Protein 7EHP (pdb70)

Structure (mmCIF, N/CA/C/O backbone):
data_7EHP
#
_entry.id   7EHP
#
_cell.length_a   195.965
_cell.length_b   49.798
_cell.length_c   77.865
_cell.angle_alpha   90.000
_cell.angle_beta   107.120
_cell.angle_gamma   90.000
#
_symmetry.space_group_name_H-M   'C 1 2 1'
#
loop_
_entity.id
_entity.type
_entity.pdbx_description
1 polymer 'chitin oligosaccahride binding protein NagB1'
2 branched 2-acetamido-2-deoxy-beta-D-glucopyranose-(1-4)-2-acetamido-2-deoxy-beta-D-glucopyranose
3 water water
#
loop_
_atom_site.group_PDB
_atom_site.id
_atom_site.type_symbol
_atom_site.label_atom_id
_atom_site.label_alt_id
_atom_site.label_comp_id
_atom_site.label_asym_id
_atom_site.label_entity_id
_atom_site.label_seq_id
_atom_site.pdbx_PDB_ins_code
_atom_site.Cartn_x
_atom_site.Cartn_y
_atom_site.Cartn_z
_atom_site.occupancy
_atom_site.B_iso_or_equiv
_atom_site.auth_seq_id
_atom_site.auth_comp_id
_atom_site.auth_asym_id
_atom_site.auth_atom_id
_atom_site.pdbx_PDB_model_num
ATOM 1 N N . THR A 1 2 ? 103.443 -8.780 51.770 1.00 43.43 49 THR A N 1
ATOM 2 C CA . THR A 1 2 ? 103.881 -9.716 52.801 1.00 42.53 49 THR A CA 1
ATOM 3 C C . THR A 1 2 ? 102.946 -9.668 54.014 1.00 44.30 49 THR A C 1
ATOM 4 O O . THR A 1 2 ? 102.720 -10.691 54.657 1.00 47.55 49 THR A O 1
ATOM 8 N N . VAL A 1 3 ? 102.400 -8.492 54.325 1.00 37.83 50 VAL A N 1
ATOM 9 C CA . VAL A 1 3 ? 101.197 -8.383 55.154 1.00 27.69 50 VAL A CA 1
ATOM 10 C C . VAL A 1 3 ? 100.053 -7.997 54.220 1.00 25.11 50 VAL A C 1
ATOM 11 O O . VAL A 1 3 ? 100.028 -6.880 53.685 1.00 24.61 50 VAL A O 1
ATOM 15 N N . SER A 1 4 ? 99.108 -8.915 54.020 1.00 25.67 51 SER A N 1
ATOM 16 C CA . SER A 1 4 ? 98.059 -8.734 53.025 1.00 26.25 51 SER A CA 1
ATOM 17 C C . SER A 1 4 ? 96.921 -7.886 53.576 1.00 22.05 51 SER A C 1
ATOM 18 O O . SER A 1 4 ? 96.490 -8.056 54.724 1.00 23.96 51 SER A O 1
ATOM 21 N N . LEU A 1 5 ? 96.435 -6.968 52.746 1.00 22.11 52 LEU A N 1
ATOM 22 C CA . LEU A 1 5 ? 95.346 -6.064 53.107 1.00 21.46 52 LEU A CA 1
ATOM 23 C C . LEU A 1 5 ? 94.303 -6.189 52.004 1.00 18.94 52 LEU A C 1
ATOM 24 O O . LEU A 1 5 ? 94.458 -5.590 50.939 1.00 16.39 52 LEU A O 1
ATOM 29 N N . ARG A 1 6 ? 93.239 -6.945 52.268 1.00 18.94 53 ARG A N 1
ATOM 30 C CA . ARG A 1 6 ? 92.186 -7.171 51.280 1.00 17.41 53 ARG A CA 1
ATOM 31 C C . ARG A 1 6 ? 91.129 -6.072 51.383 1.00 17.17 53 ARG A C 1
ATOM 32 O O . ARG A 1 6 ? 90.561 -5.839 52.457 1.00 17.90 53 ARG A O 1
ATOM 40 N N . HIS A 1 7 ? 90.860 -5.404 50.270 1.00 18.75 54 HIS A N 1
ATOM 41 C CA . HIS A 1 7 ? 89.871 -4.338 50.233 1.00 16.20 54 HIS A CA 1
ATOM 42 C C . HIS A 1 7 ? 89.031 -4.493 48.972 1.00 17.07 54 HIS A C 1
ATOM 43 O O . HIS A 1 7 ? 89.384 -5.232 48.045 1.00 15.77 54 HIS A O 1
ATOM 50 N N . THR A 1 8 ? 87.928 -3.750 48.911 1.00 17.87 55 THR A N 1
ATOM 51 C CA . THR A 1 8 ? 87.035 -3.821 47.761 1.00 17.22 55 THR A CA 1
ATOM 52 C C . THR A 1 8 ? 86.989 -2.521 46.975 1.00 17.03 55 THR A C 1
ATOM 53 O O . THR A 1 8 ? 86.071 -2.331 46.163 1.00 17.59 55 THR A O 1
ATOM 57 N N . GLN A 1 9 ? 87.945 -1.613 47.192 1.00 13.87 56 GLN A N 1
ATOM 58 C CA . GLN A 1 9 ? 87.895 -0.293 46.550 1.00 16.25 56 GLN A CA 1
ATOM 59 C C . GLN A 1 9 ? 88.557 -0.375 45.173 1.00 16.61 56 GLN A C 1
ATOM 60 O O . GLN A 1 9 ? 89.666 0.098 44.947 1.00 19.10 56 GLN A O 1
ATOM 66 N N . VAL A 1 10 ? 87.855 -1.004 44.234 1.00 15.01 57 VAL A N 1
ATOM 67 C CA . VAL A 1 10 ? 88.480 -1.360 42.962 1.00 18.07 57 VAL A CA 1
ATOM 68 C C . VAL A 1 10 ? 88.033 -0.484 41.797 1.00 15.65 57 VAL A C 1
ATOM 69 O O . VAL A 1 10 ? 88.735 -0.448 40.774 1.00 16.60 57 VAL A O 1
ATOM 73 N N . ARG A 1 11 ? 86.909 0.224 41.915 1.00 16.25 58 ARG A N 1
ATOM 74 C CA . ARG A 1 11 ? 86.412 1.068 40.836 1.00 16.57 58 ARG A CA 1
ATOM 75 C C . ARG A 1 11 ? 87.244 2.339 40.711 1.00 21.51 58 ARG A C 1
ATOM 76 O O . ARG A 1 11 ? 87.680 2.908 41.720 1.00 17.28 58 ARG A O 1
ATOM 84 N N . ASP A 1 12 ? 87.461 2.793 39.464 1.00 15.89 59 ASP A N 1
ATOM 85 C CA . ASP A 1 12 ? 88.131 4.077 39.264 1.00 15.22 59 ASP A CA 1
ATOM 86 C C . ASP A 1 12 ? 87.373 5.204 39.948 1.00 19.29 59 ASP A C 1
ATOM 87 O O . ASP A 1 12 ? 87.984 6.155 40.456 1.00 15.37 59 ASP A O 1
ATOM 92 N N . ASP A 1 13 ? 86.035 5.139 39.937 1.00 15.61 60 ASP A N 1
ATOM 93 C CA . ASP A 1 13 ? 85.253 6.177 40.599 1.00 20.79 60 ASP A CA 1
ATOM 94 C C . ASP A 1 13 ? 85.592 6.309 42.088 1.00 17.05 60 ASP A C 1
ATOM 95 O O . ASP A 1 13 ? 85.454 7.405 42.643 1.00 19.41 60 ASP A O 1
ATOM 100 N N . VAL A 1 14 ? 85.989 5.224 42.766 1.00 18.08 61 VAL A N 1
ATOM 101 C CA . VAL A 1 14 ? 86.314 5.333 44.197 1.00 21.13 61 VAL A CA 1
ATOM 102 C C . VAL A 1 14 ? 87.823 5.439 44.417 1.00 20.58 61 VAL A C 1
ATOM 103 O O . VAL A 1 14 ? 88.341 5.022 45.461 1.00 15.69 61 VAL A O 1
ATOM 107 N N . ARG A 1 15 ? 88.531 6.026 43.448 1.00 21.38 62 ARG A N 1
ATOM 108 C CA . ARG A 1 15 ? 89.985 6.143 43.534 1.00 14.85 62 ARG A CA 1
ATOM 109 C C . ARG A 1 15 ? 90.437 6.842 44.816 1.00 18.71 62 ARG A C 1
ATOM 110 O O . ARG A 1 15 ? 91.431 6.437 45.433 1.00 19.70 62 ARG A O 1
ATOM 118 N N . LEU A 1 16 ? 89.731 7.888 45.248 1.00 21.24 63 LEU A N 1
ATOM 119 C CA . LEU A 1 16 ? 90.173 8.573 46.466 1.00 18.11 63 LEU A CA 1
ATOM 120 C C . LEU A 1 16 ? 90.156 7.640 47.676 1.00 19.72 63 LEU A C 1
ATOM 121 O O . LEU A 1 16 ? 91.035 7.734 48.547 1.00 17.11 63 LEU A O 1
ATOM 126 N N . ARG A 1 17 ? 89.190 6.713 47.732 1.00 15.33 64 ARG A N 1
ATOM 127 C CA . ARG A 1 17 ? 89.154 5.752 48.837 1.00 15.50 64 ARG A CA 1
ATOM 128 C C . ARG A 1 17 ? 90.347 4.799 48.790 1.00 16.83 64 ARG A C 1
ATOM 129 O O . ARG A 1 17 ? 90.892 4.438 49.840 1.00 16.96 64 ARG A O 1
ATOM 137 N N . LEU A 1 18 ? 90.763 4.372 47.590 1.00 17.93 65 LEU A N 1
ATOM 138 C CA . LEU A 1 18 ? 91.949 3.523 47.495 1.00 15.72 65 LEU A CA 1
ATOM 139 C C . LEU A 1 18 ? 93.214 4.314 47.810 1.00 19.33 65 LEU A C 1
ATOM 140 O O . LEU A 1 18 ? 94.107 3.822 48.513 1.00 17.38 65 LEU A O 1
ATOM 145 N N . LYS A 1 19 ? 93.305 5.538 47.297 1.00 14.97 66 LYS A N 1
ATOM 146 C CA . LYS A 1 19 ? 94.437 6.396 47.620 1.00 16.70 66 LYS A CA 1
ATOM 147 C C . LYS A 1 19 ? 94.587 6.572 49.128 1.00 19.01 66 LYS A C 1
ATOM 148 O O . LYS A 1 19 ? 95.714 6.599 49.643 1.00 23.24 66 LYS A O 1
ATOM 154 N N . MET A 1 20 ? 93.467 6.654 49.862 1.00 19.21 67 MET A N 1
ATOM 155 C CA . MET A 1 20 ? 93.557 6.723 51.321 1.00 18.15 67 MET A CA 1
ATOM 156 C C . MET A 1 20 ? 94.123 5.426 51.884 1.00 20.44 67 MET A C 1
ATOM 157 O O . MET A 1 20 ? 94.977 5.450 52.778 1.00 16.50 67 MET A O 1
ATOM 162 N N . LEU A 1 21 ? 93.683 4.280 51.351 1.00 18.67 68 LEU A N 1
ATOM 163 C CA . LEU A 1 21 ? 94.265 3.006 51.774 1.00 18.13 68 LEU A CA 1
ATOM 164 C C . LEU A 1 21 ? 95.766 2.968 51.507 1.00 18.97 68 LEU A C 1
ATOM 165 O O . LEU A 1 21 ? 96.536 2.462 52.328 1.00 20.14 68 LEU A O 1
ATOM 170 N N . GLU A 1 22 ? 96.202 3.497 50.359 1.00 20.11 69 GLU A N 1
ATOM 171 C CA . GLU A 1 22 ? 97.630 3.523 50.048 1.00 20.93 69 GLU A CA 1
ATOM 172 C C . GLU A 1 22 ? 98.395 4.440 50.998 1.00 24.46 69 GLU A C 1
ATOM 173 O O . GLU A 1 22 ? 99.550 4.151 51.350 1.00 19.58 69 GLU A O 1
ATOM 179 N N . ASP A 1 23 ? 97.793 5.572 51.386 1.00 17.54 70 ASP A N 1
ATOM 180 C CA . ASP A 1 23 ? 98.425 6.427 52.392 1.00 21.46 70 ASP A CA 1
ATOM 181 C C . ASP A 1 23 ? 98.559 5.686 53.712 1.00 19.10 70 ASP A C 1
ATOM 182 O O . ASP A 1 23 ? 99.623 5.706 54.349 1.00 19.21 70 ASP A O 1
ATOM 187 N N . ILE A 1 24 ? 97.480 5.016 54.137 1.00 17.80 71 ILE A N 1
ATOM 188 C CA . ILE A 1 24 ? 97.530 4.226 55.365 1.00 20.67 71 ILE A CA 1
ATOM 189 C C . ILE A 1 24 ? 98.623 3.159 55.264 1.00 16.82 71 ILE A C 1
ATOM 190 O O . ILE A 1 24 ? 99.372 2.923 56.222 1.00 16.87 71 ILE A O 1
ATOM 195 N N . ALA A 1 25 ? 98.780 2.549 54.085 1.00 16.80 72 ALA A N 1
ATOM 196 C CA . ALA A 1 25 ? 99.756 1.475 53.930 1.00 18.63 72 ALA A CA 1
ATOM 197 C C . ALA A 1 25 ? 101.201 1.984 54.085 1.00 17.20 72 ALA A C 1
ATOM 198 O O . ALA A 1 25 ? 101.951 1.430 54.895 1.00 21.20 72 ALA A O 1
ATOM 200 N N . GLN A 1 26 ? 101.636 3.038 53.338 1.00 22.81 73 GLN A N 1
ATOM 201 C CA . GLN A 1 26 ? 102.906 3.686 53.732 1.00 25.68 73 GLN A CA 1
ATOM 202 C C . GLN A 1 26 ? 103.021 4.043 55.199 1.00 25.85 73 GLN A C 1
ATOM 203 O O . GLN A 1 26 ? 104.112 3.859 55.751 1.00 22.61 73 GLN A O 1
ATOM 209 N N . ARG A 1 27 ? 101.985 4.593 55.843 1.00 18.43 74 ARG A N 1
ATOM 210 C CA . ARG A 1 27 ? 102.220 5.011 57.223 1.00 20.77 74 ARG A CA 1
ATOM 211 C C . ARG A 1 27 ? 102.472 3.801 58.103 1.00 19.56 74 ARG A C 1
ATOM 212 O O . ARG A 1 27 ? 103.314 3.851 59.006 1.00 18.67 74 ARG A O 1
ATOM 220 N N . MET A 1 28 ? 101.781 2.690 57.820 1.00 11.96 75 MET A N 1
ATOM 221 C CA . MET A 1 28 ? 102.079 1.447 58.524 1.00 15.08 75 MET A CA 1
ATOM 222 C C . MET A 1 28 ? 103.519 1.025 58.275 1.00 19.15 75 MET A C 1
ATOM 223 O O . MET A 1 28 ? 104.219 0.606 59.199 1.00 17.84 75 MET A O 1
ATOM 228 N N . GLU A 1 29 ? 103.978 1.137 57.023 1.00 16.18 76 GLU A N 1
ATOM 229 C CA . GLU A 1 29 ? 105.334 0.702 56.701 1.00 21.42 76 GLU A CA 1
ATOM 230 C C . GLU A 1 29 ? 106.372 1.564 57.415 1.00 20.94 76 GLU A C 1
ATOM 231 O O . GLU A 1 29 ? 107.370 1.049 57.937 1.00 23.24 76 GLU A O 1
ATOM 237 N N . ALA A 1 30 ? 106.139 2.873 57.479 1.00 18.87 77 ALA A N 1
ATOM 238 C CA . ALA A 1 30 ? 107.058 3.756 58.188 1.00 24.91 77 ALA A CA 1
ATOM 239 C C . ALA A 1 30 ? 107.092 3.457 59.683 1.00 18.86 77 ALA A C 1
ATOM 240 O O . ALA A 1 30 ? 108.115 3.667 60.331 1.00 28.09 77 ALA A O 1
ATOM 242 N N . ALA A 1 31 ? 105.986 2.978 60.244 1.00 18.82 78 ALA A N 1
ATOM 243 C CA . ALA A 1 31 ? 105.924 2.688 61.671 1.00 23.99 78 ALA A CA 1
ATOM 244 C C . ALA A 1 31 ? 106.613 1.377 62.024 1.00 25.28 78 ALA A C 1
ATOM 245 O O . ALA A 1 31 ? 107.163 1.251 63.122 1.00 24.84 78 ALA A O 1
ATOM 247 N N . VAL A 1 32 ? 106.598 0.407 61.118 1.00 19.10 79 VAL A N 1
ATOM 248 C CA . VAL A 1 32 ? 107.093 -0.938 61.360 1.00 17.03 79 VAL A CA 1
ATOM 249 C C . VAL A 1 32 ? 108.225 -1.208 60.375 1.00 22.78 79 VAL A C 1
ATOM 250 O O . VAL A 1 32 ? 107.991 -1.544 59.218 1.00 18.85 79 VAL A O 1
ATOM 254 N N . PRO A 1 33 ? 109.475 -1.053 60.796 1.00 26.01 80 PRO A N 1
ATOM 255 C CA . PRO A 1 33 ? 110.594 -1.253 59.859 1.00 22.54 80 PRO A CA 1
ATOM 256 C C . PRO A 1 33 ? 110.580 -2.650 59.245 1.00 16.94 80 PRO A C 1
ATOM 257 O O . PRO A 1 33 ? 110.203 -3.635 59.886 1.00 21.13 80 PRO A O 1
ATOM 261 N N . GLY A 1 34 ? 110.988 -2.733 57.980 1.00 23.72 81 GLY A N 1
ATOM 262 C CA . GLY A 1 34 ? 110.898 -3.984 57.252 1.00 20.89 81 GLY A CA 1
ATOM 263 C C . GLY A 1 34 ? 109.494 -4.411 56.843 1.00 30.51 81 GLY A C 1
ATOM 264 O O . GLY A 1 34 ? 109.358 -5.410 56.122 1.00 27.12 81 GLY A O 1
ATOM 265 N N . LEU A 1 35 ? 108.448 -3.704 57.277 1.00 28.14 82 LEU A N 1
ATOM 266 C CA . LEU A 1 35 ? 107.084 -4.056 56.893 1.00 24.04 82 LEU A CA 1
ATOM 267 C C . LEU A 1 35 ? 106.836 -3.743 55.425 1.00 21.66 82 LEU A C 1
ATOM 268 O O . LEU A 1 35 ? 107.200 -2.679 54.924 1.00 20.69 82 LEU A O 1
ATOM 273 N N . ARG A 1 36 ? 106.182 -4.669 54.735 1.00 29.77 83 ARG A N 1
ATOM 274 C CA . ARG A 1 36 ? 105.765 -4.457 53.355 1.00 27.81 83 ARG A CA 1
ATOM 275 C C . ARG A 1 36 ? 104.281 -4.802 53.265 1.00 28.45 83 ARG A C 1
ATOM 276 O O . ARG A 1 36 ? 103.891 -5.952 53.495 1.00 28.06 83 ARG A O 1
ATOM 284 N N . VAL A 1 37 ? 103.445 -3.797 52.998 1.00 22.84 84 VAL A N 1
ATOM 285 C CA . VAL A 1 37 ? 101.994 -3.987 52.945 1.00 24.94 84 VAL A CA 1
ATOM 286 C C . VAL A 1 37 ? 101.592 -4.219 51.499 1.00 20.94 84 VAL A C 1
ATOM 287 O O . VAL A 1 37 ? 102.019 -3.489 50.598 1.00 19.92 84 VAL A O 1
ATOM 291 N N . GLU A 1 38 ? 100.771 -5.230 51.276 1.00 21.75 85 GLU A N 1
ATOM 292 C CA . GLU A 1 38 ? 100.457 -5.709 49.936 1.00 27.62 85 GLU A CA 1
ATOM 293 C C . GLU A 1 38 ? 98.930 -5.587 49.810 1.00 22.12 85 GLU A C 1
ATOM 294 O O . GLU A 1 38 ? 98.173 -6.435 50.285 1.00 21.56 85 GLU A O 1
ATOM 300 N N . LEU A 1 39 ? 98.485 -4.471 49.241 1.00 16.96 86 LEU A N 1
ATOM 301 C CA . LEU A 1 39 ? 97.066 -4.244 49.006 1.00 25.26 86 LEU A CA 1
ATOM 302 C C . LEU A 1 39 ? 96.575 -5.160 47.896 1.00 22.47 86 LEU A C 1
ATOM 303 O O . LEU A 1 39 ? 97.251 -5.331 46.879 1.00 22.53 86 LEU A O 1
ATOM 308 N N . GLU A 1 40 ? 95.395 -5.753 48.093 1.00 21.36 87 GLU A N 1
ATOM 309 C CA . GLU A 1 40 ? 94.754 -6.578 47.076 1.00 24.73 87 GLU A CA 1
ATOM 310 C C . GLU A 1 40 ? 93.289 -6.171 47.013 1.00 20.86 87 GLU A C 1
ATOM 311 O O . GLU A 1 40 ? 92.548 -6.356 47.983 1.00 20.40 87 GLU A O 1
ATOM 317 N N . GLY A 1 41 ? 92.876 -5.604 45.880 1.00 17.48 88 GLY A N 1
ATOM 318 C CA . GLY A 1 41 ? 91.493 -5.213 45.690 1.00 18.71 88 GLY A CA 1
ATOM 319 C C . GLY A 1 41 ? 90.710 -6.300 44.979 1.00 20.42 88 GLY A C 1
ATOM 320 O O . GLY A 1 41 ? 91.132 -6.805 43.936 1.00 20.61 88 GLY A O 1
ATOM 321 N N . VAL A 1 42 ? 89.579 -6.669 45.558 1.00 16.49 89 VAL A N 1
ATOM 322 C CA . VAL A 1 42 ? 88.691 -7.671 44.991 1.00 17.61 89 VAL A CA 1
ATOM 323 C C . VAL A 1 42 ? 87.294 -7.072 44.976 1.00 15.61 89 VAL A C 1
ATOM 324 O O . VAL A 1 42 ? 86.857 -6.490 45.977 1.00 19.77 89 VAL A O 1
ATOM 328 N N . GLU A 1 43 ? 86.611 -7.181 43.838 1.00 17.64 90 GLU A N 1
ATOM 329 C CA . GLU A 1 43 ? 85.267 -6.634 43.719 1.00 17.53 90 GLU A CA 1
ATOM 330 C C . GLU A 1 43 ? 84.393 -7.097 44.873 1.00 16.14 90 GLU A C 1
ATOM 331 O O . GLU A 1 43 ? 84.433 -8.265 45.266 1.00 14.71 90 GLU A O 1
ATOM 337 N N . ASP A 1 44 ? 83.589 -6.158 45.395 1.00 18.19 91 ASP A N 1
ATOM 338 C CA . ASP A 1 44 ? 82.778 -6.345 46.595 1.00 14.91 91 ASP A CA 1
ATOM 339 C C . ASP A 1 44 ? 82.070 -7.697 46.678 1.00 20.36 91 ASP A C 1
ATOM 340 O O . ASP A 1 44 ? 82.293 -8.463 47.622 1.00 15.57 91 ASP A O 1
ATOM 345 N N . LYS A 1 45 ? 81.178 -7.989 45.721 1.00 17.02 92 LYS A N 1
ATOM 346 C CA . LYS A 1 45 ? 80.421 -9.231 45.776 1.00 15.94 92 LYS A CA 1
ATOM 347 C C . LYS A 1 45 ? 81.322 -10.447 45.612 1.00 16.41 92 LYS A C 1
ATOM 348 O O . LYS A 1 45 ? 81.026 -11.513 46.156 1.00 19.54 92 LYS A O 1
ATOM 354 N N . VAL A 1 46 ? 82.407 -10.321 44.846 1.00 19.90 93 VAL A N 1
ATOM 355 C CA . VAL A 1 46 ? 83.333 -11.438 44.721 1.00 23.35 93 VAL A CA 1
ATOM 356 C C . VAL A 1 46 ? 84.038 -11.685 46.053 1.00 21.60 93 VAL A C 1
ATOM 357 O O . VAL A 1 46 ? 84.111 -12.821 46.534 1.00 21.28 93 VAL A O 1
ATOM 361 N N . ASN A 1 47 ? 84.556 -10.621 46.673 1.00 18.37 94 ASN A N 1
ATOM 362 C CA . ASN A 1 47 ? 85.215 -10.769 47.966 1.00 15.74 94 ASN A CA 1
ATOM 363 C C . ASN A 1 47 ? 84.278 -11.377 48.997 1.00 21.63 94 ASN A C 1
ATOM 364 O O . ASN A 1 47 ? 84.606 -12.380 49.650 1.00 18.90 94 ASN A O 1
ATOM 369 N N . ARG A 1 48 ? 83.095 -10.775 49.154 1.00 19.45 95 ARG A N 1
ATOM 370 C CA . ARG A 1 48 ? 82.251 -11.089 50.299 1.00 18.57 95 ARG A CA 1
ATOM 371 C C . ARG A 1 48 ? 81.578 -12.446 50.151 1.00 18.77 95 ARG A C 1
ATOM 372 O O . ARG A 1 48 ? 81.485 -13.206 51.121 1.00 18.60 95 ARG A O 1
ATOM 380 N N . PHE A 1 49 ? 81.117 -12.776 48.947 1.00 20.97 96 PHE A N 1
ATOM 381 C CA . PHE A 1 49 ? 80.248 -13.923 48.753 1.00 21.88 96 PHE A CA 1
ATOM 382 C C . PHE A 1 49 ? 80.953 -15.147 48.180 1.00 22.67 96 PHE A C 1
ATOM 383 O O . PHE A 1 49 ? 80.343 -16.221 48.160 1.00 26.66 96 PHE A O 1
ATOM 391 N N . GLU A 1 50 ? 82.203 -15.025 47.714 1.00 16.67 97 GLU A N 1
ATOM 392 C CA . GLU A 1 50 ? 82.923 -16.184 47.186 1.00 22.00 97 GLU A CA 1
ATOM 393 C C . GLU A 1 50 ? 84.360 -16.294 47.698 1.00 26.90 97 GLU A C 1
ATOM 394 O O . GLU A 1 50 ? 84.712 -17.296 48.327 1.00 24.25 97 GLU A O 1
ATOM 400 N N . LYS A 1 51 ? 85.194 -15.281 47.432 1.00 24.30 98 LYS A N 1
ATOM 401 C CA . LYS A 1 51 ? 86.628 -15.386 47.705 1.00 22.82 98 LYS A CA 1
ATOM 402 C C . LYS A 1 51 ? 86.903 -15.558 49.190 1.00 22.81 98 LYS A C 1
ATOM 403 O O . LYS A 1 51 ? 87.550 -16.526 49.602 1.00 26.48 98 LYS A O 1
ATOM 409 N N . LEU A 1 52 ? 86.442 -14.601 50.014 1.00 22.07 99 LEU A N 1
ATOM 410 C CA . LEU A 1 52 ? 86.729 -14.604 51.449 1.00 19.45 99 LEU A CA 1
ATOM 411 C C . LEU A 1 52 ? 86.067 -15.776 52.176 1.00 24.62 99 LEU A C 1
ATOM 412 O O . LEU A 1 52 ? 86.712 -16.382 53.047 1.00 29.60 99 LEU A O 1
ATOM 417 N N . PRO A 1 53 ? 84.802 -16.128 51.893 1.00 22.72 100 PRO A N 1
ATOM 418 C CA . PRO A 1 53 ? 84.258 -17.361 52.496 1.00 22.17 100 PRO A CA 1
ATOM 419 C C . PRO A 1 53 ? 85.112 -18.579 52.216 1.00 21.97 100 PRO A C 1
ATOM 420 O O . PRO A 1 53 ? 85.310 -19.415 53.106 1.00 29.36 100 PRO A O 1
ATOM 424 N N . ALA A 1 54 ? 85.639 -18.696 50.997 1.00 21.29 101 ALA A N 1
ATOM 425 C CA . ALA A 1 54 ? 86.488 -19.835 50.672 1.00 28.99 101 ALA A CA 1
ATOM 426 C C . ALA A 1 54 ? 87.770 -19.809 51.497 1.00 33.27 101 ALA A C 1
ATOM 427 O O . ALA A 1 54 ? 88.142 -20.815 52.114 1.00 35.25 101 ALA A O 1
ATOM 429 N N . GLU A 1 55 ? 88.453 -18.657 51.524 1.00 29.57 102 GLU A N 1
ATOM 430 C CA . GLU A 1 55 ? 89.678 -18.529 52.315 1.00 28.99 102 GLU A CA 1
ATOM 431 C C . GLU A 1 55 ? 89.419 -18.797 53.789 1.00 27.55 102 GLU A C 1
ATOM 432 O O . GLU A 1 55 ? 90.250 -19.404 54.472 1.00 34.93 102 GLU A O 1
ATOM 438 N N . MET A 1 56 ? 88.276 -18.357 54.303 1.00 23.90 103 MET A N 1
ATOM 439 C CA . MET A 1 56 ? 87.959 -18.628 55.700 1.00 25.08 103 MET A CA 1
ATOM 440 C C . MET A 1 56 ? 87.799 -20.123 55.945 1.00 35.10 103 MET A C 1
ATOM 441 O O . MET A 1 56 ? 88.268 -20.646 56.961 1.00 34.69 103 MET A O 1
ATOM 446 N N . ALA A 1 57 ? 87.153 -20.833 55.021 1.00 33.60 104 ALA A N 1
ATOM 447 C CA . ALA A 1 57 ? 86.941 -22.261 55.232 1.00 32.07 104 ALA A CA 1
ATOM 448 C C . ALA A 1 57 ? 88.259 -23.022 55.222 1.00 32.68 104 ALA A C 1
ATOM 449 O O . ALA A 1 57 ? 88.440 -23.969 55.996 1.00 35.94 104 ALA A O 1
ATOM 451 N N . ALA A 1 58 ? 89.178 -22.636 54.335 1.00 35.37 105 ALA A N 1
ATOM 452 C CA . ALA A 1 58 ? 90.488 -23.267 54.237 1.00 35.76 105 ALA A CA 1
ATOM 453 C C . ALA A 1 58 ? 91.445 -22.798 55.322 1.00 36.10 105 ALA A C 1
ATOM 454 O O . ALA A 1 58 ? 92.502 -23.416 55.505 1.00 37.70 105 ALA A O 1
ATOM 456 N N . GLY A 1 59 ? 91.105 -21.723 56.031 1.00 33.62 106 GLY A N 1
ATOM 457 C CA . GLY A 1 59 ? 91.934 -21.206 57.097 1.00 34.67 106 GLY A CA 1
ATOM 458 C C . GLY A 1 59 ? 93.075 -20.309 56.675 1.00 33.71 106 GLY A C 1
ATOM 459 O O . GLY A 1 59 ? 94.000 -20.107 57.466 1.00 36.76 106 GLY A O 1
ATOM 460 N N . ASN A 1 60 ? 93.056 -19.761 55.458 1.00 28.79 107 ASN A N 1
ATOM 461 C CA . ASN A 1 60 ? 94.101 -18.838 55.006 1.00 34.60 107 ASN A CA 1
ATOM 462 C C . ASN A 1 60 ? 93.515 -17.510 54.510 1.00 27.67 107 ASN A C 1
ATOM 463 O O . ASN A 1 60 ? 93.754 -17.091 53.372 1.00 28.44 107 ASN A O 1
ATOM 468 N N . PRO A 1 61 ? 92.781 -16.794 55.359 1.00 27.45 108 PRO A N 1
ATOM 469 C CA . PRO A 1 61 ? 92.284 -15.467 54.969 1.00 25.41 108 PRO A CA 1
ATOM 470 C C . PRO A 1 61 ? 93.427 -14.471 54.897 1.00 30.01 108 PRO A C 1
ATOM 471 O O . PRO A 1 61 ? 94.521 -14.737 55.421 1.00 23.15 108 PRO A O 1
ATOM 475 N N . PRO A 1 62 ? 93.216 -13.303 54.287 1.00 28.07 109 PRO A N 1
ATOM 476 C CA . PRO A 1 62 ? 94.246 -12.263 54.336 1.00 23.01 109 PRO A CA 1
ATOM 477 C C . PRO A 1 62 ? 94.497 -11.865 55.780 1.00 22.12 109 PRO A C 1
ATOM 478 O O . PRO A 1 62 ? 93.763 -12.258 56.690 1.00 21.34 109 PRO A O 1
ATOM 482 N N . LYS A 1 63 ? 95.553 -11.073 56.001 1.00 24.30 110 LYS A N 1
ATOM 483 C CA . LYS A 1 63 ? 95.824 -10.647 57.377 1.00 18.18 110 LYS A CA 1
ATOM 484 C C . LYS A 1 63 ? 94.866 -9.537 57.803 1.00 21.95 110 LYS A C 1
ATOM 485 O O . LYS A 1 63 ? 94.412 -9.508 58.952 1.00 22.58 110 LYS A O 1
ATOM 491 N N . ILE A 1 64 ? 94.523 -8.642 56.882 1.00 17.49 111 ILE A N 1
ATOM 492 C CA . ILE A 1 64 ? 93.535 -7.593 57.096 1.00 16.69 111 ILE A CA 1
ATOM 493 C C . ILE A 1 64 ? 92.561 -7.665 55.925 1.00 16.73 111 ILE A C 1
ATOM 494 O O . ILE A 1 64 ? 92.996 -7.794 54.777 1.00 17.52 111 ILE A O 1
ATOM 499 N N . PHE A 1 65 ? 91.249 -7.596 56.197 1.00 18.43 112 PHE A N 1
ATOM 500 C CA . PHE A 1 65 ? 90.297 -7.866 55.119 1.00 16.41 112 PHE A CA 1
ATOM 501 C C . PHE A 1 65 ? 88.979 -7.134 55.312 1.00 13.48 112 PHE A C 1
ATOM 502 O O . PHE A 1 65 ? 88.458 -7.036 56.426 1.00 12.89 112 PHE A O 1
ATOM 510 N N . ASP A 1 66 ? 88.442 -6.644 54.202 1.00 13.93 113 ASP A N 1
ATOM 511 C CA . ASP A 1 66 ? 87.091 -6.098 54.189 1.00 17.67 113 ASP A CA 1
ATOM 512 C C . ASP A 1 66 ? 86.117 -7.150 54.713 1.00 18.01 113 ASP A C 1
ATOM 513 O O . ASP A 1 66 ? 86.023 -8.251 54.159 1.00 17.05 113 ASP A O 1
ATOM 518 N N . LEU A 1 67 ? 85.397 -6.816 55.787 1.00 15.26 114 LEU A N 1
ATOM 519 C CA . LEU A 1 67 ? 84.569 -7.779 56.500 1.00 14.45 114 LEU A CA 1
ATOM 520 C C . LEU A 1 67 ? 83.216 -7.158 56.817 1.00 15.87 114 LEU A C 1
ATOM 521 O O . LEU A 1 67 ? 83.146 -5.962 57.091 1.00 18.99 114 LEU A O 1
ATOM 526 N N . PHE A 1 68 ? 82.143 -7.965 56.779 1.00 13.21 115 PHE A N 1
ATOM 527 C CA . PHE A 1 68 ? 80.803 -7.517 57.163 1.00 14.54 115 PHE A CA 1
ATOM 528 C C . PHE A 1 68 ? 80.402 -8.102 58.512 1.00 13.22 115 PHE A C 1
ATOM 529 O O . PHE A 1 68 ? 80.697 -9.261 58.816 1.00 19.50 115 PHE A O 1
ATOM 537 N N . GLY A 1 69 ? 79.743 -7.287 59.326 1.00 17.55 116 GLY A N 1
ATOM 538 C CA . GLY A 1 69 ? 79.208 -7.758 60.577 1.00 20.98 116 GLY A CA 1
ATOM 539 C C . GLY A 1 69 ? 77.966 -8.616 60.386 1.00 20.82 116 GLY A C 1
ATOM 540 O O . GLY A 1 69 ? 77.523 -8.922 59.275 1.00 22.34 116 GLY A O 1
ATOM 541 N N . GLY A 1 70 ? 77.406 -9.023 61.518 1.00 20.03 117 GLY A N 1
ATOM 542 C CA . GLY A 1 70 ? 76.260 -9.918 61.484 1.00 18.59 117 GLY A CA 1
ATOM 543 C C . GLY A 1 70 ? 76.684 -11.316 61.082 1.00 21.23 117 GLY A C 1
ATOM 544 O O . GLY A 1 70 ? 77.692 -11.852 61.561 1.00 20.39 117 GLY A O 1
ATOM 545 N N . THR A 1 71 ? 75.918 -11.882 60.146 1.00 21.16 118 THR A N 1
ATOM 546 C CA . THR A 1 71 ? 76.043 -13.279 59.730 1.00 22.25 118 THR A CA 1
ATOM 547 C C . THR A 1 71 ? 77.467 -13.674 59.374 1.00 21.51 118 THR A C 1
ATOM 548 O O . THR A 1 71 ? 77.944 -14.743 59.778 1.00 19.86 118 THR A O 1
ATOM 552 N N . ASP A 1 72 ? 78.150 -12.848 58.583 1.00 19.16 119 ASP A N 1
ATOM 553 C CA . ASP A 1 72 ? 79.493 -13.210 58.136 1.00 18.80 119 ASP A CA 1
ATOM 554 C C . ASP A 1 72 ? 80.465 -13.273 59.313 1.00 25.00 119 ASP A C 1
ATOM 555 O O . ASP A 1 72 ? 81.203 -14.257 59.474 1.00 19.73 119 ASP A O 1
ATOM 560 N N . THR A 1 73 ? 80.492 -12.219 60.134 1.00 21.94 120 THR A N 1
ATOM 561 C CA . THR A 1 73 ? 81.392 -12.195 61.286 1.00 20.97 120 THR A CA 1
ATOM 562 C C . THR A 1 73 ? 81.086 -13.345 62.237 1.00 25.20 120 THR A C 1
ATOM 563 O O . THR A 1 73 ? 81.995 -14.053 62.680 1.00 22.41 120 THR A O 1
ATOM 567 N N . ALA A 1 74 ? 79.797 -13.554 62.543 1.00 26.54 121 ALA A N 1
ATOM 568 C CA . ALA A 1 74 ? 79.389 -14.643 63.429 1.00 25.03 121 ALA A CA 1
ATOM 569 C C . ALA A 1 74 ? 79.879 -15.992 62.920 1.00 28.35 121 ALA A C 1
ATOM 570 O O . ALA A 1 74 ? 80.306 -16.843 63.709 1.00 28.81 121 ALA A O 1
ATOM 572 N N . LYS A 1 75 ? 79.833 -16.202 61.604 1.00 24.08 122 LYS A N 1
ATOM 573 C CA . LYS A 1 75 ? 80.298 -17.457 61.028 1.00 23.79 122 LYS A CA 1
ATOM 574 C C . LYS A 1 75 ? 81.801 -17.627 61.199 1.00 30.69 122 LYS A C 1
ATOM 575 O O . LYS A 1 75 ? 82.279 -18.736 61.475 1.00 33.22 122 LYS A O 1
ATOM 581 N N . TYR A 1 76 ? 82.571 -16.554 61.013 1.00 28.82 123 TYR A N 1
ATOM 582 C CA . TYR A 1 76 ? 84.018 -16.709 61.071 1.00 29.07 123 TYR A CA 1
ATOM 583 C C . TYR A 1 76 ? 84.518 -16.700 62.507 1.00 27.55 123 TYR A C 1
ATOM 584 O O . TYR A 1 76 ? 85.511 -17.372 62.818 1.00 27.77 123 TYR A O 1
ATOM 593 N N . VAL A 1 77 ? 83.855 -15.945 63.385 1.00 29.41 124 VAL A N 1
ATOM 594 C CA . VAL A 1 77 ? 84.102 -16.089 64.810 1.00 28.32 124 VAL A CA 1
ATOM 595 C C . VAL A 1 77 ? 83.900 -17.530 65.233 1.00 32.52 124 VAL A C 1
ATOM 596 O O . VAL A 1 77 ? 84.712 -18.074 65.997 1.00 32.91 124 VAL A O 1
ATOM 600 N N . LYS A 1 78 ? 82.790 -18.166 64.807 1.00 31.48 125 LYS A N 1
ATOM 601 C CA . LYS A 1 78 ? 82.595 -19.420 65.517 1.00 32.44 125 LYS A CA 1
ATOM 602 C C . LYS A 1 78 ? 83.543 -20.468 65.031 1.00 34.16 125 LYS A C 1
ATOM 603 O O . LYS A 1 78 ? 83.698 -21.491 65.686 1.00 36.20 125 LYS A O 1
ATOM 609 N N . ALA A 1 79 ? 84.162 -20.232 63.879 1.00 31.26 126 ALA A N 1
ATOM 610 C CA . ALA A 1 79 ? 85.198 -21.050 63.297 1.00 30.12 126 ALA A CA 1
ATOM 611 C C . ALA A 1 79 ? 86.578 -20.649 63.768 1.00 33.14 126 ALA A C 1
ATOM 612 O O . ALA A 1 79 ? 87.542 -21.220 63.275 1.00 30.20 126 ALA A O 1
ATOM 614 N N . GLY A 1 80 ? 86.700 -19.682 64.680 1.00 31.48 127 GLY A N 1
ATOM 615 C CA . GLY A 1 80 ? 88.003 -19.334 65.240 1.00 39.22 127 GLY A CA 1
ATOM 616 C C . GLY A 1 80 ? 88.926 -18.559 64.325 1.00 34.40 127 GLY A C 1
ATOM 617 O O . GLY A 1 80 ? 90.143 -18.582 64.523 1.00 29.68 127 GLY A O 1
ATOM 618 N N . ARG A 1 81 ? 88.384 -17.852 63.334 1.00 30.91 128 ARG A N 1
ATOM 619 C CA . ARG A 1 81 ? 89.207 -17.237 62.298 1.00 32.81 128 ARG A CA 1
ATOM 620 C C . ARG A 1 81 ? 89.573 -15.788 62.580 1.00 25.19 128 ARG A C 1
ATOM 621 O O . ARG A 1 81 ? 90.463 -15.253 61.907 1.00 25.52 128 ARG A O 1
ATOM 629 N N . LEU A 1 82 ? 88.913 -15.135 63.528 1.00 24.50 129 LEU A N 1
ATOM 630 C CA . LEU A 1 82 ? 88.989 -13.687 63.656 1.00 27.54 129 LEU A CA 1
ATOM 631 C C . LEU A 1 82 ? 89.696 -13.321 64.942 1.00 31.00 129 LEU A C 1
ATOM 632 O O . LEU A 1 82 ? 89.339 -13.822 66.013 1.00 27.01 129 LEU A O 1
ATOM 637 N N . LEU A 1 83 ? 90.656 -12.409 64.833 1.00 29.77 130 LEU A N 1
ATOM 638 C CA . LEU A 1 83 ? 91.332 -11.867 66.004 1.00 29.82 130 LEU A CA 1
ATOM 639 C C . LEU A 1 83 ? 90.360 -11.071 66.867 1.00 28.45 130 LEU A C 1
ATOM 640 O O . LEU A 1 83 ? 89.627 -10.216 66.361 1.00 25.74 130 LEU A O 1
ATOM 645 N N . GLU A 1 84 ? 90.349 -11.351 68.169 1.00 29.12 131 GLU A N 1
ATOM 646 C CA . GLU A 1 84 ? 89.547 -10.572 69.106 1.00 29.84 131 GLU A CA 1
ATOM 647 C C . GLU A 1 84 ? 90.250 -9.256 69.412 1.00 32.50 131 GLU A C 1
ATOM 648 O O . GLU A 1 84 ? 91.458 -9.230 69.656 1.00 34.87 131 GLU A O 1
ATOM 654 N N . LEU A 1 85 ? 89.487 -8.161 69.409 1.00 26.31 132 LEU A N 1
ATOM 655 C CA . LEU A 1 85 ? 90.063 -6.822 69.327 1.00 29.35 132 LEU A CA 1
ATOM 656 C C . LEU A 1 85 ? 89.970 -6.012 70.615 1.00 29.25 132 LEU A C 1
ATOM 657 O O . LEU A 1 85 ? 90.345 -4.834 70.614 1.00 30.89 132 LEU A O 1
ATOM 662 N N . THR A 1 86 ? 89.484 -6.588 71.701 1.00 27.05 133 THR A N 1
ATOM 663 C CA . THR A 1 86 ? 89.318 -5.778 72.905 1.00 37.33 133 THR A CA 1
ATOM 664 C C . THR A 1 86 ? 90.647 -5.375 73.565 1.00 31.78 133 THR A C 1
ATOM 665 O O . THR A 1 86 ? 90.767 -4.225 74.012 1.00 32.09 133 THR A O 1
ATOM 669 N N . PRO A 1 87 ? 91.667 -6.246 73.647 1.00 28.56 134 PRO A N 1
ATOM 670 C CA . PRO A 1 87 ? 92.959 -5.757 74.166 1.00 34.99 134 PRO A CA 1
ATOM 671 C C . PRO A 1 87 ? 93.499 -4.586 73.373 1.00 37.24 134 PRO A C 1
ATOM 672 O O . PRO A 1 87 ? 93.942 -3.594 73.965 1.00 38.15 134 PRO A O 1
ATOM 676 N N . ILE A 1 88 ? 93.427 -4.664 72.038 1.00 35.09 135 ILE A N 1
ATOM 677 C CA . ILE A 1 88 ? 93.940 -3.602 71.176 1.00 30.53 135 ILE A CA 1
ATOM 678 C C . ILE A 1 88 ? 93.122 -2.330 71.327 1.00 33.01 135 ILE A C 1
ATOM 679 O O . ILE A 1 88 ? 93.669 -1.219 71.329 1.00 36.84 135 ILE A O 1
ATOM 684 N N . LEU A 1 89 ? 91.800 -2.462 71.432 1.00 32.49 136 LEU A N 1
ATOM 685 C CA . LEU A 1 89 ? 90.965 -1.274 71.560 1.00 33.91 136 LEU A CA 1
ATOM 686 C C . LEU A 1 89 ? 91.241 -0.543 72.864 1.00 28.03 136 LEU A C 1
ATOM 687 O O . LEU A 1 89 ? 91.147 0.689 72.914 1.00 28.06 136 LEU A O 1
ATOM 692 N N . ASN A 1 90 ? 91.558 -1.291 73.922 1.00 31.01 137 ASN A N 1
ATOM 693 C CA . ASN A 1 90 ? 91.887 -0.690 75.209 1.00 39.73 137 ASN A CA 1
ATOM 694 C C . ASN A 1 90 ? 93.220 0.048 75.139 1.00 38.88 137 ASN A C 1
ATOM 695 O O . ASN A 1 90 ? 93.324 1.203 75.572 1.00 41.63 137 ASN A O 1
ATOM 700 N N . GLU A 1 91 ? 94.248 -0.610 74.585 1.00 38.21 138 GLU A N 1
ATOM 701 C CA . GLU A 1 91 ? 95.557 0.012 74.398 1.00 33.89 138 GLU A CA 1
ATOM 702 C C . GLU A 1 91 ? 95.436 1.378 73.741 1.00 37.16 138 GLU A C 1
ATOM 703 O O . GLU A 1 91 ? 96.018 2.365 74.214 1.00 33.44 138 GLU A O 1
ATOM 709 N N . LEU A 1 92 ? 94.683 1.448 72.640 1.00 30.82 139 LEU A N 1
ATOM 710 C CA . LEU A 1 92 ? 94.608 2.632 71.795 1.00 25.99 139 LEU A CA 1
ATOM 711 C C . LEU A 1 92 ? 93.573 3.640 72.260 1.00 29.87 139 LEU A C 1
ATOM 712 O O . LEU A 1 92 ? 93.473 4.721 71.663 1.00 30.78 139 LEU A O 1
ATOM 717 N N . GLY A 1 93 ? 92.798 3.310 73.292 1.00 36.32 140 GLY A N 1
ATOM 718 C CA . GLY A 1 93 ? 91.791 4.223 73.801 1.00 36.64 140 GLY A CA 1
ATOM 719 C C . GLY A 1 93 ? 90.649 4.475 72.848 1.00 40.56 140 GLY A C 1
ATOM 720 O O . GLY A 1 93 ? 90.082 5.576 72.835 1.00 38.06 140 GLY A O 1
ATOM 721 N N . LEU A 1 94 ? 90.287 3.478 72.045 1.00 37.30 141 LEU A N 1
ATOM 722 C CA . LEU A 1 94 ? 89.344 3.705 70.961 1.00 37.51 141 LEU A CA 1
ATOM 723 C C . LEU A 1 94 ? 87.952 3.166 71.242 1.00 36.01 141 LEU A C 1
ATOM 724 O O . LEU A 1 94 ? 86.996 3.629 70.612 1.00 36.53 141 LEU A O 1
ATOM 729 N N . LYS A 1 95 ? 87.817 2.220 72.175 1.00 32.52 142 LYS A N 1
ATOM 730 C CA . LYS A 1 95 ? 86.614 1.392 72.238 1.00 37.64 142 LYS A CA 1
ATOM 731 C C . LYS A 1 95 ? 85.357 2.249 72.327 1.00 44.98 142 LYS A C 1
ATOM 732 O O . LYS A 1 95 ? 84.369 2.016 71.624 1.00 44.30 142 LYS A O 1
ATOM 738 N N . ASP A 1 96 ? 85.389 3.259 73.169 1.00 40.45 143 ASP A N 1
ATOM 739 C CA . ASP A 1 96 ? 84.228 4.099 73.406 1.00 42.46 143 ASP A CA 1
ATOM 740 C C . ASP A 1 96 ? 84.189 5.331 72.497 1.00 38.30 143 ASP A C 1
ATOM 741 O O . ASP A 1 96 ? 83.399 6.236 72.733 1.00 39.48 143 ASP A O 1
ATOM 746 N N . LYS A 1 97 ? 84.974 5.340 71.428 1.00 33.38 144 LYS A N 1
ATOM 747 C CA . LYS A 1 97 ? 84.773 6.287 70.355 1.00 33.58 144 LYS A CA 1
ATOM 748 C C . LYS A 1 97 ? 83.975 5.657 69.201 1.00 35.47 144 LYS A C 1
ATOM 749 O O . LYS A 1 97 ? 83.694 6.329 68.201 1.00 29.87 144 LYS A O 1
ATOM 755 N N . PHE A 1 98 ? 83.562 4.382 69.351 1.00 29.18 145 PHE A N 1
ATOM 756 C CA . PHE A 1 98 ? 82.635 3.701 68.444 1.00 32.55 145 PHE A CA 1
ATOM 757 C C . PHE A 1 98 ? 81.234 3.690 69.045 1.00 28.49 145 PHE A C 1
ATOM 758 O O . PHE A 1 98 ? 80.984 2.925 69.990 1.00 27.01 145 PHE A O 1
ATOM 766 N N . PRO A 1 99 ? 80.283 4.465 68.532 1.00 30.31 146 PRO A N 1
ATOM 767 C CA . PRO A 1 99 ? 78.924 4.397 69.096 1.00 24.81 146 PRO A CA 1
ATOM 768 C C . PRO A 1 99 ? 78.262 3.024 68.970 1.00 22.17 146 PRO A C 1
ATOM 769 O O . PRO A 1 99 ? 77.340 2.725 69.745 1.00 22.77 146 PRO A O 1
ATOM 773 N N . ASN A 1 100 ? 78.720 2.158 68.064 1.00 21.45 147 ASN A N 1
ATOM 774 C CA . ASN A 1 100 ? 77.961 0.938 67.776 1.00 24.37 147 ASN A CA 1
ATOM 775 C C . ASN A 1 100 ? 78.878 -0.099 67.140 1.00 28.28 147 ASN A C 1
ATOM 776 O O . ASN A 1 100 ? 79.265 0.039 65.971 1.00 22.57 147 ASN A O 1
ATOM 781 N N . LEU A 1 101 ? 79.212 -1.136 67.908 1.00 21.46 148 LEU A N 1
ATOM 782 C CA . LEU A 1 101 ? 79.956 -2.288 67.409 1.00 25.07 148 LEU A CA 1
ATOM 783 C C . LEU A 1 101 ? 79.124 -3.568 67.433 1.00 26.84 148 LEU A C 1
ATOM 784 O O . LEU A 1 101 ? 79.690 -4.666 67.378 1.00 24.63 148 LEU A O 1
ATOM 789 N N . GLN A 1 102 ? 77.789 -3.450 67.505 1.00 27.40 149 GLN A N 1
ATOM 790 C CA . GLN A 1 102 ? 76.938 -4.609 67.780 1.00 25.33 149 GLN A CA 1
ATOM 791 C C . GLN A 1 102 ? 77.046 -5.679 66.694 1.00 24.18 149 GLN A C 1
ATOM 792 O O . GLN A 1 102 ? 77.063 -6.878 67.001 1.00 27.40 149 GLN A O 1
ATOM 798 N N . GLU A 1 103 ? 77.117 -5.274 65.420 1.00 22.86 150 GLU A N 1
ATOM 799 C CA . GLU A 1 103 ? 77.273 -6.256 64.343 1.00 21.87 150 GLU A CA 1
ATOM 800 C C . GLU A 1 103 ? 78.581 -7.029 64.451 1.00 24.87 150 GLU A C 1
ATOM 801 O O . GLU A 1 103 ? 78.686 -8.141 63.913 1.00 19.84 150 GLU A O 1
ATOM 807 N N . PHE A 1 104 ? 79.577 -6.477 65.142 1.00 24.30 151 PHE A N 1
ATOM 808 C CA . PHE A 1 104 ? 80.871 -7.130 65.277 1.00 23.93 151 PHE A CA 1
ATOM 809 C C . PHE A 1 104 ? 81.099 -7.729 66.660 1.00 26.32 151 PHE A C 1
ATOM 810 O O . PHE A 1 104 ? 82.179 -8.277 66.913 1.00 29.09 151 PHE A O 1
ATOM 818 N N . THR A 1 105 ? 80.114 -7.657 67.549 1.00 28.77 152 THR A N 1
ATOM 819 C CA . THR A 1 105 ? 80.220 -8.188 68.906 1.00 31.16 152 THR A CA 1
ATOM 820 C C . THR A 1 105 ? 79.554 -9.559 68.983 1.00 28.70 152 THR A C 1
ATOM 821 O O . THR A 1 105 ? 78.370 -9.694 68.662 1.00 34.25 152 THR A O 1
ATOM 825 N N . VAL A 1 106 ? 80.317 -10.567 69.402 1.00 33.19 153 VAL A N 1
ATOM 826 C CA . VAL A 1 106 ? 79.818 -11.919 69.652 1.00 33.23 153 VAL A CA 1
ATOM 827 C C . VAL A 1 106 ? 80.138 -12.265 71.105 1.00 38.99 153 VAL A C 1
ATOM 828 O O . VAL A 1 106 ? 81.314 -12.330 71.489 1.00 33.84 153 VAL A O 1
ATOM 832 N N . ASP A 1 107 ? 79.093 -12.472 71.909 1.00 42.44 154 ASP A N 1
ATOM 833 C CA . ASP A 1 107 ? 79.235 -12.769 73.337 1.00 37.04 154 ASP A CA 1
ATOM 834 C C . ASP A 1 107 ? 80.137 -11.744 74.014 1.00 39.86 154 ASP A C 1
ATOM 835 O O . ASP A 1 107 ? 81.146 -12.078 74.640 1.00 44.44 154 ASP A O 1
ATOM 840 N N . GLY A 1 108 ? 79.777 -10.474 73.856 1.00 39.36 155 GLY A N 1
ATOM 841 C CA . GLY A 1 108 ? 80.519 -9.381 74.438 1.00 36.25 155 GLY A CA 1
ATOM 842 C C . GLY A 1 108 ? 81.919 -9.164 73.906 1.00 38.70 155 GLY A C 1
ATOM 843 O O . GLY A 1 108 ? 82.584 -8.227 74.364 1.00 33.59 155 GLY A O 1
ATOM 844 N N . LYS A 1 109 ? 82.397 -9.985 72.965 1.00 37.89 156 LYS A N 1
ATOM 845 C CA . LYS A 1 109 ? 83.726 -9.834 72.381 1.00 35.83 156 LYS A CA 1
ATOM 846 C C . LYS A 1 109 ? 83.631 -9.257 70.971 1.00 34.41 156 LYS A C 1
ATOM 847 O O . LYS A 1 109 ? 82.615 -9.400 70.291 1.00 29.83 156 LYS A O 1
ATOM 853 N N . ILE A 1 110 ? 84.714 -8.607 70.534 1.00 27.29 157 ILE A N 1
ATOM 854 C CA . ILE A 1 110 ? 84.704 -7.726 69.366 1.00 25.52 157 ILE A CA 1
ATOM 855 C C . ILE A 1 110 ? 85.660 -8.275 68.314 1.00 32.91 157 ILE A C 1
ATOM 856 O O . ILE A 1 110 ? 86.846 -8.495 68.603 1.00 27.92 157 ILE A O 1
ATOM 861 N N . TYR A 1 111 ? 85.157 -8.473 67.077 1.00 24.41 158 TYR A N 1
ATOM 862 C CA . TYR A 1 111 ? 85.958 -9.149 66.058 1.00 21.89 158 TYR A CA 1
ATOM 863 C C . TYR A 1 111 ? 86.049 -8.388 64.738 1.00 23.16 158 TYR A C 1
ATOM 864 O O . TYR A 1 111 ? 86.574 -8.931 63.755 1.00 19.72 158 TYR A O 1
ATOM 873 N N . GLY A 1 112 ? 85.577 -7.154 64.691 1.00 18.26 159 GLY A N 1
ATOM 874 C CA . GLY A 1 112 ? 85.825 -6.291 63.553 1.00 19.09 159 GLY A CA 1
ATOM 875 C C . GLY A 1 112 ? 85.473 -4.876 63.939 1.00 20.05 159 GLY A C 1
ATOM 876 O O . GLY A 1 112 ? 84.899 -4.626 65.006 1.00 18.57 159 GLY A O 1
ATOM 877 N N . LEU A 1 113 ? 85.840 -3.943 63.062 1.00 17.21 160 LEU A N 1
ATOM 878 C CA . LEU A 1 113 ? 85.604 -2.521 63.306 1.00 19.65 160 LEU A CA 1
ATOM 879 C C . LEU A 1 113 ? 84.961 -1.910 62.070 1.00 18.34 160 LEU A C 1
ATOM 880 O O . LEU A 1 113 ? 85.553 -1.979 60.971 1.00 20.21 160 LEU A O 1
ATOM 885 N N . PRO A 1 114 ? 83.779 -1.302 62.189 1.00 18.45 161 PRO A N 1
ATOM 886 C CA . PRO A 1 114 ? 83.175 -0.638 61.032 1.00 17.14 161 PRO A CA 1
ATOM 887 C C . PRO A 1 114 ? 83.939 0.625 60.693 1.00 20.84 161 PRO A C 1
ATOM 888 O O . PRO A 1 114 ? 84.332 1.388 61.582 1.00 20.72 161 PRO A O 1
ATOM 892 N N . THR A 1 115 ? 84.170 0.837 59.397 1.00 15.98 162 THR A N 1
ATOM 893 C CA . THR A 1 115 ? 84.822 2.065 58.970 1.00 16.67 162 THR A CA 1
ATOM 894 C C . THR A 1 115 ? 83.831 3.139 58.594 1.00 16.04 162 THR A C 1
ATOM 895 O O . THR A 1 115 ? 84.245 4.279 58.376 1.00 17.52 162 THR A O 1
ATOM 899 N N . ALA A 1 116 ? 82.551 2.788 58.459 1.00 15.18 163 ALA A N 1
ATOM 900 C CA . ALA A 1 116 ? 81.544 3.733 58.014 1.00 16.19 163 ALA A CA 1
ATOM 901 C C . ALA A 1 116 ? 80.215 3.442 58.695 1.00 18.36 163 ALA A C 1
ATOM 902 O O . ALA A 1 116 ? 79.940 2.315 59.106 1.00 20.16 163 ALA A O 1
ATOM 904 N N . TYR A 1 117 ? 79.397 4.481 58.799 1.00 21.15 164 TYR A N 1
ATOM 905 C CA . TYR A 1 117 ? 77.966 4.338 58.995 1.00 22.16 164 TYR A CA 1
ATOM 906 C C . TYR A 1 117 ? 77.284 4.521 57.645 1.00 18.15 164 TYR A C 1
ATOM 907 O O . TYR A 1 117 ? 77.629 5.434 56.887 1.00 20.39 164 TYR A O 1
ATOM 916 N N . PHE A 1 118 ? 76.325 3.658 57.339 1.00 19.48 165 PHE A N 1
ATOM 917 C CA . PHE A 1 118 ? 75.613 3.747 56.070 1.00 18.69 165 PHE A CA 1
ATOM 918 C C . PHE A 1 118 ? 74.135 3.997 56.330 1.00 19.61 165 PHE A C 1
ATOM 919 O O . PHE A 1 118 ? 73.610 3.613 57.376 1.00 17.93 165 PHE A O 1
ATOM 927 N N . VAL A 1 119 ? 73.478 4.683 55.385 1.00 16.25 166 VAL A N 1
ATOM 928 C CA . VAL A 1 119 ? 72.031 4.600 55.194 1.00 18.68 166 VAL A CA 1
ATOM 929 C C . VAL A 1 119 ? 71.774 4.262 53.733 1.00 15.93 166 VAL A C 1
ATOM 930 O O . VAL A 1 119 ? 72.595 4.545 52.858 1.00 20.36 166 VAL A O 1
ATOM 934 N N . GLU A 1 120 ? 70.625 3.649 53.468 1.00 18.15 167 GLU A N 1
ATOM 935 C CA . GLU A 1 120 ? 70.145 3.434 52.111 1.00 20.45 167 GLU A CA 1
ATOM 936 C C . GLU A 1 120 ? 68.830 4.169 51.944 1.00 18.24 167 GLU A C 1
ATOM 937 O O . GLU A 1 120 ? 67.960 4.085 52.809 1.00 16.72 167 GLU A O 1
ATOM 943 N N . GLY A 1 121 ? 68.691 4.891 50.845 1.00 16.13 168 GLY A N 1
ATOM 944 C CA . GLY A 1 121 ? 67.445 5.572 50.559 1.00 19.01 168 GLY A CA 1
ATOM 945 C C . GLY A 1 121 ? 67.479 6.078 49.139 1.00 21.07 168 GLY A C 1
ATOM 946 O O . GLY A 1 121 ? 68.203 5.527 48.305 1.00 15.91 168 GLY A O 1
ATOM 947 N N . VAL A 1 122 ? 66.741 7.144 48.862 1.00 18.94 169 VAL A N 1
ATOM 948 C CA . VAL A 1 122 ? 66.513 7.604 47.503 1.00 16.21 169 VAL A CA 1
ATOM 949 C C . VAL A 1 122 ? 67.338 8.858 47.283 1.00 19.23 169 VAL A C 1
ATOM 950 O O . VAL A 1 122 ? 67.085 9.896 47.908 1.00 17.70 169 VAL A O 1
ATOM 954 N N . PHE A 1 123 ? 68.338 8.754 46.407 1.00 19.45 170 PHE A N 1
ATOM 955 C CA . PHE A 1 123 ? 68.949 9.934 45.823 1.00 16.00 170 PHE A CA 1
ATOM 956 C C . PHE A 1 123 ? 67.998 10.541 44.802 1.00 19.76 170 PHE A C 1
ATOM 957 O O . PHE A 1 123 ? 67.304 9.822 44.074 1.00 18.43 170 PHE A O 1
ATOM 965 N N . TYR A 1 124 ? 67.969 11.869 44.711 1.00 16.97 171 TYR A N 1
ATOM 966 C CA . TYR A 1 124 ? 67.110 12.446 43.686 1.00 22.97 171 TYR A CA 1
ATOM 967 C C . TYR A 1 124 ? 67.744 13.696 43.095 1.00 25.60 171 TYR A C 1
ATOM 968 O O . TYR A 1 124 ? 68.657 14.299 43.667 1.00 24.36 171 TYR A O 1
ATOM 977 N N . ASN A 1 125 ? 67.258 14.061 41.914 1.00 22.63 172 ASN A N 1
ATOM 978 C CA . ASN A 1 125 ? 67.745 15.224 41.189 1.00 28.32 172 ASN A CA 1
ATOM 979 C C . ASN A 1 125 ? 66.770 16.377 41.435 1.00 27.07 172 ASN A C 1
ATOM 980 O O . ASN A 1 125 ? 65.640 16.367 40.932 1.00 27.58 172 ASN A O 1
ATOM 985 N N . LYS A 1 126 ? 67.225 17.375 42.199 1.00 28.57 173 LYS A N 1
ATOM 986 C CA . LYS A 1 126 ? 66.387 18.523 42.542 1.00 25.42 173 LYS A CA 1
ATOM 987 C C . LYS A 1 126 ? 65.957 19.301 41.306 1.00 30.83 173 LYS A C 1
ATOM 988 O O . LYS A 1 126 ? 64.869 19.894 41.293 1.00 30.45 173 LYS A O 1
ATOM 994 N N . GLN A 1 127 ? 66.786 19.319 40.256 1.00 29.93 174 GLN A N 1
ATOM 995 C CA . GLN A 1 127 ? 66.414 20.061 39.053 1.00 23.03 174 GLN A CA 1
ATOM 996 C C . GLN A 1 127 ? 65.394 19.304 38.201 1.00 30.53 174 GLN A C 1
ATOM 997 O O . GLN A 1 127 ? 64.538 19.939 37.563 1.00 22.69 174 GLN A O 1
ATOM 1003 N N . ILE A 1 128 ? 65.444 17.967 38.183 1.00 25.48 175 ILE A N 1
ATOM 1004 C CA . ILE A 1 128 ? 64.397 17.220 37.491 1.00 23.83 175 ILE A CA 1
ATOM 1005 C C . ILE A 1 128 ? 63.073 17.359 38.233 1.00 25.93 175 ILE A C 1
ATOM 1006 O O . ILE A 1 128 ? 62.015 17.537 37.611 1.00 28.29 175 ILE A O 1
ATOM 1011 N N . PHE A 1 129 ? 63.102 17.302 39.571 1.00 24.35 176 PHE A N 1
ATOM 1012 C CA . PHE A 1 129 ? 61.867 17.490 40.333 1.00 25.44 176 PHE A CA 1
ATOM 1013 C C . PHE A 1 129 ? 61.267 18.869 40.082 1.00 24.53 176 PHE A C 1
ATOM 1014 O O . PHE A 1 129 ? 60.047 18.999 39.913 1.00 35.17 176 PHE A O 1
ATOM 1022 N N . LYS A 1 130 ? 62.105 19.905 40.030 1.00 22.63 177 LYS A N 1
ATOM 1023 C CA . LYS A 1 130 ? 61.627 21.242 39.673 1.00 26.86 177 LYS A CA 1
ATOM 1024 C C . LYS A 1 130 ? 60.959 21.238 38.304 1.00 33.05 177 LYS A C 1
ATOM 1025 O O . LYS A 1 130 ? 59.859 21.784 38.124 1.00 27.21 177 LYS A O 1
ATOM 1031 N N . GLN A 1 131 ? 61.612 20.613 37.325 1.00 27.29 178 GLN A N 1
ATOM 1032 C CA . GLN A 1 131 ? 61.077 20.578 35.973 1.00 31.70 178 GLN A CA 1
ATOM 1033 C C . GLN A 1 131 ? 59.716 19.888 35.929 1.00 33.67 178 GLN A C 1
ATOM 1034 O O . GLN A 1 131 ? 58.794 20.353 35.248 1.00 31.74 178 GLN A O 1
ATOM 1040 N N . LEU A 1 132 ? 59.570 18.784 36.655 1.00 29.05 179 LEU A N 1
ATOM 1041 C CA . LEU A 1 132 ? 58.309 18.062 36.717 1.00 30.49 179 LEU A CA 1
ATOM 1042 C C . LEU A 1 132 ? 57.294 18.716 37.641 1.00 33.65 179 LEU A C 1
ATOM 1043 O O . LEU A 1 132 ? 56.139 18.276 37.663 1.00 34.08 179 LEU A O 1
ATOM 1048 N N . ASN A 1 133 ? 57.705 19.725 38.417 1.00 34.57 180 ASN A N 1
ATOM 1049 C CA . ASN A 1 133 ? 56.841 20.413 39.377 1.00 34.70 180 ASN A CA 1
ATOM 1050 C C . ASN A 1 133 ? 56.272 19.429 40.399 1.00 33.62 180 ASN A C 1
ATOM 1051 O O . ASN A 1 133 ? 55.060 19.322 40.591 1.00 41.32 180 ASN A O 1
ATOM 1056 N N . VAL A 1 134 ? 57.180 18.700 41.052 1.00 30.31 181 VAL A N 1
ATOM 1057 C CA . VAL A 1 134 ? 56.835 17.770 42.124 1.00 29.77 181 VAL A CA 1
ATOM 1058 C C . VAL A 1 134 ? 57.716 18.044 43.336 1.00 34.50 181 VAL A C 1
ATOM 1059 O O . VAL A 1 134 ? 58.894 18.394 43.192 1.00 33.20 181 VAL A O 1
ATOM 1063 N N . ASP A 1 135 ? 57.139 17.871 44.532 1.00 28.57 182 ASP A N 1
ATOM 1064 C CA . ASP A 1 135 ? 57.861 17.912 45.792 1.00 31.89 182 ASP A CA 1
ATOM 1065 C C . ASP A 1 135 ? 58.447 16.541 46.095 1.00 35.91 182 ASP A C 1
ATOM 1066 O O . ASP A 1 135 ? 58.198 15.558 45.392 1.00 28.48 182 ASP A O 1
ATOM 1071 N N . VAL A 1 136 ? 59.205 16.471 47.188 1.00 26.88 183 VAL A N 1
ATOM 1072 C CA . VAL A 1 136 ? 59.725 15.184 47.661 1.00 29.99 183 VAL A CA 1
ATOM 1073 C C . VAL A 1 136 ? 58.557 14.297 48.068 1.00 25.49 183 VAL A C 1
ATOM 1074 O O . VAL A 1 136 ? 57.684 14.744 48.839 1.00 27.77 183 VAL A O 1
ATOM 1078 N N . PRO A 1 137 ? 58.479 13.048 47.595 1.00 27.47 184 PRO A N 1
ATOM 1079 C CA . PRO A 1 137 ? 57.315 12.206 47.907 1.00 27.88 184 PRO A CA 1
ATOM 1080 C C . PRO A 1 137 ? 57.474 11.588 49.284 1.00 27.64 184 PRO A C 1
ATOM 1081 O O . PRO A 1 137 ? 58.481 10.941 49.581 1.00 26.36 184 PRO A O 1
ATOM 1085 N N . ARG A 1 138 ? 56.474 11.787 50.136 1.00 27.34 185 ARG A N 1
ATOM 1086 C CA A ARG A 1 138 ? 56.542 11.273 51.492 0.46 27.76 185 ARG A CA 1
ATOM 1087 C CA B ARG A 1 138 ? 56.542 11.261 51.492 0.54 27.76 185 ARG A CA 1
ATOM 1088 C C . ARG A 1 138 ? 55.715 10.003 51.700 1.00 27.27 185 ARG A C 1
ATOM 1089 O O . ARG A 1 138 ? 55.904 9.318 52.707 1.00 24.80 185 ARG A O 1
ATOM 1104 N N . ARG A 1 139 ? 54.832 9.653 50.774 1.00 25.85 186 ARG A N 1
ATOM 1105 C CA . ARG A 1 139 ? 54.067 8.422 50.915 1.00 23.84 186 ARG A CA 1
ATOM 1106 C C . ARG A 1 139 ? 53.973 7.767 49.544 1.00 22.59 186 ARG A C 1
ATOM 1107 O O . ARG A 1 139 ? 54.362 8.358 48.538 1.00 24.78 186 ARG A O 1
ATOM 1115 N N . TRP A 1 140 ? 53.439 6.537 49.509 1.00 23.82 187 TRP A N 1
ATOM 1116 C CA . TRP A 1 140 ? 53.435 5.751 48.273 1.00 19.64 187 TRP A CA 1
ATOM 1117 C C . TRP A 1 140 ? 52.728 6.481 47.139 1.00 25.47 187 TRP A C 1
ATOM 1118 O O . TRP A 1 140 ? 53.244 6.554 46.014 1.00 21.05 187 TRP A O 1
ATOM 1129 N N . GLU A 1 141 ? 51.542 7.036 47.410 1.00 19.56 188 GLU A N 1
ATOM 1130 C CA . GLU A 1 141 ? 50.786 7.636 46.319 1.00 26.22 188 GLU A CA 1
ATOM 1131 C C . GLU A 1 141 ? 51.488 8.871 45.765 1.00 22.48 188 GLU A C 1
ATOM 1132 O O . GLU A 1 141 ? 51.347 9.174 44.573 1.00 24.21 188 GLU A O 1
ATOM 1138 N N . ASP A 1 142 ? 52.259 9.581 46.597 1.00 24.54 189 ASP A N 1
ATOM 1139 C CA . ASP A 1 142 ? 53.115 10.644 46.074 1.00 25.51 189 ASP A CA 1
ATOM 1140 C C . ASP A 1 142 ? 54.167 10.065 45.135 1.00 27.71 189 ASP A C 1
ATOM 1141 O O . ASP A 1 142 ? 54.411 10.600 44.048 1.00 22.25 189 ASP A O 1
ATOM 1146 N N . LEU A 1 143 ? 54.811 8.971 45.554 1.00 23.36 190 LEU A N 1
ATOM 1147 C CA . LEU A 1 143 ? 55.866 8.363 44.741 1.00 23.65 190 LEU A CA 1
ATOM 1148 C C . LEU A 1 143 ? 55.351 7.982 43.360 1.00 26.91 190 LEU A C 1
ATOM 1149 O O . LEU A 1 143 ? 56.022 8.226 42.347 1.00 27.57 190 LEU A O 1
ATOM 1154 N N . MET A 1 144 ? 54.155 7.387 43.306 1.00 24.85 191 MET A N 1
ATOM 1155 C CA . MET A 1 144 ? 53.561 6.982 42.038 1.00 22.59 191 MET A CA 1
ATOM 1156 C C . MET A 1 144 ? 53.385 8.180 41.109 1.00 22.65 191 MET A C 1
ATOM 1157 O O . MET A 1 144 ? 53.669 8.100 39.911 1.00 22.68 191 MET A O 1
ATOM 1162 N N . ASP A 1 145 ? 52.927 9.306 41.657 1.00 25.12 192 ASP A N 1
ATOM 1163 C CA . ASP A 1 145 ? 52.771 10.531 40.872 1.00 26.01 192 ASP A CA 1
ATOM 1164 C C . ASP A 1 145 ? 54.118 11.029 40.343 1.00 28.08 192 ASP A C 1
ATOM 1165 O O . ASP A 1 145 ? 54.253 11.366 39.159 1.00 27.56 192 ASP A O 1
ATOM 1170 N N . VAL A 1 146 ? 55.132 11.074 41.215 1.00 24.35 193 VAL A N 1
ATOM 1171 C CA . VAL A 1 146 ? 56.468 11.513 40.813 1.00 19.08 193 VAL A CA 1
ATOM 1172 C C . VAL A 1 146 ? 56.998 10.623 39.699 1.00 22.39 193 VAL A C 1
ATOM 1173 O O . VAL A 1 146 ? 57.477 11.106 38.666 1.00 20.06 193 VAL A O 1
ATOM 1177 N N . ALA A 1 147 ? 56.888 9.303 39.887 1.00 21.68 194 ALA A N 1
ATOM 1178 C CA . ALA A 1 147 ? 57.410 8.348 38.916 1.00 20.25 194 ALA A CA 1
ATOM 1179 C C . ALA A 1 147 ? 56.677 8.447 37.583 1.00 22.44 194 ALA A C 1
ATOM 1180 O O . ALA A 1 147 ? 57.307 8.402 36.512 1.00 19.19 194 ALA A O 1
ATOM 1182 N N . ALA A 1 148 ? 55.343 8.572 37.629 1.00 21.00 195 ALA A N 1
ATOM 1183 C CA . ALA A 1 148 ? 54.549 8.713 36.405 1.00 19.92 195 ALA A CA 1
ATOM 1184 C C . ALA A 1 148 ? 54.909 9.984 35.637 1.00 19.96 195 ALA A C 1
ATOM 1185 O O . ALA A 1 148 ? 55.037 9.957 34.407 1.00 20.40 195 ALA A O 1
ATOM 1187 N N . LYS A 1 149 ? 55.075 11.106 36.344 1.00 19.35 196 LYS A N 1
ATOM 1188 C CA . LYS A 1 149 ? 55.479 12.350 35.687 1.00 23.50 196 LYS A CA 1
ATOM 1189 C C . LYS A 1 149 ? 56.906 12.265 35.166 1.00 25.62 196 LYS A C 1
ATOM 1190 O O . LYS A 1 149 ? 57.195 12.730 34.056 1.00 24.01 196 LYS A O 1
ATOM 1196 N N . ALA A 1 150 ? 57.815 11.682 35.953 1.00 20.23 197 ALA A N 1
ATOM 1197 C CA . ALA A 1 150 ? 59.187 11.524 35.484 1.00 26.01 197 ALA A CA 1
ATOM 1198 C C . ALA A 1 150 ? 59.213 10.745 34.180 1.00 22.15 197 ALA A C 1
ATOM 1199 O O . ALA A 1 150 ? 59.856 11.157 33.205 1.00 22.32 197 ALA A O 1
ATOM 1201 N N . LYS A 1 151 ? 58.508 9.610 34.148 1.00 18.61 198 LYS A N 1
ATOM 1202 C CA . LYS A 1 151 ? 58.493 8.774 32.953 1.00 22.16 198 LYS A CA 1
ATOM 1203 C C . LYS A 1 151 ? 57.829 9.494 31.788 1.00 23.61 198 LYS A C 1
ATOM 1204 O O . LYS A 1 151 ? 58.286 9.394 30.642 1.00 21.49 198 LYS A O 1
ATOM 1210 N N . ALA A 1 152 ? 56.740 10.211 32.059 1.00 23.99 199 ALA A N 1
ATOM 1211 C CA . ALA A 1 152 ? 56.057 10.932 30.991 1.00 24.16 199 ALA A CA 1
ATOM 1212 C C . ALA A 1 152 ? 56.997 11.916 30.312 1.00 27.18 199 ALA A C 1
ATOM 1213 O O . ALA A 1 152 ? 56.933 12.091 29.089 1.00 27.06 199 ALA A O 1
ATOM 1215 N N . SER A 1 153 ? 57.926 12.503 31.068 1.00 25.99 200 SER A N 1
ATOM 1216 C CA . SER A 1 153 ? 58.844 13.504 30.537 1.00 27.02 200 SER A CA 1
ATOM 1217 C C . SER A 1 153 ? 60.107 12.905 29.934 1.00 31.28 200 SER A C 1
ATOM 1218 O O . SER A 1 153 ? 61.018 13.658 29.570 1.00 34.87 200 SER A O 1
ATOM 1221 N N . GLY A 1 154 ? 60.191 11.581 29.823 1.00 25.40 201 GLY A N 1
ATOM 1222 C CA . GLY A 1 154 ? 61.378 10.938 29.291 1.00 27.21 201 GLY A CA 1
ATOM 1223 C C . GLY A 1 154 ? 62.463 10.617 30.299 1.00 21.36 201 GLY A C 1
ATOM 1224 O O . GLY A 1 154 ? 63.553 10.207 29.895 1.00 25.79 201 GLY A O 1
ATOM 1225 N N . PHE A 1 155 ? 62.204 10.772 31.590 1.00 24.52 202 PHE A N 1
ATOM 1226 C CA . PHE A 1 155 ? 63.167 10.387 32.615 1.00 25.51 202 PHE A CA 1
ATOM 1227 C C . PHE A 1 155 ? 62.904 8.962 33.077 1.00 25.58 202 PHE A C 1
ATOM 1228 O O . PHE A 1 155 ? 61.756 8.523 33.142 1.00 28.21 202 PHE A O 1
ATOM 1236 N N . VAL A 1 156 ? 63.973 8.231 33.356 1.00 22.75 203 VAL A N 1
ATOM 1237 C CA . VAL A 1 156 ? 63.822 6.985 34.108 1.00 19.30 203 VAL A CA 1
ATOM 1238 C C . VAL A 1 156 ? 63.445 7.347 35.539 1.00 18.77 203 VAL A C 1
ATOM 1239 O O . VAL A 1 156 ? 64.116 8.194 36.146 1.00 20.97 203 VAL A O 1
ATOM 1243 N N . PRO A 1 157 ? 62.369 6.802 36.104 1.00 16.92 204 PRO A N 1
ATOM 1244 C CA . PRO A 1 157 ? 62.042 7.144 37.495 1.00 17.49 204 PRO A CA 1
ATOM 1245 C C . PRO A 1 157 ? 63.143 6.725 38.473 1.00 20.81 204 PRO A C 1
ATOM 1246 O O . PRO A 1 157 ? 63.671 7.567 39.207 1.00 17.77 204 PRO A O 1
ATOM 1250 N N . PHE A 1 158 ? 63.499 5.441 38.494 1.00 15.80 205 PHE A N 1
ATOM 1251 C CA . PHE A 1 158 ? 64.537 4.924 39.383 1.00 19.16 205 PHE A CA 1
ATOM 1252 C C . PHE A 1 158 ? 65.653 4.349 38.522 1.00 16.49 205 PHE A C 1
ATOM 1253 O O . PHE A 1 158 ? 65.472 3.291 37.906 1.00 18.71 205 PHE A O 1
ATOM 1261 N N . ALA A 1 159 ? 66.802 5.031 38.480 1.00 19.22 206 ALA A N 1
ATOM 1262 C CA . ALA A 1 159 ? 68.008 4.409 37.941 1.00 17.12 206 ALA A CA 1
ATOM 1263 C C . ALA A 1 159 ? 68.256 3.103 38.682 1.00 14.15 206 ALA A C 1
ATOM 1264 O O . ALA A 1 159 ? 68.168 3.056 39.915 1.00 15.69 206 ALA A O 1
ATOM 1266 N N . PHE A 1 160 ? 68.569 2.040 37.934 1.00 13.86 207 PHE A N 1
ATOM 1267 C CA . PHE A 1 160 ? 68.508 0.697 38.513 1.00 19.14 207 PHE A CA 1
ATOM 1268 C C . PHE A 1 160 ? 69.292 -0.287 37.647 1.00 19.07 207 PHE A C 1
ATOM 1269 O O . PHE A 1 160 ? 69.096 -0.357 36.435 1.00 15.68 207 PHE A O 1
ATOM 1277 N N . ALA A 1 161 ? 70.194 -1.033 38.270 1.00 19.42 208 ALA A N 1
ATOM 1278 C CA . ALA A 1 161 ? 70.989 -2.023 37.558 1.00 18.47 208 ALA A CA 1
ATOM 1279 C C . ALA A 1 161 ? 71.030 -3.283 38.405 1.00 18.81 208 ALA A C 1
ATOM 1280 O O . ALA A 1 161 ? 71.324 -3.202 39.597 1.00 18.79 208 ALA A O 1
ATOM 1282 N N . SER A 1 162 ? 70.726 -4.444 37.810 1.00 19.43 209 SER A N 1
ATOM 1283 C CA . SER A 1 162 ? 70.545 -5.666 38.590 1.00 14.53 209 SER A CA 1
ATOM 1284 C C . SER A 1 162 ? 71.362 -6.862 38.097 1.00 16.09 209 SER A C 1
ATOM 1285 O O . SER A 1 162 ? 71.106 -7.985 38.539 1.00 18.06 209 SER A O 1
ATOM 1288 N N . SER A 1 163 ? 72.357 -6.662 37.234 1.00 13.78 210 SER A N 1
ATOM 1289 C CA . SER A 1 163 ? 73.280 -7.750 36.927 1.00 17.54 210 SER A CA 1
ATOM 1290 C C . SER A 1 163 ? 74.003 -8.243 38.185 1.00 21.27 210 SER A C 1
ATOM 1291 O O . SER A 1 163 ? 74.211 -9.451 38.363 1.00 18.47 210 SER A O 1
ATOM 1294 N N . ASP A 1 164 ? 74.395 -7.329 39.071 1.00 16.22 211 ASP A N 1
ATOM 1295 C CA . ASP A 1 164 ? 74.872 -7.720 40.391 1.00 21.67 211 ASP A CA 1
ATOM 1296 C C . ASP A 1 164 ? 73.662 -7.900 41.307 1.00 17.62 211 ASP A C 1
ATOM 1297 O O . ASP A 1 164 ? 72.933 -6.943 41.584 1.00 16.52 211 ASP A O 1
ATOM 1302 N N . GLY A 1 165 ? 73.440 -9.126 41.770 1.00 18.99 212 GLY A N 1
ATOM 1303 C CA . GLY A 1 165 ? 72.153 -9.439 42.361 1.00 17.02 212 GLY A CA 1
ATOM 1304 C C . GLY A 1 165 ? 71.853 -8.664 43.629 1.00 16.60 212 GLY A C 1
ATOM 1305 O O . GLY A 1 165 ? 70.697 -8.331 43.894 1.00 13.86 212 GLY A O 1
ATOM 1306 N N . TRP A 1 166 ? 72.881 -8.367 44.429 1.00 16.46 213 TRP A N 1
ATOM 1307 C CA . TRP A 1 166 ? 72.655 -7.704 45.708 1.00 14.01 213 TRP A CA 1
ATOM 1308 C C . TRP A 1 166 ? 72.040 -6.325 45.520 1.00 13.05 213 TRP A C 1
ATOM 1309 O O . TRP A 1 166 ? 71.357 -5.825 46.421 1.00 13.93 213 TRP A O 1
ATOM 1320 N N . VAL A 1 167 ? 72.266 -5.696 44.361 1.00 13.02 214 VAL A N 1
ATOM 1321 C CA . VAL A 1 167 ? 71.744 -4.350 44.119 1.00 15.02 214 VAL A CA 1
ATOM 1322 C C . VAL A 1 167 ? 70.220 -4.352 44.150 1.00 14.99 214 VAL A C 1
ATOM 1323 O O . VAL A 1 167 ? 69.590 -3.419 44.664 1.00 14.76 214 VAL A O 1
ATOM 1327 N N . ALA A 1 168 ? 69.606 -5.392 43.582 1.00 16.97 215 ALA A N 1
ATOM 1328 C CA . ALA A 1 168 ? 68.148 -5.455 43.515 1.00 16.64 215 ALA A CA 1
ATOM 1329 C C . ALA A 1 168 ? 67.529 -5.577 44.906 1.00 16.77 215 ALA A C 1
ATOM 1330 O O . ALA A 1 168 ? 66.389 -5.149 45.123 1.00 16.09 215 ALA A O 1
ATOM 1332 N N . ASN A 1 169 ? 68.278 -6.118 45.862 1.00 11.38 216 ASN A N 1
ATOM 1333 C CA . ASN A 1 169 ? 67.755 -6.340 47.199 1.00 15.16 216 ASN A CA 1
ATOM 1334 C C . ASN A 1 169 ? 67.754 -5.086 48.061 1.00 15.79 216 ASN A C 1
ATOM 1335 O O . ASN A 1 169 ? 67.151 -5.105 49.141 1.00 14.43 216 ASN A O 1
ATOM 1340 N N . MET A 1 170 ? 68.370 -3.996 47.603 1.00 13.40 217 MET A N 1
ATOM 1341 C CA . MET A 1 170 ? 68.473 -2.796 48.423 1.00 16.05 217 MET A CA 1
ATOM 1342 C C . MET A 1 170 ? 67.071 -2.206 48.605 1.00 16.51 217 MET A C 1
ATOM 1343 O O . MET A 1 170 ? 66.516 -2.220 49.713 1.00 17.07 217 MET A O 1
ATOM 1348 N N . MET A 1 171 ? 66.461 -1.730 47.520 1.00 18.41 218 MET A N 1
ATOM 1349 C CA . MET A 1 171 ? 65.108 -1.188 47.652 1.00 18.03 218 MET A CA 1
ATOM 1350 C C . MET A 1 171 ? 64.126 -2.240 48.144 1.00 17.23 218 MET A C 1
ATOM 1351 O O . MET A 1 171 ? 63.171 -1.914 48.864 1.00 15.19 218 MET A O 1
ATOM 1356 N N . LEU A 1 172 ? 64.352 -3.503 47.791 1.00 13.61 219 LEU A N 1
ATOM 1357 C CA . LEU A 1 172 ? 63.475 -4.563 48.257 1.00 16.31 219 LEU A CA 1
ATOM 1358 C C . LEU A 1 172 ? 63.495 -4.645 49.768 1.00 17.21 219 LEU A C 1
ATOM 1359 O O . LEU A 1 172 ? 62.456 -4.885 50.396 1.00 17.01 219 LEU A O 1
ATOM 1364 N N . ASN A 1 173 ? 64.657 -4.426 50.374 1.00 15.15 220 ASN A N 1
ATOM 1365 C CA . ASN A 1 173 ? 64.868 -4.678 51.789 1.00 19.06 220 ASN A CA 1
ATOM 1366 C C . ASN A 1 173 ? 63.817 -3.859 52.480 1.00 16.81 220 ASN A C 1
ATOM 1367 O O . ASN A 1 173 ? 63.068 -4.278 53.354 1.00 19.05 220 ASN A O 1
ATOM 1372 N N . THR A 1 174 ? 63.950 -2.587 52.074 1.00 12.60 221 THR A N 1
ATOM 1373 C CA . THR A 1 174 ? 63.170 -1.475 52.659 1.00 16.08 221 THR A CA 1
ATOM 1374 C C . THR A 1 174 ? 61.696 -1.590 52.327 1.00 17.80 221 THR A C 1
ATOM 1375 O O . THR A 1 174 ? 60.846 -1.224 53.148 1.00 15.35 221 THR A O 1
ATOM 1379 N N . LEU A 1 175 ? 61.369 -2.122 51.147 1.00 13.98 222 LEU A N 1
ATOM 1380 C CA . LEU A 1 175 ? 59.956 -2.260 50.825 1.00 16.29 222 LEU A CA 1
ATOM 1381 C C . LEU A 1 175 ? 59.281 -3.294 51.718 1.00 17.06 222 LEU A C 1
ATOM 1382 O O . LEU A 1 175 ? 58.213 -3.019 52.264 1.00 21.67 222 LEU A O 1
ATOM 1387 N N . TRP A 1 176 ? 59.880 -4.487 51.903 1.00 14.11 223 TRP A N 1
ATOM 1388 C CA . TRP A 1 176 ? 59.140 -5.445 52.731 1.00 15.32 223 TRP A CA 1
ATOM 1389 C C . TRP A 1 176 ? 59.236 -5.085 54.209 1.00 21.83 223 TRP A C 1
ATOM 1390 O O . TRP A 1 176 ? 58.369 -5.486 54.988 1.00 22.63 223 TRP A O 1
ATOM 1401 N N . VAL A 1 177 ? 60.274 -4.347 54.621 1.00 18.89 224 VAL A N 1
ATOM 1402 C CA . VAL A 1 177 ? 60.320 -3.854 55.995 1.00 17.36 224 VAL A CA 1
ATOM 1403 C C . VAL A 1 177 ? 59.289 -2.745 56.193 1.00 17.61 224 VAL A C 1
ATOM 1404 O O . VAL A 1 177 ? 58.659 -2.647 57.256 1.00 21.93 224 VAL A O 1
ATOM 1408 N N . ARG A 1 178 ? 59.093 -1.897 55.185 1.00 16.01 225 ARG A N 1
ATOM 1409 C CA . ARG A 1 178 ? 57.993 -0.935 55.238 1.00 22.54 225 ARG A CA 1
ATOM 1410 C C . ARG A 1 178 ? 56.666 -1.630 55.530 1.00 21.77 225 ARG A C 1
ATOM 1411 O O . ARG A 1 178 ? 55.879 -1.175 56.372 1.00 17.64 225 ARG A O 1
ATOM 1419 N N . THR A 1 179 ? 56.397 -2.740 54.833 1.00 17.72 226 THR A N 1
ATOM 1420 C CA . THR A 1 179 ? 55.069 -3.349 54.927 1.00 23.55 226 THR A CA 1
ATOM 1421 C C . THR A 1 179 ? 54.938 -4.286 56.119 1.00 20.25 226 THR A C 1
ATOM 1422 O O . THR A 1 179 ? 53.861 -4.365 56.715 1.00 25.34 226 THR A O 1
ATOM 1426 N N . ALA A 1 180 ? 56.005 -4.993 56.489 1.00 20.93 227 ALA A N 1
ATOM 1427 C CA . ALA A 1 180 ? 55.929 -6.007 57.532 1.00 18.49 227 ALA A CA 1
ATOM 1428 C C . ALA A 1 180 ? 56.663 -5.640 58.814 1.00 23.81 227 ALA A C 1
ATOM 1429 O O . ALA A 1 180 ? 56.542 -6.375 59.801 1.00 22.85 227 ALA A O 1
ATOM 1431 N N . GLY A 1 181 ? 57.403 -4.543 58.833 1.00 20.38 228 GLY A N 1
ATOM 1432 C CA . GLY A 1 181 ? 58.194 -4.177 59.998 1.00 22.48 228 GLY A CA 1
ATOM 1433 C C . GLY A 1 181 ? 59.584 -4.784 59.967 1.00 22.70 228 GLY A C 1
ATOM 1434 O O . GLY A 1 181 ? 59.825 -5.845 59.389 1.00 23.67 228 GLY A O 1
ATOM 1435 N N . ASP A 1 182 ? 60.522 -4.093 60.621 1.00 25.52 229 ASP A N 1
ATOM 1436 C CA . ASP A 1 182 ? 61.913 -4.547 60.624 1.00 24.34 229 ASP A CA 1
ATOM 1437 C C . ASP A 1 182 ? 62.076 -5.883 61.338 1.00 24.54 229 ASP A C 1
ATOM 1438 O O . ASP A 1 182 ? 62.967 -6.672 60.991 1.00 23.26 229 ASP A O 1
ATOM 1443 N N . ASP A 1 183 ? 61.211 -6.173 62.309 1.00 24.50 230 ASP A N 1
ATOM 1444 C CA . ASP A 1 183 ? 61.256 -7.432 63.043 1.00 24.01 230 ASP A CA 1
ATOM 1445 C C . ASP A 1 183 ? 60.941 -8.652 62.159 1.00 27.22 230 ASP A C 1
ATOM 1446 O O . ASP A 1 183 ? 61.086 -9.797 62.620 1.00 22.96 230 ASP A O 1
ATOM 1451 N N . SER A 1 184 ? 60.553 -8.441 60.895 1.00 21.68 231 SER A N 1
ATOM 1452 C CA . SER A 1 184 ? 60.326 -9.564 59.990 1.00 19.04 231 SER A CA 1
ATOM 1453 C C . SER A 1 184 ? 61.605 -10.357 59.740 1.00 23.77 231 SER A C 1
ATOM 1454 O O . SER A 1 184 ? 61.573 -11.593 59.647 1.00 19.09 231 SER A O 1
ATOM 1457 N N . VAL A 1 185 ? 62.742 -9.674 59.629 1.00 23.28 232 VAL A N 1
ATOM 1458 C CA . VAL A 1 185 ? 63.956 -10.359 59.189 1.00 17.32 232 VAL A CA 1
ATOM 1459 C C . VAL A 1 185 ? 64.516 -11.228 60.320 1.00 16.69 232 VAL A C 1
ATOM 1460 O O . VAL A 1 185 ? 64.752 -12.426 60.093 1.00 16.86 232 VAL A O 1
ATOM 1464 N N . PRO A 1 186 ? 64.728 -10.717 61.545 1.00 21.16 233 PRO A N 1
ATOM 1465 C CA . PRO A 1 186 ? 65.068 -11.647 62.640 1.00 21.84 233 PRO A CA 1
ATOM 1466 C C . PRO A 1 186 ? 64.028 -12.746 62.813 1.00 20.16 233 PRO A C 1
ATOM 1467 O O . PRO A 1 186 ? 64.369 -13.891 63.138 1.00 25.76 233 PRO A O 1
ATOM 1471 N N . GLY A 1 187 ? 62.754 -12.419 62.592 1.00 21.11 234 GLY A N 1
ATOM 1472 C CA . GLY A 1 187 ? 61.713 -13.435 62.645 1.00 22.70 234 GLY A CA 1
ATOM 1473 C C . GLY A 1 187 ? 61.948 -14.572 61.668 1.00 22.43 234 GLY A C 1
ATOM 1474 O O . GLY A 1 187 ? 61.729 -15.741 62.005 1.00 20.82 234 GLY A O 1
ATOM 1475 N N . PHE A 1 188 ? 62.409 -14.248 60.450 1.00 20.00 235 PHE A N 1
ATOM 1476 C CA . PHE A 1 188 ? 62.706 -15.284 59.457 1.00 21.43 235 PHE A CA 1
ATOM 1477 C C . PHE A 1 188 ? 63.672 -16.324 60.015 1.00 21.70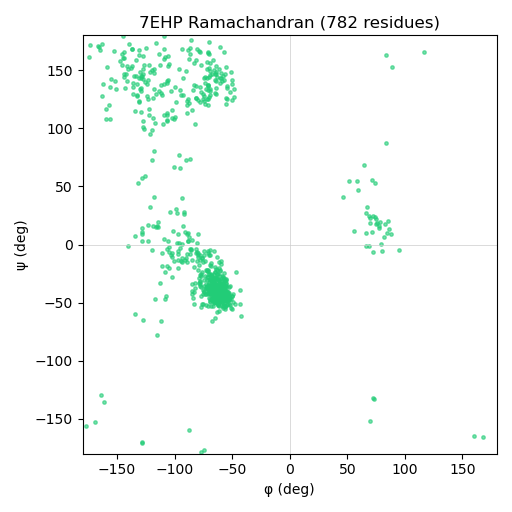 235 PHE A C 1
ATOM 1478 O O . PHE A 1 188 ? 63.465 -17.533 59.863 1.00 20.11 235 PHE A O 1
ATOM 1486 N N . VAL A 1 189 ? 64.771 -15.874 60.623 1.00 21.25 236 VAL A N 1
ATOM 1487 C CA . VAL A 1 189 ? 65.781 -16.836 61.049 1.00 19.23 236 VAL A CA 1
ATOM 1488 C C . VAL A 1 189 ? 65.403 -17.532 62.354 1.00 18.55 236 VAL A C 1
ATOM 1489 O O . VAL A 1 189 ? 65.903 -18.631 62.620 1.00 23.84 236 VAL A O 1
ATOM 1493 N N . ARG A 1 190 ? 64.527 -16.958 63.171 1.00 22.78 237 ARG A N 1
ATOM 1494 C CA . ARG A 1 190 ? 64.125 -17.653 64.384 1.00 27.67 237 ARG A CA 1
ATOM 1495 C C . ARG A 1 190 ? 62.837 -18.445 64.215 1.00 30.70 237 ARG A C 1
ATOM 1496 O O . ARG A 1 190 ? 62.444 -19.164 65.136 1.00 30.54 237 ARG A O 1
ATOM 1504 N N . GLY A 1 191 ? 62.199 -18.376 63.048 1.00 26.17 238 GLY A N 1
ATOM 1505 C CA . GLY A 1 191 ? 61.031 -19.193 62.774 1.00 26.22 238 GLY A CA 1
ATOM 1506 C C . GLY A 1 191 ? 59.709 -18.618 63.220 1.00 22.12 238 GLY A C 1
ATOM 1507 O O . GLY A 1 191 ? 58.713 -19.350 63.250 1.00 24.75 238 GLY A O 1
ATOM 1508 N N . THR A 1 192 ? 59.661 -17.338 63.572 1.00 23.04 239 THR A N 1
ATOM 1509 C CA . THR A 1 192 ? 58.422 -16.701 63.981 1.00 26.09 239 THR A CA 1
ATOM 1510 C C . THR A 1 192 ? 57.815 -15.836 62.890 1.00 24.78 239 THR A C 1
ATOM 1511 O O . THR A 1 192 ? 56.706 -15.332 63.072 1.00 22.62 239 THR A O 1
ATOM 1515 N N . ARG A 1 193 ? 58.524 -15.630 61.784 1.00 23.54 240 ARG A N 1
ATOM 1516 C CA . ARG A 1 193 ? 57.992 -14.924 60.630 1.00 22.73 240 ARG A CA 1
ATOM 1517 C C . ARG A 1 193 ? 58.408 -15.693 59.384 1.00 20.77 240 ARG A C 1
ATOM 1518 O O . ARG A 1 193 ? 59.419 -16.399 59.390 1.00 27.08 240 ARG A O 1
ATOM 1526 N N . ARG A 1 194 ? 57.626 -15.569 58.317 1.00 22.13 241 ARG A N 1
ATOM 1527 C CA . ARG A 1 194 ? 57.869 -16.333 57.100 1.00 21.51 241 ARG A CA 1
ATOM 1528 C C . ARG A 1 194 ? 57.892 -15.396 55.902 1.00 20.49 241 ARG A C 1
ATOM 1529 O O . ARG A 1 194 ? 57.124 -14.433 55.847 1.00 19.46 241 ARG A O 1
ATOM 1537 N N . TRP A 1 195 ? 58.780 -15.687 54.943 1.00 20.48 242 TRP A N 1
ATOM 1538 C CA . TRP A 1 195 ? 58.836 -14.917 53.697 1.00 19.65 242 TRP A CA 1
ATOM 1539 C C . TRP A 1 195 ? 57.487 -14.894 52.984 1.00 20.94 242 TRP A C 1
ATOM 1540 O O . TRP A 1 195 ? 57.167 -13.929 52.271 1.00 18.33 242 TRP A O 1
ATOM 1551 N N . THR A 1 196 ? 56.691 -15.951 53.157 1.00 21.79 243 THR A N 1
ATOM 1552 C CA . THR A 1 196 ? 55.413 -16.097 52.471 1.00 19.96 243 THR A CA 1
ATOM 1553 C C . THR A 1 196 ? 54.292 -15.325 53.154 1.00 22.36 243 THR A C 1
ATOM 1554 O O . THR A 1 196 ? 53.195 -15.254 52.598 1.00 20.68 243 THR A O 1
ATOM 1558 N N . ASP A 1 197 ? 54.544 -14.752 54.331 1.00 19.39 244 ASP A N 1
ATOM 1559 C CA . ASP A 1 197 ? 53.493 -14.055 55.060 1.00 22.41 244 ASP A CA 1
ATOM 1560 C C . ASP A 1 197 ? 52.950 -12.897 54.225 1.00 22.26 244 ASP A C 1
ATOM 1561 O O . ASP A 1 197 ? 53.713 -12.238 53.507 1.00 19.56 244 ASP A O 1
ATOM 1566 N N . PRO A 1 198 ? 51.637 -12.626 54.290 1.00 21.96 245 PRO A N 1
ATOM 1567 C CA . PRO A 1 198 ? 51.040 -11.598 53.412 1.00 20.93 245 PRO A CA 1
ATOM 1568 C C . PRO A 1 198 ? 51.551 -10.186 53.644 1.00 24.24 245 PRO A C 1
ATOM 1569 O O . PRO A 1 198 ? 51.545 -9.375 52.702 1.00 21.09 245 PRO A O 1
ATOM 1573 N N . ASP A 1 199 ? 51.980 -9.855 54.865 1.00 20.32 246 ASP A N 1
ATOM 1574 C CA . ASP A 1 199 ? 52.572 -8.537 55.080 1.00 24.18 246 ASP A CA 1
ATOM 1575 C C . ASP A 1 199 ? 53.975 -8.439 54.466 1.00 17.54 246 ASP A C 1
ATOM 1576 O O . ASP A 1 199 ? 54.343 -7.393 53.920 1.00 18.44 246 ASP A O 1
ATOM 1581 N N . VAL A 1 200 ? 54.768 -9.510 54.522 1.00 21.94 247 VAL A N 1
ATOM 1582 C CA . VAL A 1 200 ? 56.027 -9.516 53.772 1.00 20.55 247 VAL A CA 1
ATOM 1583 C C . VAL A 1 200 ? 55.737 -9.391 52.280 1.00 25.60 247 VAL A C 1
ATOM 1584 O O . VAL A 1 200 ? 56.262 -8.500 51.599 1.00 18.36 247 VAL A O 1
ATOM 1588 N N . ALA A 1 201 ? 54.835 -10.249 51.771 1.00 22.55 248 ALA A N 1
ATOM 1589 C CA . ALA A 1 201 ? 54.495 -10.276 50.346 1.00 18.42 248 ALA A CA 1
ATOM 1590 C C . ALA A 1 201 ? 53.988 -8.936 49.836 1.00 18.80 248 ALA A C 1
ATOM 1591 O O . ALA A 1 201 ? 54.155 -8.627 48.652 1.00 20.35 248 ALA A O 1
ATOM 1593 N N . ASP A 1 202 ? 53.336 -8.141 50.688 1.00 19.69 249 ASP A N 1
ATOM 1594 C CA . ASP A 1 202 ? 52.872 -6.827 50.245 1.00 24.84 249 ASP A CA 1
ATOM 1595 C C . ASP A 1 202 ? 54.032 -5.984 49.704 1.00 23.06 249 ASP A C 1
ATOM 1596 O O . ASP A 1 202 ? 53.911 -5.322 48.662 1.00 14.31 249 ASP A O 1
ATOM 1601 N N . GLY A 1 203 ? 55.171 -6.001 50.399 1.00 19.47 250 GLY A N 1
ATOM 1602 C CA . GLY A 1 203 ? 56.316 -5.233 49.934 1.00 16.84 250 GLY A CA 1
ATOM 1603 C C . GLY A 1 203 ? 56.913 -5.779 48.651 1.00 13.83 250 GLY A C 1
ATOM 1604 O O . GLY A 1 203 ? 57.372 -5.012 47.806 1.00 15.39 250 GLY A O 1
ATOM 1605 N N . PHE A 1 204 ? 56.939 -7.111 48.501 1.00 15.52 251 PHE A N 1
ATOM 1606 C CA . PHE A 1 204 ? 57.372 -7.713 47.239 1.00 19.25 251 PHE A CA 1
ATOM 1607 C C . PHE A 1 204 ? 56.445 -7.313 46.097 1.00 19.08 251 PHE A C 1
ATOM 1608 O O . PHE A 1 204 ? 56.906 -7.028 44.979 1.00 19.57 251 PHE A O 1
ATOM 1616 N N . LYS A 1 205 ? 55.130 -7.281 46.354 1.00 16.62 252 LYS A N 1
ATOM 1617 C CA . LYS A 1 205 ? 54.191 -6.921 45.288 1.00 19.36 252 LYS A CA 1
ATOM 1618 C C . LYS A 1 205 ? 54.316 -5.452 44.924 1.00 17.25 252 LYS A C 1
ATOM 1619 O O . LYS A 1 205 ? 54.097 -5.072 43.761 1.00 14.54 252 LYS A O 1
ATOM 1625 N N . ARG A 1 206 ? 54.696 -4.618 45.896 1.00 17.96 253 ARG A N 1
ATOM 1626 C CA . ARG A 1 206 ? 54.924 -3.205 45.610 1.00 21.66 253 ARG A CA 1
ATOM 1627 C C . ARG A 1 206 ? 56.144 -3.029 44.732 1.00 16.00 253 ARG A C 1
ATOM 1628 O O . ARG A 1 206 ? 56.162 -2.178 43.843 1.00 16.82 253 ARG A O 1
ATOM 1636 N N . TYR A 1 207 ? 57.192 -3.788 45.027 1.00 21.88 254 TYR A N 1
ATOM 1637 C CA . TYR A 1 207 ? 58.384 -3.799 44.199 1.00 20.23 254 TYR A CA 1
ATOM 1638 C C . TYR A 1 207 ? 58.042 -4.240 42.783 1.00 14.25 254 TYR A C 1
ATOM 1639 O O . TYR A 1 207 ? 58.471 -3.616 41.803 1.00 17.46 254 TYR A O 1
ATOM 1648 N N . ASP A 1 208 ? 57.274 -5.333 42.664 1.00 16.37 255 ASP A N 1
ATOM 1649 C CA . ASP A 1 208 ? 56.844 -5.831 41.359 1.00 16.84 255 ASP A CA 1
ATOM 1650 C C . ASP A 1 208 ? 56.018 -4.789 40.607 1.00 18.71 255 ASP A C 1
ATOM 1651 O O . ASP A 1 208 ? 56.106 -4.685 39.378 1.00 18.35 255 ASP A O 1
ATOM 1656 N N . THR A 1 209 ? 55.206 -4.004 41.329 1.00 16.23 256 THR A N 1
ATOM 1657 C CA . THR A 1 209 ? 54.461 -2.924 40.682 1.00 19.34 256 THR A CA 1
ATOM 1658 C C . THR A 1 209 ? 55.420 -1.933 40.032 1.00 16.86 256 THR A C 1
ATOM 1659 O O . THR A 1 209 ? 55.194 -1.474 38.911 1.00 13.24 256 THR A O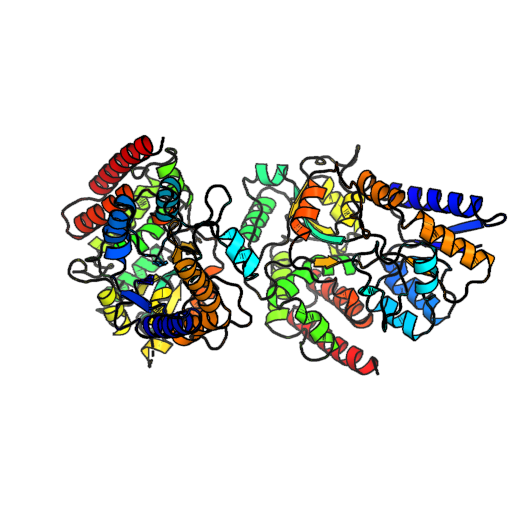 1
ATOM 1663 N N . LEU A 1 210 ? 56.516 -1.610 40.716 1.00 16.51 257 LEU A N 1
ATOM 1664 C CA . LEU A 1 210 ? 57.528 -0.740 40.123 1.00 15.90 257 LEU A CA 1
ATOM 1665 C C . LEU A 1 210 ? 58.103 -1.363 38.861 1.00 15.25 257 LEU A C 1
ATOM 1666 O O . LEU A 1 210 ? 58.369 -0.664 37.872 1.00 15.99 257 LEU A O 1
ATOM 1671 N N . LEU A 1 211 ? 58.297 -2.682 38.877 1.00 16.32 258 LEU A N 1
ATOM 1672 C CA . LEU A 1 211 ? 58.748 -3.381 37.681 1.00 14.08 258 LEU A CA 1
ATOM 1673 C C . LEU A 1 211 ? 57.692 -3.304 36.583 1.00 17.20 258 LEU A C 1
ATOM 1674 O O . LEU A 1 211 ? 58.002 -2.952 35.435 1.00 16.42 258 LEU A O 1
ATOM 1679 N N . LYS A 1 212 ? 56.434 -3.624 36.927 1.00 15.57 259 LYS A N 1
ATOM 1680 C CA . LYS A 1 212 ? 55.339 -3.699 35.954 1.00 18.06 259 LYS A CA 1
ATOM 1681 C C . LYS A 1 212 ? 55.048 -2.357 35.295 1.00 17.16 259 LYS A C 1
ATOM 1682 O O . LYS A 1 212 ? 54.477 -2.314 34.201 1.00 21.76 259 LYS A O 1
ATOM 1688 N N . LYS A 1 213 ? 55.373 -1.256 35.964 1.00 18.88 260 LYS A N 1
ATOM 1689 C CA . LYS A 1 213 ? 55.127 0.071 35.421 1.00 16.52 260 LYS A CA 1
ATOM 1690 C C . LYS A 1 213 ? 56.354 0.664 34.747 1.00 21.64 260 LYS A C 1
ATOM 1691 O O . LYS A 1 213 ? 56.252 1.742 34.147 1.00 20.33 260 LYS A O 1
ATOM 1697 N N . GLY A 1 214 ? 57.503 -0.012 34.823 1.00 19.60 261 GLY A N 1
ATOM 1698 C CA . GLY A 1 214 ? 58.715 0.564 34.281 1.00 21.22 261 GLY A CA 1
ATOM 1699 C C . GLY A 1 214 ? 59.266 1.710 35.097 1.00 18.61 261 GLY A C 1
ATOM 1700 O O . GLY A 1 214 ? 59.962 2.566 34.552 1.00 18.89 261 GLY A O 1
ATOM 1701 N N . TYR A 1 215 ? 58.946 1.764 36.388 1.00 17.91 262 TYR A N 1
ATOM 1702 C CA . TYR A 1 215 ? 59.495 2.798 37.258 1.00 19.90 262 TYR A CA 1
ATOM 1703 C C . TYR A 1 215 ? 60.896 2.429 37.739 1.00 20.44 262 TYR A C 1
ATOM 1704 O O . TYR A 1 215 ? 61.758 3.299 37.889 1.00 14.91 262 TYR A O 1
ATOM 1713 N N . LEU A 1 216 ? 61.127 1.151 38.009 1.00 24.47 263 LEU A N 1
ATOM 1714 C CA . LEU A 1 216 ? 62.480 0.632 38.075 1.00 17.02 263 LEU A CA 1
ATOM 1715 C C . LEU A 1 216 ? 62.985 0.469 36.650 1.00 26.79 263 LEU A C 1
ATOM 1716 O O . LEU A 1 216 ? 62.281 -0.089 35.804 1.00 23.31 263 LEU A O 1
ATOM 1721 N N . GLN A 1 217 ? 64.186 0.972 36.384 1.00 18.97 264 GLN A N 1
ATOM 1722 C CA . GLN A 1 217 ? 64.724 1.045 35.029 1.00 20.77 264 GLN A CA 1
ATOM 1723 C C . GLN A 1 217 ? 64.622 -0.276 34.274 1.00 25.01 264 GLN A C 1
ATOM 1724 O O . GLN A 1 217 ? 65.130 -1.308 34.722 1.00 21.03 264 GLN A O 1
ATOM 1730 N N . GLU A 1 218 ? 63.984 -0.233 33.110 1.00 25.37 265 GLU A N 1
ATOM 1731 C CA . GLU A 1 218 ? 63.817 -1.432 32.301 1.00 24.54 265 GLU A CA 1
ATOM 1732 C C . GLU A 1 218 ? 65.137 -1.859 31.670 1.00 21.80 265 GLU A C 1
ATOM 1733 O O . GLU A 1 218 ? 66.011 -1.037 31.388 1.00 25.45 265 GLU A O 1
ATOM 1739 N N . GLY A 1 219 ? 65.267 -3.165 31.435 1.00 21.00 266 GLY A N 1
ATOM 1740 C CA . GLY A 1 219 ? 66.504 -3.721 30.908 1.00 19.26 266 GLY A CA 1
ATOM 1741 C C . GLY A 1 219 ? 67.630 -3.833 31.916 1.00 22.36 266 GLY A C 1
ATOM 1742 O O . GLY A 1 219 ? 68.791 -3.962 31.516 1.00 22.28 266 GLY A O 1
ATOM 1743 N N . SER A 1 220 ? 67.320 -3.797 33.218 1.00 23.00 267 SER A N 1
ATOM 1744 C CA . SER A 1 220 ? 68.348 -3.633 34.246 1.00 19.93 267 SER A CA 1
ATOM 1745 C C . SER A 1 220 ? 69.206 -4.874 34.446 1.00 17.63 267 SER A C 1
ATOM 1746 O O . SER A 1 220 ? 70.322 -4.755 34.970 1.00 19.61 267 SER A O 1
ATOM 1749 N N . LEU A 1 221 ? 68.709 -6.054 34.053 1.00 15.40 268 LEU A N 1
ATOM 1750 C CA . LEU A 1 221 ? 69.457 -7.294 34.206 1.00 17.92 268 LEU A CA 1
ATOM 1751 C C . LEU A 1 221 ? 70.776 -7.271 33.450 1.00 21.10 268 LEU A C 1
ATOM 1752 O O . LEU A 1 221 ? 71.690 -8.021 33.802 1.00 21.41 268 LEU A O 1
ATOM 1757 N N . GLY A 1 222 ? 70.901 -6.439 32.426 1.00 18.66 269 GLY A N 1
ATOM 1758 C CA . GLY A 1 222 ? 72.165 -6.410 31.726 1.00 22.91 269 GLY A CA 1
ATOM 1759 C C . GLY A 1 222 ? 73.222 -5.479 32.283 1.00 25.29 269 GLY A C 1
ATOM 1760 O O . GLY A 1 222 ? 74.345 -5.480 31.776 1.00 29.60 269 GLY A O 1
ATOM 1761 N N . GLN A 1 223 ? 72.923 -4.691 33.310 1.00 24.56 270 GLN A N 1
ATOM 1762 C CA . GLN A 1 223 ? 73.794 -3.603 33.737 1.00 23.67 270 GLN A CA 1
ATOM 1763 C C . GLN A 1 223 ? 74.408 -3.886 35.099 1.00 18.85 270 GLN A C 1
ATOM 1764 O O . GLN A 1 223 ? 73.695 -4.212 36.054 1.00 16.57 270 GLN A O 1
ATOM 1770 N N . LYS A 1 224 ? 75.727 -3.719 35.184 1.00 16.84 271 LYS A N 1
ATOM 1771 C CA . LYS A 1 224 ? 76.464 -3.791 36.440 1.00 16.83 271 LYS A CA 1
ATOM 1772 C C . LYS A 1 224 ? 76.076 -2.629 37.356 1.00 16.49 271 LYS A C 1
ATOM 1773 O O . LYS A 1 224 ? 75.597 -1.586 36.907 1.00 19.48 271 LYS A O 1
ATOM 1779 N N . TYR A 1 225 ? 76.324 -2.816 38.656 1.00 18.84 272 TYR A N 1
ATOM 1780 C CA . TYR A 1 225 ? 75.978 -1.835 39.683 1.00 17.09 272 TYR A CA 1
ATOM 1781 C C . TYR A 1 225 ? 76.297 -0.389 39.296 1.00 18.18 272 TYR A C 1
ATOM 1782 O O . TYR A 1 225 ? 75.436 0.492 39.396 1.00 13.80 272 TYR A O 1
ATOM 1791 N N . ALA A 1 226 ? 77.531 -0.124 38.849 1.00 14.80 273 ALA A N 1
ATOM 1792 C CA . ALA A 1 226 ? 77.939 1.250 38.547 1.00 17.64 273 ALA A CA 1
ATOM 1793 C C . ALA A 1 226 ? 77.046 1.935 37.520 1.00 14.79 273 ALA A C 1
ATOM 1794 O O . ALA A 1 226 ? 76.987 3.171 37.490 1.00 14.91 273 ALA A O 1
ATOM 1796 N N . GLU A 1 227 ? 76.374 1.174 36.660 1.00 15.83 274 GLU A N 1
ATOM 1797 C CA . GLU A 1 227 ? 75.586 1.780 35.591 1.00 16.57 274 GLU A CA 1
ATOM 1798 C C . GLU A 1 227 ? 74.370 2.535 36.125 1.00 17.18 274 GLU A C 1
ATOM 1799 O O . GLU A 1 227 ? 73.959 3.542 35.535 1.00 13.56 274 GLU A O 1
ATOM 1805 N N . GLN A 1 228 ? 73.792 2.094 37.245 1.00 13.10 275 GLN A N 1
ATOM 1806 C CA . GLN A 1 228 ? 72.716 2.892 37.829 1.00 12.64 275 GLN A CA 1
ATOM 1807 C C . GLN A 1 228 ? 73.236 4.232 38.331 1.00 19.14 275 GLN A C 1
ATOM 1808 O O . GLN A 1 228 ? 72.538 5.252 38.235 1.00 14.20 275 GLN A O 1
ATOM 1814 N N . GLN A 1 229 ? 74.482 4.264 38.797 1.00 11.77 276 GLN A N 1
ATOM 1815 C CA . GLN A 1 229 ? 75.066 5.516 39.246 1.00 15.69 276 GLN A CA 1
ATOM 1816 C C . GLN A 1 229 ? 75.421 6.404 38.063 1.00 15.44 276 GLN A C 1
ATOM 1817 O O . GLN A 1 229 ? 75.274 7.630 38.136 1.00 17.92 276 GLN A O 1
ATOM 1823 N N . TYR A 1 230 ? 75.866 5.809 36.952 1.00 15.02 277 TYR A N 1
ATOM 1824 C CA . TYR A 1 230 ? 76.039 6.608 35.745 1.00 16.25 277 TYR A CA 1
ATOM 1825 C C . TYR A 1 230 ? 74.725 7.282 35.363 1.00 20.19 277 TYR A C 1
ATOM 1826 O O . TYR A 1 230 ? 74.676 8.503 35.165 1.00 19.80 277 TYR A O 1
ATOM 1835 N N . ALA A 1 231 ? 73.642 6.495 35.267 1.00 14.42 278 ALA A N 1
ATOM 1836 C CA . ALA A 1 231 ? 72.370 7.032 34.785 1.00 16.63 278 ALA A CA 1
ATOM 1837 C C . ALA A 1 231 ? 71.911 8.189 35.647 1.00 19.56 278 ALA A C 1
ATOM 1838 O O . ALA A 1 231 ? 71.507 9.238 35.133 1.00 21.57 278 ALA A O 1
ATOM 1840 N N . PHE A 1 232 ? 71.992 8.025 36.973 1.00 20.32 279 PHE A N 1
ATOM 1841 C CA . PHE A 1 232 ? 71.578 9.098 37.866 1.00 16.98 279 PHE A CA 1
ATOM 1842 C C . PHE A 1 232 ? 72.486 10.319 37.739 1.00 21.80 279 PHE A C 1
ATOM 1843 O O . PHE A 1 232 ? 72.009 11.455 37.621 1.00 19.46 279 PHE A O 1
ATOM 1851 N N . ARG A 1 233 ? 73.805 10.122 37.797 1.00 24.21 280 ARG A N 1
ATOM 1852 C CA . ARG A 1 233 ? 74.671 11.296 37.818 1.00 23.28 280 ARG A CA 1
ATOM 1853 C C . ARG A 1 233 ? 74.717 11.998 36.463 1.00 20.32 280 ARG A C 1
ATOM 1854 O O . ARG A 1 233 ? 75.020 13.196 36.402 1.00 26.32 280 ARG A O 1
ATOM 1862 N N . GLU A 1 234 ? 74.402 11.296 35.383 1.00 21.11 281 GLU A N 1
ATOM 1863 C CA . GLU A 1 234 ? 74.329 11.915 34.070 1.00 22.33 281 GLU A CA 1
ATOM 1864 C C . GLU A 1 234 ? 72.943 12.495 33.771 1.00 23.29 281 GLU A C 1
ATOM 1865 O O . GLU A 1 234 ? 72.686 12.900 32.636 1.00 26.17 281 GLU A O 1
ATOM 1871 N N . GLY A 1 235 ? 72.059 12.556 34.760 1.00 22.76 282 GLY A N 1
ATOM 1872 C CA . GLY A 1 235 ? 70.794 13.253 34.606 1.00 20.29 282 GLY A CA 1
ATOM 1873 C C . GLY A 1 235 ? 69.722 12.529 33.827 1.00 25.37 282 GLY A C 1
ATOM 1874 O O . GLY A 1 235 ? 68.746 13.162 33.404 1.00 26.17 282 GLY A O 1
ATOM 1875 N N . ARG A 1 236 ? 69.856 11.223 33.624 1.00 22.80 283 ARG A N 1
ATOM 1876 C CA . ARG A 1 236 ? 68.848 10.472 32.881 1.00 24.63 283 ARG A CA 1
ATOM 1877 C C . ARG A 1 236 ? 67.763 9.889 33.771 1.00 21.40 283 ARG A C 1
ATOM 1878 O O . ARG A 1 236 ? 66.725 9.454 33.258 1.00 27.19 283 ARG A O 1
ATOM 1886 N N . ALA A 1 237 ? 67.967 9.869 35.078 1.00 19.66 284 ALA A N 1
ATOM 1887 C CA . ALA A 1 237 ? 66.995 9.306 36.000 1.00 21.29 284 ALA A CA 1
ATOM 1888 C C . ALA A 1 237 ? 66.676 10.326 37.073 1.00 21.96 284 ALA A C 1
ATOM 1889 O O . ALA A 1 237 ? 67.570 11.042 37.538 1.00 21.57 284 ALA A O 1
ATOM 1891 N N . ALA A 1 238 ? 65.402 10.375 37.475 1.00 17.73 285 ALA A N 1
ATOM 1892 C CA . ALA A 1 238 ? 64.986 11.315 38.513 1.00 20.38 285 ALA A CA 1
ATOM 1893 C C . ALA A 1 238 ? 65.447 10.876 39.897 1.00 19.55 285 ALA A C 1
ATOM 1894 O O . ALA A 1 238 ? 65.678 11.718 40.775 1.00 20.80 285 ALA A O 1
ATOM 1896 N N . MET A 1 239 ? 65.558 9.571 40.121 1.00 16.82 286 MET A N 1
ATOM 1897 C CA . MET A 1 239 ? 65.841 9.024 41.439 1.00 19.69 286 MET A CA 1
ATOM 1898 C C . MET A 1 239 ? 66.735 7.806 41.271 1.00 19.29 286 MET A C 1
ATOM 1899 O O . MET A 1 239 ? 66.879 7.250 40.173 1.00 17.24 286 MET A O 1
ATOM 1904 N N . MET A 1 240 ? 67.320 7.386 42.389 1.00 20.48 287 MET A N 1
ATOM 1905 C CA . MET A 1 240 ? 68.132 6.175 42.468 1.00 15.06 287 MET A CA 1
ATOM 1906 C C . MET A 1 240 ? 68.140 5.728 43.916 1.00 15.74 287 MET A C 1
ATOM 1907 O O . MET A 1 240 ? 68.613 6.480 44.774 1.00 16.73 287 MET A O 1
ATOM 1912 N N . PHE A 1 241 ? 67.661 4.514 44.191 1.00 11.97 288 PHE A N 1
ATOM 1913 C CA . PHE A 1 241 ? 67.792 3.954 45.532 1.00 15.01 288 PHE A CA 1
ATOM 1914 C C . PHE A 1 241 ? 69.192 3.362 45.676 1.00 15.90 288 PHE A C 1
ATOM 1915 O O . PHE A 1 241 ? 69.601 2.517 44.873 1.00 14.70 288 PHE A O 1
ATOM 1923 N N . ASP A 1 242 ? 69.919 3.785 46.706 1.00 15.08 289 ASP A N 1
ATOM 1924 C CA . ASP A 1 242 ? 71.314 3.378 46.860 1.00 15.59 289 ASP A CA 1
ATOM 1925 C C . ASP A 1 242 ? 71.764 3.654 48.290 1.00 13.81 289 ASP A C 1
ATOM 1926 O O . ASP A 1 242 ? 71.049 4.268 49.089 1.00 16.99 289 ASP A O 1
ATOM 1931 N N . GLY A 1 243 ? 72.960 3.191 48.602 1.00 14.57 290 GLY A N 1
ATOM 1932 C CA . GLY A 1 243 ? 73.559 3.469 49.886 1.00 16.85 290 GLY A CA 1
ATOM 1933 C C . GLY A 1 243 ? 74.332 4.766 49.892 1.00 16.28 290 GLY A C 1
ATOM 1934 O O . GLY A 1 243 ? 74.742 5.266 48.846 1.00 19.65 290 GLY A O 1
ATOM 1935 N N . SER A 1 244 ? 74.546 5.300 51.099 1.00 14.50 291 SER A N 1
ATOM 1936 C CA . SER A 1 244 ? 75.291 6.549 51.246 1.00 18.05 291 SER A CA 1
ATOM 1937 C C . SER A 1 244 ? 76.706 6.460 50.666 1.00 18.58 291 SER A C 1
ATOM 1938 O O . SER A 1 244 ? 77.267 7.482 50.243 1.00 15.04 291 SER A O 1
ATOM 1941 N N . TRP A 1 245 ? 77.293 5.257 50.631 1.00 17.82 292 TRP A N 1
ATOM 1942 C CA . TRP A 1 245 ? 78.635 5.091 50.067 1.00 17.10 292 TRP A CA 1
ATOM 1943 C C . TRP A 1 245 ? 78.686 5.475 48.590 1.00 19.60 292 TRP A C 1
ATOM 1944 O O . TRP A 1 245 ? 79.780 5.679 48.051 1.00 20.91 292 TRP A O 1
ATOM 1955 N N . ALA A 1 246 ? 77.527 5.592 47.935 1.00 18.38 293 ALA A N 1
ATOM 1956 C CA . ALA A 1 246 ? 77.463 5.866 46.504 1.00 17.71 293 ALA A CA 1
ATOM 1957 C C . ALA A 1 246 ? 77.884 7.279 46.167 1.00 19.23 293 ALA A C 1
ATOM 1958 O O . ALA A 1 246 ? 78.258 7.544 45.021 1.00 20.55 293 ALA A O 1
ATOM 1960 N N . SER A 1 247 ? 77.799 8.199 47.123 1.00 18.08 294 SER A N 1
ATOM 1961 C CA . SER A 1 247 ? 78.242 9.558 46.863 1.00 23.36 294 SER A CA 1
ATOM 1962 C C . SER A 1 247 ? 79.725 9.617 46.499 1.00 27.21 294 SER A C 1
ATOM 1963 O O . SER A 1 247 ? 80.151 10.580 45.856 1.00 26.71 294 SER A O 1
ATOM 1966 N N . ALA A 1 248 ? 80.517 8.600 46.871 1.00 21.00 295 ALA A N 1
ATOM 1967 C CA . ALA A 1 248 ? 81.905 8.540 46.434 1.00 24.10 295 ALA A CA 1
ATOM 1968 C C . ALA A 1 248 ? 82.031 8.506 44.917 1.00 30.75 295 ALA A C 1
ATOM 1969 O O . ALA A 1 248 ? 83.137 8.733 44.395 1.00 18.82 295 ALA A O 1
ATOM 1971 N N . ALA A 1 249 ? 80.925 8.250 44.203 1.00 25.09 296 ALA A N 1
ATOM 1972 C CA . ALA A 1 249 ? 80.914 8.138 42.750 1.00 20.95 296 ALA A CA 1
ATOM 1973 C C . ALA A 1 249 ? 79.949 9.112 42.081 1.00 28.80 296 ALA A C 1
ATOM 1974 O O . ALA A 1 249 ? 79.635 8.939 40.897 1.00 30.02 296 ALA A O 1
ATOM 1976 N N . LEU A 1 250 ? 79.494 10.149 42.783 1.00 27.08 297 LEU A N 1
ATOM 1977 C CA . LEU A 1 250 ? 78.327 10.893 42.328 1.00 39.33 297 LEU A CA 1
ATOM 1978 C C . LEU A 1 250 ? 78.587 12.351 41.984 1.00 51.99 297 LEU A C 1
ATOM 1979 O O . LEU A 1 250 ? 78.100 12.817 40.947 1.00 48.92 297 LEU A O 1
ATOM 1984 N N . VAL A 1 251 ? 79.299 13.108 42.825 1.00 64.36 298 VAL A N 1
ATOM 1985 C CA . VAL A 1 251 ? 79.063 14.554 42.852 1.00 67.26 298 VAL A CA 1
ATOM 1986 C C . VAL A 1 251 ? 80.337 15.410 42.785 1.00 73.44 298 VAL A C 1
ATOM 1987 O O . VAL A 1 251 ? 80.542 16.319 43.602 1.00 70.07 298 VAL A O 1
ATOM 1991 N N . ASP A 1 252 ? 81.187 15.177 41.784 1.00 73.44 299 ASP A N 1
ATOM 1992 C CA . ASP A 1 252 ? 82.340 16.062 41.643 1.00 77.58 299 ASP A CA 1
ATOM 1993 C C . ASP A 1 252 ? 82.899 16.022 40.227 1.00 77.15 299 ASP A C 1
ATOM 1994 O O . ASP A 1 252 ? 82.749 15.029 39.507 1.00 72.55 299 ASP A O 1
ATOM 1999 N N . ALA A 1 253 ? 83.528 17.144 39.845 1.00 77.49 300 ALA A N 1
ATOM 2000 C CA . ALA A 1 253 ? 84.386 17.276 38.671 1.00 69.24 300 ALA A CA 1
ATOM 2001 C C . ALA A 1 253 ? 83.630 17.193 37.348 1.00 61.81 300 ALA A C 1
ATOM 2002 O O . ALA A 1 253 ? 82.452 17.560 37.264 1.00 58.30 300 ALA A O 1
ATOM 2004 N N . GLY A 1 254 ? 84.319 16.726 36.306 1.00 65.78 301 GLY A N 1
ATOM 2005 C CA . GLY A 1 254 ? 83.764 16.626 34.969 1.00 64.57 301 GLY A CA 1
ATOM 2006 C C . GLY A 1 254 ? 83.170 15.269 34.657 1.00 60.60 301 GLY A C 1
ATOM 2007 O O . GLY A 1 254 ? 83.343 14.735 33.557 1.00 62.10 301 GLY A O 1
ATOM 2008 N N . LYS A 1 255 ? 82.483 14.690 35.638 1.00 54.79 302 LYS A N 1
ATOM 2009 C CA . LYS A 1 255 ? 81.640 13.524 35.436 1.00 52.03 302 LYS A CA 1
ATOM 2010 C C . LYS A 1 255 ? 80.169 13.825 35.622 1.00 57.57 302 LYS A C 1
ATOM 2011 O O . LYS A 1 255 ? 79.323 13.230 34.946 1.00 43.72 302 LYS A O 1
ATOM 2017 N N . THR A 1 256 ? 79.870 14.743 36.529 1.00 61.05 303 THR A N 1
ATOM 2018 C CA . THR A 1 256 ? 78.548 14.922 37.100 1.00 55.93 303 THR A CA 1
ATOM 2019 C C . THR A 1 256 ? 77.953 16.221 36.573 1.00 65.47 303 THR A C 1
ATOM 2020 O O . THR A 1 256 ? 78.433 17.314 36.902 1.00 62.90 303 THR A O 1
ATOM 2024 N N . LYS A 1 257 ? 76.915 16.093 35.746 1.00 62.86 304 LYS A N 1
ATOM 2025 C CA . LYS A 1 257 ? 76.152 17.257 35.312 1.00 63.59 304 LYS A CA 1
ATOM 2026 C C . LYS A 1 257 ? 75.563 17.999 36.501 1.00 66.71 304 LYS A C 1
ATOM 2027 O O . LYS A 1 257 ? 75.617 19.233 36.573 1.00 64.24 304 LYS A O 1
ATOM 2033 N N . ILE A 1 258 ? 75.034 17.246 37.463 1.00 68.11 305 ILE A N 1
ATOM 2034 C CA . ILE A 1 258 ? 73.973 17.689 38.355 1.00 56.94 305 ILE A CA 1
ATOM 2035 C C . ILE A 1 258 ? 74.439 17.692 39.810 1.00 56.30 305 ILE A C 1
ATOM 2036 O O . ILE A 1 258 ? 73.674 17.338 40.714 1.00 61.35 305 ILE A O 1
ATOM 2041 N N . ALA A 1 259 ? 75.677 18.130 40.054 1.00 45.16 306 ALA A N 1
ATOM 2042 C CA . ALA A 1 259 ? 76.308 17.910 41.357 1.00 47.40 306 ALA A CA 1
ATOM 2043 C C . ALA A 1 259 ? 75.561 18.609 42.499 1.00 45.10 306 ALA A C 1
ATOM 2044 O O . ALA A 1 259 ? 75.241 17.985 43.518 1.00 37.23 306 ALA A O 1
ATOM 2046 N N . GLU A 1 260 ? 75.288 19.908 42.365 1.00 38.69 307 GLU A N 1
ATOM 2047 C CA . GLU A 1 260 ? 74.693 20.622 43.492 1.00 40.41 307 GLU A CA 1
ATOM 2048 C C . GLU A 1 260 ? 73.201 20.352 43.646 1.00 43.76 307 GLU A C 1
ATOM 2049 O O . GLU A 1 260 ? 72.662 20.463 44.754 1.00 40.88 307 GLU A O 1
ATOM 2055 N N . ASP A 1 261 ? 72.502 20.012 42.572 1.00 33.81 308 ASP A N 1
ATOM 2056 C CA . ASP A 1 261 ? 71.086 19.719 42.719 1.00 38.30 308 ASP A CA 1
ATOM 2057 C C . ASP A 1 261 ? 70.818 18.232 42.965 1.00 41.16 308 ASP A C 1
ATOM 2058 O O . ASP A 1 261 ? 69.725 17.736 42.644 1.00 31.37 308 ASP A O 1
ATOM 2063 N N . ILE A 1 262 ? 71.785 17.510 43.565 1.00 34.72 309 ILE A N 1
ATOM 2064 C CA . ILE A 1 262 ? 71.572 16.132 44.011 1.00 29.27 309 ILE A CA 1
ATOM 2065 C C . ILE A 1 262 ? 71.120 16.153 45.464 1.00 25.89 309 ILE A C 1
ATOM 2066 O O . ILE A 1 262 ? 71.768 16.778 46.314 1.00 25.89 309 ILE A O 1
ATOM 2071 N N . GLY A 1 263 ? 70.017 15.463 45.756 1.00 21.99 310 GLY A N 1
ATOM 2072 C CA . GLY A 1 263 ? 69.522 15.346 47.116 1.00 24.10 310 GLY A CA 1
ATOM 2073 C C . GLY A 1 263 ? 69.251 13.915 47.548 1.00 20.16 310 GLY A C 1
ATOM 2074 O O . GLY A 1 263 ? 69.585 12.964 46.839 1.00 20.83 310 GLY A O 1
ATOM 2075 N N . PHE A 1 264 ? 68.616 13.746 48.699 1.00 17.38 311 PHE A N 1
ATOM 2076 C CA . PHE A 1 264 ? 68.424 12.420 49.274 1.00 21.92 311 PHE A CA 1
ATOM 2077 C C . PHE A 1 264 ? 67.221 12.490 50.197 1.00 24.51 311 PHE A C 1
ATOM 2078 O O . PHE A 1 264 ? 67.105 13.440 50.976 1.00 30.50 311 PHE A O 1
ATOM 2086 N N . PHE A 1 265 ? 66.331 11.498 50.122 1.00 22.43 312 PHE A N 1
ATOM 2087 C CA . PHE A 1 265 ? 65.255 11.398 51.100 1.00 22.27 312 PHE A CA 1
ATOM 2088 C C . PHE A 1 265 ? 65.007 9.940 51.467 1.00 19.29 312 PHE A C 1
ATOM 2089 O O . PHE A 1 265 ? 65.279 9.025 50.688 1.00 18.97 312 PHE A O 1
ATOM 2097 N N . SER A 1 266 ? 64.485 9.736 52.673 1.00 21.47 313 SER A N 1
ATOM 2098 C CA . SER A 1 266 ? 64.063 8.405 53.087 1.00 21.84 313 SER A CA 1
ATOM 2099 C C . SER A 1 266 ? 62.907 7.928 52.211 1.00 20.68 313 SER A C 1
ATOM 2100 O O . SER A 1 266 ? 62.105 8.725 51.712 1.00 23.45 313 SER A O 1
ATOM 2103 N N . PHE A 1 267 ? 62.842 6.615 52.003 1.00 17.66 314 PHE A N 1
ATOM 2104 C CA . PHE A 1 267 ? 61.845 6.044 51.105 1.00 19.32 314 PHE A CA 1
ATOM 2105 C C . PHE A 1 267 ? 60.441 6.376 51.599 1.00 19.47 314 PHE A C 1
ATOM 2106 O O . PHE A 1 267 ? 60.181 6.305 52.801 1.00 20.26 314 PHE A O 1
ATOM 2114 N N . PRO A 1 268 ? 59.511 6.721 50.702 1.00 22.53 315 PRO A N 1
ATOM 2115 C CA . PRO A 1 268 ? 58.146 7.047 51.135 1.00 19.09 315 PRO A CA 1
ATOM 2116 C C . PRO A 1 268 ? 57.525 5.996 52.051 1.00 24.13 315 PRO A C 1
ATOM 2117 O O . PRO A 1 268 ? 57.818 4.798 51.962 1.00 24.10 315 PRO A O 1
ATOM 2121 N N . ASP A 1 269 ? 56.669 6.467 52.957 1.00 25.22 316 ASP A N 1
ATOM 2122 C CA . ASP A 1 269 ? 55.887 5.563 53.777 1.00 24.67 316 ASP A CA 1
ATOM 2123 C C . ASP A 1 269 ? 54.803 4.900 52.932 1.00 21.12 316 ASP A C 1
ATOM 2124 O O . ASP A 1 269 ? 54.410 5.411 51.884 1.00 22.95 316 ASP A O 1
ATOM 2129 N N . VAL A 1 270 ? 54.332 3.735 53.390 1.00 27.91 317 VAL A N 1
ATOM 2130 C CA . VAL A 1 270 ? 53.325 2.965 52.667 1.00 30.30 317 VAL A CA 1
ATOM 2131 C C . VAL A 1 270 ? 52.128 2.578 53.528 1.00 33.26 317 VAL A C 1
ATOM 2132 O O . VAL A 1 270 ? 51.223 1.900 53.037 1.00 33.78 317 VAL A O 1
ATOM 2136 N N . GLY A 1 271 ? 52.067 3.000 54.786 1.00 33.87 318 GLY A N 1
ATOM 2137 C CA . GLY A 1 271 ? 50.958 2.592 55.619 1.00 31.60 318 GLY A CA 1
ATOM 2138 C C . GLY A 1 271 ? 51.117 1.147 56.031 1.00 38.63 318 GLY A C 1
ATOM 2139 O O . GLY A 1 271 ? 50.225 0.315 55.817 1.00 42.57 318 GLY A O 1
ATOM 2140 N N . GLY A 1 272 ? 52.284 0.841 56.594 1.00 29.86 319 GLY A N 1
ATOM 2141 C CA . GLY A 1 272 ? 52.621 -0.493 57.037 1.00 26.92 319 GLY A CA 1
ATOM 2142 C C . GLY A 1 272 ? 53.475 -0.397 58.282 1.00 24.40 319 GLY A C 1
ATOM 2143 O O . GLY A 1 272 ? 53.796 0.696 58.753 1.00 28.75 319 GLY A O 1
ATOM 2144 N N . LYS A 1 273 ? 53.853 -1.563 58.805 1.00 25.33 320 LYS A N 1
ATOM 2145 C CA . LYS A 1 273 ? 54.486 -1.693 60.115 1.00 26.02 320 LYS A CA 1
ATOM 2146 C C . LYS A 1 273 ? 55.908 -1.156 60.157 1.00 29.17 320 LYS A C 1
ATOM 2147 O O . LYS A 1 273 ? 56.491 -1.108 61.247 1.00 30.97 320 LYS A O 1
ATOM 2153 N N . GLY A 1 274 ? 56.477 -0.735 59.024 1.00 25.24 321 GLY A N 1
ATOM 2154 C CA . GLY A 1 274 ? 57.845 -0.240 59.008 1.00 18.80 321 GLY A CA 1
ATOM 2155 C C . GLY A 1 274 ? 57.949 1.204 58.562 1.00 26.61 321 GLY A C 1
ATOM 2156 O O . GLY A 1 274 ? 59.033 1.672 58.190 1.00 25.63 321 GLY A O 1
ATOM 2157 N N . ASP A 1 275 ? 56.825 1.922 58.572 1.00 26.57 322 ASP A N 1
ATOM 2158 C CA . ASP A 1 275 ? 56.873 3.339 58.250 1.00 26.19 322 ASP A CA 1
ATOM 2159 C C . ASP A 1 275 ? 57.750 4.060 59.266 1.00 24.38 322 ASP A C 1
ATOM 2160 O O . ASP A 1 275 ? 57.888 3.633 60.417 1.00 22.22 322 ASP A O 1
ATOM 2165 N N . GLY A 1 276 ? 58.364 5.153 58.814 1.00 24.73 323 GLY A N 1
ATOM 2166 C CA . GLY A 1 276 ? 59.170 5.994 59.660 1.00 24.44 323 GLY A CA 1
ATOM 2167 C C . GLY A 1 276 ? 60.565 5.487 59.925 1.00 32.68 323 GLY A C 1
ATOM 2168 O O . GLY A 1 276 ? 61.310 6.146 60.661 1.00 37.38 323 GLY A O 1
ATOM 2169 N N . MET A 1 277 ? 60.948 4.344 59.364 1.00 25.31 324 MET A N 1
ATOM 2170 C CA . MET A 1 277 ? 62.278 3.799 59.588 1.00 22.76 324 MET A CA 1
ATOM 2171 C C . MET A 1 277 ? 63.127 3.924 58.331 1.00 25.30 324 MET A C 1
ATOM 2172 O O . MET A 1 277 ? 62.623 4.107 57.221 1.00 26.43 324 MET A O 1
ATOM 2177 N N . ILE A 1 278 ? 64.435 3.826 58.520 1.00 23.67 325 ILE A N 1
ATOM 2178 C CA . ILE A 1 278 ? 65.376 3.888 57.413 1.00 23.67 325 ILE A CA 1
ATOM 2179 C C . ILE A 1 278 ? 66.375 2.758 57.585 1.00 18.03 325 ILE A C 1
ATOM 2180 O O . ILE A 1 278 ? 66.724 2.376 58.705 1.00 20.16 325 ILE A O 1
ATOM 2185 N N . ASN A 1 279 ? 66.803 2.200 56.458 1.00 18.75 326 ASN A N 1
ATOM 2186 C CA . ASN A 1 279 ? 67.843 1.178 56.434 1.00 19.12 326 ASN A CA 1
ATOM 2187 C C . ASN A 1 279 ? 69.204 1.828 56.708 1.00 19.14 326 ASN A C 1
ATOM 2188 O O . ASN A 1 279 ? 69.633 2.729 55.978 1.00 17.25 326 ASN A O 1
ATOM 2193 N N . GLY A 1 280 ? 69.876 1.385 57.760 1.00 19.49 327 GLY A N 1
ATOM 2194 C CA . GLY A 1 280 ? 71.165 1.958 58.097 1.00 22.54 327 GLY A CA 1
ATOM 2195 C C . GLY A 1 280 ? 71.813 1.210 59.236 1.00 21.41 327 GLY A C 1
ATOM 2196 O O . GLY A 1 280 ? 71.150 0.483 59.983 1.00 19.87 327 GLY A O 1
ATOM 2197 N N . GLY A 1 281 ? 73.126 1.393 59.360 1.00 19.59 328 GLY A N 1
ATOM 2198 C CA . GLY A 1 281 ? 73.842 0.782 60.460 1.00 17.86 328 GLY A CA 1
ATOM 2199 C C . GLY A 1 281 ? 75.343 0.870 60.259 1.00 19.74 328 GLY A C 1
ATOM 2200 O O . GLY A 1 281 ? 75.835 1.596 59.394 1.00 20.82 328 GLY A O 1
ATOM 2201 N N . TYR A 1 282 ? 76.052 0.083 61.055 1.00 22.08 329 TYR A N 1
ATOM 2202 C CA . TYR A 1 282 ? 77.516 0.117 61.144 1.00 23.66 329 TYR A CA 1
ATOM 2203 C C . TYR A 1 282 ? 78.039 -1.258 60.743 1.00 24.34 329 TYR A C 1
ATOM 2204 O O . TYR A 1 282 ? 78.505 -2.027 61.589 1.00 21.25 329 TYR A O 1
ATOM 2213 N N . SER A 1 283 ? 77.966 -1.563 59.449 1.00 20.62 330 SER A N 1
ATOM 2214 C CA . SER A 1 283 ? 77.990 -2.946 58.981 1.00 19.49 330 SER A CA 1
ATOM 2215 C C . SER A 1 283 ? 79.321 -3.408 58.412 1.00 15.40 330 SER A C 1
ATOM 2216 O O . SER A 1 283 ? 79.584 -4.618 58.403 1.00 15.85 330 SER A O 1
ATOM 2219 N N . ASN A 1 284 ? 80.127 -2.497 57.867 1.00 15.66 331 ASN A N 1
ATOM 2220 C CA . ASN A 1 284 ? 81.232 -2.860 56.987 1.00 16.96 331 ASN A CA 1
ATOM 2221 C C . ASN A 1 284 ? 82.497 -2.120 57.392 1.00 17.08 331 ASN A C 1
ATOM 2222 O O . ASN A 1 284 ? 82.489 -0.892 57.534 1.00 19.10 331 ASN A O 1
ATOM 2227 N N . GLY A 1 285 ? 83.574 -2.870 57.565 1.00 19.67 332 GLY A N 1
ATOM 2228 C CA . GLY A 1 285 ? 84.858 -2.315 57.932 1.00 16.07 332 GLY A CA 1
ATOM 2229 C C . GLY A 1 285 ? 85.931 -3.339 57.660 1.00 18.85 332 GLY A C 1
ATOM 2230 O O . GLY A 1 285 ? 85.973 -3.894 56.555 1.00 15.92 332 GLY A O 1
ATOM 2231 N N . TYR A 1 286 ? 86.794 -3.606 58.656 1.00 15.18 333 TYR A N 1
ATOM 2232 C CA . TYR A 1 286 ? 87.907 -4.533 58.510 1.00 15.48 333 TYR A CA 1
ATOM 2233 C C . TYR A 1 286 ? 87.951 -5.518 59.669 1.00 20.12 333 TYR A C 1
ATOM 2234 O O . TYR A 1 286 ? 87.637 -5.173 60.815 1.00 18.76 333 TYR A O 1
ATOM 2243 N N . GLY A 1 287 ? 88.326 -6.758 59.353 1.00 17.63 334 GLY A N 1
ATOM 2244 C CA . GLY A 1 287 ? 88.608 -7.761 60.351 1.00 16.63 334 GLY A CA 1
ATOM 2245 C C . GLY A 1 287 ? 90.076 -8.145 60.252 1.00 19.91 334 GLY A C 1
ATOM 2246 O O . GLY A 1 287 ? 90.790 -7.730 59.338 1.00 19.17 334 GLY A O 1
ATOM 2247 N N . PHE A 1 288 ? 90.517 -8.960 61.194 1.00 22.20 335 PHE A N 1
ATOM 2248 C CA . PHE A 1 288 ? 91.935 -9.285 61.265 1.00 22.94 335 PHE A CA 1
ATOM 2249 C C . PHE A 1 288 ? 92.091 -10.777 61.501 1.00 24.73 335 PHE A C 1
ATOM 2250 O O . PHE A 1 288 ? 91.363 -11.362 62.311 1.00 23.43 335 PHE A O 1
ATOM 2258 N N . SER A 1 289 ? 93.016 -11.391 60.765 1.00 21.96 336 SER A N 1
ATOM 2259 C CA . SER A 1 289 ? 93.228 -12.825 60.900 1.00 21.58 336 SER A CA 1
ATOM 2260 C C . SER A 1 289 ? 93.574 -13.198 62.335 1.00 30.46 336 SER A C 1
ATOM 2261 O O . SER A 1 289 ? 94.304 -12.481 63.034 1.00 27.58 336 SER A O 1
ATOM 2264 N N . ALA A 1 290 ? 93.041 -14.336 62.775 1.00 29.39 337 ALA A N 1
ATOM 2265 C CA . ALA A 1 290 ? 93.460 -14.879 64.060 1.00 29.17 337 ALA A CA 1
ATOM 2266 C C . ALA A 1 290 ? 94.927 -15.288 64.050 1.00 30.14 337 ALA A C 1
ATOM 2267 O O . ALA A 1 290 ? 95.554 -15.306 65.111 1.00 38.38 337 ALA A O 1
ATOM 2269 N N . SER A 1 291 ? 95.489 -15.575 62.872 1.00 34.51 338 SER A N 1
ATOM 2270 C CA . SER A 1 291 ? 96.868 -16.047 62.721 1.00 38.16 338 SER A CA 1
ATOM 2271 C C . SER A 1 291 ? 97.790 -14.874 62.398 1.00 38.72 338 SER A C 1
ATOM 2272 O O . SER A 1 291 ? 98.215 -14.676 61.261 1.00 48.06 338 SER A O 1
ATOM 2275 N N . LEU A 1 292 ? 98.111 -14.089 63.419 1.00 36.62 339 LEU A N 1
ATOM 2276 C CA . LEU A 1 292 ? 99.035 -12.975 63.273 1.00 35.67 339 LEU A CA 1
ATOM 2277 C C . LEU A 1 292 ? 100.258 -13.243 64.133 1.00 40.84 339 LEU A C 1
ATOM 2278 O O . LEU A 1 292 ? 100.130 -13.568 65.317 1.00 47.14 339 LEU A O 1
ATOM 2283 N N . ASN A 1 293 ? 101.435 -13.122 63.537 1.00 39.92 340 ASN A N 1
ATOM 2284 C CA . ASN A 1 293 ? 102.672 -13.187 64.298 1.00 43.10 340 ASN A CA 1
ATOM 2285 C C . ASN A 1 293 ? 102.996 -11.773 64.802 1.00 48.30 340 ASN A C 1
ATOM 2286 O O . ASN A 1 293 ? 102.108 -10.916 64.856 1.00 41.52 340 ASN A O 1
ATOM 2291 N N . GLU A 1 294 ? 104.263 -11.500 65.153 1.00 44.11 341 GLU A N 1
ATOM 2292 C CA . GLU A 1 294 ? 104.592 -10.256 65.850 1.00 42.43 341 GLU A CA 1
ATOM 2293 C C . GLU A 1 294 ? 104.606 -9.040 64.922 1.00 37.08 341 GLU A C 1
ATOM 2294 O O . GLU A 1 294 ? 103.989 -8.018 65.247 1.00 40.65 341 GLU A O 1
ATOM 2300 N N . ARG A 1 295 ? 105.330 -9.096 63.787 1.00 34.23 342 ARG A N 1
ATOM 2301 C CA . ARG A 1 295 ? 105.279 -7.972 62.849 1.00 42.77 342 ARG A CA 1
ATOM 2302 C C . ARG A 1 295 ? 103.862 -7.793 62.327 1.00 35.30 342 ARG A C 1
ATOM 2303 O O . ARG A 1 295 ? 103.390 -6.662 62.167 1.00 35.67 342 ARG A O 1
ATOM 2311 N N . GLU A 1 296 ? 103.177 -8.911 62.053 1.00 29.97 343 GLU A N 1
ATOM 2312 C CA . GLU A 1 296 ? 101.833 -8.867 61.486 1.00 29.43 343 GLU A CA 1
ATOM 2313 C C . GLU A 1 296 ? 100.880 -8.182 62.443 1.00 28.31 343 GLU A C 1
ATOM 2314 O O . GLU A 1 296 ? 100.130 -7.281 62.057 1.00 32.50 343 GLU A O 1
ATOM 2320 N N . LYS A 1 297 ? 100.918 -8.586 63.710 1.00 31.35 344 LYS A N 1
ATOM 2321 C CA . LYS A 1 297 ? 100.093 -7.935 64.713 1.00 33.47 344 LYS A CA 1
ATOM 2322 C C . LYS A 1 297 ? 100.440 -6.454 64.811 1.00 29.20 344 LYS A C 1
ATOM 2323 O O . LYS A 1 297 ? 99.549 -5.597 64.847 1.00 29.65 344 LYS A O 1
ATOM 2329 N N . LYS A 1 298 ? 101.739 -6.132 64.840 1.00 29.87 345 LYS A N 1
ATOM 2330 C CA . LYS A 1 298 ? 102.142 -4.731 64.883 1.00 26.82 345 LYS A CA 1
ATOM 2331 C C . LYS A 1 298 ? 101.565 -3.963 63.701 1.00 23.06 345 LYS A C 1
ATOM 2332 O O . LYS A 1 298 ? 101.174 -2.797 63.839 1.00 20.66 345 LYS A O 1
ATOM 2338 N N . ALA A 1 299 ? 101.529 -4.598 62.525 1.00 22.69 346 ALA A N 1
ATOM 2339 C CA . ALA A 1 299 ? 100.970 -3.948 61.345 1.00 28.12 346 ALA A CA 1
ATOM 2340 C C . ALA A 1 299 ? 99.466 -3.756 61.491 1.00 22.40 346 ALA A C 1
ATOM 2341 O O . ALA A 1 299 ? 98.927 -2.706 61.123 1.00 25.07 346 ALA A O 1
ATOM 2343 N N . ALA A 1 300 ? 98.775 -4.763 62.024 1.00 22.20 347 ALA A N 1
ATOM 2344 C CA . ALA A 1 300 ? 97.338 -4.641 62.223 1.00 25.53 347 ALA A CA 1
ATOM 2345 C C . ALA A 1 300 ? 97.020 -3.549 63.238 1.00 20.79 347 ALA A C 1
ATOM 2346 O O . ALA A 1 300 ? 96.062 -2.789 63.061 1.00 23.45 347 ALA A O 1
ATOM 2348 N N . VAL A 1 301 ? 97.824 -3.444 64.301 1.00 23.01 348 VAL A N 1
ATOM 2349 C CA . VAL A 1 301 ? 97.619 -2.388 65.293 1.00 19.27 348 VAL A CA 1
ATOM 2350 C C . VAL A 1 301 ? 97.824 -1.017 64.660 1.00 18.75 348 VAL A C 1
ATOM 2351 O O . VAL A 1 301 ? 97.049 -0.077 64.895 1.00 20.31 348 VAL A O 1
ATOM 2355 N N . GLU A 1 302 ? 98.897 -0.870 63.882 1.00 20.31 349 GLU A N 1
ATOM 2356 C CA . GLU A 1 302 ? 99.125 0.382 63.163 1.00 18.74 349 GLU A CA 1
ATOM 2357 C C . GLU A 1 302 ? 97.970 0.690 62.219 1.00 17.92 349 GLU A C 1
ATOM 2358 O O . GLU A 1 302 ? 97.511 1.837 62.132 1.00 19.98 349 GLU A O 1
ATOM 2364 N N . PHE A 1 303 ? 97.491 -0.318 61.495 1.00 15.00 350 PHE A N 1
ATOM 2365 C CA . PHE A 1 303 ? 96.356 -0.082 60.605 1.00 15.79 350 PHE A CA 1
ATOM 2366 C C . PHE A 1 303 ? 95.166 0.456 61.389 1.00 15.55 350 PHE A C 1
ATOM 2367 O O . PHE A 1 303 ? 94.538 1.450 60.998 1.00 19.49 350 PHE A O 1
ATOM 2375 N N . ILE A 1 304 ? 94.856 -0.183 62.514 1.00 16.29 351 ILE A N 1
ATOM 2376 C CA . ILE A 1 304 ? 93.743 0.275 63.342 1.00 20.15 351 ILE A CA 1
ATOM 2377 C C . ILE A 1 304 ? 93.974 1.705 63.807 1.00 20.31 351 ILE A C 1
ATOM 2378 O O . ILE A 1 304 ? 93.075 2.555 63.731 1.00 17.38 351 ILE A O 1
ATOM 2383 N N . LYS A 1 305 ? 95.188 2.003 64.267 1.00 18.20 352 LYS A N 1
ATOM 2384 C CA . LYS A 1 305 ? 95.465 3.331 64.801 1.00 19.49 352 LYS A CA 1
ATOM 2385 C C . LYS A 1 305 ? 95.305 4.403 63.732 1.00 21.93 352 LYS A C 1
ATOM 2386 O O . LYS A 1 305 ? 94.826 5.506 64.016 1.00 22.46 352 LYS A O 1
ATOM 2392 N N . ILE A 1 306 ? 95.681 4.096 62.491 1.00 21.02 353 ILE A N 1
ATOM 2393 C CA . ILE A 1 306 ? 95.597 5.099 61.436 1.00 19.71 353 ILE A CA 1
ATOM 2394 C C . ILE A 1 306 ? 94.183 5.161 60.851 1.00 22.58 353 ILE A C 1
ATOM 2395 O O . ILE A 1 306 ? 93.575 6.237 60.771 1.0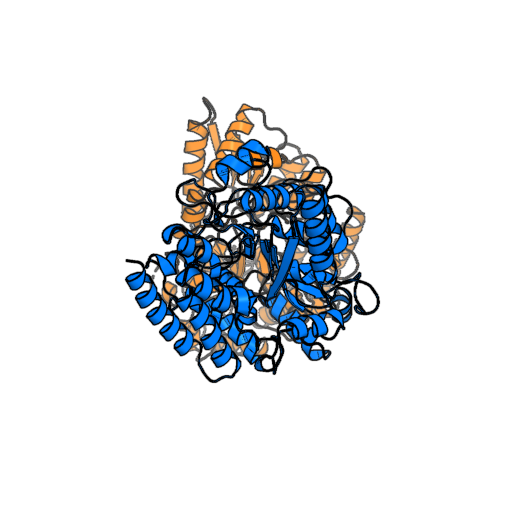0 18.98 353 ILE A O 1
ATOM 2400 N N . MET A 1 307 ? 93.624 4.014 60.449 1.00 19.19 354 MET A N 1
ATOM 2401 C CA . MET A 1 307 ? 92.306 4.031 59.801 1.00 19.73 354 MET A CA 1
ATOM 2402 C C . MET A 1 307 ? 91.227 4.561 60.741 1.00 17.38 354 MET A C 1
ATOM 2403 O O . MET A 1 307 ? 90.395 5.390 60.353 1.00 16.89 354 MET A O 1
ATOM 2408 N N . TYR A 1 308 ? 91.228 4.102 61.984 1.00 21.42 355 TYR A N 1
ATOM 2409 C CA . TYR A 1 308 ? 90.169 4.440 62.926 1.00 20.47 355 TYR A CA 1
ATOM 2410 C C . TYR A 1 308 ? 90.606 5.640 63.763 1.00 25.18 355 TYR A C 1
ATOM 2411 O O . TYR A 1 308 ? 90.789 5.580 64.977 1.00 23.35 355 TYR A O 1
ATOM 2420 N N . SER A 1 309 ? 90.753 6.755 63.067 1.00 21.38 356 SER A N 1
ATOM 2421 C CA . SER A 1 309 ? 91.175 8.008 63.657 1.00 22.01 356 SER A CA 1
ATOM 2422 C C . SER A 1 309 ? 90.261 9.100 63.138 1.00 21.64 356 SER A C 1
ATOM 2423 O O . SER A 1 309 ? 89.639 8.966 62.080 1.00 21.90 356 SER A O 1
ATOM 2426 N N . GLU A 1 310 ? 90.207 10.202 63.877 1.00 16.23 357 GLU A N 1
ATOM 2427 C CA . GLU A 1 310 ? 89.381 11.302 63.422 1.00 25.02 357 GLU A CA 1
ATOM 2428 C C . GLU A 1 310 ? 89.915 11.889 62.127 1.00 23.64 357 GLU A C 1
ATOM 2429 O O . GLU A 1 310 ? 89.122 12.335 61.279 1.00 19.01 357 GLU A O 1
ATOM 2435 N N . GLU A 1 311 ? 91.238 11.832 61.925 1.00 22.52 358 GLU A N 1
ATOM 2436 C CA . GLU A 1 311 ? 91.823 12.311 60.674 1.00 20.65 358 GLU A CA 1
ATOM 2437 C C . GLU A 1 311 ? 91.271 11.537 59.477 1.00 22.81 358 GLU A C 1
ATOM 2438 O O . GLU A 1 311 ? 90.847 12.125 58.478 1.00 19.47 358 GLU A O 1
ATOM 2444 N N . MET A 1 312 ? 91.277 10.211 59.552 1.00 20.79 359 MET A N 1
ATOM 2445 C CA . MET A 1 312 ? 90.870 9.478 58.366 1.00 21.27 359 MET A CA 1
ATOM 2446 C C . MET A 1 312 ? 89.348 9.469 58.220 1.00 20.80 359 MET A C 1
ATOM 2447 O O . MET A 1 312 ? 88.832 9.549 57.101 1.00 18.73 359 MET A O 1
ATOM 2452 N N . GLN A 1 313 ? 88.621 9.397 59.343 1.00 20.30 360 GLN A N 1
ATOM 2453 C CA . GLN A 1 313 ? 87.164 9.495 59.311 1.00 20.54 360 GLN A CA 1
ATOM 2454 C C . GLN A 1 313 ? 86.710 10.803 58.676 1.00 24.46 360 GLN A C 1
ATOM 2455 O O . GLN A 1 313 ? 85.790 10.817 57.844 1.00 18.20 360 GLN A O 1
ATOM 2461 N N . LYS A 1 314 ? 87.335 11.921 59.062 1.00 21.14 361 LYS A N 1
ATOM 2462 C CA . LYS A 1 314 ? 86.978 13.203 58.448 1.00 22.68 361 LYS A CA 1
ATOM 2463 C C . LYS A 1 314 ? 87.367 13.244 56.978 1.00 20.39 361 LYS A C 1
ATOM 2464 O O . LYS A 1 314 ? 86.616 13.771 56.143 1.00 21.68 361 LYS A O 1
ATOM 2470 N N . ARG A 1 315 ? 88.543 12.701 56.646 1.00 19.07 362 ARG A N 1
ATOM 2471 C CA . ARG A 1 315 ? 89.024 12.738 55.269 1.00 20.56 362 ARG A CA 1
ATOM 2472 C C . ARG A 1 315 ? 88.035 12.055 54.323 1.00 20.90 362 ARG A C 1
ATOM 2473 O O . ARG A 1 315 ? 87.652 12.615 53.285 1.00 20.16 362 ARG A O 1
ATOM 2481 N N . GLN A 1 316 ? 87.600 10.844 54.669 1.00 18.20 363 GLN A N 1
ATOM 2482 C CA . GLN A 1 316 ? 86.713 10.113 53.774 1.00 19.00 363 GLN A CA 1
ATOM 2483 C C . GLN A 1 316 ? 85.338 10.756 53.733 1.00 18.66 363 GLN A C 1
ATOM 2484 O O . GLN A 1 316 ? 84.629 10.643 52.727 1.00 19.14 363 GLN A O 1
ATOM 2490 N N . LEU A 1 317 ? 84.956 11.465 54.798 1.00 22.02 364 LEU A N 1
ATOM 2491 C CA . LEU A 1 317 ? 83.705 12.217 54.766 1.00 20.79 364 LEU A CA 1
ATOM 2492 C C . LEU A 1 317 ? 83.810 13.394 53.804 1.00 19.27 364 LEU A C 1
ATOM 2493 O O . LEU A 1 317 ? 82.943 13.591 52.945 1.00 22.04 364 LEU A O 1
ATOM 2498 N N . LYS A 1 318 ? 84.887 14.174 53.934 1.00 20.68 365 LYS A N 1
ATOM 2499 C CA . LYS A 1 318 ? 85.095 15.365 53.119 1.00 24.35 365 LYS A CA 1
ATOM 2500 C C . LYS A 1 318 ? 85.351 15.003 51.664 1.00 27.27 365 LYS A C 1
ATOM 2501 O O . LYS A 1 318 ? 84.815 15.647 50.754 1.00 22.91 365 LYS A O 1
ATOM 2507 N N . GLU A 1 319 ? 86.165 13.969 51.429 1.00 19.72 366 GLU A N 1
ATOM 2508 C CA . GLU A 1 319 ? 86.584 13.612 50.078 1.00 25.19 366 GLU A CA 1
ATOM 2509 C C . GLU A 1 319 ? 85.517 12.850 49.306 1.00 22.88 366 GLU A C 1
ATOM 2510 O O . GLU A 1 319 ? 85.426 12.972 48.079 1.00 19.85 366 GLU A O 1
ATOM 2516 N N . SER A 1 320 ? 84.730 12.042 49.994 1.00 21.52 367 SER A N 1
ATOM 2517 C CA . SER A 1 320 ? 83.936 11.048 49.313 1.00 20.85 367 SER A CA 1
ATOM 2518 C C . SER A 1 320 ? 82.540 10.884 49.892 1.00 20.21 367 SER A C 1
ATOM 2519 O O . SER A 1 320 ? 81.780 10.074 49.367 1.00 15.75 367 SER A O 1
ATOM 2522 N N . GLY A 1 321 ? 82.184 11.617 50.946 1.00 20.79 368 GLY A N 1
ATOM 2523 C CA . GLY A 1 321 ? 80.843 11.583 51.494 1.00 16.24 368 GLY A CA 1
ATOM 2524 C C . GLY A 1 321 ? 80.551 10.426 52.420 1.00 23.24 368 GLY A C 1
ATOM 2525 O O . GLY A 1 321 ? 79.395 10.253 52.833 1.00 17.00 368 GLY A O 1
ATOM 2526 N N . ILE A 1 322 ? 81.554 9.624 52.764 1.00 18.66 369 ILE A N 1
ATOM 2527 C CA . ILE A 1 322 ? 81.299 8.460 53.604 1.00 19.24 369 ILE A CA 1
ATOM 2528 C C . ILE A 1 322 ? 81.058 8.892 55.042 1.00 19.65 369 ILE A C 1
ATOM 2529 O O . ILE A 1 322 ? 81.909 9.535 55.668 1.00 22.12 369 ILE A O 1
ATOM 2534 N N . LEU A 1 323 ? 79.906 8.501 55.578 1.00 18.41 370 LEU A N 1
ATOM 2535 C CA . LEU A 1 323 ? 79.494 8.923 56.907 1.00 19.97 370 LEU A CA 1
ATOM 2536 C C . LEU A 1 323 ? 80.307 8.202 57.987 1.00 21.86 370 LEU A C 1
ATOM 2537 O O . LEU A 1 323 ? 80.553 6.992 57.891 1.00 18.52 370 LEU A O 1
ATOM 2542 N N . PRO A 1 324 ? 80.711 8.911 59.041 1.00 19.18 371 PRO A N 1
ATOM 2543 C CA . PRO A 1 324 ? 81.652 8.333 59.999 1.00 21.50 371 PRO A CA 1
ATOM 2544 C C . PRO A 1 324 ? 81.018 7.227 60.818 1.00 23.62 371 PRO A C 1
ATOM 2545 O O . PRO A 1 324 ? 79.845 7.297 61.195 1.00 23.08 371 PRO A O 1
ATOM 2549 N N . ALA A 1 325 ? 81.818 6.212 61.116 1.00 16.92 372 ALA A N 1
ATOM 2550 C CA . ALA A 1 325 ? 81.417 5.205 62.080 1.00 20.71 372 ALA A CA 1
ATOM 2551 C C . ALA A 1 325 ? 81.810 5.567 63.510 1.00 23.31 372 ALA A C 1
ATOM 2552 O O . ALA A 1 325 ? 81.277 4.957 64.445 1.00 26.14 372 ALA A O 1
ATOM 2554 N N . MET A 1 326 ? 82.705 6.539 63.711 1.00 17.21 373 MET A N 1
ATOM 2555 C CA . MET A 1 326 ? 83.148 6.927 65.051 1.00 25.88 373 MET A CA 1
ATOM 2556 C C . MET A 1 326 ? 82.608 8.300 65.449 1.00 28.23 373 MET A C 1
ATOM 2557 O O . MET A 1 326 ? 82.054 9.046 64.636 1.00 32.60 373 MET A O 1
ATOM 2562 N N . LYS A 1 327 ? 82.754 8.617 66.733 1.00 30.74 374 LYS A N 1
ATOM 2563 C CA . LYS A 1 327 ? 82.357 9.925 67.246 1.00 39.02 374 LYS A CA 1
ATOM 2564 C C . LYS A 1 327 ? 83.378 10.978 66.826 1.00 39.53 374 LYS A C 1
ATOM 2565 O O . LYS A 1 327 ? 84.581 10.794 67.027 1.00 39.18 374 LYS A O 1
ATOM 2571 N N . LEU A 1 328 ? 82.897 12.082 66.246 1.00 39.31 375 LEU A N 1
ATOM 2572 C CA . LEU A 1 328 ? 83.742 13.138 65.701 1.00 47.25 375 LEU A CA 1
ATOM 2573 C C . LEU A 1 328 ? 83.607 14.433 66.499 1.00 59.80 375 LEU A C 1
ATOM 2574 O O . LEU A 1 328 ? 82.574 14.695 67.125 1.00 46.85 375 LEU A O 1
ATOM 2579 N N . SER A 1 329 ? 84.668 15.252 66.446 1.00 64.25 376 SER A N 1
ATOM 2580 C CA . SER A 1 329 ? 84.695 16.529 67.160 1.00 59.45 376 SER A CA 1
ATOM 2581 C C . SER A 1 329 ? 84.041 17.638 66.346 1.00 67.56 376 SER A C 1
ATOM 2582 O O . SER A 1 329 ? 83.275 18.442 66.894 1.00 70.30 376 SER A O 1
ATOM 2585 N N . ASP A 1 330 ? 84.321 17.689 65.042 1.00 68.90 377 ASP A N 1
ATOM 2586 C CA . ASP A 1 330 ? 83.952 18.825 64.206 1.00 74.16 377 ASP A CA 1
ATOM 2587 C C . ASP A 1 330 ? 82.872 18.461 63.195 1.00 77.19 377 ASP A C 1
ATOM 2588 O O . ASP A 1 330 ? 81.760 18.995 63.269 1.00 78.09 377 ASP A O 1
ATOM 2593 N N . LEU A 1 331 ? 83.175 17.577 62.236 1.00 73.62 378 LEU A N 1
ATOM 2594 C CA . LEU A 1 331 ? 82.198 17.033 61.287 1.00 74.14 378 LEU A CA 1
ATOM 2595 C C . LEU A 1 331 ? 81.446 18.115 60.501 1.00 75.69 378 LEU A C 1
ATOM 2596 O O . LEU A 1 331 ? 80.478 17.819 59.791 1.00 68.81 378 LEU A O 1
ATOM 2601 N N . SER A 1 332 ? 81.902 19.362 60.571 1.00 75.98 379 SER A N 1
ATOM 2602 C CA . SER A 1 332 ? 81.172 20.475 59.982 1.00 75.40 379 SER A CA 1
ATOM 2603 C C . SER A 1 332 ? 81.690 20.809 58.587 1.00 72.52 379 SER A C 1
ATOM 2604 O O . SER A 1 332 ? 82.866 20.607 58.271 1.00 74.75 379 SER A O 1
ATOM 2607 N N . GLY A 1 333 ? 80.789 21.336 57.756 1.00 72.46 380 GLY A N 1
ATOM 2608 C CA . GLY A 1 333 ? 81.126 21.798 56.422 1.00 58.21 380 GLY A CA 1
ATOM 2609 C C . GLY A 1 333 ? 81.135 20.693 55.390 1.00 62.89 380 GLY A C 1
ATOM 2610 O O . GLY A 1 333 ? 82.190 20.108 55.130 1.00 68.49 380 GLY A O 1
ATOM 2611 N N . VAL A 1 334 ? 79.976 20.399 54.790 1.00 58.26 381 VAL A N 1
ATOM 2612 C CA . VAL A 1 334 ? 79.821 19.286 53.855 1.00 49.15 381 VAL A CA 1
ATOM 2613 C C . VAL A 1 334 ? 78.694 19.578 52.870 1.00 46.69 381 VAL A C 1
ATOM 2614 O O . VAL A 1 334 ? 77.858 20.460 53.079 1.00 44.66 381 VAL A O 1
ATOM 2618 N N . HIS A 1 335 ? 78.657 18.775 51.812 1.00 37.30 382 HIS A N 1
ATOM 2619 C CA . HIS A 1 335 ? 77.664 18.874 50.757 1.00 38.75 382 HIS A CA 1
ATOM 2620 C C . HIS A 1 335 ? 76.237 18.771 51.311 1.00 42.06 382 HIS A C 1
ATOM 2621 O O . HIS A 1 335 ? 75.994 18.081 52.311 1.00 35.75 382 HIS A O 1
ATOM 2628 N N . PRO A 1 336 ? 75.277 19.481 50.696 1.00 43.75 383 PRO A N 1
ATOM 2629 C CA . PRO A 1 336 ? 73.867 19.329 51.096 1.00 38.14 383 PRO A CA 1
ATOM 2630 C C . PRO A 1 336 ? 73.383 17.890 51.164 1.00 34.91 383 PRO A C 1
ATOM 2631 O O . PRO A 1 336 ? 72.687 17.530 52.122 1.00 35.13 383 PRO A O 1
ATOM 2635 N N . VAL A 1 337 ? 73.717 17.060 50.168 1.00 37.43 384 VAL A N 1
ATOM 2636 C CA . VAL A 1 337 ? 73.260 15.672 50.172 1.00 35.43 384 VAL A CA 1
ATOM 2637 C C . VAL A 1 337 ? 73.712 14.982 51.441 1.00 30.27 384 VAL A C 1
ATOM 2638 O O . VAL A 1 337 ? 73.039 14.071 51.936 1.00 27.87 384 VAL A O 1
ATOM 2642 N N . ILE A 1 338 ? 74.838 15.424 52.007 1.00 34.61 385 ILE A N 1
ATOM 2643 C CA . ILE A 1 338 ? 75.336 14.825 53.235 1.00 24.20 385 ILE A CA 1
ATOM 2644 C C . ILE A 1 338 ? 74.514 15.282 54.431 1.00 29.29 385 ILE A C 1
ATOM 2645 O O . ILE A 1 338 ? 74.196 14.471 55.306 1.00 33.13 385 ILE A O 1
ATOM 2650 N N . ARG A 1 339 ? 74.167 16.579 54.507 1.00 33.81 386 ARG A N 1
ATOM 2651 C CA . ARG A 1 339 ? 73.243 17.009 55.557 1.00 39.47 386 ARG A CA 1
ATOM 2652 C C . ARG A 1 339 ? 71.951 16.218 55.446 1.00 39.51 386 ARG A C 1
ATOM 2653 O O . ARG A 1 339 ? 71.422 15.708 56.445 1.00 38.19 386 ARG A O 1
ATOM 2661 N N . GLU A 1 340 ? 71.425 16.123 54.221 1.00 40.02 387 GLU A N 1
ATOM 2662 C CA . GLU A 1 340 ? 70.150 15.458 53.989 1.00 37.36 387 GLU A CA 1
ATOM 2663 C C . GLU A 1 340 ? 70.208 13.991 54.398 1.00 32.17 387 GLU A C 1
ATOM 2664 O O . GLU A 1 340 ? 69.214 13.449 54.884 1.00 39.82 387 GLU A O 1
ATOM 2670 N N . MET A 1 341 ? 71.365 13.342 54.244 1.00 28.30 388 MET A N 1
ATOM 2671 C CA . MET A 1 341 ? 71.516 11.967 54.722 1.00 31.48 388 MET A CA 1
ATOM 2672 C C . MET A 1 341 ? 71.600 11.888 56.242 1.00 37.15 388 MET A C 1
ATOM 2673 O O . MET A 1 341 ? 71.030 10.974 56.845 1.00 36.53 388 MET A O 1
ATOM 2678 N N . ILE A 1 342 ? 72.355 12.793 56.878 1.00 36.52 389 ILE A N 1
ATOM 2679 C CA . ILE A 1 342 ? 72.409 12.815 58.342 1.00 37.51 389 ILE A CA 1
ATOM 2680 C C . ILE A 1 342 ? 71.038 13.150 58.909 1.00 37.44 389 ILE A C 1
ATOM 2681 O O . ILE A 1 342 ? 70.572 12.538 59.880 1.00 40.02 389 ILE A O 1
ATOM 2686 N N . GLN A 1 343 ? 70.373 14.128 58.301 1.00 41.63 390 GLN A N 1
ATOM 2687 C CA . GLN A 1 343 ? 68.976 14.433 58.578 1.00 36.49 390 GLN A CA 1
ATOM 2688 C C . GLN A 1 343 ? 68.114 13.174 58.516 1.00 42.87 390 GLN A C 1
ATOM 2689 O O . GLN A 1 343 ? 67.423 12.828 59.481 1.00 42.91 390 GLN A O 1
ATOM 2695 N N . ALA A 1 344 ? 68.165 12.457 57.386 1.00 37.12 391 ALA A N 1
ATOM 2696 C CA . ALA A 1 344 ? 67.326 11.274 57.223 1.00 40.77 391 ALA A CA 1
ATOM 2697 C C . ALA A 1 344 ? 67.735 10.131 58.143 1.00 38.20 391 ALA A C 1
ATOM 2698 O O . ALA A 1 344 ? 66.933 9.221 58.360 1.00 41.68 391 ALA A O 1
ATOM 2700 N N . SER A 1 345 ? 68.953 10.153 58.686 1.00 39.28 392 SER A N 1
ATOM 2701 C CA . SER A 1 345 ? 69.400 9.092 59.579 1.00 37.18 392 SER A CA 1
ATOM 2702 C C . SER A 1 345 ? 68.883 9.263 60.994 1.00 40.49 392 SER A C 1
ATOM 2703 O O . SER A 1 345 ? 69.101 8.380 61.828 1.00 39.70 392 SER A O 1
ATOM 2706 N N . GLU A 1 346 ? 68.227 10.382 61.292 1.00 44.42 393 GLU A N 1
ATOM 2707 C CA . GLU A 1 346 ? 67.672 10.574 62.623 1.00 40.97 393 GLU A CA 1
ATOM 2708 C C . GLU A 1 346 ? 66.507 9.628 62.883 1.00 46.74 393 GLU A C 1
ATOM 2709 O O . GLU A 1 346 ? 66.127 9.438 64.043 1.00 44.87 393 GLU A O 1
ATOM 2715 N N . LEU A 1 347 ? 65.949 9.020 61.831 1.00 46.47 394 LEU A N 1
ATOM 2716 C CA . LEU A 1 347 ? 64.831 8.095 61.967 1.00 39.95 394 LEU A CA 1
ATOM 2717 C C . LEU A 1 347 ? 65.272 6.794 62.629 1.00 32.53 394 LEU A C 1
ATOM 2718 O O . LEU A 1 347 ? 66.460 6.481 62.731 1.00 34.50 394 LEU A O 1
ATOM 2723 N N . ARG A 1 348 ? 64.284 6.035 63.089 1.00 31.15 395 ARG A N 1
ATOM 2724 C CA . ARG A 1 348 ? 64.541 4.701 63.610 1.00 32.44 395 ARG A CA 1
ATOM 2725 C C . ARG A 1 348 ? 65.170 3.837 62.524 1.00 30.43 395 ARG A C 1
ATOM 2726 O O . ARG A 1 348 ? 64.842 3.962 61.341 1.00 29.48 395 ARG A O 1
ATOM 2734 N N . GLN A 1 349 ? 66.093 2.967 62.917 1.00 28.29 396 GLN A N 1
ATOM 2735 C CA . GLN A 1 349 ? 66.952 2.308 61.943 1.00 28.45 396 GLN A CA 1
ATOM 2736 C C . GLN A 1 349 ? 66.825 0.799 62.006 1.00 24.26 396 GLN A C 1
ATOM 2737 O O . GLN A 1 349 ? 66.585 0.224 63.068 1.00 28.97 396 GLN A O 1
ATOM 2743 N N . PHE A 1 350 ? 67.004 0.168 60.849 1.00 18.54 397 PHE A N 1
ATOM 2744 C CA . PHE A 1 350 ? 67.134 -1.275 60.796 1.00 19.44 397 PHE A CA 1
ATOM 2745 C C . PHE A 1 350 ? 68.357 -1.641 59.969 1.00 19.03 397 PHE A C 1
ATOM 2746 O O . PHE A 1 350 ? 68.730 -0.907 59.045 1.00 19.96 397 PHE A O 1
ATOM 2754 N N . PRO A 1 351 ? 69.020 -2.744 60.292 1.00 18.34 398 PRO A N 1
ATOM 2755 C CA . PRO A 1 351 ? 70.205 -3.141 59.527 1.00 18.02 398 PRO A CA 1
ATOM 2756 C C . PRO A 1 351 ? 69.811 -3.786 58.205 1.00 17.89 398 PRO A C 1
ATOM 2757 O O . PRO A 1 351 ? 68.657 -4.141 57.972 1.00 16.91 398 PRO A O 1
ATOM 2761 N N . ALA A 1 352 ? 70.796 -3.915 57.320 1.00 15.91 399 ALA A N 1
ATOM 2762 C CA . ALA A 1 352 ? 70.551 -4.621 56.068 1.00 16.51 399 ALA A CA 1
ATOM 2763 C C . ALA A 1 352 ? 70.205 -6.071 56.367 1.00 17.06 399 ALA A C 1
ATOM 2764 O O . ALA A 1 352 ? 70.758 -6.675 57.290 1.00 18.46 399 ALA A O 1
ATOM 2766 N N . PHE A 1 353 ? 69.288 -6.640 55.575 1.00 15.88 400 PHE A N 1
ATOM 2767 C CA . PHE A 1 353 ? 68.857 -8.023 55.798 1.00 15.81 400 PHE A CA 1
ATOM 2768 C C . PHE A 1 353 ? 70.021 -9.022 55.750 1.00 16.00 400 PHE A C 1
ATOM 2769 O O . PHE A 1 353 ? 69.991 -10.041 56.447 1.00 16.40 400 PHE A O 1
ATOM 2777 N N . ASP A 1 354 ? 71.044 -8.772 54.929 1.00 17.04 401 ASP A N 1
ATOM 2778 C CA . ASP A 1 354 ? 72.164 -9.709 54.838 1.00 17.59 401 ASP A CA 1
ATOM 2779 C C . ASP A 1 354 ? 73.037 -9.723 56.092 1.00 19.19 401 ASP A C 1
ATOM 2780 O O . ASP A 1 354 ? 73.940 -10.571 56.204 1.00 14.48 401 ASP A O 1
ATOM 2785 N N . SER A 1 355 ? 72.817 -8.798 57.017 1.00 16.33 402 SER A N 1
ATOM 2786 C CA . SER A 1 355 ? 73.483 -8.912 58.304 1.00 18.96 402 SER A CA 1
ATOM 2787 C C . SER A 1 355 ? 72.768 -9.890 59.223 1.00 22.40 402 SER A C 1
ATOM 2788 O O . SER A 1 355 ? 73.358 -10.316 60.220 1.00 15.95 402 SER A O 1
ATOM 2791 N N . ILE A 1 356 ? 71.528 -10.266 58.891 1.00 18.52 403 ILE A N 1
ATOM 2792 C CA . ILE A 1 356 ? 70.697 -11.116 59.733 1.00 19.96 403 ILE A CA 1
ATOM 2793 C C . ILE A 1 356 ? 70.537 -12.519 59.143 1.00 23.27 403 ILE A C 1
ATOM 2794 O O . ILE A 1 356 ? 70.688 -13.514 59.856 1.00 21.67 403 ILE A O 1
ATOM 2799 N N . VAL A 1 357 ? 70.230 -12.622 57.836 1.00 14.68 404 VAL A N 1
ATOM 2800 C CA . VAL A 1 357 ? 69.962 -13.929 57.231 1.00 17.83 404 VAL A CA 1
ATOM 2801 C C . VAL A 1 357 ? 71.269 -14.640 56.885 1.00 21.67 404 VAL A C 1
ATOM 2802 O O . VAL A 1 357 ? 72.332 -14.032 56.728 1.00 22.65 404 VAL A O 1
ATOM 2806 N N . GLN A 1 358 ? 71.172 -15.963 56.751 1.00 19.22 405 GLN A N 1
ATOM 2807 C CA . GLN A 1 358 ? 72.296 -16.791 56.332 1.00 19.26 405 GLN A CA 1
ATOM 2808 C C . GLN A 1 358 ? 72.657 -16.546 54.858 1.00 21.29 405 GLN A C 1
ATOM 2809 O O . GLN A 1 358 ? 71.827 -16.119 54.048 1.00 16.87 405 GLN A O 1
ATOM 2815 N N . ALA A 1 359 ? 73.914 -16.853 54.511 1.00 19.82 406 ALA A N 1
ATOM 2816 C CA . ALA A 1 359 ? 74.407 -16.611 53.154 1.00 20.50 406 ALA A CA 1
ATOM 2817 C C . ALA A 1 359 ? 73.534 -17.284 52.101 1.00 19.78 406 ALA A C 1
ATOM 2818 O O . ALA A 1 359 ? 73.235 -16.687 51.061 1.00 19.57 406 ALA A O 1
ATOM 2820 N N . LYS A 1 360 ? 73.120 -18.528 52.349 1.00 18.47 407 LYS A N 1
ATOM 2821 C CA . LYS A 1 360 ? 72.328 -19.250 51.362 1.00 18.04 407 LYS A CA 1
ATOM 2822 C C . LYS A 1 360 ? 70.998 -18.563 51.105 1.00 17.29 407 LYS A C 1
ATOM 2823 O O . LYS A 1 360 ? 70.501 -18.582 49.974 1.00 19.14 407 LYS A O 1
ATOM 2829 N N . VAL A 1 361 ? 70.415 -17.954 52.138 1.00 16.72 408 VAL A N 1
ATOM 2830 C CA . VAL A 1 361 ? 69.149 -17.244 51.981 1.00 18.26 408 VAL A CA 1
ATOM 2831 C C . VAL A 1 361 ? 69.353 -15.985 51.149 1.00 18.34 408 VAL A C 1
ATOM 2832 O O . VAL A 1 361 ? 68.577 -15.696 50.235 1.00 14.79 408 VAL A O 1
ATOM 2836 N N . ARG A 1 362 ? 70.392 -15.210 51.479 1.00 17.50 409 ARG A N 1
ATOM 2837 C CA . ARG A 1 362 ? 70.763 -14.035 50.696 1.00 13.93 409 ARG A CA 1
ATOM 2838 C C . ARG A 1 362 ? 70.997 -14.400 49.234 1.00 15.13 409 ARG A C 1
ATOM 2839 O O . ARG A 1 362 ? 70.521 -13.711 48.331 1.00 15.52 409 ARG A O 1
ATOM 2847 N N . GLU A 1 363 ? 71.781 -15.457 48.988 1.00 17.90 410 GLU A N 1
ATOM 2848 C CA . GLU A 1 363 ? 72.070 -15.866 47.617 1.00 18.28 410 GLU A CA 1
ATOM 2849 C C . GLU A 1 363 ? 70.790 -16.232 46.871 1.00 19.43 410 GLU A C 1
ATOM 2850 O O . GLU A 1 363 ? 70.609 -15.871 45.701 1.00 18.71 410 GLU A O 1
ATOM 2856 N N . THR A 1 364 ? 69.880 -16.934 47.546 1.00 17.65 411 THR A N 1
ATOM 2857 C CA . THR A 1 364 ? 68.626 -17.341 46.923 1.00 18.51 411 THR A CA 1
ATOM 2858 C C . THR A 1 364 ? 67.744 -16.137 46.614 1.00 16.86 411 THR A C 1
ATOM 2859 O O . THR A 1 364 ? 67.110 -16.078 45.556 1.00 17.97 411 THR A O 1
ATOM 2863 N N . LEU A 1 365 ? 67.700 -15.156 47.518 1.00 13.90 412 LEU A N 1
ATOM 2864 C CA . LEU A 1 365 ? 66.924 -13.955 47.244 1.00 15.76 412 LEU A CA 1
ATOM 2865 C C . LEU A 1 365 ? 67.464 -13.234 46.017 1.00 17.61 412 LEU A C 1
ATOM 2866 O O . LEU A 1 365 ? 66.685 -12.785 45.168 1.00 17.48 412 LEU A O 1
ATOM 2871 N N . GLU A 1 366 ? 68.796 -13.130 45.898 1.00 15.28 413 GLU A N 1
ATOM 2872 C CA . GLU A 1 366 ? 69.407 -12.525 44.712 1.00 13.62 413 GLU A CA 1
ATOM 2873 C C . GLU A 1 366 ? 68.950 -13.225 43.439 1.00 18.09 413 GLU A C 1
ATOM 2874 O O . GLU A 1 366 ? 68.451 -12.588 42.503 1.00 18.70 413 GLU A O 1
ATOM 2880 N N . MET A 1 367 ? 69.095 -14.546 43.395 1.00 15.14 414 MET A N 1
ATOM 2881 C CA . MET A 1 367 ? 68.743 -15.268 42.179 1.00 19.52 414 MET A CA 1
ATOM 2882 C C . MET A 1 367 ? 67.248 -15.191 41.902 1.00 17.47 414 MET A C 1
ATOM 2883 O O . MET A 1 367 ? 66.839 -15.037 40.751 1.00 16.75 414 MET A O 1
ATOM 2888 N N . CYS A 1 368 ? 66.424 -15.287 42.948 1.00 20.47 415 CYS A N 1
ATOM 2889 C CA . CYS A 1 368 ? 64.978 -15.186 42.776 1.00 16.70 415 CYS A CA 1
ATOM 2890 C C . CYS A 1 368 ? 64.570 -13.820 42.245 1.00 20.34 415 CYS A C 1
ATOM 2891 O O . CYS A 1 368 ? 63.687 -13.726 41.390 1.00 16.87 415 CYS A O 1
ATOM 2894 N N . MET A 1 369 ? 65.200 -12.747 42.728 1.00 19.85 416 MET A N 1
ATOM 2895 C CA . MET A 1 369 ? 64.825 -11.418 42.249 1.00 17.71 416 MET A CA 1
ATOM 2896 C C . MET A 1 369 ? 65.244 -11.177 40.809 1.00 17.73 416 MET A C 1
ATOM 2897 O O . MET A 1 369 ? 64.531 -10.480 40.073 1.00 20.68 416 MET A O 1
ATOM 2902 N N . GLN A 1 370 ? 66.362 -11.746 40.372 1.00 17.06 417 GLN A N 1
ATOM 2903 C CA . GLN A 1 370 ? 66.703 -11.615 38.957 1.00 18.38 417 GLN A CA 1
ATOM 2904 C C . GLN A 1 370 ? 65.696 -12.346 38.078 1.00 20.03 417 GLN A C 1
ATOM 2905 O O . GLN A 1 370 ? 65.342 -11.860 36.997 1.00 18.93 417 GLN A O 1
ATOM 2911 N N . GLU A 1 371 ? 65.205 -13.503 38.535 1.00 21.86 418 GLU A N 1
ATOM 2912 C CA . GLU A 1 371 ? 64.117 -14.173 37.824 1.00 21.94 418 GLU A CA 1
ATOM 2913 C C . GLU A 1 371 ? 62.847 -13.333 37.835 1.00 20.11 418 GLU A C 1
ATOM 2914 O O . GLU A 1 371 ? 62.149 -13.235 36.815 1.00 20.39 418 GLU A O 1
ATOM 2920 N N . LEU A 1 372 ? 62.529 -12.704 38.975 1.00 20.36 419 LEU A N 1
ATOM 2921 C CA . LEU A 1 372 ? 61.340 -11.853 39.013 1.00 18.89 419 LEU A CA 1
ATOM 2922 C C . LEU A 1 372 ? 61.497 -10.652 38.091 1.00 19.33 419 LEU A C 1
ATOM 2923 O O . LEU A 1 372 ? 60.562 -10.280 37.378 1.00 16.66 419 LEU A O 1
ATOM 2928 N N . ILE A 1 373 ? 62.678 -10.036 38.091 1.00 13.73 420 ILE A N 1
ATOM 2929 C CA . ILE A 1 373 ? 62.925 -8.898 37.214 1.00 18.13 420 ILE A CA 1
ATOM 2930 C C . ILE A 1 373 ? 62.852 -9.331 35.754 1.00 16.80 420 ILE A C 1
ATOM 2931 O O . ILE A 1 373 ? 62.351 -8.593 34.901 1.00 14.42 420 ILE A O 1
ATOM 2936 N N . GLY A 1 374 ? 63.339 -10.541 35.444 1.00 12.87 421 GLY A N 1
ATOM 2937 C CA . GLY A 1 374 ? 63.239 -11.088 34.107 1.00 17.44 421 GLY A CA 1
ATOM 2938 C C . GLY A 1 374 ? 61.886 -11.680 33.755 1.00 18.48 421 GLY A C 1
ATOM 2939 O O . GLY A 1 374 ? 61.752 -12.325 32.716 1.00 22.61 421 GLY A O 1
ATOM 2940 N N . GLY A 1 375 ? 60.877 -11.496 34.600 1.00 17.74 422 GLY A N 1
ATOM 2941 C CA . GLY A 1 375 ? 59.561 -12.060 34.355 1.00 20.78 422 GLY A CA 1
ATOM 2942 C C . GLY A 1 375 ? 59.477 -13.569 34.399 1.00 20.75 422 GLY A C 1
ATOM 2943 O O . GLY A 1 375 ? 58.423 -14.120 34.061 1.00 15.39 422 GLY A O 1
ATOM 2944 N N . ARG A 1 376 ? 60.533 -14.262 34.842 1.00 17.05 423 ARG A N 1
ATOM 2945 C CA . ARG A 1 376 ? 60.557 -15.719 34.811 1.00 17.57 423 ARG A CA 1
ATOM 2946 C C . ARG A 1 376 ? 60.080 -16.361 36.110 1.00 17.97 423 ARG A C 1
ATOM 2947 O O . ARG A 1 376 ? 60.047 -17.590 36.203 1.00 16.76 423 ARG A O 1
ATOM 2955 N N . MET A 1 377 ? 59.701 -15.563 37.100 1.00 14.04 424 MET A N 1
ATOM 2956 C CA . MET A 1 377 ? 59.068 -16.050 38.314 1.00 21.63 424 MET A CA 1
ATOM 2957 C C . MET A 1 377 ? 58.035 -15.035 38.757 1.00 16.12 424 MET A C 1
ATOM 2958 O O . MET A 1 377 ? 58.217 -13.830 38.573 1.00 21.73 424 MET A O 1
ATOM 2963 N N . THR A 1 378 ? 56.960 -15.534 39.354 1.00 16.18 425 THR A N 1
ATOM 2964 C CA . THR A 1 378 ? 55.992 -14.674 40.015 1.00 18.62 425 THR A CA 1
ATOM 2965 C C . THR A 1 378 ? 56.428 -14.411 41.456 1.00 20.00 425 THR A C 1
ATOM 2966 O O . THR A 1 378 ? 57.308 -15.087 42.000 1.00 15.25 425 THR A O 1
ATOM 2970 N N . VAL A 1 379 ? 55.819 -13.386 42.062 1.00 21.48 426 VAL A N 1
ATOM 2971 C CA . VAL A 1 379 ? 56.044 -13.124 43.482 1.00 21.97 426 VAL A CA 1
ATOM 2972 C C . VAL A 1 379 ? 55.762 -14.372 44.305 1.00 19.26 426 VAL A C 1
ATOM 2973 O O . VAL A 1 379 ? 56.521 -14.710 45.222 1.00 20.70 426 VAL A O 1
ATOM 2977 N N . GLU A 1 380 ? 54.676 -15.084 43.985 1.00 20.03 427 GLU A N 1
ATOM 2978 C CA . GLU A 1 380 ? 54.324 -16.305 44.719 1.00 19.22 427 GLU A CA 1
ATOM 2979 C C . GLU A 1 380 ? 55.451 -17.324 44.675 1.00 21.04 427 GLU A C 1
ATOM 2980 O O . GLU A 1 380 ? 55.801 -17.928 45.699 1.00 17.24 427 GLU A O 1
ATOM 2986 N N . GLN A 1 381 ? 55.994 -17.568 43.478 1.00 15.82 428 GLN A N 1
ATOM 2987 C CA . GLN A 1 381 ? 57.109 -18.499 43.344 1.00 18.65 428 GLN A CA 1
ATOM 2988 C C . GLN A 1 381 ? 58.318 -18.027 44.146 1.00 21.01 428 GLN A C 1
ATOM 2989 O O . GLN A 1 381 ? 58.996 -18.832 44.791 1.00 21.66 428 GLN A O 1
ATOM 2995 N N . VAL A 1 382 ? 58.601 -16.725 44.119 1.00 20.76 429 VAL A N 1
ATOM 2996 C CA . VAL A 1 382 ? 59.745 -16.203 44.862 1.00 21.68 429 VAL A CA 1
ATOM 2997 C C . VAL A 1 382 ? 59.625 -16.544 46.347 1.00 16.36 429 VAL A C 1
ATOM 2998 O O . VAL A 1 382 ? 60.519 -17.170 46.933 1.00 16.23 429 VAL A O 1
ATOM 3002 N N . LEU A 1 383 ? 58.500 -16.165 46.967 1.00 16.25 430 LEU A N 1
ATOM 3003 C CA . LEU A 1 383 ? 58.349 -16.333 48.411 1.00 17.21 430 LEU A CA 1
ATOM 3004 C C . LEU A 1 383 ? 58.276 -17.806 48.807 1.00 20.34 430 LEU A C 1
ATOM 3005 O O . LEU A 1 383 ? 58.844 -18.209 49.830 1.00 19.19 430 LEU A O 1
ATOM 3010 N N . ASP A 1 384 ? 57.596 -18.629 48.004 1.00 17.43 431 ASP A N 1
ATOM 3011 C CA . ASP A 1 384 ? 57.610 -20.075 48.228 1.00 17.67 431 ASP A CA 1
ATOM 3012 C C . ASP A 1 384 ? 59.039 -20.602 48.328 1.00 21.58 431 ASP A C 1
ATOM 3013 O O . ASP A 1 384 ? 59.378 -21.374 49.235 1.00 17.52 431 ASP A O 1
ATOM 3018 N N . LYS A 1 385 ? 59.889 -20.204 47.376 1.00 18.44 432 LYS A N 1
ATOM 3019 C CA . LYS A 1 385 ? 61.271 -20.667 47.365 1.00 18.00 432 LYS A CA 1
ATOM 3020 C C . LYS A 1 385 ? 62.074 -20.048 48.508 1.00 21.52 432 LYS A C 1
ATOM 3021 O O . LYS A 1 385 ? 62.870 -20.738 49.166 1.00 21.35 432 LYS A O 1
ATOM 3027 N N . MET A 1 386 ? 61.874 -18.751 48.770 1.00 22.15 433 MET A N 1
ATOM 3028 C CA . MET A 1 386 ? 62.551 -18.119 49.899 1.00 18.20 433 MET A CA 1
ATOM 3029 C C . MET A 1 386 ? 62.234 -18.832 51.199 1.00 20.01 433 MET A C 1
ATOM 3030 O O . MET A 1 386 ? 63.126 -19.052 52.029 1.00 19.68 433 MET A O 1
ATOM 3035 N N . GLN A 1 387 ? 60.970 -19.207 51.405 1.00 24.34 434 GLN A N 1
ATOM 3036 C CA . GLN A 1 387 ? 60.640 -19.806 52.691 1.00 25.17 434 GLN A CA 1
ATOM 3037 C C . GLN A 1 387 ? 61.237 -21.199 52.821 1.00 23.17 434 GLN A C 1
ATOM 3038 O O . GLN A 1 387 ? 61.721 -21.564 53.896 1.00 22.65 434 GLN A O 1
ATOM 3044 N N . LYS A 1 388 ? 61.225 -21.990 51.748 1.00 22.66 435 LYS A N 1
ATOM 3045 C CA . LYS A 1 388 ? 61.825 -23.320 51.837 1.00 24.25 435 LYS A CA 1
ATOM 3046 C C . LYS A 1 388 ? 63.303 -23.216 52.183 1.00 26.09 435 LYS A C 1
ATOM 3047 O O . LYS A 1 388 ? 63.792 -23.929 53.064 1.00 27.02 435 LYS A O 1
ATOM 3053 N N . VAL A 1 389 ? 64.031 -22.320 51.506 1.00 26.22 436 VAL A N 1
ATOM 3054 C CA . VAL A 1 389 ? 65.452 -22.157 51.800 1.00 23.53 436 VAL A CA 1
ATOM 3055 C C . VAL A 1 389 ? 65.635 -21.636 53.217 1.00 25.08 436 VAL A C 1
ATOM 3056 O O . VAL A 1 389 ? 66.560 -22.043 53.931 1.00 25.88 436 VAL A O 1
ATOM 3060 N N . GLN A 1 390 ? 64.739 -20.748 53.654 1.00 20.84 437 GLN A N 1
ATOM 3061 C CA . GLN A 1 390 ? 64.805 -20.229 55.016 1.00 21.65 437 GLN A CA 1
ATOM 3062 C C . GLN A 1 390 ? 64.649 -21.346 56.043 1.00 27.31 437 GLN A C 1
ATOM 3063 O O . GLN A 1 390 ? 65.369 -21.375 57.051 1.00 28.15 437 GLN A O 1
ATOM 3069 N N . GLU A 1 391 ? 63.719 -22.281 55.804 1.00 23.61 438 GLU A N 1
ATOM 3070 C CA . GLU A 1 391 ? 63.550 -23.412 56.715 1.00 29.29 438 GLU A CA 1
ATOM 3071 C C . GLU A 1 391 ? 64.808 -24.263 56.762 1.00 29.88 438 GLU A C 1
ATOM 3072 O O . GLU A 1 391 ? 65.236 -24.698 57.841 1.00 29.62 438 GLU A O 1
ATOM 3078 N N . ASP A 1 392 ? 65.387 -24.548 55.585 1.00 25.63 439 ASP A N 1
ATOM 3079 C CA . ASP A 1 392 ? 66.602 -25.359 55.505 1.00 28.37 439 ASP A CA 1
ATOM 3080 C C . ASP A 1 392 ? 67.767 -24.684 56.218 1.00 32.54 439 ASP A C 1
ATOM 3081 O O . ASP A 1 392 ? 68.516 -25.331 56.957 1.00 37.77 439 ASP A O 1
ATOM 3086 N N . ALA A 1 393 ? 67.950 -23.381 55.980 1.00 28.38 440 ALA A N 1
ATOM 3087 C CA . ALA A 1 393 ? 69.019 -22.635 56.635 1.00 32.04 440 ALA A CA 1
ATOM 3088 C C . ALA A 1 393 ? 68.867 -22.674 58.149 1.00 28.30 440 ALA A C 1
ATOM 3089 O O . ALA A 1 393 ? 69.839 -22.914 58.872 1.00 31.20 440 ALA A O 1
ATOM 3091 N N . ASN A 1 394 ? 67.645 -22.449 58.644 1.00 26.82 441 ASN A N 1
ATOM 3092 C CA . ASN A 1 394 ? 67.392 -22.472 60.084 1.00 30.38 441 ASN A CA 1
ATOM 3093 C C . ASN A 1 394 ? 67.733 -23.826 60.688 1.00 33.30 441 ASN A C 1
ATOM 3094 O O . ASN A 1 394 ? 68.300 -23.897 61.789 1.00 32.99 441 ASN A O 1
ATOM 3099 N N . ARG A 1 395 ? 67.393 -24.911 59.980 1.00 34.27 442 ARG A N 1
ATOM 3100 C CA . ARG A 1 395 ? 67.745 -26.248 60.446 1.00 36.77 442 ARG A CA 1
ATOM 3101 C C . ARG A 1 395 ? 69.258 -26.463 60.438 1.00 37.61 442 ARG A C 1
ATOM 3102 O O . ARG A 1 395 ? 69.801 -27.098 61.347 1.00 44.28 442 ARG A O 1
ATOM 3110 N N . ASP A 1 396 ? 69.959 -25.923 59.437 1.00 35.62 443 ASP A N 1
ATOM 3111 C CA . ASP A 1 396 ? 71.394 -26.147 59.288 1.00 39.80 443 ASP A CA 1
ATOM 3112 C C . ASP A 1 396 ? 72.232 -25.337 60.278 1.00 41.52 443 ASP A C 1
ATOM 3113 O O . ASP A 1 396 ? 73.440 -25.586 60.400 1.00 49.48 443 ASP A O 1
ATOM 3118 N N . MET A 1 397 ? 71.627 -24.376 60.979 1.00 44.58 444 MET A N 1
ATOM 3119 C CA . MET A 1 397 ? 72.316 -23.632 62.026 1.00 39.08 444 MET A CA 1
ATOM 3120 C C . MET A 1 397 ? 72.745 -24.541 63.184 1.00 46.81 444 MET A C 1
ATOM 3121 O O . MET A 1 397 ? 73.723 -24.231 63.873 1.00 48.11 444 MET A O 1
ATOM 3126 N N . LYS A 1 398 ? 72.060 -25.664 63.395 1.00 47.12 445 LYS A N 1
ATOM 3127 C CA . LYS A 1 398 ? 72.407 -26.607 64.465 1.00 50.44 445 LYS A CA 1
ATOM 3128 C C . LYS A 1 398 ? 73.741 -27.341 64.240 1.00 52.43 445 LYS A C 1
ATOM 3129 O O . LYS A 1 398 ? 74.415 -27.746 65.198 1.00 49.04 445 LYS A O 1
ATOM 3135 N N . THR B 1 2 ? 38.517 22.472 90.733 1.00 49.31 49 THR B N 1
ATOM 3136 C CA . THR B 1 2 ? 39.542 23.386 90.236 1.00 45.55 49 THR B CA 1
ATOM 3137 C C . THR B 1 2 ? 39.979 23.054 88.805 1.00 46.67 49 THR B C 1
ATOM 3138 O O . THR B 1 2 ? 39.916 23.918 87.921 1.00 48.02 49 THR B O 1
ATOM 3142 N N . VAL B 1 3 ? 40.427 21.824 88.556 1.00 40.94 50 VAL B N 1
ATOM 3143 C CA . VAL B 1 3 ? 40.855 21.468 87.206 1.00 30.06 50 VAL B CA 1
ATOM 3144 C C . VAL B 1 3 ? 39.601 21.117 86.408 1.00 34.18 50 VAL B C 1
ATOM 3145 O O . VAL B 1 3 ? 39.005 20.050 86.573 1.00 32.05 50 VAL B O 1
ATOM 3149 N N . SER B 1 4 ? 39.185 22.046 85.558 1.00 27.65 51 SER B N 1
ATOM 3150 C CA . SER B 1 4 ? 38.109 21.803 84.616 1.00 28.04 51 SER B CA 1
ATOM 3151 C C . SER B 1 4 ? 38.673 21.115 83.378 1.00 24.27 51 SER B C 1
ATOM 3152 O O . SER B 1 4 ? 39.722 21.512 82.857 1.00 23.26 51 SER B O 1
ATOM 3155 N N . LEU B 1 5 ? 37.998 20.056 82.944 1.00 24.54 52 LEU B N 1
ATOM 3156 C CA . LEU B 1 5 ? 38.357 19.295 81.753 1.00 21.73 52 LEU B CA 1
ATOM 3157 C C . LEU B 1 5 ? 37.192 19.434 80.766 1.00 21.01 52 LEU B C 1
ATOM 3158 O O . LEU B 1 5 ? 36.148 18.794 80.927 1.00 21.24 52 LEU B O 1
ATOM 3163 N N . ARG B 1 6 ? 37.386 20.257 79.736 1.00 19.44 53 ARG B N 1
ATOM 3164 C CA . ARG B 1 6 ? 36.350 20.543 78.747 1.00 18.47 53 ARG B CA 1
ATOM 3165 C C . ARG B 1 6 ? 36.440 19.527 77.613 1.00 18.84 53 ARG B C 1
ATOM 3166 O O . ARG B 1 6 ? 37.480 19.425 76.949 1.00 18.46 53 ARG B O 1
ATOM 3174 N N . HIS B 1 7 ? 35.359 18.777 77.397 1.00 15.78 54 HIS B N 1
ATOM 3175 C CA . HIS B 1 7 ? 35.253 17.787 76.338 1.00 19.44 54 HIS B CA 1
ATOM 3176 C C . HIS B 1 7 ? 33.949 17.991 75.572 1.00 17.91 54 HIS B C 1
ATOM 3177 O O . HIS B 1 7 ? 33.044 18.700 76.020 1.00 18.72 54 HIS B O 1
ATOM 3184 N N . THR B 1 8 ? 33.850 17.325 74.417 1.00 18.91 55 THR B N 1
ATOM 3185 C CA . THR B 1 8 ? 32.660 17.381 73.571 1.00 20.68 55 THR B CA 1
ATOM 3186 C C . THR B 1 8 ? 31.953 16.028 73.446 1.00 22.14 55 THR B C 1
ATOM 3187 O O . THR B 1 8 ? 31.126 15.852 72.546 1.00 22.33 55 THR B O 1
ATOM 3191 N N . GLN B 1 9 ? 32.244 15.061 74.319 1.00 19.51 56 GLN B N 1
ATOM 3192 C CA . GLN B 1 9 ? 31.662 13.718 74.173 1.00 19.70 56 GLN B CA 1
ATOM 3193 C C . GLN B 1 9 ? 30.342 13.624 74.938 1.00 24.03 56 GLN B C 1
ATOM 3194 O O . GLN B 1 9 ? 30.230 12.958 75.971 1.00 24.28 56 GLN B O 1
ATOM 3200 N N . VAL B 1 10 ? 29.318 14.283 74.390 1.00 23.79 57 VAL B N 1
ATOM 3201 C CA . VAL B 1 10 ? 28.061 14.466 75.107 1.00 18.28 57 VAL B CA 1
ATOM 3202 C C . VAL B 1 10 ? 26.891 13.668 74.522 1.00 21.93 57 VAL B C 1
ATOM 3203 O O . VAL B 1 10 ? 25.896 13.464 75.230 1.00 22.26 57 VAL B O 1
ATOM 3207 N N . ARG B 1 11 ? 26.969 13.200 73.283 1.00 21.29 58 ARG B N 1
ATOM 3208 C CA . ARG B 1 11 ? 25.891 12.383 72.743 1.00 24.56 58 ARG B CA 1
ATOM 3209 C C . ARG B 1 11 ? 25.850 11.027 73.435 1.00 26.49 58 ARG B C 1
ATOM 3210 O O . ARG B 1 11 ? 26.877 10.497 73.865 1.00 23.37 58 ARG B O 1
ATOM 3218 N N . ASP B 1 12 ? 24.644 10.457 73.540 1.00 22.19 59 ASP B N 1
ATOM 3219 C CA . ASP B 1 12 ? 24.540 9.087 74.035 1.00 24.48 59 ASP B CA 1
ATOM 3220 C C . ASP B 1 12 ? 25.332 8.110 73.172 1.00 25.12 59 ASP B C 1
ATOM 3221 O O . ASP B 1 12 ? 25.879 7.126 73.689 1.00 25.45 59 ASP B O 1
ATOM 3226 N N . ASP B 1 13 ? 25.406 8.356 71.860 1.00 19.75 60 ASP B N 1
ATOM 3227 C CA . ASP B 1 13 ? 26.123 7.435 70.981 1.00 25.89 60 ASP B CA 1
ATOM 3228 C C . ASP B 1 13 ? 27.613 7.363 71.309 1.00 25.01 60 ASP B C 1
ATOM 3229 O O . ASP B 1 13 ? 28.236 6.316 71.100 1.00 28.53 60 ASP B O 1
ATOM 3234 N N . VAL B 1 14 ? 28.207 8.445 71.823 1.00 19.89 61 VAL B N 1
ATOM 3235 C CA . VAL B 1 14 ? 29.634 8.420 72.137 1.00 25.19 61 VAL B CA 1
ATOM 3236 C C . VAL B 1 14 ? 29.852 8.130 73.617 1.00 18.43 61 VAL B C 1
ATOM 3237 O O . VAL B 1 14 ? 30.891 8.498 74.176 1.00 19.40 61 VAL B O 1
ATOM 3241 N N . ARG B 1 15 ? 28.900 7.421 74.254 1.00 19.12 62 ARG B N 1
ATOM 3242 C CA . ARG B 1 15 ? 28.996 7.172 75.700 1.00 19.99 62 ARG B CA 1
ATOM 3243 C C . ARG B 1 15 ? 30.319 6.507 76.095 1.00 17.04 62 ARG B C 1
ATOM 3244 O O . ARG B 1 15 ? 30.854 6.791 77.172 1.00 21.12 62 ARG B O 1
ATOM 3252 N N . LEU B 1 16 ? 30.869 5.637 75.240 1.00 18.87 63 LEU B N 1
ATOM 3253 C CA . LEU B 1 16 ? 32.129 4.967 75.560 1.00 21.15 63 LEU B CA 1
ATOM 3254 C C . LEU B 1 16 ? 33.274 5.967 75.661 1.00 22.40 63 LEU B C 1
ATOM 3255 O O . LEU B 1 16 ? 34.170 5.823 76.505 1.00 22.29 63 LEU B O 1
ATOM 3260 N N . ARG B 1 17 ? 33.268 6.986 74.795 1.00 21.95 64 ARG B N 1
ATOM 3261 C CA . ARG B 1 17 ? 34.318 7.999 74.849 1.00 22.83 64 ARG B CA 1
ATOM 3262 C C . ARG B 1 17 ? 34.202 8.839 76.119 1.00 21.91 64 ARG B C 1
ATOM 3263 O O . ARG B 1 17 ? 35.217 9.230 76.710 1.00 18.13 64 ARG B O 1
ATOM 3271 N N . LEU B 1 18 ? 32.970 9.118 76.565 1.00 20.63 65 LEU B N 1
ATOM 3272 C CA . LEU B 1 18 ? 32.806 9.798 77.847 1.00 21.91 65 LEU B CA 1
ATOM 3273 C C . LEU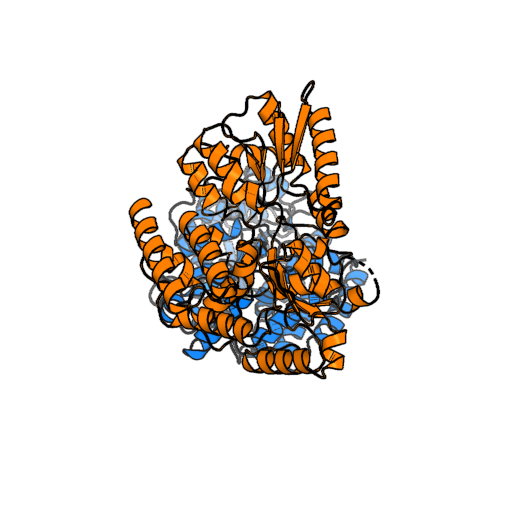 B 1 18 ? 33.291 8.931 79.010 1.00 18.81 65 LEU B C 1
ATOM 3274 O O . LEU B 1 18 ? 33.904 9.439 79.957 1.00 20.18 65 LEU B O 1
ATOM 3279 N N . LYS B 1 19 ? 33.011 7.627 78.973 1.00 18.90 66 LYS B N 1
ATOM 3280 C CA . LYS B 1 19 ? 33.451 6.758 80.058 1.00 21.24 66 LYS B CA 1
ATOM 3281 C C . LYS B 1 19 ? 34.971 6.725 80.150 1.00 22.83 66 LYS B C 1
ATOM 3282 O O . LYS B 1 19 ? 35.538 6.675 81.243 1.00 21.35 66 LYS B O 1
ATOM 3288 N N . MET B 1 20 ? 35.654 6.757 79.011 1.00 22.99 67 MET B N 1
ATOM 3289 C CA . MET B 1 20 ? 37.105 6.729 79.075 1.00 19.03 67 MET B CA 1
ATOM 3290 C C . MET B 1 20 ? 37.621 7.996 79.742 1.00 20.23 67 MET B C 1
ATOM 3291 O O . MET B 1 20 ? 38.568 7.951 80.534 1.00 18.85 67 MET B O 1
ATOM 3296 N N . LEU B 1 21 ? 36.983 9.138 79.463 1.00 21.51 68 LEU B N 1
ATOM 3297 C CA . LEU B 1 21 ? 37.394 10.376 80.118 1.00 19.60 68 LEU B CA 1
ATOM 3298 C C . LEU B 1 21 ? 37.111 10.342 81.616 1.00 21.33 68 LEU B C 1
ATOM 3299 O O . LEU B 1 21 ? 37.857 10.947 82.395 1.00 20.63 68 LEU B O 1
ATOM 3304 N N . GLU B 1 22 ? 36.043 9.657 82.046 1.00 21.44 69 GLU B N 1
ATOM 3305 C CA . GLU B 1 22 ? 35.792 9.550 83.485 1.00 19.83 69 GLU B CA 1
ATOM 3306 C C . GLU B 1 22 ? 36.844 8.683 84.157 1.00 21.08 69 GLU B C 1
ATOM 3307 O O . GLU B 1 22 ? 37.326 9.013 85.248 1.00 22.34 69 GLU B O 1
ATOM 3313 N N . ASP B 1 23 ? 37.253 7.599 83.495 1.00 24.41 70 ASP B N 1
ATOM 3314 C CA . ASP B 1 23 ? 38.384 6.810 83.983 1.00 24.91 70 ASP B CA 1
ATOM 3315 C C . ASP B 1 23 ? 39.647 7.651 84.095 1.00 26.74 70 ASP B C 1
ATOM 3316 O O . ASP B 1 23 ? 40.406 7.526 85.068 1.00 24.96 70 ASP B O 1
ATOM 3321 N N . ILE B 1 24 ? 39.904 8.506 83.103 1.00 23.22 71 ILE B N 1
ATOM 3322 C CA . ILE B 1 24 ? 41.120 9.308 83.148 1.00 23.12 71 ILE B CA 1
ATOM 3323 C C . ILE B 1 24 ? 41.041 10.329 84.276 1.00 24.42 71 ILE B C 1
ATOM 3324 O O . ILE B 1 24 ? 42.035 10.573 84.971 1.00 22.60 71 ILE B O 1
ATOM 3329 N N . ALA B 1 25 ? 39.862 10.918 84.509 1.00 18.97 72 ALA B N 1
ATOM 3330 C CA . ALA B 1 25 ? 39.754 11.890 85.594 1.00 23.25 72 ALA B CA 1
ATOM 3331 C C . ALA B 1 25 ? 39.976 11.225 86.946 1.00 26.24 72 ALA B C 1
ATOM 3332 O O . ALA B 1 25 ? 40.629 11.796 87.830 1.00 26.09 72 ALA B O 1
ATOM 3334 N N . GLN B 1 26 ? 39.393 10.033 87.137 1.00 29.08 73 GLN B N 1
ATOM 3335 C CA . GLN B 1 26 ? 39.595 9.226 88.341 1.00 31.59 73 GLN B CA 1
ATOM 3336 C C . GLN B 1 26 ? 41.080 9.080 88.639 1.00 28.79 73 GLN B C 1
ATOM 3337 O O . GLN B 1 26 ? 41.526 9.238 89.773 1.00 28.94 73 GLN B O 1
ATOM 3343 N N . ARG B 1 27 ? 41.858 8.799 87.595 1.00 26.02 74 ARG B N 1
ATOM 3344 C CA . ARG B 1 27 ? 43.286 8.573 87.738 1.00 25.57 74 ARG B CA 1
ATOM 3345 C C . ARG B 1 27 ? 44.056 9.865 87.964 1.00 30.60 74 ARG B C 1
ATOM 3346 O O . ARG B 1 27 ? 45.040 9.880 88.717 1.00 22.91 74 ARG B O 1
ATOM 3354 N N . MET B 1 28 ? 43.674 10.942 87.271 1.00 26.27 75 MET B N 1
ATOM 3355 C CA . MET B 1 28 ? 44.325 12.215 87.544 1.00 29.46 75 MET B CA 1
ATOM 3356 C C . MET B 1 28 ? 44.159 12.596 89.002 1.00 29.31 75 MET B C 1
ATOM 3357 O O . MET B 1 28 ? 45.117 13.041 89.644 1.00 30.74 75 MET B O 1
ATOM 3362 N N . GLU B 1 29 ? 42.949 12.410 89.543 1.00 28.04 76 GLU B N 1
ATO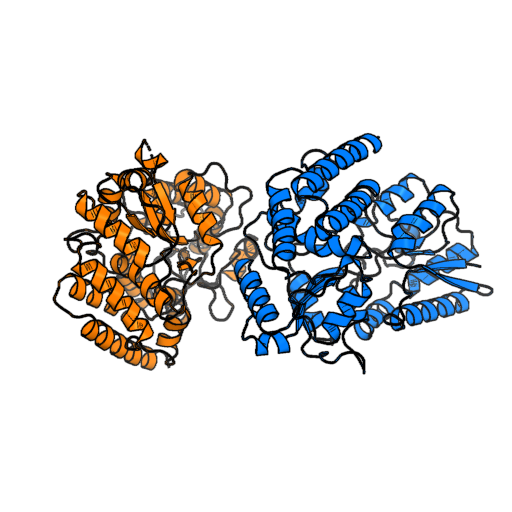M 3363 C CA . GLU B 1 29 ? 42.704 12.719 90.948 1.00 29.55 76 GLU B CA 1
ATOM 3364 C C . GLU B 1 29 ? 43.569 11.857 91.868 1.00 32.94 76 GLU B C 1
ATOM 3365 O O . GLU B 1 29 ? 44.084 12.340 92.882 1.00 28.88 76 GLU B O 1
ATOM 3371 N N . ALA B 1 30 ? 43.762 10.582 91.525 1.00 29.39 77 ALA B N 1
ATOM 3372 C CA . ALA B 1 30 ? 44.583 9.736 92.387 1.00 30.07 77 ALA B CA 1
ATOM 3373 C C . ALA B 1 30 ? 46.038 10.163 92.371 1.00 30.28 77 ALA B C 1
ATOM 3374 O O . ALA B 1 30 ? 46.762 9.941 93.356 1.00 26.85 77 ALA B O 1
ATOM 3376 N N . ALA B 1 31 ? 46.482 10.783 91.272 1.00 25.87 78 ALA B N 1
ATOM 3377 C CA . ALA B 1 31 ? 47.880 11.165 91.150 1.00 27.42 78 ALA B CA 1
ATOM 3378 C C . ALA B 1 31 ? 48.205 12.485 91.833 1.00 29.88 78 ALA B C 1
ATOM 3379 O O . ALA B 1 31 ? 49.375 12.729 92.127 1.00 34.51 78 ALA B O 1
ATOM 3381 N N . VAL B 1 32 ? 47.216 13.328 92.115 1.00 22.37 79 VAL B N 1
ATOM 3382 C CA . VAL B 1 32 ? 47.493 14.650 92.670 1.00 29.71 79 VAL B CA 1
ATOM 3383 C C . VAL B 1 32 ? 46.656 14.839 93.932 1.00 33.24 79 VAL B C 1
ATOM 3384 O O . VAL B 1 32 ? 45.435 15.031 93.834 1.00 30.49 79 VAL B O 1
ATOM 3388 N N . PRO B 1 33 ? 47.259 14.786 95.120 1.00 37.71 80 PRO B N 1
ATOM 3389 C CA . PRO B 1 33 ? 46.490 14.941 96.366 1.00 38.46 80 PRO B CA 1
ATOM 3390 C C . PRO B 1 33 ? 45.559 16.147 96.337 1.00 33.80 80 PRO B C 1
ATOM 3391 O O . PRO B 1 33 ? 45.939 17.247 95.917 1.00 37.09 80 PRO B O 1
ATOM 3395 N N . GLY B 1 34 ? 44.318 15.930 96.770 1.00 35.83 81 GLY B N 1
ATOM 3396 C CA . GLY B 1 34 ? 43.362 17.012 96.900 1.00 40.22 81 GLY B CA 1
ATOM 3397 C C . GLY B 1 34 ? 42.878 17.637 95.610 1.00 41.90 81 GLY B C 1
ATOM 3398 O O . GLY B 1 34 ? 42.063 18.561 95.661 1.00 41.33 81 GLY B O 1
ATOM 3399 N N . LEU B 1 35 ? 43.361 17.180 94.465 1.00 41.98 82 LEU B N 1
ATOM 3400 C CA . LEU B 1 35 ? 42.889 17.684 93.183 1.00 38.62 82 LEU B CA 1
ATOM 3401 C C . LEU B 1 35 ? 41.472 17.153 92.916 1.00 33.15 82 LEU B C 1
ATOM 3402 O O . LEU B 1 35 ? 41.211 15.957 93.097 1.00 37.63 82 LEU B O 1
ATOM 3407 N N . ARG B 1 36 ? 40.557 18.021 92.479 1.00 33.99 83 ARG B N 1
ATOM 3408 C CA . ARG B 1 36 ? 39.312 17.495 91.939 1.00 25.96 83 ARG B CA 1
ATOM 3409 C C . ARG B 1 36 ? 39.336 17.817 90.441 1.00 32.71 83 ARG B C 1
ATOM 3410 O O . ARG B 1 36 ? 39.700 18.918 90.031 1.00 32.68 83 ARG B O 1
ATOM 3418 N N . VAL B 1 37 ? 38.923 16.855 89.603 1.00 29.92 84 VAL B N 1
ATOM 3419 C CA . VAL B 1 37 ? 38.765 17.119 88.176 1.00 29.14 84 VAL B CA 1
ATOM 3420 C C . VAL B 1 37 ? 37.283 17.268 87.888 1.00 27.58 84 VAL B C 1
ATOM 3421 O O . VAL B 1 37 ? 36.467 16.429 88.300 1.00 32.95 84 VAL B O 1
ATOM 3425 N N . GLU B 1 38 ? 36.941 18.315 87.170 1.00 31.09 85 GLU B N 1
ATOM 3426 C CA . GLU B 1 38 ? 35.566 18.621 86.783 1.00 33.91 85 GLU B CA 1
ATOM 3427 C C . GLU B 1 38 ? 35.410 18.410 85.279 1.00 26.69 85 GLU B C 1
ATOM 3428 O O . GLU B 1 38 ? 35.861 19.237 84.486 1.00 27.82 85 GLU B O 1
ATOM 3434 N N . LEU B 1 39 ? 34.790 17.301 84.883 1.00 26.63 86 LEU B N 1
ATOM 3435 C CA . LEU B 1 39 ? 34.467 17.106 83.478 1.00 29.90 86 LEU B CA 1
ATOM 3436 C C . LEU B 1 39 ? 33.376 18.087 83.075 1.00 30.91 86 LEU B C 1
ATOM 3437 O O . LEU B 1 39 ? 32.391 18.264 83.799 1.00 32.29 86 LEU B O 1
ATOM 3442 N N . GLU B 1 40 ? 33.563 18.739 81.929 1.00 24.03 87 GLU B N 1
ATOM 3443 C CA . GLU B 1 40 ? 32.608 19.711 81.397 1.00 25.36 87 GLU B CA 1
ATOM 3444 C C . GLU B 1 40 ? 32.270 19.284 79.977 1.00 27.26 87 GLU B C 1
ATOM 3445 O O . GLU B 1 40 ? 33.037 19.567 79.054 1.00 26.46 87 GLU B O 1
ATOM 3451 N N . GLY B 1 41 ? 31.133 18.620 79.800 1.00 22.59 88 GLY B N 1
ATOM 3452 C CA . GLY B 1 41 ? 30.707 18.227 78.477 1.00 20.84 88 GLY B CA 1
ATOM 3453 C C . GLY B 1 41 ? 29.910 19.315 77.790 1.00 22.20 88 GLY B C 1
ATOM 3454 O O . GLY B 1 41 ? 28.893 19.759 78.325 1.00 21.26 88 GLY B O 1
ATOM 3455 N N . VAL B 1 42 ? 30.377 19.772 76.628 1.00 17.43 89 VAL B N 1
ATOM 3456 C CA . VAL B 1 42 ? 29.726 20.823 75.851 1.00 16.65 89 VAL B CA 1
ATOM 3457 C C . VAL B 1 42 ? 29.604 20.327 74.420 1.00 19.83 89 VAL B C 1
ATOM 3458 O O . VAL B 1 42 ? 30.573 19.794 73.867 1.00 16.62 89 VAL B O 1
ATOM 3462 N N . GLU B 1 43 ? 28.418 20.501 73.821 1.00 17.42 90 GLU B N 1
ATOM 3463 C CA . GLU B 1 43 ? 28.208 20.083 72.441 1.00 15.48 90 GLU B CA 1
ATOM 3464 C C . GLU B 1 43 ? 29.315 20.618 71.544 1.00 17.41 90 GLU B C 1
ATOM 3465 O O . GLU B 1 43 ? 29.760 21.758 71.703 1.00 18.24 90 GLU B O 1
ATOM 3471 N N . ASP B 1 44 ? 29.727 19.788 70.577 1.00 19.76 91 ASP B N 1
ATOM 3472 C CA . ASP B 1 44 ? 30.911 20.066 69.758 1.00 17.17 91 ASP B CA 1
ATOM 3473 C C . ASP B 1 44 ? 30.879 21.460 69.141 1.00 16.71 91 ASP B C 1
ATOM 3474 O O . ASP B 1 44 ? 31.846 22.220 69.249 1.00 14.79 91 ASP B O 1
ATOM 3479 N N . LYS B 1 45 ? 29.781 21.809 68.460 1.00 19.76 92 LYS B N 1
ATOM 3480 C CA . LYS B 1 45 ? 29.749 23.076 67.732 1.00 16.39 92 LYS B CA 1
ATOM 3481 C C . LYS B 1 45 ? 29.671 24.268 68.677 1.00 18.29 92 LYS B C 1
ATOM 3482 O O . LYS B 1 45 ? 30.168 25.350 68.341 1.00 16.57 92 LYS B O 1
ATOM 3488 N N . VAL B 1 46 ? 29.039 24.098 69.847 1.00 15.82 93 VAL B N 1
ATOM 3489 C CA . VAL B 1 46 ? 28.971 25.185 70.817 1.00 13.88 93 VAL B CA 1
ATOM 3490 C C . VAL B 1 46 ? 30.345 25.437 71.421 1.00 17.90 93 VAL B C 1
ATOM 3491 O O . VAL B 1 46 ? 30.795 26.586 71.543 1.00 19.60 93 VAL B O 1
ATOM 3495 N N . ASN B 1 47 ? 31.038 24.364 71.810 1.00 17.34 94 ASN B N 1
ATOM 3496 C CA . ASN B 1 47 ? 32.346 24.538 72.420 1.00 14.10 94 ASN B CA 1
ATOM 3497 C C . ASN B 1 47 ? 33.300 25.213 71.457 1.00 15.48 94 ASN B C 1
ATOM 3498 O O . ASN B 1 47 ? 33.985 26.183 71.811 1.00 18.38 94 ASN B O 1
ATOM 3503 N N . ARG B 1 48 ? 33.369 24.691 70.231 1.00 16.45 95 ARG B N 1
ATOM 3504 C CA . ARG B 1 48 ? 34.414 25.105 69.311 1.00 17.32 95 ARG B CA 1
ATOM 3505 C C . ARG B 1 48 ? 34.157 26.494 68.762 1.00 15.63 95 ARG B C 1
ATOM 3506 O O . ARG B 1 48 ? 35.087 27.290 68.633 1.00 16.00 95 ARG B O 1
ATOM 3514 N N . PHE B 1 49 ? 32.906 26.789 68.401 1.00 17.27 96 PHE B N 1
ATOM 3515 C CA . PHE B 1 49 ? 32.588 28.011 67.679 1.00 16.02 96 PHE B CA 1
ATOM 3516 C C . PHE B 1 49 ? 32.008 29.113 68.562 1.00 16.04 96 PHE B C 1
ATOM 3517 O O . PHE B 1 49 ? 31.937 30.260 68.120 1.00 20.09 96 PHE B O 1
ATOM 3525 N N . GLU B 1 50 ? 31.588 28.811 69.786 1.00 17.16 97 GLU B N 1
ATOM 3526 C CA . GLU B 1 50 ? 30.963 29.848 70.593 1.00 15.15 97 GLU B CA 1
ATOM 3527 C C . GLU B 1 50 ? 31.629 29.970 71.963 1.00 22.46 97 GLU B C 1
ATOM 3528 O O . GLU B 1 50 ? 32.259 30.989 72.263 1.00 21.30 97 GLU B O 1
ATOM 3534 N N . LYS B 1 51 ? 31.518 28.920 72.780 1.00 18.65 98 LYS B N 1
ATOM 3535 C CA . LYS B 1 51 ? 31.899 29.000 74.189 1.00 22.04 98 LYS B CA 1
ATOM 3536 C C . LYS B 1 51 ? 33.401 29.150 74.376 1.00 21.98 98 LYS B C 1
ATOM 3537 O O . LYS B 1 51 ? 33.856 30.053 75.086 1.00 21.30 98 LYS B O 1
ATOM 3543 N N . LEU B 1 52 ? 34.192 28.258 73.779 1.00 20.86 99 LEU B N 1
ATOM 3544 C CA . LEU B 1 52 ? 35.640 28.352 73.966 1.00 19.33 99 LEU B CA 1
ATOM 3545 C C . LEU B 1 52 ? 36.233 29.628 73.384 1.00 20.59 99 LEU B C 1
ATOM 3546 O O . LEU B 1 52 ? 37.089 30.234 74.058 1.00 24.75 99 LEU B O 1
ATOM 3551 N N . PRO B 1 53 ? 35.868 30.079 72.176 1.00 17.39 100 PRO B N 1
ATOM 3552 C CA . PRO B 1 53 ? 36.332 31.408 71.729 1.00 24.05 100 PRO B CA 1
ATOM 3553 C C . PRO B 1 53 ? 36.017 32.530 72.706 1.00 24.06 100 PRO B C 1
ATOM 3554 O O . PRO B 1 53 ? 36.887 33.369 72.996 1.00 20.33 100 PRO B O 1
ATOM 3558 N N . ALA B 1 54 ? 34.780 32.568 73.217 1.00 23.87 101 ALA B N 1
ATOM 3559 C CA . ALA B 1 54 ? 34.405 33.579 74.203 1.00 25.56 101 ALA B CA 1
ATOM 3560 C C . ALA B 1 54 ? 35.293 33.486 75.438 1.00 26.26 101 ALA B C 1
ATOM 3561 O O . ALA B 1 54 ? 35.797 34.502 75.929 1.00 26.60 101 ALA B O 1
ATOM 3563 N N . GLU B 1 55 ? 35.520 32.265 75.939 1.00 22.88 102 GLU B N 1
ATOM 3564 C CA . GLU B 1 55 ? 36.371 32.089 77.114 1.00 25.05 102 GLU B CA 1
ATOM 3565 C C . GLU B 1 55 ? 37.807 32.480 76.813 1.00 27.18 102 GLU B C 1
ATOM 3566 O O . GLU B 1 55 ? 38.476 33.105 77.645 1.00 30.08 102 GLU B O 1
ATOM 3572 N N . MET B 1 56 ? 38.297 32.112 75.632 1.00 21.00 103 MET B N 1
ATOM 3573 C CA . MET B 1 56 ? 39.641 32.507 75.233 1.00 24.65 103 MET B CA 1
ATOM 3574 C C . MET B 1 56 ? 39.767 34.029 75.175 1.00 29.36 103 MET B C 1
ATOM 3575 O O . MET B 1 56 ? 40.748 34.602 75.660 1.00 31.92 103 MET B O 1
ATOM 3580 N N . ALA B 1 57 ? 38.778 34.700 74.565 1.00 29.26 104 ALA B N 1
ATOM 3581 C CA . ALA B 1 57 ? 38.789 36.160 74.471 1.00 28.60 104 ALA B CA 1
ATOM 3582 C C . ALA B 1 57 ? 38.797 36.813 75.850 1.00 29.41 104 ALA B C 1
ATOM 3583 O O . ALA B 1 57 ? 39.518 37.792 76.077 1.00 35.39 104 ALA B O 1
ATOM 3585 N N . ALA B 1 58 ? 37.993 36.293 76.780 1.00 30.57 105 ALA B N 1
ATOM 3586 C CA . ALA B 1 58 ? 37.941 36.814 78.143 1.00 30.59 105 ALA B CA 1
ATOM 3587 C C . ALA B 1 58 ? 39.160 36.430 78.976 1.00 34.70 105 ALA B C 1
ATOM 3588 O O . ALA B 1 58 ? 39.275 36.890 80.116 1.00 37.85 105 ALA B O 1
ATOM 3590 N N . GLY B 1 59 ? 40.055 35.601 78.443 1.00 31.74 106 GLY B N 1
ATOM 3591 C CA . GLY B 1 59 ? 41.192 35.113 79.201 1.00 36.49 106 GLY B CA 1
ATOM 3592 C C . GLY B 1 59 ? 40.878 34.137 80.315 1.00 31.10 106 GLY B C 1
ATOM 3593 O O . GLY B 1 59 ? 41.684 34.001 81.238 1.00 38.15 106 GLY B O 1
ATOM 3594 N N . ASN B 1 60 ? 39.742 33.440 80.259 1.00 31.40 107 ASN B N 1
ATOM 3595 C CA . ASN B 1 60 ? 39.362 32.458 81.283 1.00 32.95 107 ASN B CA 1
ATOM 3596 C C . ASN B 1 60 ? 38.986 31.110 80.664 1.00 31.75 107 ASN B C 1
ATOM 3597 O O . ASN B 1 60 ? 37.879 30.609 80.885 1.00 33.59 107 ASN B O 1
ATOM 3602 N N . PRO B 1 61 ? 39.878 30.477 79.901 1.00 27.65 108 PRO B N 1
ATOM 3603 C CA . PRO B 1 61 ? 39.539 29.155 79.336 1.00 23.17 108 PRO B CA 1
ATOM 3604 C C . PRO B 1 61 ? 39.515 28.092 80.420 1.00 30.15 108 PRO B C 1
ATOM 3605 O O . PRO B 1 61 ? 40.054 28.305 81.518 1.00 30.19 108 PRO B O 1
ATOM 3609 N N . PRO B 1 62 ? 38.929 26.926 80.148 1.00 24.95 109 PRO B N 1
ATOM 3610 C CA . PRO B 1 62 ? 39.153 25.766 81.024 1.00 26.26 109 PRO B CA 1
ATOM 3611 C C . PRO B 1 62 ? 40.640 25.454 81.121 1.00 22.25 109 PRO B C 1
ATOM 3612 O O . PRO B 1 62 ? 41.455 25.934 80.331 1.00 22.41 109 PRO B O 1
ATOM 3616 N N . LYS B 1 63 ? 41.002 24.628 82.110 1.00 21.87 110 LYS B N 1
ATOM 3617 C CA . LYS B 1 63 ? 42.403 24.232 82.249 1.00 23.31 110 LYS B CA 1
ATOM 3618 C C . LYS B 1 63 ? 42.828 23.249 81.153 1.00 21.70 110 LYS B C 1
ATOM 3619 O O . LYS B 1 63 ? 43.985 23.265 80.709 1.00 24.01 110 LYS B O 1
ATOM 3625 N N . ILE B 1 64 ? 41.931 22.348 80.753 1.00 21.22 111 ILE B N 1
ATOM 3626 C CA . ILE B 1 64 ? 42.157 21.366 79.690 1.00 21.33 111 ILE B CA 1
ATOM 3627 C C . ILE B 1 64 ? 40.930 21.429 78.796 1.00 17.02 111 ILE B C 1
ATOM 3628 O O . ILE B 1 64 ? 39.808 21.523 79.308 1.00 18.88 111 ILE B O 1
ATOM 3633 N N . PHE B 1 65 ? 41.117 21.395 77.472 1.00 17.45 112 PHE B N 1
ATOM 3634 C CA . PHE B 1 65 ? 39.956 21.630 76.617 1.00 17.51 112 PHE B CA 1
ATOM 3635 C C . PHE B 1 65 ? 40.133 21.001 75.238 1.00 18.29 112 PHE B C 1
ATOM 3636 O O . PHE B 1 65 ? 41.231 20.990 74.680 1.00 18.42 112 PHE B O 1
ATOM 3644 N N . ASP B 1 66 ? 39.028 20.474 74.715 1.00 16.09 113 ASP B N 1
ATOM 3645 C CA . ASP B 1 66 ? 38.954 20.007 73.342 1.00 14.88 113 ASP B CA 1
ATOM 3646 C C . ASP B 1 66 ? 39.353 21.140 72.393 1.00 16.36 113 ASP B C 1
ATOM 3647 O O . ASP B 1 66 ? 38.802 22.244 72.454 1.00 14.55 113 ASP B O 1
ATOM 3652 N N . LEU B 1 67 ? 40.326 20.878 71.521 1.00 15.63 114 LEU B N 1
ATOM 3653 C CA . LEU B 1 67 ? 40.956 21.943 70.760 1.00 16.44 114 LEU B CA 1
ATOM 3654 C C . LEU B 1 67 ? 41.239 21.466 69.348 1.00 14.75 114 LEU B C 1
ATOM 3655 O O . LEU B 1 67 ? 41.646 20.320 69.145 1.00 15.58 114 LEU B O 1
ATOM 3660 N N . PHE B 1 68 ? 41.035 22.349 68.379 1.00 13.97 115 PHE B N 1
ATOM 3661 C CA . PHE B 1 68 ? 41.331 22.052 66.987 1.00 17.76 115 PHE B CA 1
ATOM 3662 C C . PHE B 1 68 ? 42.596 22.780 66.549 1.00 17.58 115 PHE B C 1
ATOM 3663 O O . PHE B 1 68 ? 42.844 23.923 66.953 1.00 17.62 115 PHE B O 1
ATOM 3671 N N . GLY B 1 69 ? 43.404 22.101 65.737 1.00 13.98 116 GLY B N 1
ATOM 3672 C CA . GLY B 1 69 ? 44.619 22.682 65.218 1.00 15.28 116 GLY B CA 1
ATOM 3673 C C . GLY B 1 69 ? 44.345 23.652 64.095 1.00 19.16 116 GLY B C 1
ATOM 3674 O O . GLY B 1 69 ? 43.203 23.909 63.699 1.00 17.47 116 GLY B O 1
ATOM 3675 N N . GLY B 1 70 ? 45.428 24.189 63.557 1.00 17.28 117 GLY B N 1
ATOM 3676 C CA . GLY B 1 70 ? 45.281 25.183 62.512 1.00 14.94 117 GLY B CA 1
ATOM 3677 C C . GLY B 1 70 ? 44.777 26.493 63.085 1.00 18.01 117 GLY B C 1
ATOM 3678 O O . GLY B 1 70 ? 45.273 26.982 64.109 1.00 16.56 117 GLY B O 1
ATOM 3679 N N . THR B 1 71 ? 43.752 27.049 62.425 1.00 18.07 118 THR B N 1
ATOM 3680 C CA . THR B 1 71 ? 43.274 28.409 62.689 1.00 22.03 118 THR B CA 1
ATOM 3681 C C . THR B 1 71 ? 43.007 28.665 64.168 1.00 19.34 118 THR B C 1
ATOM 3682 O O . THR B 1 71 ? 43.487 29.657 64.733 1.00 17.95 118 THR B O 1
ATOM 3686 N N . ASP B 1 72 ? 42.176 27.817 64.787 1.00 18.80 119 ASP B N 1
ATOM 3687 C CA . ASP B 1 72 ? 41.849 27.976 66.202 1.00 16.56 119 ASP B CA 1
ATOM 3688 C C . ASP B 1 72 ? 43.113 28.035 67.053 1.00 21.96 119 ASP B C 1
ATOM 3689 O O . ASP B 1 72 ? 43.286 28.941 67.880 1.00 20.72 119 ASP B O 1
ATOM 3694 N N . THR B 1 73 ? 43.998 27.050 66.884 1.00 20.84 120 THR B N 1
ATOM 3695 C CA . THR B 1 73 ? 45.192 26.976 67.726 1.00 17.81 120 THR B CA 1
ATOM 3696 C C . THR B 1 73 ? 46.083 28.191 67.511 1.00 20.65 120 THR B C 1
ATOM 3697 O O . THR B 1 73 ? 46.534 28.821 68.476 1.00 24.48 120 THR B O 1
ATOM 3701 N N . ALA B 1 74 ? 46.353 28.535 66.246 1.00 19.96 121 ALA B N 1
ATOM 3702 C CA . ALA B 1 74 ? 47.192 29.703 65.968 1.00 24.67 121 ALA B CA 1
ATOM 3703 C C . ALA B 1 74 ? 46.596 30.966 66.581 1.00 23.07 121 ALA B C 1
ATOM 3704 O O . ALA B 1 74 ? 47.323 31.830 67.083 1.00 22.46 121 ALA B O 1
ATOM 3706 N N . LYS B 1 75 ? 45.270 31.076 66.579 1.00 21.71 122 LYS B N 1
ATOM 3707 C CA . LYS B 1 75 ? 44.631 32.247 67.159 1.00 23.03 122 LYS B CA 1
ATOM 3708 C C . LYS B 1 75 ? 44.869 32.317 68.662 1.00 25.06 122 LYS B C 1
ATOM 3709 O O . LYS B 1 75 ? 45.179 33.386 69.199 1.00 27.67 122 LYS B O 1
ATOM 3715 N N . TYR B 1 76 ? 44.741 31.189 69.359 1.00 20.67 123 TYR B N 1
ATOM 3716 C CA . TYR B 1 76 ? 44.915 31.208 70.805 1.00 21.96 123 TYR B CA 1
ATOM 3717 C C . TYR B 1 76 ? 46.381 31.284 71.191 1.00 22.26 123 TYR B C 1
ATOM 3718 O O . TYR B 1 76 ? 46.705 31.790 72.267 1.00 24.54 123 TYR B O 1
ATOM 3727 N N . VAL B 1 77 ? 47.278 30.793 70.334 1.00 21.76 124 VAL B N 1
ATOM 3728 C CA . VAL B 1 77 ? 48.703 30.977 70.575 1.00 20.31 124 VAL B CA 1
ATOM 3729 C C . VAL B 1 77 ? 49.057 32.457 70.515 1.00 29.85 124 VAL B C 1
ATOM 3730 O O . VAL B 1 77 ? 49.724 32.988 71.413 1.00 27.13 124 VAL B O 1
ATOM 3734 N N . LYS B 1 78 ? 48.593 33.149 69.462 1.00 23.46 125 LYS B N 1
ATOM 3735 C CA . LYS B 1 78 ? 48.869 34.577 69.302 1.00 28.15 125 LYS B CA 1
ATOM 3736 C C . LYS B 1 78 ? 48.434 35.384 70.521 1.00 31.50 125 LYS B C 1
ATOM 3737 O O . LYS B 1 78 ? 49.079 36.377 70.872 1.00 31.35 125 LYS B O 1
ATOM 3743 N N . ALA B 1 79 ? 47.365 34.965 71.190 1.00 25.41 126 ALA B N 1
ATOM 3744 C CA . ALA B 1 79 ? 46.881 35.636 72.386 1.00 27.97 126 ALA B CA 1
ATOM 3745 C C . ALA B 1 79 ? 47.514 35.098 73.670 1.00 26.65 126 ALA B C 1
ATOM 3746 O O . ALA B 1 79 ? 47.058 35.453 74.763 1.00 30.10 126 ALA B O 1
ATOM 3748 N N . GLY B 1 80 ? 48.532 34.242 73.562 1.00 25.05 127 GLY B N 1
ATOM 3749 C CA . GLY B 1 80 ? 49.271 33.774 74.728 1.00 24.79 127 GLY B CA 1
ATOM 3750 C C . GLY B 1 80 ? 48.481 32.908 75.687 1.00 27.31 127 GLY B C 1
ATOM 3751 O O . GLY B 1 80 ? 48.804 32.858 76.881 1.00 29.58 127 GLY B O 1
ATOM 3752 N N . ARG B 1 81 ? 47.465 32.202 75.188 1.00 25.16 128 ARG B N 1
ATOM 3753 C CA . ARG B 1 81 ? 46.525 31.446 76.003 1.00 21.50 128 ARG B CA 1
ATOM 3754 C C . ARG B 1 81 ? 46.911 29.988 76.191 1.00 22.97 128 ARG B C 1
ATOM 3755 O O . ARG B 1 81 ? 46.340 29.323 77.064 1.00 22.02 128 ARG B O 1
ATOM 3763 N N . LEU B 1 82 ? 47.833 29.467 75.393 1.00 18.78 129 LEU B N 1
ATOM 3764 C CA . LEU B 1 82 ? 48.084 28.036 75.367 1.00 21.99 129 LEU B CA 1
ATOM 3765 C C . LEU B 1 82 ? 49.429 27.719 76.002 1.00 24.06 129 LEU B C 1
ATOM 3766 O O . LEU B 1 82 ? 50.422 28.414 75.761 1.00 27.81 129 LEU B O 1
ATOM 3771 N N . LEU B 1 83 ? 49.443 26.651 76.801 1.00 20.59 130 LEU B N 1
ATOM 3772 C CA . LEU B 1 83 ? 50.679 26.087 77.335 1.00 21.15 130 LEU B CA 1
ATOM 3773 C C . LEU B 1 83 ? 51.498 25.427 76.226 1.00 23.53 130 LEU B C 1
ATOM 3774 O O . LEU B 1 83 ? 50.963 24.659 75.415 1.00 20.91 130 LEU B O 1
ATOM 3779 N N . GLU B 1 84 ? 52.798 25.730 76.177 1.00 21.98 131 GLU B N 1
ATOM 3780 C CA . GLU B 1 84 ? 53.684 25.088 75.214 1.00 20.34 131 GLU B CA 1
ATOM 3781 C C . GLU B 1 84 ? 54.101 23.729 75.757 1.00 25.75 131 GLU B C 1
ATOM 3782 O O . GLU B 1 84 ? 54.420 23.599 76.944 1.00 24.85 131 GLU B O 1
ATOM 3788 N N . LEU B 1 85 ? 54.092 22.706 74.889 1.00 22.69 132 LEU B N 1
ATOM 3789 C CA . LEU B 1 85 ? 54.102 21.318 75.357 1.00 27.84 132 LEU B CA 1
ATOM 3790 C C . LEU B 1 85 ? 55.441 20.592 75.209 1.00 21.38 132 LEU B C 1
ATOM 3791 O O . LEU B 1 85 ? 55.553 19.435 75.639 1.00 25.07 132 LEU B O 1
ATOM 3796 N N . THR B 1 86 ? 56.459 21.230 74.642 1.00 21.04 133 THR B N 1
ATOM 3797 C CA . THR B 1 86 ? 57.707 20.526 74.357 1.00 24.40 133 THR B CA 1
ATOM 3798 C C . THR B 1 86 ? 58.362 19.973 75.618 1.00 25.01 133 THR B C 1
ATOM 3799 O O . THR B 1 86 ? 58.788 18.805 75.603 1.00 23.32 133 THR B O 1
ATOM 3803 N N . PRO B 1 87 ? 58.478 20.723 76.718 1.00 23.83 134 PRO B N 1
ATOM 3804 C CA . PRO B 1 87 ? 59.030 20.113 77.943 1.00 28.29 134 PRO B CA 1
ATOM 3805 C C . PRO B 1 87 ? 58.276 18.870 78.396 1.00 29.40 134 PRO B C 1
ATOM 3806 O O . PRO B 1 87 ? 58.901 17.845 78.703 1.00 25.59 134 PRO B O 1
ATOM 3810 N N . ILE B 1 88 ? 56.941 18.926 78.430 1.00 24.97 135 ILE B N 1
ATOM 3811 C CA . ILE B 1 88 ? 56.146 17.788 78.889 1.00 22.85 135 ILE B CA 1
ATOM 3812 C C . ILE B 1 88 ? 56.361 16.579 77.986 1.00 24.11 135 ILE B C 1
ATOM 3813 O O . ILE B 1 88 ? 56.442 15.433 78.450 1.00 24.84 135 ILE B O 1
ATOM 3818 N N . LEU B 1 89 ? 56.395 16.804 76.677 1.00 20.75 136 LEU B N 1
ATOM 3819 C CA . LEU B 1 89 ? 56.568 15.688 75.760 1.00 23.07 136 LEU B CA 1
ATOM 3820 C C . LEU B 1 89 ? 57.925 15.022 75.967 1.00 24.09 136 LEU B C 1
ATOM 3821 O O . LEU B 1 89 ? 58.033 13.791 75.938 1.00 22.45 136 LEU B O 1
ATOM 3826 N N . ASN B 1 90 ? 58.973 15.828 76.164 1.00 26.39 137 ASN B N 1
ATOM 3827 C CA . ASN B 1 90 ? 60.290 15.279 76.475 1.00 27.17 137 ASN B CA 1
ATOM 3828 C C . ASN B 1 90 ? 60.278 14.548 77.813 1.00 25.07 137 ASN B C 1
ATOM 3829 O O . ASN B 1 90 ? 60.824 13.447 77.930 1.00 35.67 137 ASN B O 1
ATOM 3834 N N . GLU B 1 91 ? 59.660 15.148 78.834 1.00 27.70 138 GLU B N 1
ATOM 3835 C CA . GLU B 1 91 ? 59.540 14.487 80.133 1.00 31.76 138 GLU B CA 1
ATOM 3836 C C . GLU B 1 91 ? 58.918 13.100 79.982 1.00 30.71 138 GLU B C 1
ATOM 3837 O O . GLU B 1 91 ? 59.457 12.107 80.489 1.00 30.23 138 GLU B O 1
ATOM 3843 N N . LEU B 1 92 ? 57.801 13.007 79.251 1.00 28.25 139 LEU B N 1
ATOM 3844 C CA . LEU B 1 92 ? 57.051 11.760 79.113 1.00 24.71 139 LEU B CA 1
ATOM 3845 C C . LEU B 1 92 ? 57.564 10.862 77.994 1.00 24.50 139 LEU B C 1
ATOM 3846 O O . LEU B 1 92 ? 57.057 9.741 77.842 1.00 31.40 139 LEU B O 1
ATOM 3851 N N . GLY B 1 93 ? 58.549 11.312 77.221 1.00 24.21 140 GLY B N 1
ATOM 3852 C CA . GLY B 1 93 ? 59.070 10.515 76.126 1.00 25.48 140 GLY B CA 1
ATOM 3853 C C . GLY B 1 93 ? 58.117 10.328 74.963 1.00 35.46 140 GLY B C 1
ATOM 3854 O O . GLY B 1 93 ? 58.261 9.362 74.205 1.00 36.07 140 GLY B O 1
ATOM 3855 N N . LEU B 1 94 ? 57.162 11.245 74.779 1.00 26.58 141 LEU B N 1
ATOM 3856 C CA . LEU B 1 94 ? 56.134 11.097 73.756 1.00 31.36 141 LEU B CA 1
ATOM 3857 C C . LEU B 1 94 ? 56.428 11.833 72.454 1.00 31.61 141 LEU B C 1
ATOM 3858 O O . LEU B 1 94 ? 55.694 11.627 71.482 1.00 38.63 141 LEU B O 1
ATOM 3863 N N . LYS B 1 95 ? 57.468 12.669 72.393 1.00 32.16 142 LYS B N 1
ATOM 3864 C CA . LYS B 1 95 ? 57.619 13.568 71.245 1.00 41.45 142 LYS B CA 1
ATOM 3865 C C . LYS B 1 95 ? 57.702 12.820 69.910 1.00 45.24 142 LYS B C 1
ATOM 3866 O O . LYS B 1 95 ? 57.168 13.305 68.904 1.00 48.77 142 LYS B O 1
ATOM 3872 N N . ASP B 1 96 ? 58.322 11.636 69.870 1.00 39.82 143 ASP B N 1
ATOM 3873 C CA . ASP B 1 96 ? 58.382 10.863 68.632 1.00 41.80 143 ASP B CA 1
ATOM 3874 C C . ASP B 1 96 ? 57.307 9.778 68.534 1.00 42.53 143 ASP B C 1
ATOM 3875 O O . ASP B 1 96 ? 57.361 8.947 67.620 1.00 39.47 143 ASP B O 1
ATOM 3880 N N . LYS B 1 97 ? 56.340 9.754 69.452 1.00 34.54 144 LYS B N 1
ATOM 3881 C CA . LYS B 1 97 ? 55.184 8.873 69.315 1.00 35.00 144 LYS B CA 1
ATOM 3882 C C . LYS B 1 97 ? 54.066 9.497 68.488 1.00 27.39 144 LYS B C 1
ATOM 3883 O O . LYS B 1 97 ? 53.100 8.800 68.152 1.00 24.18 144 LYS B O 1
ATOM 3889 N N . PHE B 1 98 ? 54.181 10.784 68.148 1.00 26.82 145 PHE B N 1
ATOM 3890 C CA . PHE B 1 98 ? 53.211 11.465 67.303 1.00 24.73 145 PHE B CA 1
ATOM 3891 C C . PHE B 1 98 ? 53.753 11.592 65.885 1.00 25.37 145 PHE B C 1
ATOM 3892 O O . PHE B 1 98 ? 54.677 12.385 65.655 1.00 24.74 145 PHE B O 1
ATOM 3900 N N . PRO B 1 99 ? 53.219 10.858 64.910 1.00 23.60 146 PRO B N 1
ATOM 3901 C CA . PRO B 1 99 ? 53.685 11.035 63.525 1.00 28.00 146 PRO B CA 1
ATOM 3902 C C . PRO B 1 99 ? 53.394 12.413 62.929 1.00 25.12 146 PRO B C 1
ATOM 3903 O O . PRO B 1 99 ? 54.075 12.809 61.969 1.00 22.29 146 PRO B O 1
ATOM 3907 N N . ASN B 1 100 ? 52.434 13.171 63.467 1.00 23.18 147 ASN B N 1
ATOM 3908 C CA . ASN B 1 100 ? 52.023 14.413 62.808 1.00 21.84 147 ASN B CA 1
ATOM 3909 C C . ASN B 1 100 ? 51.405 15.376 63.817 1.00 22.29 147 ASN B C 1
ATOM 3910 O O . ASN B 1 100 ? 50.267 15.183 64.250 1.00 19.70 147 ASN B O 1
ATOM 3915 N N . LEU B 1 101 ? 52.138 16.434 64.136 1.00 17.01 148 LEU B N 1
ATOM 3916 C CA . LEU B 1 101 ? 51.701 17.487 65.040 1.00 21.58 148 LEU B CA 1
ATOM 3917 C C . LEU B 1 101 ? 51.583 18.822 64.315 1.00 22.57 148 LEU B C 1
ATOM 3918 O O . LEU B 1 101 ? 51.472 19.865 64.977 1.00 17.64 148 LEU B O 1
ATOM 3923 N N . GLN B 1 102 ? 51.582 18.813 62.971 1.00 20.35 149 GLN B N 1
ATOM 3924 C CA A GLN B 1 102 ? 51.734 20.054 62.217 0.47 22.82 149 GLN B CA 1
ATOM 3925 C CA B GLN B 1 102 ? 51.740 20.058 62.222 0.53 22.77 149 GLN B CA 1
ATOM 3926 C C . GLN B 1 102 ? 50.576 21.017 62.445 1.00 23.79 149 GLN B C 1
ATOM 3927 O O . GLN B 1 102 ? 50.778 22.234 62.434 1.00 18.94 149 GLN B O 1
ATOM 3938 N N . GLU B 1 103 ? 49.355 20.503 62.660 1.00 20.04 150 GLU B N 1
ATOM 3939 C CA . GLU B 1 103 ? 48.242 21.419 62.916 1.00 18.89 150 GLU B CA 1
ATOM 3940 C C . GLU B 1 103 ? 48.381 22.116 64.267 1.00 17.46 150 GLU B C 1
ATOM 3941 O O . GLU B 1 103 ? 47.868 23.227 64.445 1.00 17.85 150 GLU B O 1
ATOM 3947 N N . PHE B 1 104 ? 49.071 21.495 65.218 1.00 14.95 151 PHE B N 1
ATOM 3948 C CA . PHE B 1 104 ? 49.284 22.062 66.547 1.00 21.80 151 PHE B CA 1
ATOM 3949 C C . PHE B 1 104 ? 50.675 22.676 66.715 1.00 22.88 151 PHE B C 1
ATOM 3950 O O . PHE B 1 104 ? 51.071 22.999 67.843 1.00 22.10 151 PHE B O 1
ATOM 3958 N N . THR B 1 105 ? 51.409 22.842 65.617 1.00 20.67 152 THR B N 1
ATOM 3959 C CA . THR B 1 105 ? 52.764 23.385 65.610 1.00 24.26 152 THR B CA 1
ATOM 3960 C C . THR B 1 105 ? 52.706 24.835 65.142 1.00 23.52 152 THR B C 1
ATOM 3961 O O . THR B 1 105 ? 52.333 25.105 63.998 1.00 27.69 152 THR B O 1
ATOM 3965 N N . VAL B 1 106 ? 53.070 25.763 66.022 1.00 22.23 153 VAL B N 1
ATOM 3966 C CA . VAL B 1 106 ? 53.065 27.188 65.719 1.00 24.60 153 VAL B CA 1
ATOM 3967 C C . VAL B 1 106 ? 54.470 27.722 65.971 1.00 28.30 153 VAL B C 1
ATOM 3968 O O . VAL B 1 106 ? 55.012 27.559 67.072 1.00 27.85 153 VAL B O 1
ATOM 3972 N N . ASP B 1 107 ? 55.052 28.360 64.952 1.00 25.18 154 ASP B N 1
ATOM 3973 C CA . ASP B 1 107 ? 56.414 28.887 65.019 1.00 29.25 154 ASP B CA 1
ATOM 3974 C C . ASP B 1 107 ? 57.370 27.862 65.619 1.00 27.41 154 ASP B C 1
ATOM 3975 O O . ASP B 1 107 ? 58.220 28.182 66.450 1.00 26.52 154 ASP B O 1
ATOM 3980 N N . GLY B 1 108 ? 57.196 26.600 65.218 1.00 25.70 155 GLY B N 1
ATOM 3981 C CA . GLY B 1 108 ? 58.054 25.521 65.637 1.00 25.48 155 GLY B CA 1
ATOM 3982 C C . GLY B 1 108 ? 57.783 24.949 67.011 1.00 27.81 155 GLY B C 1
ATOM 3983 O O . GLY B 1 108 ? 58.432 23.969 67.388 1.00 32.41 155 GLY B O 1
ATOM 3984 N N . LYS B 1 109 ? 56.867 25.524 67.783 1.00 28.73 156 LYS B N 1
ATOM 3985 C CA . LYS B 1 109 ? 56.538 25.023 69.110 1.00 24.05 156 LYS B CA 1
ATOM 3986 C C . LYS B 1 109 ? 55.186 24.315 69.076 1.00 25.76 156 LYS B C 1
ATOM 3987 O O . LYS B 1 109 ? 54.393 24.492 68.146 1.00 19.91 156 LYS B O 1
ATOM 3993 N N . ILE B 1 110 ? 54.918 23.507 70.101 1.00 20.58 157 ILE B N 1
ATOM 3994 C CA . ILE B 1 110 ? 53.756 22.618 70.122 1.00 23.43 157 ILE B CA 1
ATOM 3995 C C . ILE B 1 110 ? 52.759 23.107 71.163 1.00 24.16 157 ILE B C 1
ATOM 3996 O O . ILE B 1 110 ? 53.122 23.334 72.320 1.00 19.52 157 ILE B O 1
ATOM 4001 N N . TYR B 1 111 ? 51.492 23.263 70.761 1.00 19.20 158 TYR B N 1
ATOM 4002 C CA . TYR B 1 111 ? 50.503 23.831 71.673 1.00 20.05 158 TYR B CA 1
ATOM 4003 C C . TYR B 1 111 ? 49.235 22.986 71.816 1.00 18.08 158 TYR B C 1
ATOM 4004 O O . TYR B 1 111 ? 48.252 23.455 72.403 1.00 17.92 158 TYR B O 1
ATOM 4013 N N . GLY B 1 112 ? 49.228 21.764 71.311 1.00 18.95 159 GLY B N 1
ATOM 4014 C CA . GLY B 1 112 ? 48.161 20.827 71.613 1.00 17.70 159 GLY B CA 1
ATOM 4015 C C . GLY B 1 112 ? 48.536 19.492 71.017 1.00 20.62 159 GLY B C 1
ATOM 4016 O O . GLY B 1 112 ? 49.509 19.390 70.262 1.00 17.74 159 GLY B O 1
ATOM 4017 N N . LEU B 1 113 ? 47.749 18.464 71.352 1.00 16.29 160 LEU B N 1
ATOM 4018 C CA . LEU B 1 113 ? 48.040 17.104 70.896 1.00 15.88 160 LEU B CA 1
ATOM 4019 C C . LEU B 1 113 ? 46.798 16.463 70.288 1.00 16.69 160 LEU B C 1
ATOM 4020 O O . LEU B 1 113 ? 45.763 16.361 70.966 1.00 14.95 160 LEU B O 1
ATOM 4025 N N . PRO B 1 114 ? 46.852 15.994 69.044 1.00 19.51 161 PRO B N 1
ATOM 4026 C CA . PRO B 1 114 ? 45.701 15.269 68.484 1.00 19.01 161 PRO B CA 1
ATOM 4027 C C . PRO B 1 114 ? 45.463 13.976 69.260 1.00 21.53 161 PRO B C 1
ATOM 4028 O O . PRO B 1 114 ? 46.410 13.310 69.689 1.00 15.85 161 PRO B O 1
ATOM 4032 N N . THR B 1 115 ? 44.184 13.639 69.488 1.00 14.64 162 THR B N 1
ATOM 4033 C CA . THR B 1 115 ? 43.864 12.325 70.039 1.00 15.52 162 THR B CA 1
ATOM 4034 C C . THR B 1 115 ? 43.472 11.308 68.977 1.00 16.03 162 THR B C 1
ATOM 4035 O O . THR B 1 115 ? 43.398 10.113 69.295 1.00 17.39 162 THR B O 1
ATOM 4039 N N . ALA B 1 116 ? 43.188 11.750 67.747 1.00 16.81 163 ALA B N 1
ATOM 4040 C CA . ALA B 1 116 ? 42.731 10.866 66.685 1.00 18.61 163 ALA B CA 1
ATOM 4041 C C . ALA B 1 116 ? 43.280 11.335 65.348 1.00 15.84 163 ALA B C 1
ATOM 4042 O O . ALA B 1 116 ? 43.711 12.480 65.187 1.00 14.65 163 ALA B O 1
ATOM 4044 N N . TYR B 1 117 ? 43.268 10.413 64.395 1.00 13.73 164 TYR B N 1
ATOM 4045 C CA . TYR B 1 117 ? 43.370 10.721 62.985 1.00 17.40 164 TYR B CA 1
ATOM 4046 C C . TYR B 1 117 ? 41.987 10.503 62.373 1.00 13.30 164 TYR B C 1
ATOM 4047 O O . TYR B 1 117 ? 41.288 9.552 62.741 1.00 14.46 164 TYR B O 1
ATOM 4056 N N . PHE B 1 118 ? 41.573 11.395 61.469 1.00 19.94 165 PHE B N 1
ATOM 4057 C CA . PHE B 1 118 ? 40.284 11.266 60.789 1.00 16.83 165 PHE B CA 1
ATOM 4058 C C . PHE B 1 118 ? 40.451 11.215 59.276 1.00 15.73 165 PHE B C 1
ATOM 4059 O O . PHE B 1 118 ? 41.415 11.746 58.724 1.00 15.15 165 PHE B O 1
ATOM 4067 N N . VAL B 1 119 ? 39.476 10.585 58.610 1.00 15.52 166 VAL B N 1
ATOM 4068 C CA . VAL B 1 119 ? 39.164 10.878 57.221 1.00 13.11 166 VAL B CA 1
ATOM 4069 C C . VAL B 1 119 ? 37.673 11.166 57.130 1.00 15.03 166 VAL B C 1
ATOM 4070 O O . VAL B 1 119 ? 36.889 10.848 58.029 1.00 14.81 166 VAL B O 1
ATOM 4074 N N . GLU B 1 120 ? 37.294 11.799 56.028 1.00 14.94 167 GLU B N 1
ATOM 4075 C CA . GLU B 1 120 ? 35.906 12.025 55.669 1.00 12.92 167 GLU B CA 1
ATOM 4076 C C . GLU B 1 120 ? 35.670 11.408 54.297 1.00 16.28 167 GLU B C 1
ATOM 4077 O O . GLU B 1 120 ? 36.538 11.475 53.424 1.00 18.50 167 GLU B O 1
ATOM 4083 N N . GLY B 1 121 ? 34.505 10.803 54.113 1.00 14.93 168 GLY B N 1
ATOM 4084 C CA . GLY B 1 121 ? 34.181 10.190 52.844 1.00 17.29 168 GLY B CA 1
ATOM 4085 C C . GLY B 1 121 ? 32.778 9.635 52.882 1.00 13.00 168 GLY B C 1
ATOM 4086 O O . GLY B 1 121 ? 31.950 10.065 53.683 1.00 11.23 168 GLY B O 1
ATOM 4087 N N . VAL B 1 122 ? 32.522 8.658 52.024 1.00 18.47 169 VAL B N 1
ATOM 4088 C CA . VAL B 1 122 ? 31.167 8.183 51.772 1.00 12.15 169 VAL B CA 1
ATOM 4089 C C . VAL B 1 122 ? 31.029 6.829 52.446 1.00 15.33 169 VAL B C 1
ATOM 4090 O O . VAL B 1 122 ? 31.615 5.833 51.994 1.00 15.14 169 VAL B O 1
ATOM 4094 N N . PHE B 1 123 ? 30.283 6.792 53.547 1.00 12.84 170 PHE B N 1
ATOM 4095 C CA . PHE B 1 123 ? 29.774 5.522 54.043 1.00 16.92 170 PHE B CA 1
ATOM 4096 C C . PHE B 1 123 ? 28.673 5.040 53.107 1.00 21.50 170 PHE B C 1
ATOM 4097 O O . PHE B 1 123 ? 27.897 5.845 52.580 1.00 18.42 170 PHE B O 1
ATOM 4105 N N . TYR B 1 124 ? 28.606 3.728 52.886 1.00 20.95 171 TYR B N 1
ATOM 4106 C CA . TYR B 1 124 ? 27.543 3.191 52.051 1.00 21.19 171 TYR B CA 1
ATOM 4107 C C . TYR B 1 124 ? 27.111 1.823 52.564 1.00 25.38 171 TYR B C 1
ATOM 4108 O O . TYR B 1 124 ? 27.796 1.170 53.358 1.00 21.96 171 TYR B O 1
ATOM 4117 N N . ASN B 1 125 ? 25.955 1.414 52.101 1.00 19.32 172 ASN B N 1
ATOM 4118 C CA . ASN B 1 125 ? 25.309 0.180 52.515 1.00 21.33 172 ASN B CA 1
ATOM 4119 C C . ASN B 1 125 ? 25.442 -0.811 51.366 1.00 23.21 172 ASN B C 1
ATOM 4120 O O . ASN B 1 125 ? 24.738 -0.684 50.360 1.00 22.42 172 ASN B O 1
ATOM 4125 N N . LYS B 1 126 ? 26.321 -1.810 51.526 1.00 19.83 173 LYS B N 1
ATOM 4126 C CA . LYS B 1 126 ? 26.598 -2.727 50.422 1.00 22.59 173 LYS B CA 1
ATOM 4127 C C . LYS B 1 126 ? 25.367 -3.531 50.035 1.00 25.24 173 LYS B C 1
ATOM 4128 O O . LYS B 1 126 ? 25.235 -3.936 48.875 1.00 23.36 173 LYS B O 1
ATOM 4134 N N . GLN B 1 127 ? 24.461 -3.779 50.985 1.00 23.86 174 GLN B N 1
ATOM 4135 C CA . GLN B 1 127 ? 23.223 -4.476 50.648 1.00 28.20 174 GLN B CA 1
ATOM 4136 C C . GLN B 1 127 ? 22.391 -3.657 49.667 1.00 32.21 174 GLN B C 1
ATOM 4137 O O . GLN B 1 127 ? 21.937 -4.174 48.634 1.00 31.39 174 GLN B O 1
ATOM 4143 N N . ILE B 1 128 ? 22.172 -2.373 49.980 1.00 28.09 175 ILE B N 1
ATOM 4144 C CA . ILE B 1 128 ? 21.367 -1.520 49.109 1.00 25.28 175 ILE B CA 1
ATOM 4145 C C . ILE B 1 128 ? 21.981 -1.453 47.720 1.00 25.34 175 ILE B C 1
ATOM 4146 O O . ILE B 1 128 ? 21.283 -1.573 46.708 1.00 25.94 175 ILE B O 1
ATOM 4151 N N . PHE B 1 129 ? 23.302 -1.299 47.652 1.00 22.44 176 PHE B N 1
ATOM 4152 C CA . PHE B 1 129 ? 23.994 -1.238 46.368 1.00 24.77 176 PHE B CA 1
ATOM 4153 C C . PHE B 1 129 ? 23.746 -2.488 45.534 1.00 27.10 176 PHE B C 1
ATOM 4154 O O . PHE B 1 129 ? 23.525 -2.410 44.320 1.00 28.85 176 PHE B O 1
ATOM 4162 N N . LYS B 1 130 ? 23.779 -3.650 46.162 1.00 29.64 177 LYS B N 1
ATOM 4163 C CA . LYS B 1 130 ? 23.599 -4.864 45.389 1.00 31.52 177 LYS B CA 1
ATOM 4164 C C . LYS B 1 130 ? 22.139 -5.027 44.962 1.00 35.39 177 LYS B C 1
ATOM 4165 O O . LYS B 1 130 ? 21.844 -5.667 43.940 1.00 33.35 177 LYS B O 1
ATOM 4171 N N . GLN B 1 131 ? 21.207 -4.469 45.742 1.00 27.00 178 GLN B N 1
ATOM 4172 C CA . GLN B 1 131 ? 19.807 -4.451 45.353 1.00 31.10 178 GLN B CA 1
ATOM 4173 C C . GLN B 1 131 ? 19.571 -3.534 44.155 1.00 34.87 178 GLN B C 1
ATOM 4174 O O . GLN B 1 131 ? 18.802 -3.868 43.244 1.00 33.74 178 GLN B O 1
ATOM 4180 N N . LEU B 1 132 ? 20.194 -2.358 44.158 1.00 29.47 179 LEU B N 1
ATOM 4181 C CA . LEU B 1 132 ? 20.135 -1.424 43.044 1.00 27.21 179 LEU B CA 1
ATOM 4182 C C . LEU B 1 132 ? 20.924 -1.895 41.829 1.00 28.62 179 LEU B C 1
ATOM 4183 O O . LEU B 1 132 ? 20.851 -1.241 40.783 1.00 30.50 179 LEU B O 1
ATOM 4188 N N . ASN B 1 133 ? 21.681 -2.990 41.946 1.00 27.43 180 ASN B N 1
ATOM 4189 C CA . ASN B 1 133 ? 22.536 -3.508 40.873 1.00 26.62 180 ASN B CA 1
ATOM 4190 C C . ASN B 1 133 ? 23.573 -2.474 40.433 1.00 27.89 180 ASN B C 1
ATOM 4191 O O . ASN B 1 133 ? 23.780 -2.251 39.234 1.00 24.26 180 ASN B O 1
ATOM 4196 N N . VAL B 1 134 ? 24.250 -1.845 41.413 1.00 19.64 181 VAL B N 1
ATOM 4197 C CA . VAL B 1 134 ? 25.282 -0.860 41.106 1.00 22.93 181 VAL B CA 1
ATOM 4198 C C . VAL B 1 134 ? 26.581 -1.196 41.826 1.00 25.13 181 VAL B C 1
ATOM 4199 O O . VAL B 1 134 ? 26.585 -1.784 42.915 1.00 20.41 181 VAL B O 1
ATOM 4203 N N . ASP B 1 135 ? 27.696 -0.787 41.215 1.00 24.83 182 ASP B N 1
ATOM 4204 C CA . ASP B 1 135 ? 29.007 -0.887 41.842 1.00 25.20 182 A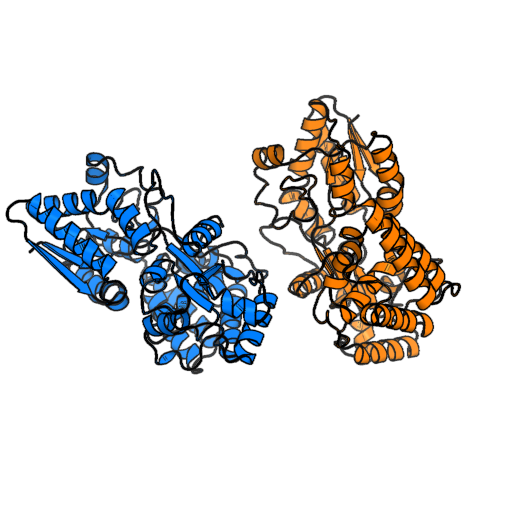SP B CA 1
ATOM 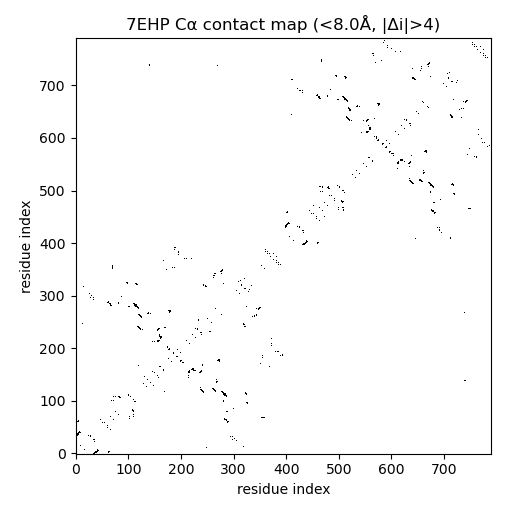4205 C C . ASP B 1 135 ? 29.351 0.418 42.567 1.00 22.17 182 ASP B C 1
ATOM 4206 O O . ASP B 1 135 ? 28.683 1.440 42.407 1.00 26.62 182 ASP B O 1
ATOM 4211 N N . VAL B 1 136 ? 30.400 0.377 43.386 1.00 25.13 183 VAL B N 1
ATOM 4212 C CA . VAL B 1 136 ? 30.877 1.618 44.010 1.00 22.06 183 VAL B CA 1
ATOM 4213 C C . VAL B 1 136 ? 31.163 2.646 42.917 1.00 22.45 183 VAL B C 1
ATOM 4214 O O . VAL B 1 136 ? 31.928 2.354 41.979 1.00 23.04 183 VAL B O 1
ATOM 4218 N N . PRO B 1 137 ? 30.584 3.847 42.970 1.00 24.04 184 PRO B N 1
ATOM 4219 C CA . PRO B 1 137 ? 30.835 4.850 41.917 1.00 18.10 184 PRO B CA 1
ATOM 4220 C C . PRO B 1 137 ? 32.248 5.404 42.020 1.00 23.69 184 PRO B C 1
ATOM 4221 O O . PRO B 1 137 ? 32.645 5.919 43.068 1.00 24.91 184 PRO B O 1
ATOM 4225 N N . ARG B 1 138 ? 33.004 5.324 40.922 1.00 21.13 185 ARG B N 1
ATOM 4226 C CA . ARG B 1 138 ? 34.338 5.923 40.880 1.00 23.18 185 ARG B CA 1
ATOM 4227 C C . ARG B 1 138 ? 34.344 7.302 40.238 1.00 23.11 185 ARG B C 1
ATOM 4228 O O . ARG B 1 138 ? 35.285 8.071 40.476 1.00 20.88 185 ARG B O 1
ATOM 4236 N N . ARG B 1 139 ? 33.314 7.629 39.451 1.00 22.25 186 ARG B N 1
ATOM 4237 C CA A ARG B 1 139 ? 33.175 8.918 38.794 0.53 21.16 186 ARG B CA 1
ATOM 4238 C CA B ARG B 1 139 ? 33.184 8.927 38.808 0.47 21.19 186 ARG B CA 1
ATOM 4239 C C . ARG B 1 139 ? 31.877 9.593 39.215 1.00 21.11 186 ARG B C 1
ATOM 4240 O O . ARG B 1 139 ? 30.943 8.945 39.684 1.00 18.23 186 ARG B O 1
ATOM 4255 N N . TRP B 1 140 ? 31.836 10.915 39.022 1.00 17.73 187 TRP B N 1
ATOM 4256 C CA . TRP B 1 140 ? 30.611 11.682 39.238 1.00 18.33 187 TRP B CA 1
ATOM 4257 C C . TRP B 1 140 ? 29.447 11.138 38.406 1.00 22.75 187 TRP B C 1
ATOM 4258 O O . TRP B 1 140 ? 28.323 10.996 38.906 1.00 15.54 187 TRP B O 1
ATOM 4269 N N . GLU B 1 141 ? 29.693 10.818 37.129 1.00 22.19 188 GLU B N 1
ATOM 4270 C CA . GLU B 1 141 ? 28.625 10.245 36.310 1.00 22.36 188 GLU B CA 1
ATOM 4271 C C . GLU B 1 141 ? 28.073 8.972 36.948 1.00 22.69 188 GLU B C 1
ATOM 4272 O O . GLU B 1 141 ? 26.852 8.764 36.984 1.00 23.95 188 GLU B O 1
ATOM 4278 N N . ASP B 1 142 ? 28.958 8.128 37.496 1.00 19.58 189 ASP B N 1
ATOM 4279 C CA . ASP B 1 142 ? 28.514 6.917 38.178 1.00 21.16 189 ASP B CA 1
ATOM 4280 C C . ASP B 1 142 ? 27.655 7.249 39.392 1.00 19.53 189 ASP B C 1
ATOM 4281 O O . ASP B 1 142 ? 26.644 6.587 39.648 1.00 21.79 189 ASP B O 1
ATOM 4286 N N . LEU B 1 143 ? 28.056 8.264 40.160 1.00 22.29 190 LEU B N 1
ATOM 4287 C CA . LEU B 1 143 ? 27.316 8.645 41.360 1.00 20.66 190 LEU B CA 1
ATOM 4288 C C . LEU B 1 143 ? 25.912 9.119 41.022 1.00 18.29 190 LEU B C 1
ATOM 4289 O O . LEU B 1 143 ? 24.955 8.866 41.773 1.00 18.46 190 LEU B O 1
ATOM 4294 N N . MET B 1 144 ? 25.768 9.816 39.900 1.00 19.15 191 MET B N 1
ATOM 4295 C CA . MET B 1 144 ? 24.447 10.257 39.481 1.00 19.64 191 MET B CA 1
ATOM 4296 C C . MET B 1 144 ? 23.568 9.074 39.126 1.00 19.35 191 MET B C 1
ATOM 4297 O O . MET B 1 144 ? 22.370 9.066 39.416 1.00 18.71 191 MET B O 1
ATOM 4302 N N . ASP B 1 145 ? 24.161 8.064 38.489 1.00 23.62 192 ASP B N 1
ATOM 4303 C CA . ASP B 1 145 ? 23.447 6.828 38.210 1.00 22.17 192 ASP B CA 1
ATOM 4304 C C . ASP B 1 145 ? 23.008 6.131 39.496 1.00 23.66 192 ASP B C 1
ATOM 4305 O O . ASP B 1 145 ? 21.854 5.691 39.619 1.00 18.27 192 ASP B O 1
ATOM 4310 N N . VAL B 1 146 ? 23.902 6.053 40.480 1.00 16.91 193 VAL B N 1
ATOM 4311 C CA . VAL B 1 146 ? 23.551 5.411 41.736 1.00 15.43 193 VAL B CA 1
ATOM 4312 C C . VAL B 1 146 ? 22.433 6.171 42.438 1.00 16.92 193 VAL B C 1
ATOM 4313 O O . VAL B 1 146 ? 21.488 5.573 42.961 1.00 20.53 193 VAL B O 1
ATOM 4317 N N . ALA B 1 147 ? 22.530 7.496 42.485 1.00 15.78 194 ALA B N 1
ATOM 4318 C CA . ALA B 1 147 ? 21.545 8.260 43.239 1.00 14.01 194 ALA B CA 1
ATOM 4319 C C . ALA B 1 147 ? 20.186 8.232 42.545 1.00 16.76 194 ALA B C 1
ATOM 4320 O O . ALA B 1 147 ? 19.140 8.143 43.201 1.00 17.64 194 ALA B O 1
ATOM 4322 N N . ALA B 1 148 ? 20.188 8.297 41.218 1.00 16.67 195 ALA B N 1
ATOM 4323 C CA . ALA B 1 148 ? 18.942 8.167 40.468 1.00 19.69 195 ALA B CA 1
ATOM 4324 C C . ALA B 1 148 ? 18.273 6.827 40.764 1.00 20.09 195 ALA B C 1
ATOM 4325 O O . ALA B 1 148 ? 17.072 6.768 41.055 1.00 18.71 195 ALA B O 1
ATOM 4327 N N . LYS B 1 149 ? 19.049 5.741 40.726 1.00 20.11 196 LYS B N 1
ATOM 4328 C CA . LYS B 1 149 ? 18.481 4.424 40.999 1.00 22.24 196 LYS B CA 1
ATOM 4329 C C . LYS B 1 149 ? 18.077 4.283 42.458 1.00 18.33 196 LYS B C 1
ATOM 4330 O O . LYS B 1 149 ? 17.041 3.677 42.762 1.00 18.89 196 LYS B O 1
ATOM 4336 N N . ALA B 1 150 ? 18.892 4.811 43.377 1.00 17.94 197 ALA B N 1
ATOM 4337 C CA . ALA B 1 150 ? 18.518 4.813 44.790 1.00 16.71 197 ALA B CA 1
ATOM 4338 C C . ALA B 1 150 ? 17.174 5.505 44.990 1.00 18.04 197 ALA B C 1
ATOM 4339 O O . ALA B 1 150 ? 16.246 4.942 45.581 1.00 19.07 197 ALA B O 1
ATOM 4341 N N . LYS B 1 151 ? 17.048 6.730 44.485 1.00 18.33 198 LYS B N 1
ATOM 4342 C CA . LYS B 1 151 ? 15.810 7.475 44.673 1.00 21.46 198 LYS B CA 1
ATOM 4343 C C . LYS B 1 151 ? 14.625 6.758 44.036 1.00 21.93 198 LYS B C 1
ATOM 4344 O O . LYS B 1 151 ? 13.530 6.718 44.618 1.00 17.77 198 LYS B O 1
ATOM 4350 N N . ALA B 1 152 ? 14.828 6.158 42.854 1.00 16.47 199 ALA B N 1
ATOM 4351 C CA . ALA B 1 152 ? 13.711 5.494 42.188 1.00 19.89 199 ALA B CA 1
ATOM 4352 C C . ALA B 1 152 ? 13.210 4.313 43.000 1.00 26.11 199 ALA B C 1
ATOM 4353 O O . ALA B 1 152 ? 12.019 3.983 42.937 1.00 24.24 199 ALA B O 1
ATOM 4355 N N . SER B 1 153 ? 14.085 3.680 43.792 1.00 24.42 200 SER B N 1
ATOM 4356 C CA . SER B 1 153 ? 13.670 2.548 44.613 1.00 21.74 200 SER B CA 1
ATOM 4357 C C . SER B 1 153 ? 13.210 2.974 45.996 1.00 21.17 200 SER B C 1
ATOM 4358 O O . SER B 1 153 ? 13.018 2.117 46.861 1.00 22.26 200 SER B O 1
ATOM 4361 N N . GLY B 1 154 ? 13.026 4.273 46.218 1.00 22.23 201 GLY B N 1
ATOM 4362 C CA . GLY B 1 154 ? 12.551 4.775 47.492 1.00 22.42 201 GLY B CA 1
ATOM 4363 C C . GLY B 1 154 ? 13.615 4.983 48.552 1.00 22.80 201 GLY B C 1
ATOM 4364 O O . GLY B 1 154 ? 13.262 5.214 49.715 1.00 18.71 201 GLY B O 1
ATOM 4365 N N . PHE B 1 155 ? 14.900 4.902 48.200 1.00 21.04 202 PHE B N 1
ATOM 4366 C CA . PHE B 1 155 ? 15.962 5.187 49.162 1.00 20.40 202 PHE B CA 1
ATOM 4367 C C . PHE B 1 155 ? 16.339 6.666 49.128 1.00 21.39 202 PHE B C 1
ATOM 4368 O O . PHE B 1 155 ? 16.223 7.338 48.096 1.00 24.26 202 PHE B O 1
ATOM 4376 N N . VAL B 1 156 ? 16.771 7.178 50.270 1.00 17.39 203 VAL B N 1
ATOM 4377 C CA . VAL B 1 156 ? 17.483 8.460 50.289 1.00 15.92 203 VAL B CA 1
ATOM 4378 C C . VAL B 1 156 ? 18.896 8.222 49.763 1.00 17.39 203 VAL B C 1
ATOM 4379 O O . VAL B 1 156 ? 19.583 7.330 50.272 1.00 15.11 203 VAL B O 1
ATOM 4383 N N . PRO B 1 157 ? 19.349 8.944 48.727 1.00 16.89 204 PRO B N 1
ATOM 4384 C CA . PRO B 1 157 ? 20.721 8.709 48.239 1.00 16.41 204 PRO B CA 1
ATOM 4385 C C . PRO B 1 157 ? 21.788 9.007 49.282 1.00 17.82 204 PRO B C 1
ATOM 4386 O O . PRO B 1 157 ? 22.622 8.135 49.564 1.00 12.94 204 PRO B O 1
ATOM 4390 N N . PHE B 1 158 ? 21.757 10.203 49.885 1.00 18.27 205 PHE B N 1
ATOM 4391 C CA . PHE B 1 158 ? 22.647 10.609 50.973 1.00 14.52 205 PHE B CA 1
ATOM 4392 C C . PHE B 1 158 ? 21.842 11.007 52.210 1.00 17.05 205 PHE B C 1
ATOM 4393 O O . PHE B 1 158 ? 21.173 12.048 52.214 1.00 15.39 205 PHE B O 1
ATOM 4401 N N . ALA B 1 159 ? 21.929 10.202 53.273 1.00 19.79 206 ALA B N 1
ATOM 4402 C CA . ALA B 1 159 ? 21.501 10.674 54.584 1.00 19.17 206 ALA B CA 1
ATOM 4403 C C . ALA B 1 159 ? 22.231 11.968 54.915 1.00 16.75 206 ALA B C 1
ATOM 4404 O O . ALA B 1 159 ? 23.438 12.085 54.695 1.00 18.48 206 ALA B O 1
ATOM 4406 N N . PHE B 1 160 ? 21.497 12.945 55.443 1.00 14.27 207 PHE B N 1
ATOM 4407 C CA . PHE B 1 160 ? 22.029 14.301 55.509 1.00 16.38 207 PHE B CA 1
ATOM 4408 C C . PHE B 1 160 ? 21.228 15.105 56.516 1.00 22.65 207 PHE B C 1
ATOM 4409 O O . PHE B 1 160 ? 19.998 14.987 56.591 1.00 15.04 207 PHE B O 1
ATOM 4417 N N . ALA B 1 161 ? 21.941 15.898 57.304 1.00 18.93 208 ALA B N 1
ATOM 4418 C CA . ALA B 1 161 ? 21.341 16.734 58.331 1.00 17.47 208 ALA B CA 1
ATOM 4419 C C . ALA B 1 161 ? 22.129 18.028 58.366 1.00 18.06 208 ALA B C 1
ATOM 4420 O O . ALA B 1 161 ? 23.362 17.996 58.364 1.00 20.88 208 ALA B O 1
ATOM 4422 N N . SER B 1 162 ? 21.432 19.165 58.408 1.00 14.59 209 SER B N 1
ATOM 4423 C CA . SER B 1 162 ? 22.091 20.454 58.222 1.00 10.85 209 SER B CA 1
ATOM 4424 C C . SER B 1 162 ? 21.657 21.503 59.231 1.00 10.49 209 SER B C 1
ATOM 4425 O O . SER B 1 162 ? 22.005 22.676 59.063 1.00 14.04 209 SER B O 1
ATOM 4428 N N . SER B 1 163 ? 20.865 21.138 60.241 1.00 12.55 210 SER B N 1
ATOM 4429 C CA . SER B 1 163 ? 20.581 22.100 61.301 1.00 14.33 210 SER B CA 1
ATOM 4430 C C . SER B 1 163 ? 21.866 22.539 61.981 1.00 15.85 210 SER B C 1
ATOM 4431 O O . SER B 1 163 ? 21.992 23.700 62.398 1.00 16.04 210 SER B O 1
ATOM 4434 N N . ASP B 1 164 ? 22.831 21.633 62.092 1.00 13.78 211 ASP B N 1
ATOM 4435 C CA . ASP B 1 164 ? 24.173 21.979 62.555 1.00 17.72 211 ASP B CA 1
ATOM 4436 C C . ASP B 1 164 ? 24.982 22.363 61.318 1.00 13.72 211 ASP B C 1
ATOM 4437 O O . ASP B 1 164 ? 25.263 21.511 60.464 1.00 11.87 211 ASP B O 1
ATOM 4442 N N . GLY B 1 165 ? 25.355 23.644 61.224 1.00 17.89 212 GLY B N 1
ATOM 4443 C CA . GLY B 1 165 ? 25.864 24.173 59.967 1.00 17.26 212 GLY B CA 1
ATOM 4444 C C . GLY B 1 165 ? 27.091 23.445 59.447 1.00 17.30 212 GLY B C 1
ATOM 4445 O O . GLY B 1 165 ? 27.181 23.147 58.252 1.00 17.35 212 GLY B O 1
ATOM 4446 N N . TRP B 1 166 ? 28.048 23.137 60.332 1.00 11.89 213 TRP B N 1
ATOM 4447 C CA . TRP B 1 166 ? 29.312 22.549 59.868 1.00 13.54 213 TRP B CA 1
ATOM 4448 C C . TRP B 1 166 ? 29.093 21.245 59.100 1.00 14.61 213 TRP B C 1
ATOM 4449 O O . TRP B 1 166 ? 29.910 20.875 58.240 1.00 11.30 213 TRP B O 1
ATOM 4460 N N . VAL B 1 167 ? 28.030 20.508 59.436 1.00 15.52 214 VAL B N 1
ATOM 4461 C CA . VAL B 1 167 ? 27.807 19.196 58.834 1.00 14.62 214 VAL B CA 1
ATOM 4462 C C . VAL B 1 167 ? 27.648 19.338 57.337 1.00 16.36 214 VAL B C 1
ATOM 4463 O O . VAL B 1 167 ? 28.186 18.542 56.558 1.00 16.68 214 VAL B O 1
ATOM 4467 N N . ALA B 1 168 ? 26.904 20.358 56.914 1.00 15.18 215 ALA B N 1
ATOM 4468 C CA . ALA B 1 168 ? 26.692 20.586 55.491 1.00 12.61 215 ALA B CA 1
ATOM 4469 C C . ALA B 1 168 ? 28.005 20.830 54.765 1.00 15.37 215 ALA B C 1
ATOM 4470 O O . ALA B 1 168 ? 28.116 20.532 53.570 1.00 16.60 215 ALA B O 1
ATOM 4472 N N . ASN B 1 169 ? 29.015 21.355 55.472 1.00 12.71 216 ASN B N 1
ATOM 4473 C CA . ASN B 1 169 ? 30.277 21.728 54.847 1.00 12.45 216 ASN B CA 1
ATOM 4474 C C . ASN B 1 169 ? 31.199 20.537 54.618 1.00 13.19 216 ASN B C 1
ATOM 4475 O O . ASN B 1 169 ? 32.203 20.682 53.902 1.00 14.90 216 ASN B O 1
ATOM 4480 N N . MET B 1 170 ? 30.880 19.369 55.181 1.00 14.15 217 MET B N 1
ATOM 4481 C CA . MET B 1 170 ? 31.764 18.216 55.032 1.00 13.53 217 MET B CA 1
ATOM 4482 C C . MET B 1 170 ? 31.841 17.767 53.579 1.00 16.88 217 MET B C 1
ATOM 4483 O O . MET B 1 170 ? 32.910 17.824 52.955 1.00 13.77 217 MET B O 1
ATOM 4488 N N . MET B 1 171 ? 30.715 17.328 53.010 1.00 15.04 218 MET B N 1
ATOM 4489 C CA . MET B 1 171 ? 30.735 16.976 51.596 1.00 13.94 218 MET B CA 1
ATOM 4490 C C . MET B 1 171 ? 31.184 18.146 50.752 1.00 15.25 218 MET B C 1
ATOM 4491 O O . MET B 1 171 ? 31.946 17.969 49.787 1.00 17.02 218 MET B O 1
ATOM 4496 N N . LEU B 1 172 ? 30.690 19.343 51.074 1.00 10.32 219 LEU B N 1
ATOM 4497 C CA . LEU B 1 172 ? 31.044 20.518 50.294 1.00 11.61 219 LEU B CA 1
ATOM 4498 C C . LEU B 1 172 ? 32.549 20.637 50.192 1.00 17.72 219 LEU B C 1
ATOM 4499 O O . LEU B 1 172 ? 33.080 20.972 49.132 1.00 15.27 219 LEU B O 1
ATOM 4504 N N . ASN B 1 173 ? 33.262 20.382 51.291 1.00 15.06 220 ASN B N 1
ATOM 4505 C CA . ASN B 1 173 ? 34.689 20.643 51.352 1.00 9.96 220 ASN B CA 1
ATOM 4506 C C . ASN B 1 173 ? 35.317 19.868 50.207 1.00 14.66 220 ASN B C 1
ATOM 4507 O O . ASN B 1 173 ? 36.113 20.364 49.400 1.00 16.98 220 ASN B O 1
ATOM 4512 N N . THR B 1 174 ? 34.977 18.585 50.249 1.00 13.22 221 THR B N 1
ATOM 4513 C CA . THR B 1 174 ? 35.548 17.596 49.327 1.00 16.42 221 THR B CA 1
ATOM 4514 C C . THR B 1 174 ? 35.161 17.900 47.888 1.00 19.06 221 THR B C 1
ATOM 4515 O O . THR B 1 174 ? 35.967 17.738 46.974 1.00 15.44 221 THR B O 1
ATOM 4519 N N . LEU B 1 175 ? 33.924 18.378 47.683 1.00 12.96 222 LEU B N 1
ATOM 4520 C CA . LEU B 1 175 ? 33.485 18.668 46.327 1.00 16.10 222 LEU B CA 1
ATOM 4521 C C . LEU B 1 175 ? 34.232 19.861 45.731 1.00 15.71 222 LEU B C 1
ATOM 4522 O O . LEU B 1 175 ? 34.662 19.784 44.579 1.00 16.90 222 LEU B O 1
ATOM 4527 N N . TRP B 1 176 ? 34.438 20.967 46.483 1.00 12.64 223 TRP B N 1
ATOM 4528 C CA . TRP B 1 176 ? 35.156 22.035 45.785 1.00 15.59 223 TRP B CA 1
ATOM 4529 C C . TRP B 1 176 ? 36.644 21.734 45.700 1.00 17.38 223 TRP B C 1
ATOM 4530 O O . TRP B 1 176 ? 37.310 22.234 44.789 1.00 15.07 223 TRP B O 1
ATOM 4541 N N . VAL B 1 177 ? 37.184 20.932 46.626 1.00 17.92 224 VAL B N 1
ATOM 4542 C CA . VAL B 1 177 ? 38.557 20.455 46.479 1.00 16.66 224 VAL B CA 1
ATOM 4543 C C . VAL B 1 177 ? 38.673 19.562 45.241 1.00 18.07 224 VAL B C 1
ATOM 4544 O O . VAL B 1 177 ? 39.647 19.653 44.480 1.00 17.00 224 VAL B O 1
ATOM 4548 N N . ARG B 1 178 ? 37.678 18.696 45.013 1.00 14.42 225 ARG B N 1
ATOM 4549 C CA . ARG B 1 178 ? 37.654 17.864 43.809 1.00 16.19 225 ARG B CA 1
ATOM 4550 C C . ARG B 1 178 ? 37.831 18.715 42.559 1.00 16.03 225 ARG B C 1
ATOM 4551 O O . ARG B 1 178 ? 38.634 18.394 41.674 1.00 13.11 225 ARG B O 1
ATOM 4559 N N . THR B 1 179 ? 37.098 19.829 42.486 1.00 12.89 226 THR B N 1
ATOM 4560 C CA . THR B 1 179 ? 37.075 20.631 41.275 1.00 17.67 226 THR B CA 1
ATOM 4561 C C . THR B 1 179 ? 38.263 21.585 41.201 1.00 20.25 226 THR B C 1
ATOM 4562 O O . THR B 1 179 ? 38.872 21.742 40.133 1.00 22.57 226 THR B O 1
ATOM 4566 N N . ALA B 1 180 ? 38.628 22.204 42.316 1.00 16.46 227 ALA B N 1
ATOM 4567 C CA . ALA B 1 180 ? 39.630 23.260 42.308 1.00 17.84 227 ALA B CA 1
ATOM 4568 C C . ALA B 1 180 ? 41.009 22.818 42.811 1.00 21.12 227 ALA B C 1
ATOM 4569 O O . ALA B 1 180 ? 41.969 23.590 42.688 1.00 19.99 227 ALA B O 1
ATOM 4571 N N . GLY B 1 181 ? 41.136 21.619 43.367 1.00 19.56 228 GLY B N 1
ATOM 4572 C CA . GLY B 1 181 ? 42.371 21.200 44.003 1.00 23.15 228 GLY B CA 1
ATOM 4573 C C . GLY B 1 181 ? 42.469 21.697 45.439 1.00 18.18 228 GLY B C 1
ATOM 4574 O O . GLY B 1 181 ? 41.760 22.607 45.864 1.00 16.81 228 GLY B O 1
ATOM 4575 N N . ASP B 1 182 ? 43.381 21.079 46.205 1.00 21.27 229 ASP B N 1
ATOM 4576 C CA . ASP B 1 182 ? 43.415 21.342 47.642 1.00 22.26 229 ASP B CA 1
ATOM 4577 C C . ASP B 1 182 ? 44.100 22.677 47.992 1.00 23.08 229 ASP B C 1
ATOM 4578 O O . ASP B 1 182 ? 43.770 23.278 49.024 1.00 21.19 229 ASP B O 1
ATOM 4583 N N . ASP B 1 183 ? 45.057 23.129 47.162 1.00 26.04 230 ASP B N 1
ATOM 4584 C CA . ASP B 1 183 ? 45.592 24.503 47.097 1.00 24.99 230 ASP B CA 1
ATOM 4585 C C . ASP B 1 183 ? 44.551 25.583 47.085 1.00 20.29 230 ASP B C 1
ATOM 4586 O O . ASP B 1 183 ? 44.907 26.692 47.480 1.00 20.10 230 ASP B O 1
ATOM 4591 N N . SER B 1 184 ? 43.326 25.343 46.682 1.00 17.22 231 SER B N 1
ATOM 4592 C CA . SER B 1 184 ? 42.325 26.406 46.713 1.00 15.45 231 SER B CA 1
ATOM 4593 C C . SER B 1 184 ? 42.221 27.075 48.100 1.00 16.76 231 SER B C 1
ATOM 4594 O O . SER B 1 184 ? 42.248 28.316 48.233 1.00 16.87 231 SER B O 1
ATOM 4597 N N . VAL B 1 185 ? 42.162 26.268 49.153 1.00 18.80 232 VAL B N 1
ATOM 4598 C CA . VAL B 1 185 ? 41.842 26.769 50.482 1.00 14.21 232 VAL B CA 1
ATOM 4599 C C . VAL B 1 185 ? 42.987 27.604 51.044 1.00 15.42 232 VAL B C 1
ATOM 4600 O O . VAL B 1 185 ? 42.740 28.746 51.447 1.00 16.44 232 VAL B O 1
ATOM 4604 N N . PRO B 1 186 ? 44.239 27.126 51.102 1.00 17.78 233 PRO B N 1
ATOM 4605 C CA . PRO B 1 186 ? 45.316 28.065 51.477 1.00 20.49 233 PRO B CA 1
ATOM 4606 C C . PRO B 1 186 ? 45.385 29.247 50.522 1.00 20.34 233 PRO B C 1
ATOM 4607 O O . PRO B 1 186 ? 45.738 30.360 50.941 1.00 16.67 233 PRO B O 1
ATOM 4611 N N . GLY B 1 187 ? 44.974 29.046 49.267 1.00 14.89 234 GLY B N 1
ATOM 4612 C CA . GLY B 1 187 ? 44.874 30.157 48.334 1.00 17.51 234 GLY B CA 1
ATOM 4613 C C . GLY B 1 187 ? 43.898 31.239 48.773 1.00 21.05 234 GLY B C 1
ATOM 4614 O O . GLY B 1 187 ? 44.185 32.433 48.629 1.00 20.99 234 GLY B O 1
ATOM 4615 N N . PHE B 1 188 ? 42.723 30.847 49.292 1.00 17.80 235 PHE B N 1
ATOM 4616 C CA . PHE B 1 188 ? 41.769 31.848 49.774 1.00 17.47 235 PHE B CA 1
ATOM 4617 C C . PHE B 1 188 ? 42.414 32.741 50.829 1.00 17.80 235 PHE B C 1
ATOM 4618 O O . PHE B 1 188 ? 42.282 33.972 50.788 1.00 17.26 235 PHE B O 1
ATOM 4626 N N . VAL B 1 189 ? 43.110 32.123 51.792 1.00 18.31 236 VAL B N 1
ATOM 4627 C CA . VAL B 1 189 ? 43.753 32.853 52.877 1.00 17.22 236 VAL B CA 1
ATOM 4628 C C . VAL B 1 189 ? 44.926 33.675 52.349 1.00 19.33 236 VAL B C 1
ATOM 4629 O O . VAL B 1 189 ? 45.142 34.816 52.772 1.00 23.96 236 VAL B O 1
ATOM 4633 N N . ARG B 1 190 ? 45.694 33.114 51.415 1.00 20.45 237 ARG B N 1
ATOM 4634 C CA . ARG B 1 190 ? 46.854 33.806 50.859 1.00 19.20 237 ARG B CA 1
ATOM 4635 C C . ARG B 1 190 ? 46.473 34.964 49.943 1.00 24.13 237 ARG B C 1
ATOM 4636 O O . ARG B 1 190 ? 47.283 35.876 49.755 1.00 25.03 237 ARG B O 1
ATOM 4644 N N . GLY B 1 191 ? 45.266 34.962 49.376 1.00 21.03 238 GLY B N 1
ATOM 4645 C CA . GLY B 1 191 ? 44.889 35.961 48.401 1.00 18.51 238 GLY B CA 1
ATOM 4646 C C . GLY B 1 191 ? 45.091 35.537 46.960 1.00 22.02 238 GLY B C 1
ATOM 4647 O O . GLY B 1 191 ? 44.677 36.265 46.052 1.00 26.93 238 GLY B O 1
ATOM 4648 N N . THR B 1 192 ? 45.677 34.366 46.721 1.00 21.49 239 THR B N 1
ATOM 4649 C CA . THR B 1 192 ? 45.983 33.903 45.370 1.00 23.46 239 THR B CA 1
ATOM 4650 C C . THR B 1 192 ? 44.849 33.107 44.708 1.00 26.13 239 THR B C 1
ATOM 4651 O O . THR B 1 192 ? 44.965 32.771 43.524 1.00 22.23 239 THR B O 1
ATOM 4655 N N . ARG B 1 193 ? 43.792 32.760 45.447 1.00 21.09 240 ARG B N 1
ATOM 4656 C CA . ARG B 1 193 ? 42.590 32.120 44.920 1.00 21.09 240 ARG B CA 1
ATOM 4657 C C . ARG B 1 193 ? 41.376 32.773 45.573 1.00 18.95 240 ARG B C 1
ATOM 4658 O O . ARG B 1 193 ? 41.475 33.281 46.693 1.00 24.39 240 ARG B O 1
ATOM 4666 N N . ARG B 1 194 ? 40.231 32.775 44.861 1.00 20.61 241 ARG B N 1
ATOM 4667 C CA . ARG B 1 194 ? 38.963 33.333 45.335 1.00 20.72 241 ARG B CA 1
ATOM 4668 C C . ARG B 1 194 ? 37.887 32.254 45.389 1.00 20.18 241 ARG B C 1
ATOM 4669 O O . ARG B 1 194 ? 37.865 31.334 44.562 1.00 18.14 241 ARG B O 1
ATOM 4677 N N . TRP B 1 195 ? 36.946 32.433 46.319 1.00 18.17 242 TRP B N 1
ATOM 4678 C CA . TRP B 1 195 ? 35.789 31.547 46.387 1.00 15.38 242 TRP B CA 1
ATOM 4679 C C . TRP B 1 195 ? 34.959 31.619 45.114 1.00 17.56 242 TRP B C 1
ATOM 4680 O O . TRP B 1 195 ? 34.317 30.640 44.734 1.00 15.77 242 TRP B O 1
ATOM 4691 N N . THR B 1 196 ? 34.962 32.772 44.448 1.00 15.66 243 THR B N 1
ATOM 4692 C CA . THR B 1 196 ? 34.185 32.995 43.244 1.00 24.55 243 THR B CA 1
ATOM 4693 C C . THR B 1 196 ? 34.824 32.405 41.989 1.00 24.45 243 THR B C 1
ATOM 4694 O O . THR B 1 196 ? 34.188 32.434 40.936 1.00 17.61 243 THR B O 1
ATOM 4698 N N . ASP B 1 197 ? 36.056 31.892 42.069 1.00 19.58 244 ASP B N 1
ATOM 4699 C CA . ASP B 1 197 ? 36.741 31.392 40.882 1.00 25.15 244 ASP B CA 1
ATOM 4700 C C . ASP B 1 197 ? 35.950 30.253 40.238 1.00 21.33 244 ASP B C 1
ATOM 4701 O O . ASP B 1 197 ? 35.308 29.465 40.941 1.00 18.29 244 ASP B O 1
ATOM 4706 N N . PRO B 1 198 ? 36.011 30.127 38.899 1.00 22.63 245 PRO B N 1
ATOM 4707 C CA . PRO B 1 198 ? 35.212 29.092 38.216 1.00 23.79 245 PRO B CA 1
ATOM 4708 C C . PRO B 1 198 ? 35.413 27.688 38.761 1.00 19.93 245 PRO B C 1
ATOM 4709 O O . PRO B 1 198 ? 34.436 26.939 38.898 1.00 19.61 245 PRO B O 1
ATOM 4713 N N . ASP B 1 199 ? 36.654 27.308 39.084 1.00 23.59 246 ASP B N 1
ATOM 4714 C CA . ASP B 1 199 ? 36.899 25.928 39.493 1.00 22.17 246 ASP B CA 1
ATOM 4715 C C . ASP B 1 199 ? 36.305 25.650 40.867 1.00 19.80 246 ASP B C 1
ATOM 4716 O O . ASP B 1 199 ? 35.800 24.548 41.114 1.00 19.26 246 ASP B O 1
ATOM 4721 N N . VAL B 1 200 ? 36.331 26.641 41.765 1.00 21.33 247 VAL B N 1
ATOM 4722 C CA . VAL B 1 200 ? 35.655 26.490 43.052 1.00 18.22 247 VAL B CA 1
ATOM 4723 C C . VAL B 1 200 ? 34.146 26.441 42.847 1.00 20.57 247 VAL B C 1
ATOM 4724 O O . VAL B 1 200 ? 33.461 25.564 43.386 1.00 19.23 247 VAL B O 1
ATOM 4728 N N . ALA B 1 201 ? 33.610 27.367 42.035 1.00 17.26 248 ALA B N 1
ATOM 4729 C CA . ALA B 1 201 ? 32.168 27.425 41.799 1.00 17.81 248 ALA B CA 1
ATOM 4730 C C . ALA B 1 201 ? 31.644 26.101 41.254 1.00 18.92 248 ALA B C 1
ATOM 4731 O O . ALA B 1 201 ? 30.545 25.660 41.616 1.00 18.98 248 ALA B O 1
ATOM 4733 N N . ASP B 1 202 ? 32.434 25.448 40.396 1.00 16.84 249 ASP B N 1
ATOM 4734 C CA . ASP B 1 202 ? 32.061 24.154 39.833 1.00 20.44 249 ASP B CA 1
ATOM 4735 C C . ASP B 1 202 ? 31.694 23.151 40.927 1.00 19.77 249 ASP B C 1
ATOM 4736 O O . ASP B 1 202 ? 30.694 22.431 40.815 1.00 17.46 249 ASP B O 1
ATOM 4741 N N . GLY B 1 203 ? 32.492 23.090 41.997 1.00 20.80 250 GLY B N 1
ATOM 4742 C CA . GLY B 1 203 ? 32.188 22.168 43.081 1.00 13.85 250 GLY B CA 1
ATOM 4743 C C . GLY B 1 203 ? 30.943 22.558 43.852 1.00 15.13 250 GLY B C 1
ATOM 4744 O O . GLY B 1 203 ? 30.151 21.697 44.241 1.00 15.35 250 GLY B O 1
ATOM 4745 N N . PHE B 1 204 ? 30.761 23.861 44.099 1.00 15.92 251 PHE B N 1
ATOM 4746 C CA . PHE B 1 204 ? 29.541 24.349 44.735 1.00 17.56 251 PHE B CA 1
ATOM 4747 C C . PHE B 1 204 ? 28.302 24.022 43.900 1.00 16.37 251 PHE B C 1
ATOM 4748 O O . PHE B 1 204 ? 27.244 23.697 44.449 1.00 15.17 251 PHE B O 1
ATOM 4756 N N . LYS B 1 205 ? 28.418 24.085 42.569 1.00 17.37 252 LYS B N 1
ATOM 4757 C CA . LYS B 1 205 ? 27.268 23.816 41.702 1.00 17.07 252 LYS B CA 1
ATOM 4758 C C . LYS B 1 205 ? 26.920 22.338 41.672 1.00 20.09 252 LYS B C 1
ATOM 4759 O O . LYS B 1 205 ? 25.736 21.984 41.580 1.00 17.75 252 LYS B O 1
ATOM 4765 N N . ARG B 1 206 ? 27.935 21.466 41.756 1.00 16.39 253 ARG B N 1
ATOM 4766 C CA . ARG B 1 206 ? 27.684 20.037 41.876 1.00 17.70 253 ARG B CA 1
ATOM 4767 C C . ARG B 1 206 ? 26.976 19.710 43.188 1.00 17.99 253 ARG B C 1
ATOM 4768 O O . ARG B 1 206 ? 26.087 18.847 43.227 1.00 14.56 253 ARG B O 1
ATOM 4776 N N . TYR B 1 207 ? 27.374 20.376 44.279 1.00 16.36 254 TYR B N 1
ATOM 4777 C CA . TYR B 1 207 ? 26.686 20.220 45.562 1.00 14.73 254 TYR B CA 1
ATOM 4778 C C . TYR B 1 207 ? 25.248 20.722 45.481 1.00 16.73 254 TYR B C 1
ATOM 4779 O O . TYR B 1 207 ? 24.325 20.110 46.043 1.00 14.13 254 TYR B O 1
ATOM 4788 N N . ASP B 1 208 ? 25.047 21.861 44.816 1.00 13.96 255 ASP B N 1
ATOM 4789 C CA . ASP B 1 208 ? 23.700 22.369 44.574 1.00 15.88 255 ASP B CA 1
ATOM 4790 C C . ASP B 1 208 ? 22.856 21.392 43.748 1.00 15.20 255 ASP B C 1
ATOM 4791 O O . ASP B 1 208 ? 21.656 21.223 44.004 1.00 17.38 255 ASP B O 1
ATOM 4796 N N . THR B 1 209 ? 23.447 20.769 42.730 1.00 14.90 256 THR B N 1
ATOM 4797 C CA . THR B 1 209 ? 22.711 19.764 41.960 1.00 12.41 256 THR B CA 1
ATOM 4798 C C . THR B 1 209 ? 22.186 18.646 42.853 1.00 16.41 256 THR B C 1
ATOM 4799 O O . THR B 1 209 ? 21.042 18.186 42.687 1.00 13.21 256 THR B O 1
ATOM 4803 N N . LEU B 1 210 ? 23.006 18.208 43.817 1.00 12.03 257 LEU B N 1
ATOM 4804 C CA . LEU B 1 210 ? 22.604 17.172 44.768 1.00 15.02 257 LEU B CA 1
ATOM 4805 C C . LEU B 1 210 ? 21.427 17.622 45.621 1.00 13.56 257 LEU B C 1
ATOM 4806 O O . LEU B 1 210 ? 20.519 16.835 45.908 1.00 17.24 257 LEU B O 1
ATOM 4811 N N . LEU B 1 211 ? 21.444 18.878 46.060 1.00 13.52 258 LEU B N 1
ATOM 4812 C CA . LEU B 1 211 ? 20.301 19.439 46.768 1.00 18.69 258 LEU B CA 1
ATOM 4813 C C . LEU B 1 211 ? 19.050 19.440 45.892 1.00 17.05 258 LEU B C 1
ATOM 4814 O O . LEU B 1 211 ? 17.994 18.942 46.298 1.00 20.52 258 LEU B O 1
ATOM 4819 N N . LYS B 1 212 ? 19.155 20.016 44.683 1.00 14.90 259 LYS B N 1
ATOM 4820 C CA . LYS B 1 212 ? 17.991 20.252 43.819 1.00 14.26 259 LYS B CA 1
ATOM 4821 C C . LYS B 1 212 ? 17.333 18.955 43.359 1.00 15.38 259 LYS B C 1
ATOM 4822 O O . LYS B 1 212 ? 16.113 18.911 43.161 1.00 19.48 259 LYS B O 1
ATOM 4828 N N . LYS B 1 213 ? 18.121 17.914 43.146 1.00 16.03 260 LYS B N 1
ATOM 4829 C CA . LYS B 1 213 ? 17.616 16.618 42.724 1.00 14.05 260 LYS B CA 1
ATOM 4830 C C . LYS B 1 213 ? 17.078 15.793 43.880 1.00 18.38 260 LYS B C 1
ATOM 4831 O O . LYS B 1 213 ? 16.563 14.700 43.645 1.00 21.31 260 LYS B O 1
ATOM 4837 N N . GLY B 1 214 ? 17.183 16.272 45.115 1.00 16.52 261 GLY B N 1
ATOM 4838 C CA . GLY B 1 214 ? 16.737 15.464 46.229 1.00 18.91 261 GLY B CA 1
ATOM 4839 C C . GLY B 1 214 ? 17.667 14.327 46.575 1.00 23.68 261 GLY B C 1
ATOM 4840 O O . GLY B 1 214 ? 17.236 13.358 47.212 1.00 19.62 261 GLY B O 1
ATOM 4841 N N . TYR B 1 215 ? 18.941 14.421 46.184 1.00 16.99 262 TYR B N 1
ATOM 4842 C CA . TYR B 1 215 ? 19.906 13.371 46.488 1.00 18.45 262 TYR B CA 1
ATOM 4843 C C . TYR B 1 215 ? 20.486 13.542 47.889 1.00 20.12 262 TYR B C 1
ATOM 4844 O O . TYR B 1 215 ? 20.603 12.567 48.644 1.00 17.13 262 TYR B O 1
ATOM 4853 N N . LEU B 1 216 ? 20.874 14.763 48.245 1.00 17.75 263 LEU B N 1
ATOM 4854 C CA . LEU B 1 216 ? 21.056 15.107 49.653 1.00 16.81 263 LEU B CA 1
ATOM 4855 C C . LEU B 1 216 ? 19.686 15.126 50.329 1.00 21.79 263 LEU B C 1
ATOM 4856 O O . LEU B 1 216 ? 18.757 15.766 49.831 1.00 21.11 263 LEU B O 1
ATOM 4861 N N . GLN B 1 217 ? 19.557 14.409 51.445 1.00 17.92 264 GLN B N 1
ATOM 4862 C CA . GLN B 1 217 ? 18.260 14.153 52.065 1.00 20.06 264 GLN B CA 1
ATOM 4863 C C . GLN B 1 217 ? 17.432 15.420 52.212 1.00 21.94 264 GLN B C 1
ATOM 4864 O O . GLN B 1 217 ? 17.883 16.419 52.779 1.00 17.50 264 GLN B O 1
ATOM 4870 N N . GLU B 1 218 ? 16.205 15.358 51.709 1.00 25.65 265 GLU B N 1
ATOM 4871 C CA . GLU B 1 218 ? 15.266 16.461 51.847 1.00 27.42 265 GLU B CA 1
ATOM 4872 C C . GLU B 1 218 ? 14.918 16.700 53.314 1.00 23.91 265 GLU B C 1
ATOM 4873 O O . GLU B 1 218 ? 14.863 15.769 54.126 1.00 26.11 265 GLU B O 1
ATOM 4879 N N . GLY B 1 219 ? 14.682 17.969 53.652 1.00 23.79 266 GLY B N 1
ATOM 4880 C CA . GLY B 1 219 ? 14.284 18.335 55.002 1.00 25.39 266 GLY B CA 1
ATOM 4881 C C . GLY B 1 219 ? 15.408 18.383 56.014 1.00 19.00 266 GLY B C 1
ATOM 4882 O O . GLY B 1 219 ? 15.142 18.351 57.221 1.00 17.71 266 GLY B O 1
ATOM 4883 N N . SER B 1 220 ? 16.659 18.490 55.553 1.00 24.79 267 SER B N 1
ATOM 4884 C CA . SER B 1 220 ? 17.824 18.338 56.425 1.00 17.76 267 SER B CA 1
ATOM 4885 C C . SER B 1 220 ? 17.935 19.449 57.469 1.00 17.83 267 SER B C 1
ATOM 4886 O O . SER B 1 220 ? 18.505 19.223 58.549 1.00 17.46 267 SER B O 1
ATOM 4889 N N . LEU B 1 221 ? 17.427 20.651 57.173 1.00 18.89 268 LEU B N 1
ATOM 4890 C CA . LEU B 1 221 ? 17.571 21.764 58.114 1.00 16.95 268 LEU B CA 1
ATOM 4891 C C . LEU B 1 221 ? 16.833 21.521 59.422 1.00 18.10 268 LEU B C 1
ATOM 4892 O O . LEU B 1 221 ? 17.135 22.185 60.419 1.00 23.20 268 LEU B O 1
ATOM 4897 N N . GLY B 1 222 ? 15.866 20.607 59.443 1.00 23.76 269 GLY B N 1
ATOM 4898 C CA . GLY B 1 222 ? 15.251 20.227 60.701 1.00 24.10 269 GLY B CA 1
ATOM 4899 C C . GLY B 1 222 ? 15.989 19.158 61.485 1.00 27.48 269 GLY B C 1
ATOM 4900 O O . GLY B 1 222 ? 15.515 18.735 62.546 1.00 25.00 269 GLY B O 1
ATOM 4901 N N . GLN B 1 223 ? 17.159 18.723 61.019 1.00 21.93 270 GLN B N 1
ATOM 4902 C CA A GLN B 1 223 ? 17.841 17.564 61.581 0.41 22.04 270 GLN B CA 1
ATOM 4903 C CA B GLN B 1 223 ? 17.839 17.565 61.581 0.59 22.20 270 GLN B CA 1
ATOM 4904 C C . GLN B 1 223 ? 19.214 17.960 62.103 1.00 20.52 270 GLN B C 1
ATOM 4905 O O . GLN B 1 223 ? 20.019 18.552 61.371 1.00 14.19 270 GLN B O 1
ATOM 4916 N N . LYS B 1 224 ? 19.473 17.637 63.367 1.00 17.99 271 LYS B N 1
ATOM 4917 C CA . LYS B 1 224 ? 20.798 17.832 63.929 1.00 22.72 271 LYS B CA 1
ATOM 4918 C C . LYS B 1 224 ? 21.724 16.698 63.480 1.00 22.29 271 LYS B C 1
ATOM 4919 O O . LYS B 1 224 ? 21.285 15.662 62.963 1.00 18.36 271 LYS B O 1
ATOM 4925 N N . TYR B 1 225 ? 23.025 16.916 63.688 1.00 22.96 272 TYR B N 1
ATOM 4926 C CA . TYR B 1 225 ? 24.060 16.021 63.174 1.00 20.73 272 TYR B CA 1
ATOM 4927 C C . TYR B 1 225 ? 23.749 14.556 63.454 1.00 20.24 272 TYR B C 1
ATOM 4928 O O . TYR B 1 225 ? 23.782 13.722 62.543 1.00 26.77 272 TYR B O 1
ATOM 4937 N N . ALA B 1 226 ? 23.438 14.224 64.710 1.00 20.99 273 ALA B N 1
ATOM 4938 C CA . ALA B 1 226 ? 23.208 12.826 65.062 1.00 28.70 273 ALA B CA 1
ATOM 4939 C C . ALA B 1 226 ? 22.110 12.205 64.210 1.00 34.17 273 ALA B C 1
ATOM 4940 O O . ALA B 1 226 ? 22.173 11.011 63.893 1.00 37.77 273 ALA B O 1
ATOM 4942 N N . GLU B 1 227 ? 21.124 13.000 63.788 1.00 26.33 274 GLU B N 1
ATOM 4943 C CA . GLU B 1 227 ? 20.004 12.433 63.051 1.00 30.26 274 GLU B CA 1
ATOM 4944 C C . GLU B 1 227 ? 20.384 11.979 61.643 1.00 28.65 274 GLU B C 1
ATOM 4945 O O . GLU B 1 227 ? 19.700 11.107 61.105 1.00 23.44 274 GLU B O 1
ATOM 4951 N N . GLN B 1 228 ? 21.472 12.486 61.040 1.00 28.08 275 GLN B N 1
ATOM 4952 C CA . GLN B 1 228 ? 21.778 11.988 59.696 1.00 20.83 275 GLN B CA 1
ATOM 4953 C C . GLN B 1 228 ? 22.273 10.550 59.753 1.00 27.68 275 GLN B C 1
ATOM 4954 O O . GLN B 1 228 ? 22.074 9.785 58.802 1.00 30.70 275 GLN B O 1
ATOM 4960 N N . GLN B 1 229 ? 22.891 10.155 60.867 1.00 23.59 276 GLN B N 1
ATOM 4961 C CA . GLN B 1 229 ? 23.413 8.804 61.013 1.00 28.58 276 GLN B CA 1
ATOM 4962 C C . GLN B 1 229 ? 22.312 7.790 61.273 1.00 36.94 276 GLN B C 1
ATOM 4963 O O . GLN B 1 229 ? 22.572 6.588 61.157 1.00 39.68 276 GLN B O 1
ATOM 4969 N N . TYR B 1 230 ? 21.090 8.246 61.577 1.00 40.31 277 TYR B N 1
ATOM 4970 C CA . TYR B 1 230 ? 19.961 7.372 61.877 1.00 37.84 277 TYR B CA 1
ATOM 4971 C C . TYR B 1 230 ? 19.250 6.905 60.613 1.00 32.66 277 TYR B C 1
ATOM 4972 O O . TYR B 1 230 ? 18.843 5.745 60.525 1.00 28.49 277 TYR B O 1
ATOM 4981 N N . ALA B 1 231 ? 19.075 7.783 59.628 1.00 31.97 278 ALA B N 1
ATOM 4982 C CA . ALA B 1 231 ? 18.520 7.330 58.355 1.00 26.90 278 ALA B CA 1
ATOM 4983 C C . ALA B 1 231 ? 19.423 6.289 57.703 1.00 27.06 278 ALA B C 1
ATOM 4984 O O . ALA B 1 231 ? 18.942 5.309 57.126 1.00 25.91 278 ALA B O 1
ATOM 4986 N N . PHE B 1 232 ? 20.740 6.486 57.788 1.00 25.20 279 PHE B N 1
ATOM 4987 C CA . PHE B 1 232 ? 21.682 5.517 57.239 1.00 25.32 279 PHE B CA 1
ATOM 4988 C C . PHE B 1 232 ? 21.636 4.215 58.033 1.00 30.00 279 PHE B C 1
ATOM 4989 O O . PHE B 1 232 ? 21.541 3.120 57.464 1.00 28.52 279 PHE B O 1
ATOM 4997 N N . ARG B 1 233 ? 21.672 4.332 59.358 1.00 30.73 280 ARG B N 1
ATOM 4998 C CA . ARG B 1 233 ? 21.685 3.177 60.244 1.00 33.14 280 ARG B CA 1
ATOM 4999 C C . ARG B 1 233 ? 20.433 2.334 60.071 1.00 33.63 280 ARG B C 1
ATOM 5000 O O . ARG B 1 233 ? 20.473 1.111 60.241 1.00 33.81 280 ARG B O 1
ATOM 5008 N N . GLU B 1 234 ? 19.320 2.966 59.716 1.00 30.94 281 GLU B N 1
ATOM 5009 C CA . GLU B 1 234 ? 18.051 2.276 59.586 1.00 30.54 281 GLU B CA 1
ATOM 5010 C C . GLU B 1 234 ? 17.834 1.692 58.199 1.00 29.99 281 GLU B C 1
ATOM 5011 O O . GLU B 1 234 ? 16.783 1.102 57.952 1.00 32.01 281 GLU B O 1
ATOM 5017 N N . GLY B 1 235 ? 18.802 1.814 57.300 1.00 30.95 282 GLY B N 1
ATOM 5018 C CA . GLY B 1 235 ? 18.634 1.254 55.977 1.00 28.28 282 GLY B CA 1
ATOM 5019 C C . GLY B 1 235 ? 17.763 2.067 55.051 1.00 28.78 282 GLY B C 1
ATOM 5020 O O . GLY B 1 235 ? 17.337 1.549 54.014 1.00 24.91 282 GLY B O 1
ATOM 5021 N N . ARG B 1 236 ? 17.470 3.318 55.396 1.00 33.47 283 ARG B N 1
ATOM 5022 C CA . ARG B 1 236 ? 16.682 4.172 54.523 1.00 26.05 283 ARG B CA 1
ATOM 5023 C C . ARG B 1 236 ? 17.541 4.962 53.548 1.00 25.94 283 ARG B C 1
ATOM 5024 O O . ARG B 1 236 ? 16.999 5.539 52.602 1.00 23.32 283 ARG B O 1
ATOM 5032 N N . ALA B 1 237 ? 18.857 4.979 53.737 1.00 22.62 284 ALA B N 1
ATOM 5033 C CA . ALA B 1 237 ? 19.765 5.782 52.931 1.00 19.67 284 ALA B CA 1
ATOM 5034 C C . ALA B 1 237 ? 20.828 4.891 52.307 1.00 23.12 284 ALA B C 1
ATOM 5035 O O . ALA B 1 237 ? 21.370 3.994 52.964 1.00 24.03 284 ALA B O 1
ATOM 5037 N N . ALA B 1 238 ? 21.131 5.146 51.035 1.00 21.09 285 ALA B N 1
ATOM 5038 C CA . ALA B 1 238 ? 22.133 4.338 50.354 1.00 19.60 285 ALA B CA 1
ATOM 5039 C C . ALA B 1 238 ? 23.543 4.695 50.822 1.00 19.63 285 ALA B C 1
ATOM 5040 O O . ALA B 1 238 ? 24.376 3.804 51.027 1.00 20.99 285 ALA B O 1
ATOM 5042 N N . MET B 1 239 ? 23.816 5.987 51.015 1.00 18.52 286 MET B N 1
ATOM 5043 C CA . MET B 1 239 ? 25.142 6.502 51.330 1.00 18.00 286 MET B CA 1
ATOM 5044 C C . MET B 1 239 ? 25.019 7.559 52.420 1.00 18.89 286 MET B C 1
ATOM 5045 O O . MET B 1 239 ? 23.925 8.036 52.723 1.00 16.66 286 MET B O 1
ATOM 5050 N N . MET B 1 240 ? 26.163 7.946 52.994 1.00 15.49 287 MET B N 1
ATOM 5051 C CA . MET B 1 240 ? 26.219 9.031 53.974 1.00 17.52 287 MET B CA 1
ATOM 5052 C C . MET B 1 240 ? 27.639 9.573 54.057 1.00 16.55 287 MET B C 1
ATOM 5053 O O . MET B 1 240 ? 28.549 8.855 54.495 1.00 15.62 287 MET B O 1
ATOM 5058 N N . PHE B 1 241 ? 27.825 10.840 53.689 1.00 14.97 288 PHE B N 1
ATOM 5059 C CA . PHE B 1 241 ? 29.135 11.485 53.799 1.00 15.77 288 PHE B CA 1
ATOM 5060 C C . PHE B 1 241 ? 29.353 11.912 55.245 1.00 16.03 288 PHE B C 1
ATOM 5061 O O . PHE B 1 241 ? 28.526 12.636 55.808 1.00 15.52 288 PHE B O 1
ATOM 5069 N N . ASP B 1 242 ? 30.454 11.467 55.845 1.00 12.65 289 ASP B N 1
ATOM 5070 C CA . ASP B 1 242 ? 30.699 11.738 57.262 1.00 12.82 289 ASP B CA 1
ATOM 5071 C C . ASP B 1 242 ? 32.153 11.401 57.564 1.00 13.24 289 ASP B C 1
ATOM 5072 O O . ASP B 1 242 ? 32.862 10.815 56.737 1.00 14.55 289 ASP B O 1
ATOM 5077 N N . GLY B 1 243 ? 32.586 11.778 58.767 1.00 15.99 290 GLY B N 1
ATOM 5078 C CA . GLY B 1 243 ? 33.938 11.493 59.212 1.00 13.68 290 GLY B CA 1
ATOM 5079 C C . GLY B 1 243 ? 34.077 10.134 59.893 1.00 15.30 290 GLY B C 1
ATOM 5080 O O . GLY B 1 243 ? 33.098 9.491 60.254 1.00 14.23 290 GLY B O 1
ATOM 5081 N N . SER B 1 244 ? 35.342 9.709 60.082 1.00 16.11 291 SER B N 1
ATOM 5082 C CA . SER B 1 244 ? 35.613 8.374 60.618 1.00 13.93 291 SER B CA 1
ATOM 5083 C C . SER B 1 244 ? 35.183 8.234 62.076 1.00 17.22 291 SER B C 1
ATOM 5084 O O . SER B 1 244 ? 34.910 7.115 62.537 1.00 22.71 291 SER B O 1
ATOM 5087 N N . TRP B 1 245 ? 35.121 9.345 62.816 1.00 14.52 292 TRP B N 1
ATOM 5088 C CA . TRP B 1 245 ? 34.629 9.332 64.188 1.00 16.34 292 TRP B CA 1
ATOM 5089 C C . TRP B 1 245 ? 33.185 8.835 64.287 1.00 20.19 292 TRP B C 1
ATOM 5090 O O . TRP B 1 245 ? 32.735 8.500 65.386 1.00 23.63 292 TRP B O 1
ATOM 5101 N N . ALA B 1 246 ? 32.445 8.812 63.172 1.00 18.26 293 ALA B N 1
ATOM 5102 C CA . ALA B 1 246 ? 31.057 8.350 63.152 1.00 23.05 293 ALA B CA 1
ATOM 5103 C C . ALA B 1 246 ? 30.932 6.842 63.270 1.00 21.35 293 ALA B C 1
ATOM 5104 O O . ALA B 1 246 ? 29.824 6.348 63.505 1.00 22.31 293 ALA B O 1
ATOM 5106 N N . SER B 1 247 ? 32.027 6.101 63.082 1.00 22.50 294 SER B N 1
ATOM 5107 C CA . SER B 1 247 ? 32.002 4.666 63.341 1.00 35.01 294 SER B CA 1
ATOM 5108 C C . SER B 1 247 ? 31.563 4.380 64.771 1.00 34.48 294 SER B C 1
ATOM 5109 O O . SER B 1 247 ? 30.869 3.390 65.030 1.00 40.73 294 SER B O 1
ATOM 5112 N N . ALA B 1 248 ? 31.961 5.242 65.712 1.00 38.96 295 ALA B N 1
ATOM 5113 C CA . ALA B 1 248 ? 31.527 5.134 67.098 1.00 39.15 295 ALA B CA 1
ATOM 5114 C C . ALA B 1 248 ? 30.033 4.814 67.179 1.00 43.68 295 ALA B C 1
ATOM 5115 O O . ALA B 1 248 ? 29.628 3.967 67.982 1.00 47.87 295 ALA B O 1
ATOM 5117 N N . ALA B 1 249 ? 29.219 5.420 66.303 1.00 43.98 296 ALA B N 1
ATOM 5118 C CA . ALA B 1 249 ? 27.760 5.305 66.361 1.00 41.08 296 ALA B CA 1
ATOM 5119 C C . ALA B 1 249 ? 27.158 4.381 65.311 1.00 46.02 296 ALA B C 1
ATOM 5120 O O . ALA B 1 249 ? 25.942 4.161 65.329 1.00 43.51 296 ALA B O 1
ATOM 5122 N N . LEU B 1 250 ? 27.943 3.864 64.373 1.00 46.75 297 LEU B N 1
ATOM 5123 C CA . LEU B 1 250 ? 27.402 2.885 63.441 1.00 48.38 297 LEU B CA 1
ATOM 5124 C C . LEU B 1 250 ? 27.596 1.460 63.953 1.00 54.91 297 LEU B C 1
ATOM 5125 O O . LEU B 1 250 ? 27.661 0.510 63.163 1.00 53.09 297 LEU B O 1
ATOM 5130 N N . VAL B 1 251 ? 27.681 1.306 65.275 1.00 54.08 298 VAL B N 1
ATOM 5131 C CA . VAL B 1 251 ? 27.797 0.017 65.953 1.00 64.76 298 VAL B CA 1
ATOM 5132 C C . VAL B 1 251 ? 26.669 -0.142 66.982 1.00 56.42 298 VAL B C 1
ATOM 5133 O O . VAL B 1 251 ? 26.775 0.323 68.123 1.00 58.27 298 VAL B O 1
ATOM 5137 N N . THR B 1 256 ? 24.910 -6.987 63.828 1.00 61.29 303 THR B N 1
ATOM 5138 C CA . THR B 1 256 ? 23.628 -6.726 63.177 1.00 45.62 303 THR B CA 1
ATOM 5139 C C . THR B 1 256 ? 23.771 -6.909 61.659 1.00 53.73 303 THR B C 1
ATOM 5140 O O . THR B 1 256 ? 24.891 -6.991 61.146 1.00 52.84 303 THR B O 1
ATOM 5144 N N . LYS B 1 257 ? 22.650 -6.992 60.933 1.00 55.49 304 LYS B N 1
ATOM 5145 C CA . LYS B 1 257 ? 22.751 -7.213 59.492 1.00 57.32 304 LYS B CA 1
ATOM 5146 C C . LYS B 1 257 ? 23.321 -5.984 58.783 1.00 58.17 304 LYS B C 1
ATOM 5147 O O . LYS B 1 257 ? 24.156 -6.123 57.878 1.00 58.80 304 LYS B O 1
ATOM 5153 N N . ILE B 1 258 ? 22.918 -4.770 59.192 1.00 51.89 305 ILE B N 1
ATOM 5154 C CA . ILE B 1 258 ? 23.484 -3.575 58.553 1.00 52.71 305 ILE B CA 1
ATOM 5155 C C . ILE B 1 258 ? 24.994 -3.504 58.782 1.00 51.06 305 ILE B C 1
ATOM 5156 O O . ILE B 1 258 ? 25.757 -3.171 57.865 1.00 52.06 305 ILE B O 1
ATOM 5161 N N . ALA B 1 259 ? 25.451 -3.805 60.002 1.00 48.48 306 ALA B N 1
ATOM 5162 C CA . ALA B 1 259 ? 26.881 -3.718 60.303 1.00 49.93 306 ALA B CA 1
ATOM 5163 C C . ALA B 1 259 ? 27.734 -4.485 59.297 1.00 51.04 306 ALA B C 1
ATOM 5164 O O . ALA B 1 259 ? 28.843 -4.051 58.964 1.00 49.34 306 ALA B O 1
ATOM 5166 N N . GLU B 1 260 ? 27.241 -5.621 58.796 1.00 51.27 307 GLU B N 1
ATOM 5167 C CA . GLU B 1 260 ? 28.006 -6.368 57.802 1.00 48.80 307 GLU B CA 1
ATOM 5168 C C . GLU B 1 260 ? 28.028 -5.658 56.457 1.00 48.34 307 GLU B C 1
ATOM 5169 O O . GLU B 1 260 ? 28.980 -5.829 55.684 1.00 45.09 307 GLU B O 1
ATOM 5175 N N . ASP B 1 261 ? 26.994 -4.877 56.153 1.00 35.29 308 ASP B N 1
ATOM 5176 C CA . ASP B 1 261 ? 26.870 -4.275 54.837 1.00 33.87 308 ASP B CA 1
ATOM 5177 C C . ASP B 1 261 ? 27.397 -2.843 54.759 1.00 28.45 308 ASP B C 1
ATOM 5178 O O . ASP B 1 261 ? 27.349 -2.248 53.679 1.00 31.25 308 ASP B O 1
ATOM 5183 N N . ILE B 1 262 ? 27.926 -2.280 55.840 1.00 24.84 309 ILE B N 1
ATOM 5184 C CA . ILE B 1 262 ? 28.420 -0.907 55.797 1.00 25.93 309 ILE B CA 1
ATOM 5185 C C . ILE B 1 262 ? 29.886 -0.892 55.388 1.00 26.55 309 ILE B C 1
ATOM 5186 O O . ILE B 1 262 ? 30.729 -1.532 56.019 1.00 30.36 309 ILE B O 1
ATOM 5191 N N . GLY B 1 263 ? 30.184 -0.159 54.323 1.00 22.51 310 GLY B N 1
ATOM 5192 C CA . GLY B 1 263 ? 31.535 0.037 53.851 1.00 21.13 310 GLY B CA 1
ATOM 5193 C C . GLY B 1 263 ? 31.819 1.513 53.676 1.00 20.13 310 GLY B C 1
ATOM 5194 O O . GLY B 1 263 ? 31.009 2.352 54.082 1.00 19.32 310 GLY B O 1
ATOM 5195 N N . PHE B 1 264 ? 32.946 1.848 53.062 1.00 15.13 311 PHE B N 1
ATOM 5196 C CA . PHE B 1 264 ? 33.391 3.229 52.991 1.00 17.72 311 PHE B CA 1
ATOM 5197 C C . PHE B 1 264 ? 34.204 3.401 51.721 1.00 19.99 311 PHE B C 1
ATOM 5198 O O . PHE B 1 264 ? 35.061 2.564 51.431 1.00 22.55 311 PHE B O 1
ATOM 5206 N N . PHE B 1 265 ? 33.945 4.472 50.963 1.00 16.73 312 PHE B N 1
ATOM 5207 C CA . PHE B 1 265 ? 34.760 4.749 49.792 1.00 14.38 312 PHE B CA 1
ATOM 5208 C C . PHE B 1 265 ? 35.013 6.244 49.679 1.00 18.87 312 PHE B C 1
ATOM 5209 O O . PHE B 1 265 ? 34.228 7.066 50.158 1.00 17.42 312 PHE B O 1
ATOM 5217 N N . SER B 1 266 ? 36.154 6.581 49.077 1.00 18.92 313 SER B N 1
ATOM 5218 C CA . SER B 1 266 ? 36.475 7.970 48.782 1.00 16.99 313 SER B CA 1
ATOM 5219 C C . SER B 1 266 ? 35.498 8.540 47.757 1.00 19.98 313 SER B C 1
ATOM 5220 O O . SER B 1 266 ? 35.018 7.837 46.863 1.00 14.28 313 SER B O 1
ATOM 5223 N N . PHE B 1 267 ? 35.211 9.832 47.900 1.00 20.42 314 PHE B N 1
ATOM 5224 C CA . PHE B 1 267 ? 34.227 10.483 47.057 1.00 19.89 314 PHE B CA 1
ATOM 5225 C C . PHE B 1 267 ? 34.635 10.360 45.591 1.00 20.15 314 PHE B C 1
ATOM 5226 O O . PHE B 1 267 ? 35.829 10.448 45.274 1.00 16.91 314 PHE B O 1
ATOM 5234 N N . PRO B 1 268 ? 33.680 10.122 44.681 1.00 16.62 315 PRO B N 1
ATOM 5235 C CA . PRO B 1 268 ? 34.028 9.926 43.264 1.00 19.04 315 PRO B CA 1
ATOM 5236 C C . PRO B 1 268 ? 34.828 11.078 42.671 1.00 18.98 315 PRO B C 1
ATOM 5237 O O . PRO B 1 268 ? 34.741 12.230 43.111 1.00 14.81 315 PRO B O 1
ATOM 5241 N N . ASP B 1 269 ? 35.621 10.754 41.651 1.00 17.33 316 ASP B N 1
ATOM 5242 C CA . ASP B 1 269 ? 36.368 11.778 40.942 1.00 16.27 316 ASP B CA 1
ATOM 5243 C C . ASP B 1 269 ? 35.425 12.519 40.004 1.00 20.33 316 ASP B C 1
ATOM 5244 O O . ASP B 1 269 ? 34.393 11.995 39.596 1.00 19.54 316 ASP B O 1
ATOM 5249 N N . VAL B 1 270 ? 35.775 13.763 39.690 1.00 20.57 317 VAL B N 1
ATOM 5250 C CA . VAL B 1 270 ? 34.945 14.608 38.841 1.00 20.69 317 VAL B CA 1
ATOM 5251 C C . VAL B 1 270 ? 35.666 15.043 37.575 1.00 23.79 317 VAL B C 1
ATOM 5252 O O . VAL B 1 270 ? 35.052 15.718 36.727 1.00 27.06 317 VAL B O 1
ATOM 5256 N N . GLY B 1 271 ? 36.947 14.715 37.428 1.00 22.00 318 GLY B N 1
ATOM 5257 C CA . GLY B 1 271 ? 37.763 15.297 36.388 1.00 28.14 318 GLY B CA 1
ATOM 5258 C C . GLY B 1 271 ? 38.387 16.625 36.744 1.00 24.80 318 GLY B C 1
ATOM 5259 O O . GLY B 1 271 ? 38.783 17.361 35.835 1.00 26.93 318 GLY B O 1
ATOM 5260 N N . GLY B 1 272 ? 38.498 16.953 38.032 1.00 22.15 319 GLY B N 1
ATOM 5261 C CA . GLY B 1 272 ? 38.979 18.239 38.478 1.00 16.84 319 GLY B CA 1
ATOM 5262 C C . GLY B 1 272 ? 40.364 18.149 39.101 1.00 18.57 319 GLY B C 1
ATOM 5263 O O . GLY B 1 272 ? 40.966 17.083 39.205 1.00 27.86 319 GLY B O 1
ATOM 5264 N N . LYS B 1 273 ? 40.868 19.310 39.519 1.00 16.60 320 LYS B N 1
ATOM 5265 C CA . LYS B 1 273 ? 42.266 19.375 39.963 1.00 20.68 320 LYS B CA 1
ATOM 5266 C C . LYS B 1 273 ? 42.536 18.636 41.272 1.00 24.33 320 LYS B C 1
ATOM 5267 O O . LYS B 1 273 ? 43.707 18.517 41.659 1.00 25.05 320 LYS B O 1
ATOM 5273 N N . GLY B 1 274 ? 41.504 18.167 41.977 1.00 20.39 321 GLY B N 1
ATOM 5274 C CA . GLY B 1 274 ? 41.703 17.468 43.238 1.00 18.56 321 GLY B CA 1
ATOM 5275 C C . GLY B 1 274 ? 41.130 16.066 43.232 1.00 19.88 321 GLY B C 1
ATOM 5276 O O . GLY B 1 274 ? 40.664 15.556 44.258 1.00 19.31 321 GLY B O 1
ATOM 5277 N N . ASP B 1 275 ? 41.153 15.436 42.064 1.00 17.81 322 ASP B N 1
ATOM 5278 C CA . ASP B 1 275 ? 40.715 14.055 41.957 1.00 18.79 322 ASP B CA 1
ATOM 5279 C C . ASP B 1 275 ? 41.648 13.146 42.739 1.00 18.83 322 ASP B C 1
ATOM 5280 O O . ASP B 1 275 ? 42.839 13.428 42.888 1.00 20.76 322 ASP B O 1
ATOM 5285 N N . GLY B 1 276 ? 41.097 12.045 43.244 1.00 17.40 323 GLY B N 1
ATOM 5286 C CA . GLY B 1 276 ? 41.908 11.044 43.917 1.00 20.40 323 GLY B CA 1
ATOM 5287 C C . GLY B 1 276 ? 42.454 11.427 45.277 1.00 20.84 323 GLY B C 1
ATOM 5288 O O . GLY B 1 276 ? 43.297 10.711 45.816 1.00 24.95 323 GLY B O 1
ATOM 5289 N N . MET B 1 277 ? 42.000 12.524 45.859 1.00 18.78 324 MET B N 1
ATOM 5290 C CA . MET B 1 277 ? 42.468 12.976 47.156 1.00 22.34 324 MET B CA 1
ATOM 5291 C C . MET B 1 277 ? 41.389 12.701 48.203 1.00 23.28 324 MET B C 1
ATOM 5292 O O . MET B 1 277 ? 40.198 12.650 47.883 1.00 19.45 324 MET B O 1
ATOM 5297 N N . ILE B 1 278 ? 41.789 12.534 49.463 1.00 20.76 325 ILE B N 1
ATOM 5298 C CA . ILE B 1 278 ? 40.813 12.326 50.529 1.00 18.75 325 ILE B CA 1
ATOM 5299 C C . ILE B 1 278 ? 41.047 13.351 51.634 1.00 18.51 325 ILE B C 1
ATOM 5300 O O . ILE B 1 278 ? 42.189 13.698 51.945 1.00 16.22 325 ILE B O 1
ATOM 5305 N N . ASN B 1 279 ? 39.956 13.877 52.183 1.00 19.82 326 ASN B N 1
ATOM 5306 C CA . ASN B 1 279 ? 40.015 14.777 53.331 1.00 15.24 326 ASN B CA 1
ATOM 5307 C C . ASN B 1 279 ? 40.415 13.978 54.575 1.00 15.65 326 ASN B C 1
ATOM 5308 O O . ASN B 1 279 ? 39.720 13.030 54.949 1.00 18.37 326 ASN B O 1
ATOM 5313 N N . GLY B 1 280 ? 41.540 14.336 55.200 1.00 13.62 327 GLY B N 1
ATOM 5314 C CA . GLY B 1 280 ? 41.970 13.633 56.401 1.00 15.14 327 GLY B CA 1
ATOM 5315 C C . GLY B 1 280 ? 43.041 14.404 57.148 1.00 15.38 327 GLY B C 1
ATOM 5316 O O . GLY B 1 280 ? 43.615 15.366 56.636 1.00 12.51 327 GLY B O 1
ATOM 5317 N N . GLY B 1 281 ? 43.304 13.982 58.379 1.00 17.61 328 GLY B N 1
ATOM 5318 C CA . GLY B 1 281 ? 44.420 14.554 59.107 1.00 18.53 328 GLY B CA 1
ATOM 5319 C C . GLY B 1 281 ? 44.318 14.345 60.607 1.00 15.71 328 GLY B C 1
ATOM 5320 O O . GLY B 1 281 ? 43.535 13.533 61.094 1.00 13.76 328 GLY B O 1
ATOM 5321 N N . TYR B 1 282 ? 45.144 15.113 61.319 1.00 18.54 329 TYR B N 1
ATOM 5322 C CA . TYR B 1 282 ? 45.319 15.064 62.776 1.00 16.81 329 TYR B CA 1
ATOM 5323 C C . TYR B 1 282 ? 44.907 16.420 63.329 1.00 18.94 329 TYR B C 1
ATOM 5324 O O . TYR B 1 282 ? 45.755 17.268 63.626 1.00 17.28 329 TYR B O 1
ATOM 5333 N N . SER B 1 283 ? 43.596 16.620 63.478 1.00 13.67 330 SER B N 1
ATOM 5334 C CA . SER B 1 283 ? 43.054 17.952 63.665 1.00 10.69 330 SER B CA 1
ATOM 5335 C C . SER B 1 283 ? 42.553 18.242 65.067 1.00 14.53 330 SER B C 1
ATOM 5336 O O . SER B 1 283 ? 42.462 19.417 65.430 1.00 15.95 330 SER B O 1
ATOM 5339 N N . ASN B 1 284 ? 42.192 17.222 65.848 1.00 12.68 331 ASN B N 1
ATOM 5340 C CA . ASN B 1 284 ? 41.397 17.428 67.052 1.00 16.97 331 ASN B CA 1
ATOM 5341 C C . ASN B 1 284 ? 42.025 16.668 68.209 1.00 16.05 331 ASN B C 1
ATOM 5342 O O . ASN B 1 284 ? 42.303 15.465 68.102 1.00 12.78 331 ASN B O 1
ATOM 5347 N N . GLY B 1 285 ? 42.260 17.380 69.302 1.00 16.82 332 GLY B N 1
ATOM 5348 C CA . GLY B 1 285 ? 42.809 16.793 70.497 1.00 16.06 332 GLY B CA 1
ATOM 5349 C C . GLY B 1 285 ? 42.555 17.683 71.688 1.00 21.05 332 GLY B C 1
ATOM 5350 O O . GLY B 1 285 ? 41.442 18.193 71.861 1.00 21.66 332 GLY B O 1
ATOM 5351 N N . TYR B 1 286 ? 43.572 17.874 72.525 1.00 15.55 333 TYR B N 1
ATOM 5352 C CA . TYR B 1 286 ? 43.440 18.726 73.692 1.00 19.26 333 TYR B CA 1
ATOM 5353 C C . TYR B 1 286 ? 44.558 19.755 73.720 1.00 19.00 333 TYR B C 1
ATOM 5354 O O . TYR B 1 286 ? 45.664 19.519 73.225 1.00 15.40 333 TYR B O 1
ATOM 5363 N N . GLY B 1 287 ? 44.214 20.936 74.245 1.00 19.24 334 GLY B N 1
ATOM 5364 C CA . GLY B 1 287 ? 45.178 21.962 74.567 1.00 20.48 334 GLY B CA 1
ATOM 5365 C C . GLY B 1 287 ? 45.010 22.338 76.030 1.00 22.04 334 GLY B C 1
ATOM 5366 O O . GLY B 1 287 ? 44.050 21.929 76.696 1.00 17.94 334 GLY B O 1
ATOM 5367 N N . PHE B 1 288 ? 45.965 23.111 76.536 1.00 21.78 335 PHE B N 1
ATOM 5368 C CA . PHE B 1 288 ? 46.050 23.327 77.975 1.00 24.69 335 PHE B CA 1
ATOM 5369 C C . PHE B 1 288 ? 46.303 24.800 78.253 1.00 22.08 335 PHE B C 1
ATOM 5370 O O . PHE B 1 288 ? 47.084 25.444 77.548 1.00 25.47 335 PHE B O 1
ATOM 5378 N N . SER B 1 289 ? 45.636 25.328 79.277 1.00 23.07 336 SER B N 1
ATOM 5379 C CA . SER B 1 289 ? 45.733 26.753 79.570 1.00 22.47 336 SER B CA 1
ATOM 5380 C C . SER B 1 289 ? 47.158 27.132 79.956 1.00 31.04 336 SER B C 1
ATOM 5381 O O . SER B 1 289 ? 47.807 26.448 80.751 1.00 24.91 336 SER B O 1
ATOM 5384 N N . ALA B 1 290 ? 47.645 28.236 79.387 1.00 30.44 337 ALA B N 1
ATOM 5385 C CA . ALA B 1 290 ? 48.976 28.718 79.725 1.00 30.55 337 ALA B CA 1
ATOM 5386 C C . ALA B 1 290 ? 49.102 29.119 81.192 1.00 34.33 337 ALA B C 1
ATOM 5387 O O . ALA B 1 290 ? 50.225 29.319 81.666 1.00 34.58 337 ALA B O 1
ATOM 5389 N N . SER B 1 291 ? 47.996 29.211 81.930 1.00 32.20 338 SER B N 1
ATOM 5390 C CA . SER B 1 291 ? 48.006 29.762 83.280 1.00 34.70 338 SER B CA 1
ATOM 5391 C C . SER B 1 291 ? 47.910 28.700 84.378 1.00 32.21 338 SER B C 1
ATOM 5392 O O . SER B 1 291 ? 47.431 28.999 85.473 1.00 43.35 338 SER B O 1
ATOM 5395 N N . LEU B 1 292 ? 48.384 27.479 84.136 1.00 35.48 339 LEU B N 1
ATOM 5396 C CA . LEU B 1 292 ? 48.295 26.430 85.150 1.00 30.43 339 LEU B CA 1
ATOM 5397 C C . LEU B 1 292 ? 49.310 26.646 86.271 1.00 36.33 339 LEU B C 1
ATOM 5398 O O . LEU B 1 292 ? 50.507 26.802 86.012 1.00 38.06 339 LEU B O 1
ATOM 5403 N N . ASN B 1 293 ? 48.834 26.641 87.519 1.00 36.49 340 ASN B N 1
ATOM 5404 C CA . ASN B 1 293 ? 49.729 26.519 88.664 1.00 36.63 340 ASN B CA 1
ATOM 5405 C C . ASN B 1 293 ? 50.305 25.105 88.715 1.00 36.83 340 ASN B C 1
ATOM 5406 O O . ASN B 1 293 ? 49.916 24.227 87.942 1.00 38.72 340 ASN B O 1
ATOM 5411 N N . GLU B 1 294 ? 51.235 24.869 89.647 1.00 37.61 341 GLU B N 1
ATOM 5412 C CA . GLU B 1 294 ? 51.952 23.597 89.578 1.00 36.32 341 GLU B CA 1
ATOM 5413 C C . GLU B 1 294 ? 51.065 22.408 89.938 1.00 33.86 341 GLU B C 1
ATOM 5414 O O . GLU B 1 294 ? 51.272 21.312 89.408 1.00 39.36 341 GLU B O 1
ATOM 5420 N N . ARG B 1 295 ? 50.070 22.594 90.801 1.00 25.62 342 ARG B N 1
ATOM 5421 C CA . ARG B 1 295 ? 49.109 21.522 91.048 1.00 32.50 342 ARG B CA 1
ATOM 5422 C C . ARG B 1 295 ? 48.240 21.256 89.813 1.00 38.89 342 ARG B C 1
ATOM 5423 O O . ARG B 1 295 ? 47.908 20.101 89.516 1.00 29.66 342 ARG B O 1
ATOM 5431 N N . GLU B 1 296 ? 47.859 22.310 89.078 1.00 35.95 343 GLU B N 1
ATOM 5432 C CA . GLU B 1 296 ? 47.099 22.113 87.843 1.00 30.80 343 GLU B CA 1
ATOM 5433 C C . GLU B 1 296 ? 47.969 21.497 86.757 1.00 30.87 343 GLU B C 1
ATOM 5434 O O . GLU B 1 296 ? 47.491 20.682 85.957 1.00 29.30 343 GLU B O 1
ATOM 5440 N N . LYS B 1 297 ? 49.255 21.862 86.721 1.00 26.17 344 LYS B N 1
ATOM 5441 C CA . LYS B 1 297 ? 50.141 21.334 85.695 1.00 31.81 344 LYS B CA 1
ATOM 5442 C C . LYS B 1 297 ? 50.416 19.851 85.912 1.00 31.50 344 LYS B C 1
ATOM 5443 O O . LYS B 1 297 ? 50.429 19.074 84.950 1.00 31.06 344 LYS B O 1
ATOM 5449 N N . LYS B 1 298 ? 50.635 19.437 87.163 1.00 34.00 345 LYS B N 1
ATOM 5450 C CA . LYS B 1 298 ? 50.738 18.009 87.469 1.00 30.33 345 LYS B CA 1
ATOM 5451 C C . LYS B 1 298 ? 49.520 17.260 86.953 1.00 26.53 345 LYS B C 1
ATOM 5452 O O . LYS B 1 298 ? 49.634 16.180 86.364 1.00 29.52 345 LYS B O 1
ATOM 5458 N N . ALA B 1 299 ? 48.337 17.801 87.226 1.00 25.75 346 ALA B N 1
ATOM 5459 C CA . ALA B 1 299 ? 47.113 17.206 86.719 1.00 30.73 346 ALA B CA 1
ATOM 5460 C C . ALA B 1 299 ? 47.128 17.163 85.198 1.00 27.55 346 ALA B C 1
ATOM 5461 O O . ALA B 1 299 ? 46.700 16.175 84.593 1.00 27.80 346 ALA B O 1
ATOM 5463 N N . ALA B 1 300 ? 47.638 18.221 84.563 1.00 29.39 347 ALA B N 1
ATOM 5464 C CA . ALA B 1 300 ? 47.695 18.234 83.107 1.00 26.17 347 ALA B CA 1
ATOM 5465 C C . ALA B 1 300 ? 48.678 17.196 82.595 1.00 27.60 347 ALA B C 1
ATOM 5466 O O . ALA B 1 300 ? 48.417 16.536 81.584 1.00 21.76 347 ALA B O 1
ATOM 5468 N N . VAL B 1 301 ? 49.813 17.030 83.282 1.00 28.55 348 VAL B N 1
ATOM 5469 C CA . VAL B 1 301 ? 50.804 16.045 82.851 1.00 26.49 348 VAL B CA 1
ATOM 5470 C C . VAL B 1 301 ? 50.249 14.635 83.003 1.00 24.20 348 VAL B C 1
ATOM 5471 O O . VAL B 1 301 ? 50.525 13.748 82.179 1.00 21.45 348 VAL B O 1
ATOM 5475 N N . GLU B 1 302 ? 49.477 14.405 84.067 1.00 20.72 349 GLU B N 1
ATOM 5476 C CA . GLU B 1 302 ? 48.852 13.104 84.264 1.00 23.85 349 GLU B CA 1
ATOM 5477 C C . GLU B 1 302 ? 47.782 12.850 83.206 1.00 20.51 349 GLU B C 1
ATOM 5478 O O . GLU B 1 302 ? 47.674 11.736 82.679 1.00 22.15 349 GLU B O 1
ATOM 5484 N N . PHE B 1 303 ? 47.000 13.874 82.865 1.00 18.53 350 PHE B N 1
ATOM 5485 C CA . PHE B 1 303 ? 46.093 13.752 81.723 1.00 20.89 350 PHE B CA 1
ATOM 5486 C C . PHE B 1 303 ? 46.846 13.346 80.467 1.00 16.30 350 PHE B C 1
ATOM 5487 O O . PHE B 1 303 ? 46.464 12.391 79.781 1.00 19.08 350 PHE B O 1
ATOM 5495 N N . ILE B 1 304 ? 47.924 14.067 80.143 1.00 16.91 351 ILE B N 1
ATOM 5496 C CA . ILE B 1 304 ? 48.669 13.755 78.926 1.00 18.02 351 ILE B CA 1
ATOM 5497 C C . ILE B 1 304 ? 49.227 12.342 78.998 1.00 21.42 351 ILE B C 1
ATOM 5498 O O . ILE B 1 304 ? 49.121 11.565 78.040 1.00 16.52 351 ILE B O 1
ATOM 5503 N N . LYS B 1 305 ? 49.798 11.980 80.147 1.00 20.16 352 LYS B N 1
ATOM 5504 C CA . LYS B 1 305 ? 50.388 10.654 80.318 1.00 21.37 352 LYS B CA 1
ATOM 5505 C C . LYS B 1 305 ? 49.381 9.548 80.021 1.00 24.22 352 LYS B C 1
ATOM 5506 O O . LYS B 1 305 ? 49.691 8.590 79.300 1.00 21.50 352 LYS B O 1
ATOM 5512 N N . ILE B 1 306 ? 48.168 9.659 80.576 1.00 19.88 353 ILE B N 1
ATOM 5513 C CA . ILE B 1 306 ? 47.156 8.624 80.378 1.00 21.18 353 ILE B CA 1
ATOM 5514 C C . ILE B 1 306 ? 46.516 8.736 78.993 1.00 21.72 353 ILE B C 1
ATOM 5515 O O . ILE B 1 306 ? 46.472 7.760 78.232 1.00 18.85 353 ILE B O 1
ATOM 5520 N N . MET B 1 307 ? 46.001 9.921 78.643 1.00 19.20 354 MET B N 1
ATOM 5521 C CA . MET B 1 307 ? 45.288 10.058 77.369 1.00 19.94 354 MET B CA 1
ATOM 5522 C C . MET B 1 307 ? 46.159 9.664 76.180 1.00 17.82 354 MET B C 1
ATOM 5523 O O . MET B 1 307 ? 45.699 8.963 75.271 1.00 19.21 354 MET B O 1
ATOM 5528 N N . TYR B 1 308 ? 47.414 10.102 76.152 1.00 18.75 355 TYR B N 1
ATOM 5529 C CA . TYR B 1 308 ? 48.272 9.845 74.989 1.00 22.90 355 TYR B CA 1
ATOM 5530 C C . TYR B 1 308 ? 49.213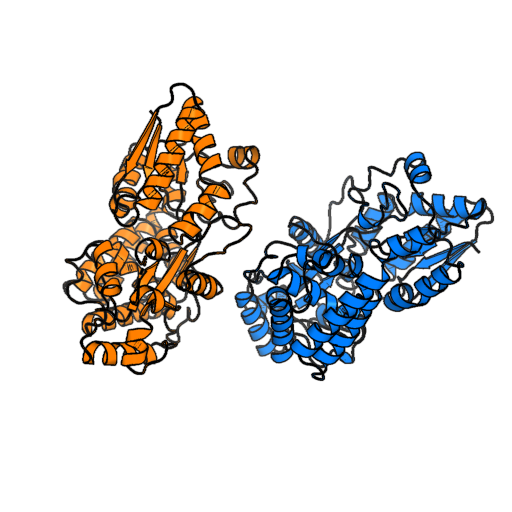 8.680 75.282 1.00 26.18 355 TYR B C 1
ATOM 5531 O O . TYR B 1 308 ? 50.437 8.822 75.370 1.00 23.88 355 TYR B O 1
ATOM 5540 N N . SER B 1 309 ? 48.593 7.511 75.417 1.00 23.11 356 SER B N 1
ATOM 5541 C CA . SER B 1 309 ? 49.271 6.262 75.698 1.00 20.73 356 SER B CA 1
ATOM 5542 C C . SER B 1 309 ? 48.800 5.193 74.724 1.00 23.71 356 SER B C 1
ATOM 5543 O O . SER B 1 309 ? 47.777 5.338 74.048 1.00 21.96 356 SER B O 1
ATOM 5546 N N . GLU B 1 310 ? 49.578 4.116 74.646 1.00 19.34 357 GLU B N 1
ATOM 5547 C CA . GLU B 1 310 ? 49.114 2.916 73.957 1.00 22.54 357 GLU B CA 1
ATOM 5548 C C . GLU B 1 310 ? 47.778 2.462 74.512 1.00 20.05 357 GLU B C 1
ATOM 5549 O O . GLU B 1 310 ? 46.875 2.079 73.760 1.00 21.17 357 GLU B O 1
ATOM 5555 N N . GLU B 1 311 ? 47.635 2.493 75.836 1.00 17.83 358 GLU B N 1
ATOM 5556 C CA . GLU B 1 311 ? 46.441 1.937 76.467 1.00 21.77 358 GLU B CA 1
ATOM 5557 C C . GLU B 1 311 ? 45.173 2.627 75.962 1.00 19.66 358 GLU B C 1
ATOM 5558 O O . GLU B 1 311 ? 44.241 1.969 75.484 1.00 22.74 358 GLU B O 1
ATOM 5564 N N . MET B 1 312 ? 45.134 3.959 76.032 1.00 19.15 359 MET B N 1
ATOM 5565 C CA . MET B 1 312 ? 43.916 4.673 75.673 1.00 20.41 359 MET B CA 1
ATOM 5566 C C . MET B 1 312 ? 43.730 4.787 74.162 1.00 22.09 359 MET B C 1
ATOM 5567 O O . MET B 1 312 ? 42.590 4.748 73.674 1.00 21.89 359 MET B O 1
ATOM 5572 N N . GLN B 1 313 ? 44.816 4.907 73.401 1.00 17.98 360 GLN B N 1
ATOM 5573 C CA . GLN B 1 313 ? 44.684 4.920 71.947 1.00 20.22 360 GLN B CA 1
ATOM 5574 C C . GLN B 1 313 ? 44.136 3.598 71.425 1.00 21.75 360 GLN B C 1
ATOM 5575 O O . GLN B 1 313 ? 43.272 3.587 70.539 1.00 18.55 360 GLN B O 1
ATOM 5581 N N . LYS B 1 314 ? 44.638 2.471 71.943 1.00 21.34 361 LYS B N 1
ATOM 5582 C CA . LYS B 1 314 ? 44.093 1.169 71.557 1.00 20.63 361 LYS B CA 1
ATOM 5583 C C . LYS B 1 314 ? 42.653 1.004 72.045 1.00 22.41 361 LYS B C 1
ATOM 5584 O O . LYS B 1 314 ? 41.805 0.457 71.325 1.00 22.03 361 LYS B O 1
ATOM 5590 N N . ARG B 1 315 ? 42.362 1.475 73.265 1.00 21.06 362 ARG B N 1
ATOM 5591 C CA . ARG B 1 315 ? 41.015 1.353 73.824 1.00 22.01 362 ARG B CA 1
ATOM 5592 C C . ARG B 1 315 ? 39.968 2.001 72.925 1.00 24.75 362 ARG B C 1
ATOM 5593 O O . ARG B 1 315 ? 38.950 1.383 72.591 1.00 19.03 362 ARG B O 1
ATOM 5601 N N . GLN B 1 316 ? 40.189 3.263 72.536 1.00 24.63 363 GLN B N 1
ATOM 5602 C CA . GLN B 1 316 ? 39.184 3.955 71.741 1.00 19.62 363 GLN B CA 1
ATOM 5603 C C . GLN B 1 316 ? 39.088 3.383 70.333 1.00 21.93 363 GLN B C 1
ATOM 5604 O O . GLN B 1 316 ? 38.035 3.489 69.700 1.00 21.30 363 GLN B O 1
ATOM 5610 N N . LEU B 1 317 ? 40.158 2.766 69.834 1.00 17.35 364 LEU B N 1
ATOM 5611 C CA . LEU B 1 317 ? 40.070 2.114 68.538 1.00 20.10 364 LEU B CA 1
ATOM 5612 C C . LEU B 1 317 ? 39.246 0.838 68.638 1.00 20.67 364 LEU B C 1
ATOM 5613 O O . LEU B 1 317 ? 38.283 0.652 67.887 1.00 18.76 364 LEU B O 1
ATOM 5618 N N . LYS B 1 318 ? 39.591 -0.034 69.585 1.00 19.36 365 LYS B N 1
ATOM 5619 C CA . LYS B 1 318 ? 38.827 -1.261 69.800 1.00 22.10 365 LYS B CA 1
ATOM 5620 C C . LYS B 1 318 ? 37.373 -0.973 70.173 1.00 31.22 365 LYS B C 1
ATOM 5621 O O . LYS B 1 318 ? 36.453 -1.609 69.637 1.00 26.12 365 LYS B O 1
ATOM 5627 N N . GLU B 1 319 ? 37.138 -0.017 71.085 1.00 20.98 366 GLU B N 1
ATOM 5628 C CA . GLU B 1 319 ? 35.772 0.223 71.547 1.00 20.38 366 GLU B CA 1
ATOM 5629 C C . GLU B 1 319 ? 34.945 1.002 70.544 1.00 26.19 366 GLU B C 1
ATOM 5630 O O . GLU B 1 319 ? 33.773 0.676 70.324 1.00 27.25 366 GLU B O 1
ATOM 5636 N N . SER B 1 320 ? 35.508 2.059 69.966 1.00 24.86 367 SER B N 1
ATOM 5637 C CA . SER B 1 320 ? 34.721 3.009 69.196 1.00 21.60 367 SER B CA 1
ATOM 5638 C C . SER B 1 320 ? 35.211 3.188 67.774 1.00 23.58 367 SER B C 1
ATOM 5639 O O . SER B 1 320 ? 34.653 4.018 67.047 1.00 26.27 367 SER B O 1
ATOM 5642 N N . GLY B 1 321 ? 36.238 2.451 67.360 1.00 22.54 368 GLY B N 1
ATOM 5643 C CA . GLY B 1 321 ? 36.757 2.604 66.022 1.00 20.56 368 GLY B CA 1
ATOM 5644 C C . GLY B 1 321 ? 37.481 3.901 65.763 1.00 19.69 368 GLY B C 1
ATOM 5645 O O . GLY B 1 321 ? 37.672 4.258 64.607 1.00 18.27 368 GLY B O 1
ATOM 5646 N N . ILE B 1 322 ? 37.925 4.609 66.797 1.00 16.02 369 ILE B N 1
ATOM 5647 C CA . ILE B 1 322 ? 38.618 5.875 66.579 1.00 16.34 369 ILE B CA 1
ATOM 5648 C C . ILE B 1 322 ? 40.059 5.603 66.149 1.00 18.87 369 ILE B C 1
ATOM 5649 O O . ILE B 1 322 ? 40.829 4.953 66.867 1.00 19.18 369 ILE B O 1
ATOM 5654 N N . LEU B 1 323 ? 40.431 6.121 64.990 1.00 17.48 370 LEU B N 1
ATOM 5655 C CA . LEU B 1 323 ? 41.768 5.882 64.454 1.00 17.79 370 LEU B CA 1
ATOM 5656 C C . LEU B 1 323 ? 42.816 6.631 65.274 1.00 20.79 370 LEU B C 1
ATOM 5657 O O . LEU B 1 323 ? 42.646 7.826 65.553 1.00 18.72 370 LEU B O 1
ATOM 5662 N N . PRO B 1 324 ? 43.912 5.981 65.653 1.00 22.55 371 PRO B N 1
ATOM 5663 C CA . PRO B 1 324 ? 44.871 6.608 66.574 1.00 19.45 371 PRO B CA 1
ATOM 5664 C C . PRO B 1 324 ? 45.623 7.764 65.931 1.00 16.80 371 PRO B C 1
ATOM 5665 O O . PRO B 1 324 ? 45.896 7.774 64.729 1.00 21.61 371 PRO B O 1
ATOM 5669 N N . ALA B 1 325 ? 45.928 8.770 66.745 1.00 16.72 372 ALA B N 1
ATOM 5670 C CA . ALA B 1 325 ? 46.857 9.810 66.328 1.00 17.48 372 ALA B CA 1
ATOM 5671 C C . ALA B 1 325 ? 48.309 9.416 66.569 1.00 25.04 372 ALA B C 1
ATOM 5672 O O . ALA B 1 325 ? 49.214 10.080 66.046 1.00 19.41 372 ALA B O 1
ATOM 5674 N N . MET B 1 326 ? 48.547 8.365 67.350 1.00 22.44 373 MET B N 1
ATOM 5675 C CA . MET B 1 326 ? 49.895 7.917 67.659 1.00 23.24 373 MET B CA 1
ATOM 5676 C C . MET B 1 326 ? 50.180 6.545 67.065 1.00 26.82 373 MET B C 1
ATOM 5677 O O . MET B 1 326 ? 49.276 5.817 66.651 1.00 26.62 373 MET B O 1
ATOM 5682 N N . LYS B 1 327 ? 51.475 6.225 67.009 1.00 37.45 374 LYS B N 1
ATOM 5683 C CA . LYS B 1 327 ? 51.940 4.954 66.474 1.00 40.18 374 LYS B CA 1
ATOM 5684 C C . LYS B 1 327 ? 51.577 3.830 67.441 1.00 34.17 374 LYS B C 1
ATOM 5685 O O . LYS B 1 327 ? 51.901 3.896 68.631 1.00 36.39 374 LYS B O 1
ATOM 5691 N N . LEU B 1 328 ? 50.877 2.816 66.936 1.00 40.92 375 LEU B N 1
ATOM 5692 C CA . LEU B 1 328 ? 50.358 1.724 67.750 1.00 51.10 375 LEU B CA 1
ATOM 5693 C C . LEU B 1 328 ? 50.970 0.400 67.317 1.00 58.10 375 LEU B C 1
ATOM 5694 O O . LEU B 1 328 ? 51.236 0.172 66.134 1.00 58.19 375 LEU B O 1
ATOM 5699 N N . SER B 1 329 ? 51.148 -0.490 68.296 1.00 57.64 376 SER B N 1
ATOM 5700 C CA . SER B 1 329 ? 51.766 -1.779 68.019 1.00 63.33 376 SER B CA 1
ATOM 5701 C C . SER B 1 329 ? 50.910 -2.646 67.103 1.00 66.27 376 SER B C 1
ATOM 5702 O O . SER B 1 329 ? 51.458 -3.380 66.274 1.00 78.23 376 SER B O 1
ATOM 5705 N N . ASP B 1 330 ? 49.580 -2.571 67.213 1.00 61.67 377 ASP B N 1
ATOM 5706 C CA . ASP B 1 330 ? 48.745 -3.588 66.576 1.00 67.18 377 ASP B CA 1
ATOM 5707 C C . ASP B 1 330 ? 47.851 -3.064 65.457 1.00 67.95 377 ASP B C 1
ATOM 5708 O O . ASP B 1 330 ? 48.158 -3.263 64.276 1.00 72.28 377 ASP B O 1
ATOM 5713 N N . LEU B 1 331 ? 46.741 -2.422 65.825 1.00 60.58 378 LEU B N 1
ATOM 5714 C CA . LEU B 1 331 ? 45.613 -2.138 64.928 1.00 58.56 378 LEU B CA 1
ATOM 5715 C C . LEU B 1 331 ? 44.950 -3.440 64.469 1.00 60.00 378 LEU B C 1
ATOM 5716 O O . LEU B 1 331 ? 45.002 -3.828 63.301 1.00 63.66 378 LEU B O 1
ATOM 5721 N N . SER B 1 332 ? 44.311 -4.101 65.429 1.00 64.37 379 SER B N 1
ATOM 5722 C CA . SER B 1 332 ? 43.733 -5.411 65.176 1.00 60.61 379 SER B CA 1
ATOM 5723 C C . SER B 1 332 ? 42.480 -5.581 66.019 1.00 63.29 379 SER B C 1
ATOM 5724 O O . SER B 1 332 ? 42.297 -4.912 67.040 1.00 62.58 379 SER B O 1
ATOM 5727 N N . GLY B 1 333 ? 41.615 -6.493 65.573 1.00 64.85 380 GLY B N 1
ATOM 5728 C CA . GLY B 1 333 ? 40.317 -6.680 66.192 1.00 67.08 380 GLY B CA 1
ATOM 5729 C C . GLY B 1 333 ? 39.408 -5.510 65.886 1.00 61.59 380 GLY B C 1
ATOM 5730 O O . GLY B 1 333 ? 38.865 -4.862 66.789 1.00 63.03 380 GLY B O 1
ATOM 5731 N N . VAL B 1 334 ? 39.243 -5.230 64.597 1.00 54.01 381 VAL B N 1
ATOM 5732 C CA . VAL B 1 334 ? 38.649 -3.986 64.138 1.00 47.48 381 VAL B CA 1
ATOM 5733 C C . VAL B 1 334 ? 37.527 -4.330 63.169 1.00 50.57 381 VAL B C 1
ATOM 5734 O O . VAL B 1 334 ? 37.620 -5.304 62.415 1.00 51.93 381 VAL B O 1
ATOM 5738 N N . HIS B 1 335 ? 36.454 -3.536 63.192 1.00 44.41 382 HIS B N 1
ATOM 5739 C CA . HIS B 1 335 ? 35.337 -3.795 62.292 1.00 44.44 382 HIS B CA 1
ATOM 5740 C C . HIS B 1 335 ? 35.755 -3.544 60.837 1.00 39.13 382 HIS B C 1
ATOM 5741 O O . HIS B 1 335 ? 36.604 -2.690 60.567 1.00 33.41 382 HIS B O 1
ATOM 5748 N N . PRO B 1 336 ? 35.201 -4.303 59.880 1.00 39.15 383 PRO B N 1
ATOM 5749 C CA . PRO B 1 336 ? 35.628 -4.123 58.479 1.00 37.43 383 PRO B CA 1
ATOM 5750 C C . PRO B 1 336 ? 35.564 -2.689 57.969 1.00 31.87 383 PRO B C 1
ATOM 5751 O O . PRO B 1 336 ? 36.456 -2.282 57.215 1.00 29.18 383 PRO B O 1
ATOM 5755 N N . VAL B 1 337 ? 34.566 -1.895 58.363 1.00 29.27 384 VAL B N 1
ATOM 5756 C CA . VAL B 1 337 ? 34.498 -0.547 57.799 1.00 26.67 384 VAL B CA 1
ATOM 5757 C C . VAL B 1 337 ? 35.660 0.311 58.288 1.00 22.95 384 VAL B C 1
ATOM 5758 O O . VAL B 1 337 ? 36.092 1.238 57.593 1.00 25.05 384 VAL B O 1
ATOM 5762 N N . ILE B 1 338 ? 36.178 0.047 59.482 1.00 23.20 385 ILE B N 1
ATOM 5763 C CA . ILE B 1 338 ? 37.385 0.748 59.901 1.00 21.11 385 ILE B CA 1
ATOM 5764 C C . ILE B 1 338 ? 38.542 0.389 58.975 1.00 22.19 385 ILE B C 1
ATOM 5765 O O . ILE B 1 338 ? 39.290 1.260 58.517 1.00 21.78 385 ILE B O 1
ATOM 5770 N N . ARG B 1 339 ? 38.697 -0.904 58.674 1.00 24.92 386 ARG B N 1
ATOM 5771 C CA . ARG B 1 339 ? 39.729 -1.314 57.723 1.00 25.37 386 ARG B CA 1
ATOM 5772 C C . ARG B 1 339 ? 39.549 -0.614 56.382 1.00 24.40 386 ARG B C 1
ATOM 5773 O O . ARG B 1 339 ? 40.534 -0.248 55.725 1.00 19.19 386 ARG B O 1
ATOM 5781 N N . GLU B 1 340 ? 38.295 -0.403 55.964 1.00 20.36 387 GLU B N 1
ATOM 5782 C CA . GLU B 1 340 ? 38.065 0.286 54.700 1.00 22.60 387 GLU B CA 1
ATOM 5783 C C . GLU B 1 340 ? 38.472 1.755 54.790 1.00 19.91 387 GLU B C 1
ATOM 5784 O O . GLU B 1 340 ? 39.035 2.312 53.840 1.00 20.83 387 GLU B O 1
ATOM 5790 N N . MET B 1 341 ? 38.228 2.394 55.932 1.00 22.41 388 MET B N 1
ATOM 5791 C CA . MET B 1 341 ? 38.680 3.773 56.115 1.00 21.15 388 MET B CA 1
ATOM 5792 C C . MET B 1 341 ? 40.203 3.863 56.136 1.00 23.29 388 MET B C 1
ATOM 5793 O O . MET B 1 341 ? 40.789 4.745 55.494 1.00 22.65 388 MET B O 1
ATOM 5798 N N . ILE B 1 342 ? 40.862 2.956 56.871 1.00 20.26 389 ILE B N 1
ATOM 5799 C CA . ILE B 1 342 ? 42.321 2.942 56.911 1.00 22.45 389 ILE B CA 1
ATOM 5800 C C . ILE B 1 342 ? 42.883 2.725 55.512 1.00 20.69 389 ILE B C 1
ATOM 5801 O O . ILE B 1 342 ? 43.831 3.398 55.092 1.00 26.97 389 ILE B O 1
ATOM 5806 N N . GLN B 1 343 ? 42.311 1.769 54.778 1.00 25.91 390 GLN B N 1
ATOM 5807 C CA . GLN B 1 343 ? 42.655 1.576 53.374 1.00 23.28 390 GLN B CA 1
ATOM 5808 C C . GLN B 1 343 ? 42.531 2.881 52.584 1.00 26.81 390 GLN B C 1
ATOM 5809 O O . GLN B 1 343 ? 43.463 3.288 51.884 1.00 26.47 390 GLN B O 1
ATOM 5815 N N . ALA B 1 344 ? 41.390 3.567 52.698 1.00 25.08 391 ALA B N 1
ATOM 5816 C CA . ALA B 1 344 ? 41.220 4.811 51.953 1.00 18.77 391 ALA B CA 1
ATOM 5817 C C . ALA B 1 344 ? 42.198 5.892 52.401 1.00 21.24 391 ALA B C 1
ATOM 5818 O O . ALA B 1 344 ? 42.515 6.797 51.619 1.00 21.69 391 ALA B O 1
ATOM 5820 N N . SER B 1 345 ? 42.713 5.806 53.625 1.00 21.08 392 SER B N 1
ATOM 5821 C CA . SER B 1 345 ? 43.658 6.812 54.084 1.00 24.13 392 SER B CA 1
ATOM 5822 C C . SER B 1 345 ? 45.001 6.742 53.360 1.00 25.19 392 SER B C 1
ATOM 5823 O O . SER B 1 345 ? 45.841 7.613 53.583 1.00 23.36 392 SER B O 1
ATOM 5826 N N . GLU B 1 346 ? 45.217 5.751 52.484 1.00 23.82 393 GLU B N 1
ATOM 5827 C CA . GLU B 1 346 ? 46.435 5.741 51.682 1.00 27.91 393 GLU B CA 1
ATOM 5828 C C . GLU B 1 346 ? 46.439 6.861 50.651 1.00 30.58 393 GLU B C 1
ATOM 5829 O O . GLU B 1 346 ? 47.503 7.207 50.121 1.00 22.00 393 GLU B O 1
ATOM 5835 N N . LEU B 1 347 ? 45.277 7.438 50.353 1.00 22.80 394 LEU B N 1
ATOM 5836 C CA . LEU B 1 347 ? 45.194 8.454 49.317 1.00 20.80 394 LEU B CA 1
ATOM 5837 C C . LEU B 1 347 ? 45.873 9.740 49.775 1.00 20.54 394 LEU B C 1
ATOM 5838 O O . LEU B 1 347 ? 45.956 10.030 50.969 1.00 17.95 394 LEU B O 1
ATOM 5843 N N . ARG B 1 348 ? 46.383 10.504 48.805 1.00 22.48 395 ARG B N 1
ATOM 5844 C CA . ARG B 1 348 ? 46.875 11.854 49.067 1.00 21.44 395 ARG B CA 1
ATOM 5845 C C . ARG B 1 348 ? 45.821 12.677 49.806 1.00 23.68 395 ARG B C 1
ATOM 5846 O O . ARG B 1 348 ? 44.656 12.719 49.410 1.00 17.91 395 ARG B O 1
ATOM 5854 N N . GLN B 1 349 ? 46.241 13.337 50.879 1.00 19.95 396 GLN B N 1
ATOM 5855 C CA . GLN B 1 349 ? 45.337 13.946 51.844 1.00 20.49 396 GLN B CA 1
ATOM 5856 C C . GLN B 1 349 ? 45.354 15.467 51.778 1.00 19.11 396 GLN B C 1
ATOM 5857 O O . GLN B 1 349 ? 46.299 16.089 51.292 1.00 17.27 396 GLN B O 1
ATOM 5863 N N . PHE B 1 350 ? 44.274 16.049 52.303 1.00 14.28 397 PHE B N 1
ATOM 5864 C CA . PHE B 1 350 ? 44.121 17.472 52.509 1.00 13.98 397 PHE B CA 1
ATOM 5865 C C . PHE B 1 350 ? 43.344 17.645 53.808 1.00 15.91 397 PHE B C 1
ATOM 5866 O O . PHE B 1 350 ? 42.485 16.810 54.132 1.00 15.28 397 PHE B O 1
ATOM 5874 N N . PRO B 1 351 ? 43.657 18.671 54.588 1.00 13.81 398 PRO B N 1
ATOM 5875 C CA . PRO B 1 351 ? 42.979 18.875 55.871 1.00 12.56 398 PRO B CA 1
ATOM 5876 C C . PRO B 1 351 ? 41.626 19.533 55.655 1.00 15.41 398 PRO B C 1
ATOM 5877 O O . PRO B 1 351 ? 41.334 20.041 54.579 1.00 16.13 398 PRO B O 1
ATOM 5881 N N . ALA B 1 352 ? 40.810 19.541 56.712 1.00 13.81 399 ALA B N 1
ATOM 5882 C CA . ALA B 1 352 ? 39.530 20.241 56.642 1.00 14.56 399 ALA B CA 1
ATOM 5883 C C . ALA B 1 352 ? 39.758 21.739 56.475 1.00 15.24 399 ALA B C 1
ATOM 5884 O O . ALA B 1 352 ? 40.668 22.319 57.077 1.00 14.67 399 ALA B O 1
ATOM 5886 N N . PHE B 1 353 ? 38.907 22.367 55.655 1.00 12.43 400 PHE B N 1
ATOM 5887 C CA . PHE B 1 353 ? 39.044 23.788 55.346 1.00 14.28 400 PHE B CA 1
ATOM 5888 C C . PHE B 1 353 ? 39.063 24.647 56.609 1.00 14.90 400 PHE B C 1
ATOM 5889 O O . PHE B 1 353 ? 39.681 25.714 56.621 1.00 16.47 400 PHE B O 1
ATOM 5897 N N . ASP B 1 354 ? 38.383 24.214 57.676 1.00 14.70 401 ASP B N 1
ATOM 5898 C CA . ASP B 1 354 ? 38.313 25.015 58.891 1.00 14.42 401 ASP B CA 1
ATOM 5899 C C . ASP B 1 354 ? 39.614 24.993 59.690 1.00 16.80 401 ASP B C 1
ATOM 5900 O O . ASP B 1 354 ? 39.740 25.736 60.669 1.00 14.70 401 ASP B O 1
ATOM 5905 N N . SER B 1 355 ? 40.574 24.149 59.327 1.00 14.62 402 SER B N 1
ATOM 5906 C CA . SER B 1 355 ? 41.887 24.296 59.927 1.00 17.15 402 SER B CA 1
ATOM 5907 C C . SER B 1 355 ? 42.666 25.429 59.280 1.00 21.46 402 SER B C 1
ATOM 5908 O O . SER B 1 355 ? 43.628 25.916 59.880 1.00 19.85 402 SER B O 1
ATOM 5911 N N . ILE B 1 356 ? 42.251 25.863 58.086 1.00 16.61 403 ILE B N 1
ATOM 5912 C CA . ILE B 1 356 ? 43.003 26.816 57.284 1.00 17.04 403 ILE B CA 1
ATOM 5913 C C . ILE B 1 356 ? 42.340 28.190 57.260 1.00 17.27 403 ILE B C 1
ATOM 5914 O O . ILE B 1 356 ? 43.021 29.203 57.415 1.00 19.88 403 ILE B O 1
ATOM 5919 N N . VAL B 1 357 ? 41.019 28.258 57.085 1.00 15.57 404 VAL B N 1
ATOM 5920 C CA . VAL B 1 357 ? 40.366 29.566 56.995 1.00 17.40 404 VAL B CA 1
ATOM 5921 C C . VAL B 1 357 ? 40.093 30.118 58.392 1.00 16.90 404 VAL B C 1
ATOM 5922 O O . VAL B 1 357 ? 39.970 29.382 59.377 1.00 16.86 404 VAL B O 1
ATOM 5926 N N . GLN B 1 358 ? 39.978 31.441 58.457 1.00 16.74 405 GLN B N 1
ATOM 5927 C CA . GLN B 1 358 ? 39.616 32.149 59.678 1.00 17.84 405 GLN B CA 1
ATOM 5928 C C . GLN B 1 358 ? 38.202 31.781 60.112 1.00 20.60 405 GLN B C 1
ATOM 5929 O O . GLN B 1 358 ? 37.353 31.427 59.286 1.00 18.20 405 GLN B O 1
ATOM 5935 N N . ALA B 1 359 ? 37.947 31.886 61.426 1.00 17.11 406 ALA B N 1
ATOM 5936 C CA . ALA B 1 359 ? 36.663 31.457 61.985 1.00 17.22 406 ALA B CA 1
ATOM 5937 C C . ALA B 1 359 ? 35.482 32.204 61.360 1.00 18.74 406 ALA B C 1
ATOM 5938 O O . ALA B 1 359 ? 34.402 31.632 61.179 1.00 20.83 406 ALA B O 1
ATOM 5940 N N . LYS B 1 360 ? 35.659 33.482 61.034 1.00 18.10 407 LYS B N 1
ATOM 5941 C CA . LYS B 1 360 ? 34.550 34.253 60.470 1.00 21.26 407 LYS B CA 1
ATOM 5942 C C . LYS B 1 360 ? 34.181 33.769 59.068 1.00 17.45 407 LYS B C 1
ATOM 5943 O O . LYS B 1 360 ? 33.000 33.777 58.691 1.00 17.60 407 LYS B O 1
ATOM 5949 N N . VAL B 1 361 ? 35.173 33.330 58.295 1.00 17.22 408 VAL B N 1
ATOM 5950 C CA . VAL B 1 361 ? 34.930 32.746 56.981 1.00 13.51 408 VAL B CA 1
ATOM 5951 C C . VAL B 1 361 ? 34.190 31.416 57.123 1.00 18.12 408 VAL B C 1
ATOM 5952 O O . VAL B 1 361 ? 33.190 31.152 56.426 1.00 16.49 408 VAL B O 1
ATOM 5956 N N . ARG B 1 362 ? 34.655 30.570 58.047 1.00 13.23 409 ARG B N 1
ATOM 5957 C CA . ARG B 1 362 ? 33.968 29.312 58.344 1.00 16.23 409 ARG B CA 1
ATOM 5958 C C . ARG B 1 362 ? 32.516 29.555 58.744 1.00 18.81 409 ARG B C 1
ATOM 5959 O O . ARG B 1 362 ? 31.598 28.867 58.271 1.00 13.57 409 ARG B O 1
ATOM 5967 N N . GLU B 1 363 ? 32.298 30.526 59.630 1.00 14.22 410 GLU B N 1
ATOM 5968 C CA . GLU B 1 363 ? 30.952 30.834 60.101 1.00 17.24 410 GLU B CA 1
ATOM 5969 C C . GLU B 1 363 ? 30.074 31.332 58.967 1.00 17.62 410 GLU B C 1
ATOM 5970 O O . GLU B 1 363 ? 28.880 31.010 58.905 1.00 20.24 410 GLU B O 1
ATOM 5976 N N . THR B 1 364 ? 30.642 32.131 58.065 1.00 19.22 411 THR B N 1
ATOM 5977 C CA . THR B 1 364 ? 29.871 32.632 56.932 1.00 18.71 411 THR B CA 1
ATOM 5978 C C . THR B 1 364 ? 29.484 31.501 55.991 1.00 15.49 411 THR B C 1
ATOM 5979 O O . THR B 1 364 ? 28.386 31.510 55.417 1.00 19.00 411 THR B O 1
ATOM 5983 N N . LEU B 1 365 ? 30.364 30.515 55.824 1.00 13.91 412 LEU B N 1
ATOM 5984 C CA . LEU B 1 365 ? 30.036 29.377 54.967 1.00 15.16 412 LEU B CA 1
ATOM 5985 C C . LEU B 1 365 ? 28.877 28.593 55.544 1.00 17.53 412 LEU B C 1
ATOM 5986 O O . LEU B 1 365 ? 27.930 28.235 54.824 1.00 14.25 412 LEU B O 1
ATOM 5991 N N . GLU B 1 366 ? 28.935 28.321 56.854 1.00 12.21 413 GLU B N 1
ATOM 5992 C CA . GLU B 1 366 ? 27.853 27.595 57.513 1.00 17.88 413 GLU B CA 1
ATOM 5993 C C . GLU B 1 366 ? 26.516 28.295 57.311 1.00 18.33 413 GLU B C 1
ATOM 5994 O O . GLU B 1 366 ? 25.521 27.665 56.939 1.00 15.85 413 GLU B O 1
ATOM 6000 N N . MET B 1 367 ? 26.476 29.605 57.543 1.00 19.65 414 MET B N 1
ATOM 6001 C CA . MET B 1 367 ? 25.231 30.356 57.374 1.00 22.82 414 MET B CA 1
ATOM 6002 C C . MET B 1 367 ? 24.800 30.399 55.913 1.00 15.62 414 MET B C 1
ATOM 6003 O O . MET B 1 367 ? 23.628 30.180 55.595 1.00 19.04 414 MET B O 1
ATOM 6008 N N . CYS B 1 368 ? 25.739 30.667 55.002 1.00 18.90 415 CYS B N 1
ATOM 6009 C CA . CYS B 1 368 ? 25.391 30.721 53.583 1.00 19.50 415 CYS B CA 1
ATOM 6010 C C . CYS B 1 368 ? 24.806 29.402 53.097 1.00 22.97 415 CYS B C 1
ATOM 6011 O O . CYS B 1 368 ? 23.837 29.386 52.317 1.00 17.25 415 CYS B O 1
ATOM 6014 N N . MET B 1 369 ? 25.390 28.284 53.537 1.00 18.61 416 MET B N 1
ATOM 6015 C CA . MET B 1 369 ? 24.969 26.981 53.036 1.00 19.07 416 MET B CA 1
ATOM 6016 C C . MET B 1 369 ? 23.595 26.619 53.572 1.00 19.71 416 MET B C 1
ATOM 6017 O O . MET B 1 369 ? 22.769 26.050 52.849 1.00 15.77 416 MET B O 1
ATOM 6022 N N . GLN B 1 370 ? 23.326 26.948 54.834 1.00 16.92 417 GLN B N 1
ATOM 6023 C CA . GLN B 1 370 ? 21.972 26.758 55.351 1.00 18.88 417 GLN B CA 1
ATOM 6024 C C . GLN B 1 370 ? 20.964 27.592 54.563 1.00 19.71 417 GLN B C 1
ATOM 6025 O O . GLN B 1 370 ? 19.869 27.118 54.235 1.00 22.07 417 GLN B O 1
ATOM 6031 N N . GLU B 1 371 ? 21.336 28.818 54.198 1.00 20.58 418 GLU B N 1
ATOM 6032 C CA . GLU B 1 371 ? 20.455 29.624 53.365 1.00 22.03 418 GLU B CA 1
ATOM 6033 C C . GLU B 1 371 ? 20.274 29.000 51.985 1.00 25.59 418 GLU B C 1
ATOM 6034 O O . GLU B 1 371 ? 19.169 29.020 51.430 1.00 22.03 418 GLU B O 1
ATOM 6040 N N . LEU B 1 372 ? 21.351 28.452 51.408 1.00 19.76 419 LEU B N 1
ATOM 6041 C CA . LEU B 1 372 ? 21.244 27.766 50.124 1.00 18.66 419 LEU B CA 1
ATOM 6042 C C . LEU B 1 372 ? 20.313 26.559 50.223 1.00 23.06 419 LEU B C 1
ATOM 6043 O O . LEU B 1 372 ? 19.397 26.390 49.402 1.00 22.81 419 LEU B O 1
ATOM 6048 N N . ILE B 1 373 ? 20.523 25.714 51.239 1.00 18.32 420 ILE B N 1
ATOM 6049 C CA . ILE B 1 373 ? 19.648 24.566 51.468 1.00 20.95 420 ILE B CA 1
ATOM 6050 C C . ILE B 1 373 ? 18.204 25.010 51.701 1.00 20.99 420 ILE B C 1
ATOM 6051 O O . ILE B 1 373 ? 17.262 24.316 51.307 1.00 16.91 420 ILE B O 1
ATOM 6056 N N . GLY B 1 374 ? 18.006 26.158 52.341 1.00 16.29 421 GLY B N 1
ATOM 6057 C CA . GLY B 1 374 ? 16.682 26.670 52.576 1.00 24.51 421 GLY B CA 1
ATOM 6058 C C . GLY B 1 374 ? 16.045 27.379 51.407 1.00 20.91 421 GLY B C 1
ATOM 6059 O O . GLY B 1 374 ? 14.923 27.867 51.542 1.00 24.96 421 GLY B O 1
ATOM 6060 N N . GLY B 1 375 ? 16.731 27.454 50.267 1.00 24.98 422 GLY B N 1
ATOM 6061 C CA . GLY B 1 375 ? 16.199 28.101 49.083 1.00 27.15 422 GLY B CA 1
ATOM 6062 C C . GLY B 1 375 ? 16.197 29.609 49.150 1.00 31.92 422 GLY B C 1
ATOM 6063 O O . GLY B 1 375 ? 15.478 30.257 48.379 1.00 25.39 422 GLY B O 1
ATOM 6064 N N . ARG B 1 376 ? 16.975 30.195 50.061 1.00 27.26 423 ARG B N 1
ATOM 6065 C CA . ARG B 1 376 ? 16.970 31.635 50.247 1.00 23.09 423 ARG B CA 1
ATOM 6066 C C . ARG B 1 376 ? 18.216 32.307 49.697 1.00 26.13 423 ARG B C 1
ATOM 6067 O O . ARG B 1 376 ? 18.289 33.537 49.704 1.00 33.13 423 ARG B O 1
ATOM 6075 N N . MET B 1 377 ? 19.185 31.540 49.201 1.00 22.30 424 MET B N 1
ATOM 6076 C CA . MET B 1 377 ? 20.338 32.089 48.507 1.00 19.50 424 MET B CA 1
ATOM 6077 C C . MET B 1 377 ? 20.679 31.152 47.370 1.00 20.31 424 MET B C 1
ATOM 6078 O O . MET B 1 377 ? 20.493 29.939 47.490 1.00 22.88 424 MET B O 1
ATOM 6083 N N . THR B 1 378 ? 21.175 31.722 46.267 1.00 19.38 425 THR B N 1
ATOM 6084 C CA . THR B 1 378 ? 21.751 30.940 45.184 1.00 17.89 425 THR B CA 1
ATOM 6085 C C . THR B 1 378 ? 23.239 30.664 45.438 1.00 18.78 425 THR B C 1
ATOM 6086 O O . THR B 1 378 ? 23.874 31.250 46.323 1.00 20.57 425 THR B O 1
ATOM 6090 N N . VAL B 1 379 ? 23.798 29.767 44.622 1.00 20.28 426 VAL B N 1
ATOM 6091 C CA . VAL B 1 379 ? 25.232 29.479 44.676 1.00 18.66 426 VAL B CA 1
ATOM 6092 C C . VAL B 1 379 ? 26.049 30.739 44.407 1.00 18.96 426 VAL B C 1
ATOM 6093 O O . VAL B 1 379 ? 27.081 30.975 45.048 1.00 19.23 426 VAL B O 1
ATOM 6097 N N . GLU B 1 380 ? 25.612 31.568 43.453 1.00 19.04 427 GLU B N 1
ATOM 6098 C CA . GLU B 1 380 ? 26.356 32.792 43.148 1.00 23.25 427 GLU B CA 1
ATOM 6099 C C . GLU B 1 380 ? 26.342 33.765 44.323 1.00 23.47 427 GLU B C 1
ATOM 6100 O O . GLU B 1 380 ? 27.343 34.447 44.593 1.00 19.56 427 GLU B O 1
ATOM 6106 N N . GLN B 1 381 ? 25.206 33.876 45.008 1.00 18.56 428 GLN B N 1
ATOM 6107 C CA . GLN B 1 381 ? 25.163 34.722 46.195 1.00 18.45 428 GLN B CA 1
ATOM 6108 C C . GLN B 1 381 ? 26.088 34.185 47.277 1.00 16.84 428 GLN B C 1
ATOM 6109 O O . GLN B 1 381 ? 26.740 34.968 47.981 1.00 17.27 428 GLN B O 1
ATOM 6115 N N . VAL B 1 382 ? 26.154 32.852 47.431 1.00 16.14 429 VAL B N 1
ATOM 6116 C CA . VAL B 1 382 ? 27.004 32.254 48.472 1.00 15.68 429 VAL B CA 1
ATOM 6117 C C . VAL B 1 382 ? 28.468 32.577 48.204 1.00 16.44 429 VAL B C 1
ATOM 6118 O O . VAL B 1 382 ? 29.212 32.997 49.101 1.00 19.73 429 VAL B O 1
ATOM 6122 N N . LEU B 1 383 ? 28.907 32.372 46.962 1.00 16.52 430 LEU B N 1
ATOM 6123 C CA . LEU B 1 383 ? 30.311 32.583 46.644 1.00 17.01 430 LEU B CA 1
ATOM 6124 C C . LEU B 1 383 ? 30.666 34.060 46.719 1.00 18.33 430 LEU B C 1
ATOM 6125 O O . LEU B 1 383 ? 31.757 34.418 47.175 1.00 21.80 430 LEU B O 1
ATOM 6130 N N . ASP B 1 384 ? 29.744 34.940 46.319 1.00 20.32 431 ASP B N 1
ATOM 6131 C CA . ASP B 1 384 ? 30.003 36.369 46.456 1.00 22.78 431 ASP B CA 1
ATOM 6132 C C . ASP B 1 384 ? 30.171 36.762 47.918 1.00 22.18 431 ASP B C 1
ATOM 6133 O O . ASP B 1 384 ? 31.088 37.505 48.261 1.00 20.46 431 ASP B O 1
ATOM 6138 N N . LYS B 1 385 ? 29.299 36.276 48.798 1.00 16.77 432 LYS B N 1
ATOM 6139 C CA . LYS B 1 385 ? 29.425 36.602 50.219 1.00 18.62 432 LYS B CA 1
ATOM 6140 C C . LYS B 1 385 ? 30.707 36.027 50.819 1.00 20.28 432 LYS B C 1
ATOM 6141 O O . LYS B 1 385 ? 31.368 36.677 51.645 1.00 20.16 432 LYS B O 1
ATOM 6147 N N . MET B 1 386 ? 31.061 34.794 50.433 1.00 18.78 433 MET B N 1
ATOM 6148 C CA . MET B 1 386 ? 32.284 34.164 50.935 1.00 20.21 433 MET B CA 1
ATOM 6149 C C . MET B 1 386 ? 33.529 34.962 50.561 1.00 19.63 433 MET B C 1
ATOM 6150 O O . MET B 1 386 ? 34.439 35.121 51.387 1.00 21.93 433 MET B O 1
ATOM 6155 N N . GLN B 1 387 ? 33.620 35.427 49.320 1.00 17.35 434 GLN B N 1
ATOM 6156 C CA . GLN B 1 387 ? 34.840 36.130 48.933 1.00 19.00 434 GLN B CA 1
ATOM 6157 C C . GLN B 1 387 ? 34.982 37.471 49.654 1.00 22.96 434 GLN B C 1
ATOM 6158 O O . GLN B 1 387 ? 36.104 37.903 49.933 1.00 24.94 434 GLN B O 1
ATOM 6164 N N . LYS B 1 388 ? 33.864 38.121 49.980 1.00 20.94 435 LYS B N 1
ATOM 6165 C CA . LYS B 1 388 ? 33.904 39.399 50.693 1.00 28.27 435 LYS B CA 1
ATOM 6166 C C . LYS B 1 388 ? 34.332 39.214 52.135 1.00 24.15 435 LYS B C 1
ATOM 6167 O O . LYS B 1 388 ? 35.161 39.986 52.640 1.00 24.11 435 LYS B O 1
ATOM 6173 N N . VAL B 1 389 ? 33.807 38.181 52.803 1.00 16.86 436 VAL B N 1
ATOM 6174 C CA . VAL B 1 389 ? 34.269 37.873 54.146 1.00 25.37 436 VAL B CA 1
ATOM 6175 C C . VAL B 1 389 ? 35.725 37.433 54.090 1.00 22.84 436 VAL B C 1
ATOM 6176 O O . VAL B 1 389 ? 36.520 37.771 54.974 1.00 22.42 436 VAL B O 1
ATOM 6180 N N . GLN B 1 390 ? 36.117 36.753 53.006 1.00 21.67 437 GLN B N 1
ATOM 6181 C CA . GLN B 1 390 ? 37.497 36.306 52.864 1.00 19.72 437 GLN B CA 1
ATOM 6182 C C . GLN B 1 390 ? 38.437 37.491 52.704 1.00 21.78 437 GLN B C 1
ATOM 6183 O O . GLN B 1 390 ? 39.468 37.575 53.381 1.00 22.43 437 GLN B O 1
ATOM 6189 N N . GLU B 1 391 ? 38.097 38.415 51.809 1.00 21.48 438 GLU B N 1
ATOM 6190 C CA . GLU B 1 391 ? 38.921 39.603 51.638 1.00 25.85 438 GLU B CA 1
ATOM 6191 C C . GLU B 1 391 ? 38.991 40.422 52.925 1.00 26.84 438 GLU B C 1
ATOM 6192 O O . GLU B 1 391 ? 40.078 40.839 53.326 1.00 29.11 438 GLU B O 1
ATOM 6198 N N . ASP B 1 392 ? 37.866 40.599 53.627 1.00 26.93 439 ASP B N 1
ATOM 6199 C CA . ASP B 1 392 ? 37.909 41.260 54.934 1.00 22.24 439 ASP B CA 1
ATOM 6200 C C . ASP B 1 392 ? 38.817 40.510 55.901 1.00 24.33 439 ASP B C 1
ATOM 6201 O O . ASP B 1 392 ? 39.675 41.106 56.566 1.00 24.05 439 ASP B O 1
ATOM 6206 N N . ALA B 1 393 ? 38.624 39.197 56.015 1.00 22.06 440 ALA B N 1
ATOM 6207 C CA . ALA B 1 393 ? 39.430 38.426 56.954 1.00 24.58 440 ALA B CA 1
ATOM 6208 C C . ALA B 1 393 ? 40.920 38.492 56.613 1.00 27.34 440 ALA B C 1
ATOM 6209 O O . ALA B 1 393 ? 41.766 38.475 57.520 1.00 25.89 440 ALA B O 1
ATOM 6211 N N . ASN B 1 394 ? 41.267 38.588 55.325 1.00 23.85 441 ASN B N 1
ATOM 6212 C CA . ASN B 1 394 ? 42.681 38.662 54.955 1.00 24.87 441 ASN B CA 1
ATOM 6213 C C . ASN B 1 394 ? 43.285 40.014 55.333 1.00 34.47 441 ASN B C 1
ATOM 6214 O O . ASN B 1 394 ? 44.466 40.086 55.722 1.00 32.40 441 ASN B O 1
ATOM 6219 N N . ARG B 1 395 ? 42.501 41.097 55.211 1.00 29.10 442 ARG B N 1
ATOM 6220 C CA . ARG B 1 395 ? 42.953 42.394 55.717 1.00 34.23 442 ARG B CA 1
ATOM 6221 C C . ARG B 1 395 ? 43.316 42.306 57.189 1.00 34.18 442 ARG B C 1
ATOM 6222 O O . ARG B 1 395 ? 44.315 42.886 57.625 1.00 40.44 442 ARG B O 1
ATOM 6230 N N . ASP B 1 396 ? 42.504 41.597 57.971 1.00 35.50 443 ASP B N 1
ATOM 6231 C CA . ASP B 1 396 ? 42.724 41.509 59.412 1.00 42.62 443 ASP B CA 1
ATOM 6232 C C . ASP B 1 396 ? 44.022 40.769 59.737 1.00 45.45 443 ASP B C 1
ATOM 6233 O O . ASP B 1 396 ? 44.771 41.192 60.623 1.00 43.03 443 ASP B O 1
ATOM 6238 N N . MET B 1 397 ? 44.327 39.685 59.010 1.00 45.01 444 MET B N 1
ATOM 6239 C CA . MET B 1 397 ? 45.537 38.918 59.303 1.00 41.45 444 MET B CA 1
ATOM 6240 C C . MET B 1 397 ? 46.805 39.694 58.949 1.00 45.87 444 MET B C 1
ATOM 6241 O O . MET B 1 397 ? 47.812 39.590 59.659 1.00 45.60 444 MET B O 1
ATOM 6246 N N . LYS B 1 398 ? 46.779 40.462 57.858 1.00 42.27 445 LYS B N 1
ATOM 6247 C CA . LYS B 1 398 ? 47.927 41.269 57.418 1.00 38.83 445 LYS B CA 1
ATOM 6248 C C . LYS B 1 398 ? 48.528 42.128 58.538 1.00 44.89 445 LYS B C 1
ATOM 6249 O O . LYS B 1 398 ? 47.857 42.986 59.118 1.00 51.79 445 LYS B O 1
#

Secondary structure (DSSP, 8-state):
-EEEEE---SGGGHHHHHHHHHHHHHHHHHSTT--EEEEE--HHHIIIIIHHHHHHHT---SEEEEETTHHHHHHHHTT-B---HHHHHHHT-GGG-S--GGGEETTEE--EESEEEEEEEEEEHHHHHHHT-----BHHHHHHHHHHHHHTT-EEEE---SSHHHHHHHHHHHHHHHH-TTHHHHHHHTSS-TTSHHHHHHHHHHHHHHHHT-BPTTGGG--HHHHHHHHHTTSEEEEEEEGGGGGGTSSGGG-TTSTTEEEEPPPB-SSTTTTEEEEE--EEEEEBS---HHHHHHHHHHHHHHSSHHHHHHHHHHH-PEESS--S------HHHHHHHHHTTSEEE--GGGTS-HHHHHHHHHHHHHHHTTSS-HHHHHHHHHHHHHHHHHHT-/-EEEEE---SGGGHHHHHHHHHHHHHHHHHSTT--EEEEE--HHHIIIIIHHHHHHTT---SEEEEETTHHHHHHHHTT-B---HHHHHHHT-GGG-S--GGGEETTEE--EESB-EEEEEEEEHHHHHHTT-PPP-BHHHHHHHHHHHHHTT-EEE----SSHHHHHHHHHHHHHHHH-TTHHHHHHHTSS-TTSHHHHHHHHHHHHHHHTT-BPTTGGG--HHHHHHHHHTT-EEEEEEEGGGGGG---HHHHHEEEEPPPB-SSTTTTEEEEE--EEEEEBTT--HHHHHHHHHHHHHHTSHHHHHHHHHHH-PPBSS--S---S--HHHHHHHHHTTSEEE--GGGTS-HHHHHHHHHHHHHHHTTSS-HHHHHHHHHHHHHHHHHHH-

Sequence (790 aa):
TVSLRHTQVRDDVRLRLKMLEDIAQRMEAAVPGLRVELEGVEDKVNRFEKLPAEMAAGNPPKIFDLFGGTDTAKYVKAGRLLELTPILNELGLKDKFPNLQEFTVDGKIYGLPTAYFVEGVFYNKQIFKQLNVDVPRRRWEDLMDVAAKAKASGFVPFAFASSDGWVANMMLNTLWVRTAGDDSVPGFVRGTRRWTDPDVADGFKRYDTLLKKGYLQEGSLGQKYAEQQYAFREGRAAMMFDGSWASAALVDAGKTKIAEDIGFFSFPDVGGKGDGMINGGYSNGYGFSASLNEREKKAAVEFIKIMYSEEMQKRQLKESGILPAMKLSDLSGVHPVIREMIQASELRQFPAFDSIVQAKVRETLEMCMQELIGGRMTVEQVLDKMQKVQEDANRDMKTVSLRHTQVRDDVRLRLKMLEDIAQRMEAAVPGLRVELEGVEDKVNRFEKLPAEMAAGNPPKIFDLFGGTDTAKYVKAGRLLELTPILNELGLKDKFPNLQQEFTVDGKIYGLPTAYFVEGVFYNKQIFKQLNVDVPRRRWEDLMDVAAKAKASGFVPFAFASSDGWVANMMLNTLWVRTAGDDSVPGFVRGTRRWTDPDVADGFKRYDTLLKKGYLQEGSLGQQKYAEQQYAFREGRAAMMFDGSWASAALVTKIAEDIGFFSFPDVGGKGDGMINGGYSNGYGFSASLNEREKKAAVEFIKIMYSEEMQKRQLKESGILPAMKLSDLSGVHPVIREMIQASELRQFPAFDSIVQAKVRETLEMCMQELIGGRMTVEQVLDKMQKVQEDANRDMK

Solvent-accessible surface area: 32539 Å² total; per-residue (Å²): 105,5,30,0,5,5,22,26,66,65,132,24,20,107,89,43,35,83,9,3,60,24,0,8,114,94,0,60,90,53,6,99,80,15,161,22,106,47,68,36,16,78,54,66,60,0,28,41,120,78,4,32,61,29,4,84,82,32,103,12,9,49,0,0,7,2,45,1,18,28,18,0,46,111,8,22,169,56,54,71,10,20,41,0,33,85,9,0,97,138,45,54,19,98,117,67,12,64,42,18,139,31,0,50,40,135,65,109,7,28,0,0,0,12,18,15,16,0,11,1,0,0,18,2,68,82,6,6,148,109,16,131,20,126,35,2,159,72,22,51,41,0,27,51,4,0,45,86,0,80,92,62,69,32,37,0,0,2,9,0,0,49,12,11,47,4,0,3,9,6,0,3,3,0,0,0,2,9,2,6,52,90,0,3,36,0,1,38,161,56,94,51,133,0,52,38,110,31,0,11,51,0,0,112,44,0,18,41,0,34,164,98,6,17,3,27,123,59,2,57,67,40,121,20,7,49,2,2,69,2,0,16,56,17,115,0,0,0,0,10,0,0,2,70,1,7,17,8,4,33,111,87,88,104,16,146,18,30,117,43,0,0,7,8,24,5,2,41,13,73,27,130,0,36,33,6,4,2,3,10,43,11,41,2,11,0,0,4,47,79,25,90,121,93,24,87,86,0,0,28,41,0,0,118,19,8,1,26,40,89,0,1,67,49,8,11,176,66,10,7,4,1,17,1,8,110,36,100,83,74,81,63,46,42,52,1,8,152,32,0,59,113,11,19,147,65,122,66,4,49,13,8,23,12,42,1,19,47,129,0,17,55,4,0,18,96,7,0,40,57,9,32,26,68,144,37,79,18,127,91,0,6,68,102,0,16,143,18,0,64,76,10,24,151,117,127,209,106,0,18,0,5,4,22,24,66,64,99,24,17,136,78,39,52,103,8,4,69,32,0,10,126,91,0,41,92,52,6,119,58,3,158,15,102,44,56,42,21,54,52,52,47,1,26,46,107,85,4,35,61,33,5,84,82,39,107,10,7,40,1,0,6,2,44,0,19,26,16,0,46,115,7,25,180,55,55,70,9,26,41,0,48,80,9,0,95,121,38,49,20,92,110,91,10,69,51,12,144,32,0,54,26,142,67,112,10,27,0,0,0,13,18,22,13,0,12,1,0,0,20,6,65,86,4,7,161,91,14,131,19,127,52,3,173,118,26,100,37,0,40,63,3,0,48,87,0,88,93,65,70,32,33,1,1,2,9,0,0,40,4,9,47,3,0,2,9,5,0,3,4,0,0,0,1,5,1,6,49,94,0,4,56,4,0,49,194,43,80,50,90,0,56,21,116,27,0,9,54,0,0,102,50,0,23,54,0,29,137,122,8,21,4,21,123,63,2,57,67,32,85,12,17,68,1,0,67,2,1,92,106,22,117,0,0,0,0,9,0,0,3,71,2,2,14,7,17,146,123,171,59,20,125,37,3,0,9,17,27,5,2,42,19,74,22,142,0,37,24,10,4,1,3,10,42,14,42,2,9,0,0,3,46,81,24,81,118,113,12,50,120,0,0,20,38,0,1,120,12,7,1,27,66,90,0,0,48,53,8,5,120,70,7,8,4,6,19,0,10,88,29,92,77,51,58,69,27,56,69,6,5,103,49,0,51,117,15,19,68,41,84,52,4,48,13,8,26,10,48,1,18,41,124,0,18,65,10,0,18,108,6,0,41,56,2,37,26,65,144,39,73,5,108,94,0,7,74,110,0,8,88,10,0,62,100,11,13,149,115,120,195

Nearest PDB structures (foldseek):
  7ehp-assembly2_B  TM=1.003E+00  e=6.687E-78  Paenibacillus sp. FPU-7
  7ehp-assembly1_A  TM=9.960E-01  e=7.591E-71  Paenibacillus sp. FPU-7
  4g68-assembly1_A  TM=8.828E-01  e=2.028E-27  Caldanaerobius
  3oo7-assembly1_A  TM=7.449E-01  e=8.531E-23  Actinoplanes sp. SE50/110
  3oo8-assembly1_A  TM=7.393E-01  e=5.810E-23  Actinoplanes sp. SE50/110

Radius of gyration: 30.54 Å; Cα contacts (8 Å, |Δi|>4): 1497; chains: 2; bounding box: 98×69×68 Å

B-factor: mean 25.8, std 10.95, range [8.02, 85.85]

Foldseek 3Di:
DQEAEEAQPDPLLVVVVVLVVVLQVVLCVVFPPDDYDYDHDHDCCCAQPDQVVCLVVQHHGQKYKFWFAQGLVVSVVVVWFDWCPVLCVVLVNPVQFPDQPSQADPNTGFFFFFFKKFWAKKFFQVLCVVLVADDAAADVSLVVQLVSCVVVQAQAALAAPLPLVRLCQQLQLQLCLQANLVQLLCLLVVNHACLDVSSLVSVVVSLVCLVVRNYPAPRSVDDPCRSLLCRQVPRYGMYTDMQQSQSNHADDPRGPRRQRMATAHYHHYPHHNPQETEIDRIIDMTGTSDADDSSVSSVSSSCSSSSDLVNQLVCCANRNGHGSGHHDDNDDHHNNSVRVVVNNVTHYHYGSPSHAHSQLSVLLSVLVSCSSVVNDDSNRSRVVSRVVSVVRSVVVD/DQEAADAQPDPLSVVVVVVVVVLQVVLPVQFDPDHYHYHHDHPCCCAQPVQVVCLVVLHHGQKYKFWFAQGLQVSVVVVWFAWCVVLCVVLVCPVQFPDQPSQADPNTGFFFFFFKKWWFKKFFQVLCVVLVADDAQEPVSLVVQLVSCVVVQAQAALAAQLPLVRLCQQLQQQLCLQANQVQLLCLLVVNHACLDPSSLRSVVSSLVCLVVCNHPPPRSVDDPVVSVVCRLVVRYGMYIDMQLCLSNSDPPRLVRIATDHDHHHPHPNRQEIAMGRTIGMTGTNPDDPSNVSSVSSSCSPSVDLVNSVVCCQNRVGHGSGDHDDSDNHRVRSVRRVVSVVTHYHYGSVSHAHSQLVVLLSVLVVCSSVVNDDSNRSRVVSSVVSVVRSVVVD